Protein 2QLC (pdb70)

Sequence (995 aa):
MNLKVKGARDVFEYMKGRIPDETKEHLFVLFLSTKNQILRHETITIGTLTASLIHPREIFKAAIRESAHSIILVHNHPSGDVQPSNADKQVTSILKKAGDLLQIELLDHVIVGNNDWFSFRDHALLNLKVKGARDVFEYMKGRIPDETKEHLFVLFLSTKNQILRHETITIGTLTASLIHPREIFKAAIRESAHSIILVHNHPSGDVQPSNADKQVTSILKKAGDLLQIELLDHVIVGNNDWFSFRDHALNLKVKGARDVFEYMKGRIPDETKEHLFVLFLSTKNQILRHETITIGTLTASLIHPREIFKAAIRESAHSIILVHNHPSGDVQPSNADKQVTSILKKAGDLLQIELLDHVIVGNNDWFSFRDHALLKVKGARDVFEYMKGRIPDETKEHLFVLFLSTKNQILRHETITIGTLTASLIHPREIFKAAIRESAHSIILVHNHPSGDVQPSNADKQVTSILKKAGDLLQIELLDHVIVGNNDWFSFRDHALLKVKGARDVFEYMKGRIPDETKEHLFVLFLSTKNQILRHETITIGTLTASLIHPREIFKAAIRESAHSIILVHNHPSGDVQPSNADKQVTSILKKAGDLLQIELLDHVIVGNNDWFSFRDHALLMNLKVKGARDVFEYMKGRIPDETKEHLFVLFLSTKNQILRHETITIGTLTASLIHPREIFKAAIRESAHSIILVHNHPSGDVQPSNADKQVTSILKKAGDLLQIELLDHVIVGNNDWFSFRDHALLLKVKGARDVFEYMKGRIPDETKEHLFVLFLSTKNQILRHETITIGTLTASLIHPREIFKAAIRESAHSIILVHNHPSGDVQPSNADKQVTSILKKAGDLLQIELLDHVIVGNNDWFSFRDHALLLKVKGARDVFEYMKGRIPDETKEHLFVLFLSTKNQILRHETITIGTLTASLIHPREIFKAAIRESAHSIILVHNHPSGDVQPSNADKQVTSILKKAGDLLQIELLDHVIVGNNDWFSFRDHALL

Foldseek 3Di:
DLQADPDVVSVQVVCVVVDPDLLWKWKKKFFAAPRRGGPDMDTQDTHDQALVSDDLVVVVVVNVVSVGQAMEMEIEDSVADQDDDVSLLNNCVVNQVSCVVVNHHHPWYWYHGDPDIDICVVVVRD/DDADPDPVSVLVVCVPPDPDLLFKWKKKFAAAPSRDGPDIDIGGDDPPCVVCLQLVNSVVVNVVSNGLAIEMEMEDSQLDADDDVVLVVSVVNNQVSCVVVNHHHPWYWYHGPSDIDTCVVVVD/DQADPDVVVVQVVCVVPDPDLQKKWKKKFFAAPRRGGQDMDTQDIDDQALVSDDLVVVVVVNVVSVGQAMEMEIEDSVQDADDDVSNLSNCVVNQVVCVVVNHHHPWYWYGGDPDIDTCVVVVND/DDPDCVVVQVVCVVVDPDLQFKWKKKFFAAPVGDRPDMDIGGDDPPCCVCPPLVNSVVVNVVVVGQAIEMEMEDSVFDADDDVVRVVVVVVNQVVCVVVNHHHQWYWYHYDSDIDICVVVVD/DADPDLVVVQVVCVVPDPDLQWKWKKKFFAAPRRHGQDMDTQGIHPQALVSDDLVVNVVVNVVSVGQAMEMEIEDSVQDQDDDVSNLNNCVVNQVSCVVVNHHHPWYWYGGDSDIDICVVVVSD/DLQADPDQVSVQVVCVVVPPDLQFKWKKKFFADPRRGGQDMDIGGDDPPCCVCLQLVNSVVVNVVSVGQAIEMEMEDSVQDADDDVVNLVSVVNNQVSCVVVNHHHPWYWYYGDVDIDTCVVVVSD/DADPDVVVVQVVCPPPPPDLQFKKKKKFFAAPRRDGLDMDIDTDDPPCVVCLPLVNNVVVNVVSVGQEIEMEMEDSVLPQPDDPVRLVSCVNNQVSCVVVVHHHPWYKYGGVPDIDICVVVVSD/DADPDDVVVQVVCVVVDPDLQKKWKKKFFAAPRRHGLDMDTQDIHDQAPVSDDLVVVVVVNVVSVGQAMEMEIEDSVLDADDDPRNLNNCVVNQVSCVVVNHHHPWYWYGGVVDIDICVVVVND

Organism: Chlorobaculum tepidum (strain ATCC 49652 / DSM 12025 / NBRC 103806 / TLS) (NCBI:txid194439)

CATH classification: 3.40.140.10

InterPro domains:
  IPR001405 Uncharacterised protein family UPF0758 [PTHR30471] (2-221)
  IPR001405 Uncharacterised protein family UPF0758 [TIGR00608] (11-222)
  IPR010994 RuvA domain 2-like [SSF47781] (15-89)
  IPR020891 Uncharacterised protein family UPF0758, conserved site [PS01302] (171-176)
  IPR025657 RadC-like JAB domain [PF04002] (104-219)
  IPR025657 RadC-like JAB domain [cd08071] (105-217)
  IPR037518 MPN domain [PS50249] (100-222)
  IPR046778 UPF0758, N-terminal [PF20582] (3-79)

Secondary structure (DSSP, 8-state):
-TTB-SSHHHHHHHHTT--S-TTS-EEEEEEE-TT-BEEEEEEEEESS--GGG--HHHHHHHHHHTT-SEEEEEEE-SSS--SPPHHHHHHHHHHHHHHHHHT-EEEEEEEE-SS-EEETTTTT--/--B-SSHHHHHHHHTT--S-TTS-EEEEEEE-TTSBEEEEEEEE-STT-GGGSSHHHHHHHHHHTT-SEEEEEEE-TTS--SPPHHHHHHHHHHHHHHHHHT-EEEEEEEE-SS-EEESGGGT-/--B-SSHHHHHHHHTT--S-TTS-EEEEEEE-TT-BEEEEEEEEESS--GGG--HHHHHHHHHHTT-SEEEEEEE-TT---PPPHHHHHHHHHHHHHHHHHT-EEEEEEEE-SS-EEETTTTT--/--SSHHHHHHHHTT--S-TTS-EEEEEEE-TTS-EEEEEEEE-STT-HHHHSHHHHHHHHHHTT-SEEEEEEE-TTS-----HHHHHHHHHHHHHHHHHT-EEEEEEEE-SS-EEETGGGT-/-B-SSHHHHHHHHTT--S-TTS-EEEEEEE-TT-BEEEEEEEE-SS--GGG--HHHHHHHHHHTT-SEEEEEEE-TT------HHHHHHHHHHHHHHHHHT-EEEEEEEE-SS-EEETTTTT--/---B-SSHHHHHHHHTT--S-TTS-EEEEEEE-TTSBEEEEEEEE--TT-TTTSSHHHHHHHHHHTT-SEEEEEEE-TTS--PPPHHHHHHHHHHHHHHHHHT-EEEEEEEEETTEEEESGGGT--/-B-SSHHHHHHHHTT--S-TTS-EEEEEEE-TT-BEEEEEEEE--TT-HHHHSHHHHHHHHHHTT-SEEEEEEE-TTS--SPPHHHHHHHHHHHHHHHHTT-EEEEEEEEETTEEEETGGGT--/-B-SSHHHHHHHHTTTSS-TTS-EEEEEEE-TT-BEEEEEEEEESS--GGG--HHHHHHHHHHTT-SEEEEEEE-TTS--PPPHHHHHHHHHHHHHHHHHT-EEEEEEEE-SS-EEETGGGT--

Nearest PDB structures (foldseek):
  2qlc-assembly5_E  TM=9.997E-01  e=5.392E-25  Chlorobaculum tepidum TLS
  5b4n-assembly1_B  TM=5.275E-01  e=9.166E-01  Mus musculus
  1umi-assembly1_A  TM=5.356E-01  e=1.440E+00  Mus musculus
  6x91-assembly4_H  TM=4.106E-01  e=2.927E+00  Escherichia coli
  7ulh-assembly1_D  TM=2.510E-01  e=4.041E+00  Mycobacterium avium 104

Structure (mmCIF, N/CA/C/O backbone):
data_2QLC
#
_entry.id   2QLC
#
_cell.length_a   63.434
_cell.length_b   95.959
_cell.length_c   192.320
_cell.angle_alpha   90.00
_cell.angle_beta   90.00
_cell.angle_gamma   90.00
#
_symmetry.space_group_name_H-M   'P 21 21 21'
#
loop_
_entity.id
_entity.type
_entity.pdbx_description
1 polymer 'DNA repair protein radC homolog'
2 water water
#
loop_
_atom_site.group_PDB
_atom_site.id
_atom_site.type_symbol
_atom_site.label_atom_id
_atom_site.label_alt_id
_atom_site.label_comp_id
_atom_site.label_asym_id
_atom_site.label_entity_id
_atom_site.label_seq_id
_atom_site.pdbx_PDB_ins_code
_atom_site.Cartn_x
_atom_site.Cartn_y
_atom_site.Cartn_z
_atom_site.occupancy
_atom_site.B_iso_or_equiv
_atom_site.auth_seq_id
_atom_site.auth_comp_id
_atom_site.auth_asym_id
_atom_site.auth_atom_id
_atom_site.pdbx_PDB_model_num
ATOM 1 N N . MET A 1 1 ? 40.859 8.533 60.710 1.00 52.13 1 MET A N 1
ATOM 2 C CA . MET A 1 1 ? 39.901 8.391 59.584 1.00 51.96 1 MET A CA 1
ATOM 3 C C . MET A 1 1 ? 40.498 7.463 58.518 1.00 51.56 1 MET A C 1
ATOM 4 O O . MET A 1 1 ? 41.283 7.886 57.640 1.00 51.77 1 MET A O 1
ATOM 9 N N . ASN A 1 2 ? 40.132 6.182 58.635 1.00 50.17 2 ASN A N 1
ATOM 10 C CA . ASN A 1 2 ? 40.497 5.133 57.672 1.00 48.36 2 ASN A CA 1
ATOM 11 C C . ASN A 1 2 ? 39.666 5.174 56.383 1.00 46.94 2 ASN A C 1
ATOM 12 O O . ASN A 1 2 ? 39.439 4.138 55.761 1.00 47.66 2 ASN A O 1
ATOM 17 N N . LEU A 1 3 ? 39.222 6.355 55.962 1.00 44.55 3 LEU A N 1
ATOM 18 C CA . LEU A 1 3 ? 38.332 6.455 54.803 1.00 42.86 3 LEU A CA 1
ATOM 19 C C . LEU A 1 3 ? 39.102 6.623 53.487 1.00 41.04 3 LEU A C 1
ATOM 20 O O . LEU A 1 3 ? 38.498 6.702 52.437 1.00 38.98 3 LEU A O 1
ATOM 25 N N . LYS A 1 4 ? 40.433 6.672 53.559 1.00 39.99 4 LYS A N 1
ATOM 26 C CA . LYS A 1 4 ? 41.262 6.714 52.364 1.00 39.40 4 LYS A CA 1
ATOM 27 C C . LYS A 1 4 ? 41.664 5.297 51.965 1.00 38.02 4 LYS A C 1
ATOM 28 O O . LYS A 1 4 ? 42.299 4.585 52.722 1.00 36.76 4 LYS A O 1
ATOM 34 N N . VAL A 1 5 ? 41.299 4.919 50.752 1.00 37.57 5 VAL A N 1
ATOM 35 C CA . VAL A 1 5 ? 41.613 3.611 50.210 1.00 37.32 5 VAL A CA 1
ATOM 36 C C . VAL A 1 5 ? 42.971 3.606 49.536 1.00 36.78 5 VAL A C 1
ATOM 37 O O . VAL A 1 5 ? 43.148 4.204 48.469 1.00 36.85 5 VAL A O 1
ATOM 41 N N . LYS A 1 6 ? 43.926 2.934 50.176 1.00 36.38 6 LYS A N 1
ATOM 42 C CA . LYS A 1 6 ? 45.244 2.693 49.586 1.00 35.92 6 LYS A CA 1
ATOM 43 C C . LYS A 1 6 ? 45.282 1.310 48.923 1.00 35.27 6 LYS A C 1
ATOM 44 O O . LYS A 1 6 ? 45.908 1.146 47.893 1.00 35.21 6 LYS A O 1
ATOM 50 N N . GLY A 1 7 ? 44.612 0.326 49.515 1.00 34.65 7 GLY A N 1
ATOM 51 C CA . GLY A 1 7 ? 44.577 -1.034 48.969 1.00 34.76 7 GLY A CA 1
ATOM 52 C C . GLY A 1 7 ? 43.280 -1.723 49.299 1.00 34.72 7 GLY A C 1
ATOM 53 O O . GLY A 1 7 ? 42.406 -1.135 49.913 1.00 35.97 7 GLY A O 1
ATOM 54 N N . ALA A 1 8 ? 43.132 -2.972 48.883 1.00 35.01 8 ALA A N 1
ATOM 55 C CA . ALA A 1 8 ? 41.881 -3.738 49.112 1.00 34.54 8 ALA A CA 1
ATOM 56 C C . ALA A 1 8 ? 41.552 -3.926 50.585 1.00 34.45 8 ALA A C 1
ATOM 57 O O . ALA A 1 8 ? 40.400 -4.057 50.959 1.00 34.28 8 ALA A O 1
ATOM 59 N N . ARG A 1 9 ? 42.582 -3.959 51.420 1.00 35.01 9 ARG A N 1
ATOM 60 C CA . ARG A 1 9 ? 42.429 -4.180 52.840 1.00 34.55 9 ARG A CA 1
ATOM 61 C C . ARG A 1 9 ? 41.578 -3.089 53.484 1.00 33.95 9 ARG A C 1
ATOM 62 O O . ARG A 1 9 ? 40.846 -3.366 54.424 1.00 34.11 9 ARG A O 1
ATOM 70 N N . ASP A 1 10 ? 41.699 -1.852 52.988 1.00 33.21 10 ASP A N 1
ATOM 71 C CA . ASP A 1 10 ? 40.936 -0.705 53.486 1.00 31.75 10 ASP A CA 1
ATOM 72 C C . ASP A 1 10 ? 39.468 -0.875 53.152 1.00 30.34 10 ASP A C 1
ATOM 73 O O . ASP A 1 10 ? 38.604 -0.505 53.922 1.00 31.19 10 ASP A O 1
ATOM 78 N N . VAL A 1 11 ? 39.183 -1.449 52.010 1.00 29.53 11 VAL A N 1
ATOM 79 C CA . VAL A 1 11 ? 37.801 -1.763 51.617 1.00 29.65 11 VAL A CA 1
ATOM 80 C C . VAL A 1 11 ? 37.189 -2.783 52.600 1.00 29.79 11 VAL A C 1
ATOM 81 O O . VAL A 1 11 ? 36.084 -2.592 53.110 1.00 29.74 11 VAL A O 1
ATOM 85 N N . PHE A 1 12 ? 37.948 -3.840 52.887 1.00 30.08 12 PHE A N 1
ATOM 86 C CA . PHE A 1 12 ? 37.562 -4.913 53.807 1.00 29.80 12 PHE A CA 1
ATOM 87 C C . PHE A 1 12 ? 37.163 -4.334 55.187 1.00 29.59 12 PHE A C 1
ATOM 88 O O . PHE A 1 12 ? 36.139 -4.687 55.760 1.00 27.59 12 PHE A O 1
ATOM 96 N N . GLU A 1 13 ? 37.974 -3.407 55.677 1.00 29.96 13 GLU A N 1
ATOM 97 C CA . GLU A 1 13 ? 37.791 -2.827 57.003 1.00 29.99 13 GLU A CA 1
ATOM 98 C C . GLU A 1 13 ? 36.604 -1.863 57.022 1.00 28.72 13 GLU A C 1
ATOM 99 O O . GLU A 1 13 ? 35.834 -1.835 57.979 1.00 28.12 13 GLU A O 1
ATOM 105 N N . TYR A 1 14 ? 36.494 -1.054 55.981 1.00 27.87 14 TYR A N 1
ATOM 106 C CA . TYR A 1 14 ? 35.342 -0.175 55.809 1.00 28.22 14 TYR A CA 1
ATOM 107 C C . TYR A 1 14 ? 34.016 -0.959 55.817 1.00 27.76 14 TYR A C 1
ATOM 108 O O . TYR A 1 14 ? 33.056 -0.536 56.438 1.00 27.60 14 TYR A O 1
ATOM 117 N N . MET A 1 15 ? 33.965 -2.098 55.144 1.00 27.26 15 MET A N 1
ATOM 118 C CA . MET A 1 15 ? 32.724 -2.849 55.065 1.00 27.73 15 MET A CA 1
ATOM 119 C C . MET A 1 15 ? 32.346 -3.592 56.340 1.00 27.95 15 MET A C 1
ATOM 120 O O . MET A 1 15 ? 31.186 -4.023 56.504 1.00 28.64 15 MET A O 1
ATOM 125 N N . LYS A 1 16 ? 33.272 -3.690 57.284 1.00 27.73 16 LYS A N 1
ATOM 126 C CA . LYS A 1 16 ? 32.972 -4.338 58.538 1.00 27.93 16 LYS A CA 1
ATOM 127 C C . LYS A 1 16 ? 31.826 -3.655 59.302 1.00 27.65 16 LYS A C 1
ATOM 128 O O . LYS A 1 16 ? 31.850 -2.428 59.538 1.00 26.94 16 LYS A O 1
ATOM 134 N N . GLY A 1 17 ? 30.846 -4.473 59.704 1.00 27.42 17 GLY A N 1
ATOM 135 C CA . GLY A 1 17 ? 29.622 -4.014 60.348 1.00 27.17 17 GLY A CA 1
ATOM 136 C C . GLY A 1 17 ? 28.638 -3.375 59.384 1.00 26.97 17 GLY A C 1
ATOM 137 O O . GLY A 1 17 ? 27.589 -2.940 59.798 1.00 26.47 17 GLY A O 1
ATOM 138 N N . ARG A 1 18 ? 28.959 -3.315 58.093 1.00 27.95 18 ARG A N 1
ATOM 139 C CA . ARG A 1 18 ? 28.055 -2.709 57.102 1.00 28.73 18 ARG A CA 1
ATOM 140 C C . ARG A 1 18 ? 27.274 -3.716 56.258 1.00 28.74 18 ARG A C 1
ATOM 141 O O . ARG A 1 18 ? 26.478 -3.324 55.425 1.00 29.00 18 ARG A O 1
ATOM 149 N N . ILE A 1 19 ? 27.503 -5.007 56.446 1.00 29.76 19 ILE A N 1
ATOM 150 C CA . ILE A 1 19 ? 26.669 -6.000 55.768 1.00 30.82 19 ILE A CA 1
ATOM 151 C C . ILE A 1 19 ? 25.396 -6.165 56.604 1.00 31.53 19 ILE A C 1
ATOM 152 O O . ILE A 1 19 ? 25.465 -6.520 57.771 1.00 31.72 19 ILE A O 1
ATOM 157 N N . PRO A 1 20 ? 24.237 -5.832 56.020 1.00 33.17 20 PRO A N 1
ATOM 158 C CA . PRO A 1 20 ? 22.961 -5.935 56.725 1.00 34.33 20 PRO A CA 1
ATOM 159 C C . PRO A 1 20 ? 22.624 -7.334 57.269 1.00 35.61 20 PRO A C 1
ATOM 160 O O . PRO A 1 20 ? 22.143 -7.446 58.397 1.00 36.56 20 PRO A O 1
ATOM 164 N N . ASP A 1 21 ? 22.870 -8.372 56.471 1.00 36.64 21 ASP A N 1
ATOM 165 C CA . ASP A 1 21 ? 22.661 -9.778 56.870 1.00 37.10 21 ASP A CA 1
ATOM 166 C C . ASP A 1 21 ? 23.744 -10.594 56.208 1.00 37.42 21 ASP A C 1
ATOM 167 O O . ASP A 1 21 ? 23.747 -10.741 54.998 1.00 36.49 21 ASP A O 1
ATOM 172 N N . GLU A 1 22 ? 24.658 -11.133 57.002 1.00 38.40 22 GLU A N 1
ATOM 173 C CA . GLU A 1 22 ? 25.819 -11.819 56.450 1.00 39.89 22 GLU A CA 1
ATOM 174 C C . GLU A 1 22 ? 25.463 -13.193 55.864 1.00 39.83 22 GLU A C 1
ATOM 175 O O . GLU A 1 22 ? 26.253 -13.772 55.123 1.00 39.80 22 GLU A O 1
ATOM 181 N N . THR A 1 23 ? 24.260 -13.693 56.146 1.00 40.48 23 THR A N 1
ATOM 182 C CA . THR A 1 23 ? 23.787 -14.921 55.492 1.00 40.90 23 THR A CA 1
ATOM 183 C C . THR A 1 23 ? 23.310 -14.651 54.052 1.00 41.58 23 THR A C 1
ATOM 184 O O . THR A 1 23 ? 23.264 -15.569 53.232 1.00 41.61 23 THR A O 1
ATOM 188 N N . LYS A 1 24 ? 22.997 -13.386 53.740 1.00 41.93 24 LYS A N 1
ATOM 189 C CA . LYS A 1 24 ? 22.572 -12.983 52.400 1.00 41.55 24 LYS A CA 1
ATOM 190 C C . LYS A 1 24 ? 23.749 -12.462 51.583 1.00 41.65 24 LYS A C 1
ATOM 191 O O . LYS A 1 24 ? 24.690 -11.858 52.114 1.00 41.41 24 LYS A O 1
ATOM 197 N N . GLU A 1 25 ? 23.678 -12.717 50.278 1.00 41.66 25 GLU A N 1
ATOM 198 C CA . GLU A 1 25 ? 24.597 -12.143 49.297 1.00 41.39 25 GLU A CA 1
ATOM 199 C C . GLU A 1 25 ? 24.154 -10.713 48.982 1.00 40.25 25 GLU A C 1
ATOM 200 O O . GLU A 1 25 ? 22.952 -10.435 48.824 1.00 40.35 25 GLU A O 1
ATOM 206 N N . HIS A 1 26 ? 25.134 -9.814 48.922 1.00 39.04 26 HIS A N 1
ATOM 207 C CA . HIS A 1 26 ? 24.919 -8.386 48.745 1.00 38.25 26 HIS A CA 1
ATOM 208 C C . HIS A 1 26 ? 25.974 -7.873 47.798 1.00 37.34 26 HIS A C 1
ATOM 209 O O . HIS A 1 26 ? 27.122 -8.319 47.851 1.00 36.83 26 HIS A O 1
ATOM 216 N N . LEU A 1 27 ? 25.583 -6.928 46.944 1.00 36.54 27 LEU A N 1
ATOM 217 C CA . LEU A 1 27 ? 26.522 -6.164 46.136 1.00 35.60 27 LEU A CA 1
ATOM 218 C C . LEU A 1 27 ? 26.471 -4.703 46.572 1.00 34.41 27 LEU A C 1
ATOM 219 O O . LEU A 1 27 ? 25.397 -4.142 46.800 1.00 33.55 27 LEU A O 1
ATOM 224 N N . PHE A 1 28 ? 27.655 -4.116 46.730 1.00 33.46 28 PHE A N 1
ATOM 225 C CA . PHE A 1 28 ? 27.814 -2.736 47.155 1.00 32.48 28 PHE A CA 1
ATOM 226 C C . PHE A 1 28 ? 28.740 -1.985 46.227 1.00 31.38 28 PHE A C 1
ATOM 227 O O . PHE A 1 28 ? 29.651 -2.561 45.649 1.00 30.31 28 PHE A O 1
ATOM 235 N N . VAL A 1 29 ? 28.532 -0.683 46.116 1.00 30.87 29 VAL A N 1
ATOM 236 C CA . VAL A 1 29 ? 29.438 0.162 45.339 1.00 31.14 29 VAL A CA 1
ATOM 237 C C . VAL A 1 29 ? 29.868 1.290 46.247 1.00 30.92 29 VAL A C 1
ATOM 238 O O . VAL A 1 29 ? 29.045 1.964 46.868 1.00 30.43 29 VAL A O 1
ATOM 242 N N . LEU A 1 30 ? 31.180 1.423 46.405 1.00 31.27 30 LEU A N 1
ATOM 243 C CA . LEU A 1 30 ? 31.770 2.545 47.111 1.00 30.95 30 LEU A CA 1
ATOM 244 C C . LEU A 1 30 ? 32.128 3.629 46.092 1.00 31.10 30 LEU A C 1
ATOM 245 O O . LEU A 1 30 ? 32.611 3.349 44.993 1.00 29.73 30 LEU A O 1
ATOM 250 N N . PHE A 1 31 ? 31.894 4.875 46.467 1.00 31.40 31 PHE A N 1
ATOM 251 C CA . PHE A 1 31 ? 32.182 5.987 45.580 1.00 31.50 31 PHE A CA 1
ATOM 252 C C . PHE A 1 31 ? 33.419 6.718 46.085 1.00 31.00 31 PHE A C 1
ATOM 253 O O . PHE A 1 31 ? 33.463 7.134 47.239 1.00 30.61 31 PHE A O 1
ATOM 261 N N . LEU A 1 32 ? 34.442 6.823 45.241 1.00 30.49 32 LEU A N 1
ATOM 262 C CA . LEU A 1 32 ? 35.717 7.411 45.664 1.00 31.25 32 LEU A CA 1
ATOM 263 C C . LEU A 1 32 ? 35.996 8.776 45.053 1.00 31.00 32 LEU A C 1
ATOM 264 O O . LEU A 1 32 ? 35.683 9.024 43.888 1.00 30.77 32 LEU A O 1
ATOM 269 N N . SER A 1 33 ? 36.603 9.650 45.849 1.00 31.60 33 SER A N 1
ATOM 270 C CA . SER A 1 33 ? 37.039 10.944 45.357 1.00 33.28 33 SER A CA 1
ATOM 271 C C . SER A 1 33 ? 38.342 10.838 44.567 1.00 34.22 33 SER A C 1
ATOM 272 O O . SER A 1 33 ? 38.950 9.762 44.478 1.00 35.26 33 SER A O 1
ATOM 275 N N . THR A 1 34 ? 38.789 11.962 44.006 1.00 35.30 34 THR A N 1
ATOM 276 C CA . THR A 1 34 ? 40.066 12.004 43.263 1.00 35.04 34 THR A CA 1
ATOM 277 C C . THR A 1 34 ? 41.242 11.649 44.146 1.00 35.60 34 THR A C 1
ATOM 278 O O . THR A 1 34 ? 42.322 11.385 43.653 1.00 36.61 34 THR A O 1
ATOM 282 N N . LYS A 1 35 ? 41.046 11.648 45.456 1.00 35.79 35 LYS A N 1
ATOM 283 C CA . LYS A 1 35 ? 42.106 11.267 46.380 1.00 35.89 35 LYS A CA 1
ATOM 284 C C . LYS A 1 35 ? 41.872 9.908 47.059 1.00 34.73 35 LYS A C 1
ATOM 285 O O . LYS A 1 35 ? 42.570 9.591 48.021 1.00 33.67 35 LYS A O 1
ATOM 291 N N . ASN A 1 36 ? 40.946 9.107 46.523 1.00 33.57 36 ASN A N 1
ATOM 292 C CA . ASN A 1 36 ? 40.632 7.782 47.050 1.00 33.62 36 ASN A CA 1
ATOM 293 C C . ASN A 1 36 ? 39.928 7.812 48.408 1.00 33.51 36 ASN A C 1
ATOM 294 O O . ASN A 1 36 ? 40.001 6.849 49.174 1.00 33.35 36 ASN A O 1
ATOM 299 N N . GLN A 1 37 ? 39.256 8.919 48.716 1.00 33.57 37 GLN A N 1
ATOM 300 C CA . GLN A 1 37 ? 38.493 9.023 49.952 1.00 33.38 37 GLN A CA 1
ATOM 301 C C . GLN A 1 37 ? 37.126 8.406 49.689 1.00 32.90 37 GLN A C 1
ATOM 302 O O . GLN A 1 37 ? 36.534 8.695 48.663 1.00 32.65 37 GLN A O 1
ATOM 308 N N . ILE A 1 38 ? 36.651 7.530 50.566 1.00 32.42 38 ILE A N 1
ATOM 309 C CA . ILE A 1 38 ? 35.340 6.932 50.395 1.00 33.32 38 ILE A CA 1
ATOM 310 C C . ILE A 1 38 ? 34.258 7.972 50.758 1.00 34.13 38 ILE A C 1
ATOM 311 O O . ILE A 1 38 ? 34.069 8.323 51.930 1.00 33.79 38 ILE A O 1
ATOM 316 N N . LEU A 1 39 ? 33.584 8.468 49.722 1.00 35.28 39 LEU A N 1
ATOM 317 C CA . LEU A 1 39 ? 32.524 9.459 49.835 1.00 35.76 39 LEU A CA 1
ATOM 318 C C . LEU A 1 39 ? 31.305 8.807 50.478 1.00 36.46 39 LEU A C 1
ATOM 319 O O . LEU A 1 39 ? 30.811 9.254 51.505 1.00 36.14 39 LEU A O 1
ATOM 324 N N . ARG A 1 40 ? 30.849 7.723 49.869 1.00 37.73 40 ARG A N 1
ATOM 325 C CA . ARG A 1 40 ? 29.733 6.954 50.389 1.00 38.56 40 ARG A CA 1
ATOM 326 C C . ARG A 1 40 ? 29.661 5.625 49.670 1.00 38.34 40 ARG A C 1
ATOM 327 O O . ARG A 1 40 ? 30.449 5.362 48.768 1.00 37.38 40 ARG A O 1
ATOM 335 N N . HIS A 1 41 ? 28.712 4.798 50.076 1.00 38.35 41 HIS A N 1
ATOM 336 C CA . HIS A 1 41 ? 28.497 3.548 49.415 1.00 39.56 41 HIS A CA 1
ATOM 337 C C . HIS A 1 41 ? 27.004 3.266 49.284 1.00 40.24 41 HIS A C 1
ATOM 338 O O . HIS A 1 41 ? 26.195 3.823 50.002 1.00 39.89 41 HIS A O 1
ATOM 345 N N . GLU A 1 42 ? 26.648 2.420 48.336 1.00 42.12 42 GLU A N 1
ATOM 346 C CA . GLU A 1 42 ? 25.256 2.062 48.136 1.00 44.32 42 GLU A CA 1
ATOM 347 C C . GLU A 1 42 ? 25.097 0.574 48.020 1.00 45.51 42 GLU A C 1
ATOM 348 O O . GLU A 1 42 ? 25.971 -0.095 47.529 1.00 45.36 42 GLU A O 1
ATOM 354 N N . THR A 1 43 ? 23.961 0.061 48.482 1.00 48.13 43 THR A N 1
ATOM 355 C CA . THR A 1 43 ? 23.604 -1.335 48.259 1.00 50.59 43 THR A CA 1
ATOM 356 C C . THR A 1 43 ? 22.920 -1.520 46.909 1.00 51.95 43 THR A C 1
ATOM 357 O O . THR A 1 43 ? 21.827 -1.002 46.680 1.00 52.24 43 THR A O 1
ATOM 361 N N . ILE A 1 44 ? 23.570 -2.263 46.019 1.00 53.98 44 ILE A N 1
ATOM 362 C CA . ILE A 1 44 ? 23.036 -2.500 44.683 1.00 55.21 44 ILE A CA 1
ATOM 363 C C . ILE A 1 44 ? 22.010 -3.628 44.692 1.00 56.70 44 ILE A C 1
ATOM 364 O O . ILE A 1 44 ? 20.808 -3.385 44.807 1.00 56.95 44 ILE A O 1
ATOM 369 N N . THR A 1 45 ? 22.491 -4.861 44.571 1.00 58.98 45 THR A N 1
ATOM 370 C CA . THR A 1 45 ? 21.671 -6.034 44.850 1.00 59.86 45 THR A CA 1
ATOM 371 C C . THR A 1 45 ? 21.647 -6.348 46.342 1.00 61.93 45 THR A C 1
ATOM 372 O O . THR A 1 45 ? 22.675 -6.281 47.017 1.00 61.42 45 THR A O 1
ATOM 376 N N . ILE A 1 46 ? 20.468 -6.690 46.851 1.00 64.25 46 ILE A N 1
ATOM 377 C CA . ILE A 1 46 ? 20.346 -7.716 47.879 1.00 66.06 46 ILE A CA 1
ATOM 378 C C . ILE A 1 46 ? 19.608 -8.941 47.351 1.00 67.17 46 ILE A C 1
ATOM 379 O O . ILE A 1 46 ? 18.426 -8.868 47.013 1.00 67.95 46 ILE A O 1
ATOM 384 N N . GLY A 1 47 ? 20.312 -10.066 47.282 1.00 68.40 47 GLY A N 1
ATOM 385 C CA . GLY A 1 47 ? 19.764 -11.275 46.692 1.00 69.03 47 GLY A CA 1
ATOM 386 C C . GLY A 1 47 ? 20.924 -12.134 46.282 1.00 69.89 47 GLY A C 1
ATOM 387 O O . GLY A 1 47 ? 21.985 -12.047 46.887 1.00 70.07 47 GLY A O 1
ATOM 388 N N . THR A 1 48 ? 20.719 -12.959 45.259 1.00 70.83 48 THR A N 1
ATOM 389 C CA . THR A 1 48 ? 21.797 -13.749 44.657 1.00 71.23 48 THR A CA 1
ATOM 390 C C . THR A 1 48 ? 22.250 -13.048 43.382 1.00 71.73 48 THR A C 1
ATOM 391 O O . THR A 1 48 ? 21.421 -12.547 42.620 1.00 71.95 48 THR A O 1
ATOM 395 N N . LEU A 1 49 ? 23.559 -13.029 43.145 1.00 72.21 49 LEU A N 1
ATOM 396 C CA . LEU A 1 49 ? 24.137 -12.257 42.037 1.00 72.40 49 LEU A CA 1
ATOM 397 C C . LEU A 1 49 ? 23.928 -12.870 40.644 1.00 72.76 49 LEU A C 1
ATOM 398 O O . LEU A 1 49 ? 24.729 -13.709 40.189 1.00 73.14 49 LEU A O 1
ATOM 403 N N . THR A 1 50 ? 22.876 -12.431 39.958 1.00 72.80 50 THR A N 1
ATOM 404 C CA . THR A 1 50 ? 22.798 -12.599 38.494 1.00 72.72 50 THR A CA 1
ATOM 405 C C . THR A 1 50 ? 23.215 -11.283 37.812 1.00 72.70 50 THR A C 1
ATOM 406 O O . THR A 1 50 ? 22.912 -10.188 38.308 1.00 72.88 50 THR A O 1
ATOM 410 N N . ALA A 1 51 ? 23.922 -11.397 36.688 1.00 72.55 51 ALA A N 1
ATOM 411 C CA . ALA A 1 51 ? 24.321 -10.233 35.881 1.00 72.19 51 ALA A CA 1
ATOM 412 C C . ALA A 1 51 ? 23.144 -9.352 35.405 1.00 72.02 51 ALA A C 1
ATOM 413 O O . ALA A 1 51 ? 23.330 -8.152 35.193 1.00 72.20 51 ALA A O 1
ATOM 415 N N . SER A 1 52 ? 21.951 -9.936 35.252 1.00 71.56 52 SER A N 1
ATOM 416 C CA . SER A 1 52 ? 20.748 -9.180 34.844 1.00 71.14 52 SER A CA 1
ATOM 417 C C . SER A 1 52 ? 20.221 -8.221 35.919 1.00 70.67 52 SER A C 1
ATOM 418 O O . SER A 1 52 ? 19.508 -7.262 35.607 1.00 70.82 52 SER A O 1
ATOM 421 N N . LEU A 1 53 ? 20.536 -8.496 37.182 1.00 69.90 53 LEU A N 1
ATOM 422 C CA . LEU A 1 53 ? 20.121 -7.610 38.279 1.00 68.90 53 LEU A CA 1
ATOM 423 C C . LEU A 1 53 ? 20.990 -6.330 38.311 1.00 67.91 53 LEU A C 1
ATOM 424 O O . LEU A 1 53 ? 20.618 -5.322 38.928 1.00 67.90 53 LEU A O 1
ATOM 429 N N . ILE A 1 54 ? 22.134 -6.373 37.628 1.00 66.50 54 ILE A N 1
ATOM 430 C CA . ILE A 1 54 ? 22.996 -5.200 37.478 1.00 65.62 54 ILE A CA 1
ATOM 431 C C . ILE A 1 54 ? 22.493 -4.278 36.363 1.00 64.29 54 ILE A C 1
ATOM 432 O O . ILE A 1 54 ? 22.374 -4.674 35.221 1.00 64.08 54 ILE A O 1
ATOM 437 N N . HIS A 1 55 ? 22.193 -3.041 36.729 1.00 63.17 55 HIS A N 1
ATOM 438 C CA . HIS A 1 55 ? 21.786 -2.027 35.790 1.00 62.13 55 HIS A CA 1
ATOM 439 C C . HIS A 1 55 ? 22.779 -0.891 35.909 1.00 60.57 55 HIS A C 1
ATOM 440 O O . HIS A 1 55 ? 22.661 -0.047 36.805 1.00 60.27 55 HIS A O 1
ATOM 447 N N . PRO A 1 56 ? 23.776 -0.872 35.009 1.00 58.86 56 PRO A N 1
ATOM 448 C CA . PRO A 1 56 ? 24.806 0.156 34.992 1.00 58.07 56 PRO A CA 1
ATOM 449 C C . PRO A 1 56 ? 24.215 1.555 35.111 1.00 56.84 56 PRO A C 1
ATOM 450 O O . PRO A 1 56 ? 24.829 2.453 35.673 1.00 56.30 56 PRO A O 1
ATOM 454 N N . ARG A 1 57 ? 23.016 1.715 34.569 1.00 55.79 57 ARG A N 1
ATOM 455 C CA . ARG A 1 57 ? 22.334 2.989 34.553 1.00 55.27 57 ARG A CA 1
ATOM 456 C C . ARG A 1 57 ? 22.131 3.572 35.941 1.00 53.84 57 ARG A C 1
ATOM 457 O O . ARG A 1 57 ? 22.270 4.779 36.128 1.00 53.45 57 ARG A O 1
ATOM 465 N N . GLU A 1 58 ? 21.801 2.709 36.897 1.00 52.54 58 GLU A N 1
ATOM 466 C CA . GLU A 1 58 ? 21.450 3.139 38.247 1.00 51.54 58 GLU A CA 1
ATOM 467 C C . GLU A 1 58 ? 22.724 3.434 39.040 1.00 49.87 58 GLU A C 1
ATOM 468 O O . GLU A 1 58 ? 22.883 4.527 39.585 1.00 49.37 58 GLU A O 1
ATOM 474 N N . ILE A 1 59 ? 23.630 2.455 39.050 1.00 48.22 59 ILE A N 1
ATOM 475 C CA . ILE A 1 59 ? 24.948 2.547 39.708 1.00 46.61 59 ILE A CA 1
ATOM 476 C C . ILE A 1 59 ? 25.681 3.830 39.378 1.00 44.95 59 ILE A C 1
ATOM 477 O O . ILE A 1 59 ? 26.144 4.550 40.282 1.00 45.20 59 ILE A O 1
ATOM 482 N N . PHE A 1 60 ? 25.800 4.104 38.085 1.00 42.97 60 PHE A N 1
ATOM 483 C CA . PHE A 1 60 ? 26.511 5.268 37.626 1.00 42.09 60 PHE A CA 1
ATOM 484 C C . PHE A 1 60 ? 25.715 6.563 37.720 1.00 41.54 60 PHE A C 1
ATOM 485 O O . PHE A 1 60 ? 26.314 7.639 37.661 1.00 41.79 60 PHE A O 1
ATOM 493 N N . LYS A 1 61 ? 24.393 6.508 37.871 1.00 40.83 61 LYS A N 1
ATOM 494 C CA . LYS A 1 61 ? 23.666 7.752 38.074 1.00 40.65 61 LYS A CA 1
ATOM 495 C C . LYS A 1 61 ? 24.029 8.323 39.447 1.00 39.82 61 LYS A C 1
ATOM 496 O O . LYS A 1 61 ? 24.281 9.524 39.574 1.00 38.69 61 LYS A O 1
ATOM 502 N N . ALA A 1 62 ? 24.062 7.452 40.461 1.00 39.20 62 ALA A N 1
ATOM 503 C CA . ALA A 1 62 ? 24.542 7.829 41.792 1.00 39.28 62 ALA A CA 1
ATOM 504 C C . ALA A 1 62 ? 26.014 8.270 41.767 1.00 38.71 62 ALA A C 1
ATOM 505 O O . ALA A 1 62 ? 26.359 9.255 42.399 1.00 39.00 62 ALA A O 1
ATOM 507 N N . ALA A 1 63 ? 26.866 7.557 41.043 1.00 38.69 63 ALA A N 1
ATOM 508 C CA . ALA A 1 63 ? 28.274 7.961 40.862 1.00 39.98 63 ALA A CA 1
ATOM 509 C C . ALA A 1 63 ? 28.378 9.356 40.281 1.00 40.52 63 ALA A C 1
ATOM 510 O O . ALA A 1 63 ? 29.090 10.190 40.802 1.00 39.14 63 ALA A O 1
ATOM 512 N N . ILE A 1 64 ? 27.664 9.591 39.182 1.00 42.83 64 ILE A N 1
ATOM 513 C CA . ILE A 1 64 ? 27.655 10.891 38.515 1.00 44.16 64 ILE A CA 1
ATOM 514 C C . ILE A 1 64 ? 27.040 11.994 39.398 1.00 45.96 64 ILE A C 1
ATOM 515 O O . ILE A 1 64 ? 27.503 13.131 39.401 1.00 47.06 64 ILE A O 1
ATOM 520 N N . ARG A 1 65 ? 26.037 11.638 40.193 1.00 47.20 65 ARG A N 1
ATOM 521 C CA . ARG A 1 65 ? 25.397 12.585 41.091 1.00 47.34 65 ARG A CA 1
ATOM 522 C C . ARG A 1 65 ? 26.300 12.968 42.272 1.00 47.87 65 ARG A C 1
ATOM 523 O O . ARG A 1 65 ? 26.258 14.107 42.761 1.00 48.83 65 ARG A O 1
ATOM 531 N N . GLU A 1 66 ? 27.111 12.016 42.723 1.00 47.51 66 GLU A N 1
ATOM 532 C CA . GLU A 1 66 ? 28.068 12.269 43.793 1.00 47.53 66 GLU A CA 1
ATOM 533 C C . GLU A 1 66 ? 29.394 12.778 43.238 1.00 45.97 66 GLU A C 1
ATOM 534 O O . GLU A 1 66 ? 30.381 12.888 43.966 1.00 45.92 66 GLU A O 1
ATOM 540 N N . SER A 1 67 ? 29.410 13.086 41.946 1.00 44.69 67 SER A N 1
ATOM 541 C CA . SER A 1 67 ? 30.658 13.305 41.225 1.00 43.97 67 SER A CA 1
ATOM 542 C C . SER A 1 67 ? 31.783 12.450 41.798 1.00 42.16 67 SER A C 1
ATOM 543 O O . SER A 1 67 ? 32.857 12.957 42.122 1.00 41.41 67 SER A O 1
ATOM 546 N N . ALA A 1 68 ? 31.529 11.151 41.920 1.00 40.84 68 ALA A N 1
ATOM 547 C CA . ALA A 1 68 ? 32.586 10.187 42.203 1.00 39.36 68 ALA A CA 1
ATOM 548 C C . ALA A 1 68 ? 33.618 10.155 41.081 1.00 37.56 68 ALA A C 1
ATOM 549 O O . ALA A 1 68 ? 33.267 10.187 39.901 1.00 36.56 68 ALA A O 1
ATOM 551 N N . HIS A 1 69 ? 34.891 10.092 41.456 1.00 36.23 69 HIS A N 1
ATOM 552 C CA . HIS A 1 69 ? 35.978 9.951 40.478 1.00 35.21 69 HIS A CA 1
ATOM 553 C C . HIS A 1 69 ? 36.091 8.485 39.999 1.00 33.87 69 HIS A C 1
ATOM 554 O O . HIS A 1 69 ? 36.276 8.192 38.805 1.00 33.58 69 HIS A O 1
ATOM 561 N N . SER A 1 70 ? 36.020 7.577 40.956 1.00 32.21 70 SER A N 1
ATOM 562 C CA . SER A 1 70 ? 36.079 6.150 40.710 1.00 31.45 70 SER A CA 1
ATOM 563 C C . SER A 1 70 ? 35.105 5.406 41.650 1.00 30.37 70 SER A C 1
ATOM 564 O O . SER A 1 70 ? 34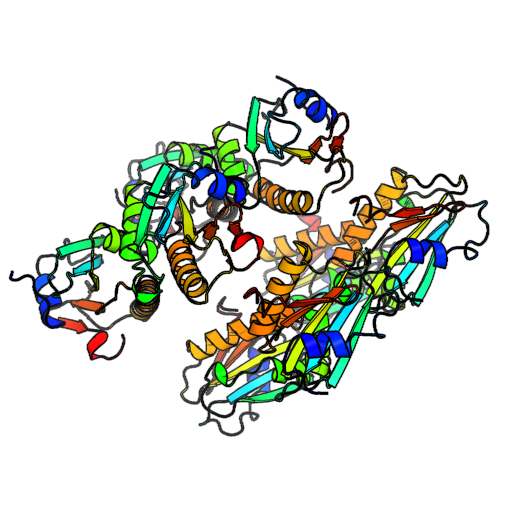.460 5.999 42.540 1.00 28.44 70 SER A O 1
ATOM 567 N N . ILE A 1 71 ? 34.957 4.116 41.383 1.00 29.79 71 ILE A N 1
ATOM 568 C CA . ILE A 1 71 ? 34.096 3.255 42.161 1.00 29.36 71 ILE A CA 1
ATOM 569 C C . ILE A 1 71 ? 34.836 1.959 42.476 1.00 29.50 71 ILE A C 1
ATOM 570 O O . ILE A 1 71 ? 35.768 1.543 41.778 1.00 28.32 71 ILE A O 1
ATOM 575 N N . ILE A 1 72 ? 34.441 1.364 43.595 1.00 29.94 72 ILE A N 1
ATOM 576 C CA . ILE A 1 72 ? 34.872 0.035 43.967 1.00 29.97 72 ILE A CA 1
ATOM 577 C C . ILE A 1 72 ? 33.630 -0.810 44.249 1.00 30.32 72 ILE A C 1
ATOM 578 O O . ILE A 1 72 ? 32.708 -0.367 44.898 1.00 28.88 72 ILE A O 1
ATOM 583 N N . LEU A 1 73 ? 33.631 -2.025 43.710 1.00 31.56 73 LEU A N 1
ATOM 584 C CA . LEU A 1 73 ? 32.569 -2.991 43.895 1.00 32.16 73 LEU A CA 1
ATOM 585 C C . LEU A 1 73 ? 32.951 -3.907 45.025 1.00 32.23 73 LEU A C 1
ATOM 586 O O . LEU A 1 73 ? 34.070 -4.362 45.062 1.00 31.45 73 LEU A O 1
ATOM 591 N N . VAL A 1 74 ? 32.013 -4.148 45.939 1.00 32.75 74 VAL A N 1
ATOM 592 C CA . VAL A 1 74 ? 32.168 -5.104 47.010 1.00 33.48 74 VAL A CA 1
ATOM 593 C C . VAL A 1 74 ? 31.025 -6.116 46.986 1.00 34.50 74 VAL A C 1
ATOM 594 O O . VAL A 1 74 ? 29.852 -5.744 46.951 1.00 35.05 74 VAL A O 1
ATOM 598 N N . HIS A 1 75 ? 31.400 -7.394 46.998 1.00 35.60 75 HIS A N 1
ATOM 599 C CA . HIS A 1 75 ? 30.488 -8.538 47.105 1.00 36.44 75 HIS A CA 1
ATOM 600 C C . HIS A 1 75 ? 30.738 -9.270 48.391 1.00 36.22 75 HIS A C 1
ATOM 601 O O . HIS A 1 75 ? 31.859 -9.626 48.641 1.00 36.52 75 HIS A O 1
ATOM 608 N N . ASN A 1 76 ? 29.729 -9.566 49.185 1.00 36.84 76 ASN A N 1
ATOM 609 C CA . ASN A 1 76 ? 29.955 -10.529 50.258 1.00 37.79 76 ASN A CA 1
ATOM 610 C C . ASN A 1 76 ? 29.487 -11.944 49.882 1.00 38.16 76 ASN A C 1
ATOM 611 O O . ASN A 1 76 ? 28.462 -12.121 49.206 1.00 36.91 76 ASN A O 1
ATOM 616 N N . HIS A 1 77 ? 30.276 -12.927 50.339 1.00 39.58 77 HIS A N 1
ATOM 617 C CA . HIS A 1 77 ? 29.939 -14.347 50.228 1.00 41.15 77 HIS A CA 1
ATOM 618 C C . HIS A 1 77 ? 29.593 -14.946 51.582 1.00 42.32 77 HIS A C 1
ATOM 619 O O . HIS A 1 77 ? 30.460 -15.062 52.438 1.00 42.89 77 HIS A O 1
ATOM 626 N N . PRO A 1 78 ? 28.331 -15.321 51.765 1.00 43.85 78 PRO A N 1
ATOM 627 C CA . PRO A 1 78 ? 27.861 -15.840 53.053 1.00 45.46 78 PRO A CA 1
ATOM 628 C C . PRO A 1 78 ? 28.588 -17.122 53.447 1.00 46.94 78 PRO A C 1
ATOM 629 O O . PRO A 1 78 ? 28.511 -17.544 54.601 1.00 47.11 78 PRO A O 1
ATOM 633 N N . SER A 1 79 ? 29.285 -17.729 52.492 1.00 48.60 79 SER A N 1
ATOM 634 C CA . SER A 1 79 ? 29.582 -19.155 52.550 1.00 49.50 79 SER A CA 1
ATOM 635 C C . SER A 1 79 ? 30.775 -19.434 53.459 1.00 50.80 79 SER A C 1
ATOM 636 O O . SER A 1 79 ? 30.609 -19.768 54.632 1.00 51.48 79 SER A O 1
ATOM 639 N N . GLY A 1 80 ? 31.977 -19.293 52.909 1.00 52.06 80 GLY A N 1
ATOM 640 C CA . GLY A 1 80 ? 32.908 -18.276 53.362 1.00 52.80 80 GLY A CA 1
ATOM 641 C C . GLY A 1 80 ? 34.065 -18.081 52.402 1.00 53.57 80 GLY A C 1
ATOM 642 O O . GLY A 1 80 ? 34.982 -17.304 52.670 1.00 54.07 80 GLY A O 1
ATOM 643 N N . ASP A 1 81 ? 34.022 -18.790 51.279 1.00 54.41 81 ASP A N 1
ATOM 644 C CA . ASP A 1 81 ? 35.104 -18.745 50.302 1.00 54.47 81 ASP A CA 1
ATOM 645 C C . ASP A 1 81 ? 35.027 -17.482 49.451 1.00 54.09 81 ASP A C 1
ATOM 646 O O . ASP A 1 81 ? 34.070 -17.285 48.702 1.00 53.69 81 ASP A O 1
ATOM 651 N N . VAL A 1 82 ? 36.040 -16.631 49.571 1.00 54.04 82 VAL A N 1
ATOM 652 C CA . VAL A 1 82 ? 36.023 -15.329 48.927 1.00 53.92 82 VAL A CA 1
ATOM 653 C C . VAL A 1 82 ? 36.544 -15.414 47.482 1.00 54.25 82 VAL A C 1
ATOM 654 O O . VAL A 1 82 ? 36.765 -14.394 46.827 1.00 54.30 82 VAL A O 1
ATOM 658 N N . GLN A 1 83 ? 36.736 -16.638 46.990 1.00 54.64 83 GLN A N 1
ATOM 659 C CA . GLN A 1 83 ? 37.087 -16.867 45.591 1.00 54.74 83 GLN A CA 1
ATOM 660 C C . GLN A 1 83 ? 35.892 -16.494 44.732 1.00 54.74 83 GLN A C 1
ATOM 661 O O . GLN A 1 83 ? 34.756 -16.776 45.116 1.00 54.47 83 GLN A O 1
ATOM 667 N N . PRO A 1 84 ? 36.143 -15.873 43.569 1.00 54.92 84 PRO A N 1
ATOM 668 C CA . PRO A 1 84 ? 35.062 -15.369 42.727 1.00 55.81 84 PRO A CA 1
ATOM 669 C C . PRO A 1 84 ? 34.389 -16.425 41.835 1.00 56.29 84 PRO A C 1
ATOM 670 O O . PRO A 1 84 ? 35.064 -17.298 41.261 1.00 56.13 84 PRO A O 1
ATOM 674 N N . SER A 1 85 ? 33.063 -16.322 41.744 1.00 57.05 85 SER A N 1
ATOM 675 C CA . SER A 1 85 ? 32.252 -17.105 40.816 1.00 57.47 85 SER A CA 1
ATOM 676 C C . SER A 1 85 ? 32.254 -16.432 39.464 1.00 57.95 85 SER A C 1
ATOM 677 O O . SER A 1 85 ? 32.720 -15.306 39.322 1.00 57.97 85 SER A O 1
ATOM 680 N N . ASN A 1 86 ? 31.717 -17.118 38.461 1.00 58.76 86 ASN A N 1
ATOM 681 C CA . ASN A 1 86 ? 31.690 -16.571 37.106 1.00 58.71 86 ASN A CA 1
ATOM 682 C C . ASN A 1 86 ? 30.595 -15.510 36.970 1.00 58.43 86 ASN A C 1
ATOM 683 O O . ASN A 1 86 ? 30.676 -14.649 36.104 1.00 58.16 86 ASN A O 1
ATOM 688 N N . ALA A 1 87 ? 29.592 -15.562 37.848 1.00 58.17 87 ALA A N 1
ATOM 689 C CA . ALA A 1 87 ? 28.637 -14.461 37.998 1.00 58.60 87 ALA A CA 1
ATOM 690 C C . ALA A 1 87 ? 29.360 -13.157 38.444 1.00 58.95 87 ALA A C 1
ATOM 691 O O . ALA A 1 87 ? 29.198 -12.088 37.829 1.00 59.20 87 ALA A O 1
ATOM 693 N N . ASP A 1 88 ? 30.165 -13.269 39.502 1.00 58.71 88 ASP A N 1
ATOM 694 C CA . ASP A 1 88 ? 31.045 -12.177 39.966 1.00 58.26 88 ASP A CA 1
ATOM 695 C C . ASP A 1 88 ? 31.919 -11.632 38.831 1.00 57.60 88 ASP A C 1
ATOM 696 O O . ASP A 1 88 ? 32.002 -10.419 38.642 1.00 57.23 88 ASP A O 1
ATOM 701 N N . LYS A 1 89 ? 32.554 -12.520 38.073 1.00 57.18 89 LYS A N 1
ATOM 702 C CA . LYS A 1 89 ? 33.461 -12.103 36.986 1.00 57.12 89 LYS A CA 1
ATOM 703 C C . LYS A 1 89 ? 32.759 -11.451 35.783 1.00 56.59 89 LYS A C 1
ATOM 704 O O . LYS A 1 89 ? 33.411 -10.768 34.995 1.00 56.53 89 LYS A O 1
ATOM 710 N N . GLN A 1 90 ? 31.454 -11.688 35.639 1.00 56.17 90 GLN A N 1
ATOM 711 C CA . GLN A 1 90 ? 30.643 -11.127 34.546 1.00 56.12 90 GLN A CA 1
ATOM 712 C C . GLN A 1 90 ? 30.193 -9.693 34.868 1.00 55.04 90 GLN A C 1
ATOM 713 O O . GLN A 1 90 ? 30.246 -8.790 34.031 1.00 54.95 90 GLN A O 1
ATOM 719 N N . VAL A 1 91 ? 29.730 -9.495 36.089 1.00 53.76 91 VAL A N 1
ATOM 720 C CA . VAL A 1 91 ? 29.386 -8.160 36.542 1.00 53.15 91 VAL A CA 1
ATOM 721 C C . VAL A 1 91 ? 30.638 -7.252 36.559 1.00 52.33 91 VAL A C 1
ATOM 722 O O . VAL A 1 91 ? 30.513 -6.047 36.388 1.00 52.76 91 VAL A O 1
ATOM 726 N N . THR A 1 92 ? 31.823 -7.834 36.758 1.00 51.23 92 THR A N 1
ATOM 727 C CA . THR A 1 92 ? 33.083 -7.094 36.782 1.00 50.85 92 THR A CA 1
ATOM 728 C C . THR A 1 92 ? 33.416 -6.597 35.383 1.00 50.54 92 THR A C 1
ATOM 729 O O . THR A 1 92 ? 33.946 -5.495 35.204 1.00 50.22 92 THR A O 1
ATOM 733 N N . SER A 1 93 ? 33.135 -7.441 34.396 1.00 50.28 93 SER A N 1
ATOM 734 C CA . SER A 1 93 ? 33.345 -7.104 32.999 1.00 50.10 93 SER A CA 1
ATOM 735 C C . SER A 1 93 ? 32.443 -5.971 32.579 1.00 49.24 93 SER A C 1
ATOM 736 O O . SER A 1 93 ? 32.917 -5.028 31.997 1.00 49.32 93 SER A O 1
ATOM 739 N N . ILE A 1 94 ? 31.151 -6.053 32.869 1.00 48.48 94 ILE A N 1
ATOM 740 C CA . ILE A 1 94 ? 30.246 -5.018 32.385 1.00 48.31 94 ILE A CA 1
ATOM 741 C C . ILE A 1 94 ? 30.427 -3.663 33.110 1.00 47.64 94 ILE A C 1
ATOM 742 O O . ILE A 1 94 ? 30.291 -2.608 32.475 1.00 48.00 94 ILE A O 1
ATOM 747 N N . LEU A 1 95 ? 30.757 -3.671 34.402 1.00 46.06 95 LEU A N 1
ATOM 748 C CA . LEU A 1 95 ? 31.009 -2.412 35.106 1.00 45.21 95 LEU A CA 1
ATOM 749 C C . LEU A 1 95 ? 32.414 -1.852 34.827 1.00 43.90 95 LEU A C 1
ATOM 750 O O . LEU A 1 95 ? 32.596 -0.642 34.773 1.00 41.90 95 LEU A O 1
ATOM 755 N N . LYS A 1 96 ? 33.390 -2.718 34.587 1.00 43.46 96 LYS A N 1
ATOM 756 C CA . LYS A 1 96 ? 34.693 -2.231 34.183 1.00 43.63 96 LYS A CA 1
ATOM 757 C C . LYS A 1 96 ? 34.585 -1.414 32.912 1.00 42.85 96 LYS A C 1
ATOM 758 O O . LYS A 1 96 ? 35.080 -0.295 32.848 1.00 44.34 96 LYS A O 1
ATOM 764 N N . LYS A 1 97 ? 33.911 -1.932 31.901 1.00 41.98 97 LYS A N 1
ATOM 765 C CA . LYS A 1 97 ? 33.871 -1.211 30.621 1.00 41.39 97 LYS A CA 1
ATOM 766 C C . LYS A 1 97 ? 32.782 -0.132 30.538 1.00 39.41 97 LYS A C 1
ATOM 767 O O . LYS A 1 97 ? 32.884 0.765 29.708 1.00 39.40 97 LYS A O 1
ATOM 773 N N . ALA A 1 98 ? 31.766 -0.205 31.391 1.00 38.12 98 ALA A N 1
ATOM 774 C CA . ALA A 1 98 ? 30.864 0.934 31.591 1.00 37.47 98 ALA A CA 1
ATOM 775 C C . ALA A 1 98 ? 31.573 2.106 32.312 1.00 36.51 98 ALA A C 1
ATOM 776 O O . ALA A 1 98 ? 31.379 3.264 31.961 1.00 36.41 98 ALA A O 1
ATOM 778 N N . GLY A 1 99 ? 32.437 1.806 33.270 1.00 36.12 99 GLY A N 1
ATOM 779 C CA . GLY A 1 99 ? 33.261 2.820 33.896 1.00 36.07 99 GLY A CA 1
ATOM 780 C C . GLY A 1 99 ? 34.312 3.424 32.997 1.00 36.22 99 GLY A C 1
ATOM 781 O O . GLY A 1 99 ? 34.582 4.621 33.051 1.00 35.35 99 GLY A O 1
ATOM 782 N N . ASP A 1 100 ? 34.927 2.598 32.165 1.00 36.89 100 ASP A N 1
ATOM 783 C CA . ASP A 1 100 ? 35.833 3.109 31.158 1.00 37.28 100 ASP A CA 1
ATOM 784 C C . ASP A 1 100 ? 35.088 4.016 30.188 1.00 37.06 100 ASP A C 1
ATOM 785 O O . ASP A 1 100 ? 35.553 5.115 29.883 1.00 37.05 100 ASP A O 1
ATOM 790 N N . LEU A 1 101 ? 33.921 3.575 29.728 1.00 35.78 101 LEU A N 1
ATOM 791 C CA . LEU A 1 101 ? 33.119 4.420 28.862 1.00 35.61 101 LEU A CA 1
ATOM 792 C C . LEU A 1 101 ? 32.941 5.775 29.514 1.00 35.51 101 LEU A C 1
ATOM 793 O O . LEU A 1 101 ? 33.325 6.791 28.945 1.00 35.78 101 LEU A O 1
ATOM 798 N N . LEU A 1 102 ? 32.401 5.771 30.729 1.00 35.12 102 LEU A N 1
ATOM 799 C CA . LEU A 1 102 ? 31.982 6.988 31.397 1.00 34.59 102 LEU A CA 1
ATOM 800 C C . LEU A 1 102 ? 33.106 7.715 32.159 1.00 34.59 102 LEU A C 1
ATOM 801 O O . LEU A 1 102 ? 32.844 8.728 32.781 1.00 32.79 102 LEU A O 1
ATOM 806 N N . GLN A 1 103 ? 34.327 7.169 32.120 1.00 34.82 103 GLN A N 1
ATOM 807 C CA . GLN A 1 103 ? 35.485 7.707 32.825 1.00 35.11 103 GLN A CA 1
ATOM 808 C C . GLN A 1 103 ? 35.250 7.838 34.318 1.00 34.77 103 GLN A C 1
ATOM 809 O O . GLN A 1 103 ? 35.621 8.820 34.909 1.00 34.04 103 GLN A O 1
ATOM 815 N N . ILE A 1 104 ? 34.581 6.840 34.882 1.00 35.02 104 ILE A N 1
ATOM 816 C CA . ILE A 1 104 ? 34.470 6.638 36.308 1.00 35.55 104 ILE A CA 1
ATOM 817 C C . ILE A 1 104 ? 34.972 5.205 36.529 1.00 35.65 104 ILE A C 1
ATOM 818 O O . ILE A 1 104 ? 34.194 4.261 36.558 1.00 34.65 104 ILE A O 1
ATOM 823 N N . GLU A 1 105 ? 36.294 5.094 36.685 1.00 36.75 105 GLU A N 1
ATOM 824 C CA . GLU A 1 105 ? 37.040 3.825 36.637 1.00 37.18 105 GLU A CA 1
ATOM 825 C C . GLU A 1 105 ? 36.613 2.851 37.726 1.00 35.91 105 GLU A C 1
ATOM 826 O O . GLU A 1 105 ? 36.438 3.262 38.854 1.00 35.32 105 GLU A O 1
ATOM 832 N N . LEU A 1 106 ? 36.424 1.578 37.372 1.00 35.10 106 LEU A N 1
ATOM 833 C CA . LEU A 1 106 ? 36.338 0.506 38.358 1.00 35.00 106 LEU A CA 1
ATOM 834 C C . LEU A 1 106 ? 37.747 0.189 38.859 1.00 34.55 106 LEU A C 1
ATOM 835 O O . LEU A 1 106 ? 38.532 -0.494 38.219 1.00 34.12 106 LEU A O 1
ATOM 840 N N . LEU A 1 107 ? 38.046 0.720 40.027 1.00 34.09 107 LEU A N 1
ATOM 841 C CA . LEU A 1 107 ? 39.352 0.591 40.627 1.00 34.46 107 LEU A CA 1
ATOM 842 C C . LEU A 1 107 ? 39.615 -0.853 41.077 1.00 33.87 107 LEU A C 1
ATOM 843 O O . LEU A 1 107 ? 40.692 -1.382 40.897 1.00 34.44 107 LEU A O 1
ATOM 848 N N . ASP A 1 108 ? 38.631 -1.479 41.697 1.00 33.51 108 ASP A N 1
ATOM 849 C CA . ASP A 1 108 ? 38.778 -2.851 42.143 1.00 33.52 108 ASP A CA 1
ATOM 850 C C . ASP A 1 108 ? 37.404 -3.447 42.385 1.00 32.88 108 ASP A C 1
ATOM 851 O O . ASP A 1 108 ? 36.419 -2.722 42.464 1.00 32.31 108 ASP A O 1
ATOM 856 N N . HIS A 1 109 ? 37.376 -4.774 42.452 1.00 32.95 109 HIS A N 1
ATOM 857 C CA . HIS A 1 109 ? 36.250 -5.567 42.929 1.00 33.40 109 HIS A CA 1
ATOM 858 C C . HIS A 1 109 ? 36.776 -6.422 44.063 1.00 32.91 109 HIS A C 1
ATOM 859 O O . HIS A 1 109 ? 37.759 -7.166 43.910 1.00 32.48 109 HIS A O 1
ATOM 866 N N . VAL A 1 110 ? 36.150 -6.294 45.221 1.00 33.18 110 VAL A N 1
ATOM 867 C CA . VAL A 1 110 ? 36.639 -6.989 46.407 1.00 33.90 110 VAL A CA 1
ATOM 868 C C . VAL A 1 110 ? 35.554 -7.899 46.939 1.00 34.56 110 VAL A C 1
ATOM 869 O O . VAL A 1 110 ? 34.470 -7.437 47.246 1.00 35.37 110 VAL A O 1
ATOM 873 N N . ILE A 1 111 ? 35.832 -9.193 47.032 1.00 35.32 111 ILE A N 1
ATOM 874 C CA . ILE A 1 111 ? 34.874 -10.111 47.638 1.00 36.39 111 ILE A CA 1
ATOM 875 C C . ILE A 1 111 ? 35.210 -10.284 49.117 1.00 36.46 111 ILE A C 1
ATOM 876 O O . ILE A 1 111 ? 36.354 -10.522 49.446 1.00 35.33 111 ILE A O 1
ATOM 881 N N . VAL A 1 112 ? 34.222 -10.110 49.986 1.00 37.66 112 VAL A N 1
ATOM 882 C CA . VAL A 1 112 ? 34.432 -10.225 51.425 1.00 39.65 112 VAL A CA 1
ATOM 883 C C . VAL A 1 112 ? 33.656 -11.398 52.021 1.00 41.39 112 VAL A C 1
ATOM 884 O O . VAL A 1 112 ? 32.635 -11.825 51.511 1.00 41.25 112 VAL A O 1
ATOM 888 N N . GLY A 1 113 ? 34.188 -11.918 53.116 1.00 44.63 113 GLY A N 1
ATOM 889 C CA . GLY A 1 113 ? 33.623 -13.069 53.794 1.00 46.54 113 GLY A CA 1
ATOM 890 C C . GLY A 1 113 ? 34.103 -12.982 55.219 1.00 49.11 113 GLY A C 1
ATOM 891 O O . GLY A 1 113 ? 34.567 -11.913 55.650 1.00 50.47 113 GLY A O 1
ATOM 892 N N . ASN A 1 114 ? 34.004 -14.096 55.943 1.00 50.87 114 ASN A N 1
ATOM 893 C CA . ASN A 1 114 ? 34.257 -14.119 57.383 1.00 51.67 114 ASN A CA 1
ATOM 894 C C . ASN A 1 114 ? 35.397 -13.187 57.810 1.00 52.31 114 ASN A C 1
ATOM 895 O O . ASN A 1 114 ? 35.186 -12.118 58.410 1.00 52.83 114 ASN A O 1
ATOM 900 N N . ASN A 1 115 ? 36.612 -13.597 57.493 1.00 52.29 115 ASN A N 1
ATOM 901 C CA . ASN A 1 115 ? 37.796 -12.990 58.087 1.00 52.26 115 ASN A CA 1
ATOM 902 C C . ASN A 1 115 ? 38.751 -12.608 56.971 1.00 51.22 115 ASN A C 1
ATOM 903 O O . ASN A 1 115 ? 39.959 -12.410 57.175 1.00 51.60 115 ASN A O 1
ATOM 908 N N . ASP A 1 116 ? 38.185 -12.510 55.778 1.00 49.54 116 ASP A N 1
ATOM 909 C CA . ASP A 1 116 ? 38.960 -12.711 54.590 1.00 48.00 116 ASP A CA 1
ATOM 910 C C . ASP A 1 116 ? 38.368 -11.964 53.405 1.00 46.84 116 ASP A C 1
ATOM 911 O O . ASP A 1 116 ? 37.160 -11.697 53.351 1.00 46.90 116 ASP A O 1
ATOM 916 N N . TRP A 1 117 ? 39.241 -11.645 52.459 1.00 45.12 117 TRP A N 1
ATOM 917 C CA . TRP A 1 117 ? 38.877 -10.891 51.290 1.00 44.11 117 TRP A CA 1
ATOM 918 C C . TRP A 1 117 ? 39.699 -11.299 50.097 1.00 43.45 117 TRP A C 1
ATOM 919 O O . TRP A 1 117 ? 40.818 -11.779 50.240 1.00 42.76 117 TRP A O 1
ATOM 930 N N . PHE A 1 118 ? 39.139 -11.039 48.913 1.00 43.11 118 PHE A N 1
ATOM 931 C CA . PHE A 1 118 ? 39.768 -11.344 47.650 1.00 42.52 118 PHE A CA 1
ATOM 932 C C . PHE A 1 118 ? 39.701 -10.104 46.795 1.00 42.12 118 PHE A C 1
ATOM 933 O O . PHE A 1 118 ? 38.625 -9.602 46.530 1.00 41.87 118 PHE A O 1
ATOM 941 N N . SER A 1 119 ? 40.849 -9.644 46.318 1.00 42.15 119 SER A N 1
ATOM 942 C CA . SER A 1 119 ? 40.919 -8.523 45.381 1.00 42.16 119 SER A CA 1
ATOM 943 C C . SER A 1 119 ? 41.062 -9.009 43.923 1.00 42.03 119 SER A C 1
ATOM 944 O O . SER A 1 119 ? 41.988 -9.725 43.613 1.00 40.76 119 SER A O 1
ATOM 947 N N . PHE A 1 120 ? 40.144 -8.613 43.041 1.00 42.91 120 PHE A N 1
ATOM 948 C CA . PHE A 1 120 ? 40.308 -8.856 41.589 1.00 44.25 120 PHE A CA 1
ATOM 949 C C . PHE A 1 120 ? 41.596 -8.208 41.041 1.00 45.33 120 PHE A C 1
ATOM 950 O O . PHE A 1 120 ? 42.328 -8.842 40.301 1.00 46.23 120 PHE A O 1
ATOM 958 N N . ARG A 1 121 ? 41.880 -6.960 41.394 1.00 46.91 121 ARG A N 1
ATOM 959 C CA . ARG A 1 121 ? 43.100 -6.323 40.914 1.00 48.10 121 ARG A CA 1
ATOM 960 C C . ARG A 1 121 ? 44.371 -7.060 41.367 1.00 48.62 121 ARG A C 1
ATOM 961 O O . ARG A 1 121 ? 45.329 -7.188 40.599 1.00 49.14 121 ARG A O 1
ATOM 969 N N . ASP A 1 122 ? 44.390 -7.511 42.615 1.00 49.42 122 ASP A N 1
ATOM 970 C CA . ASP A 1 122 ? 45.576 -8.147 43.181 1.00 49.99 122 ASP A CA 1
ATOM 971 C C . ASP A 1 122 ? 45.806 -9.520 42.573 1.00 51.02 122 ASP A C 1
ATOM 972 O O . ASP A 1 122 ? 46.937 -10.008 42.583 1.00 51.67 122 ASP A O 1
ATOM 977 N N . HIS A 1 123 ? 44.742 -10.140 42.058 1.00 51.94 123 HIS A N 1
ATOM 978 C CA . HIS A 1 123 ? 44.857 -11.399 41.320 1.00 52.55 123 HIS A CA 1
ATOM 979 C C . HIS A 1 123 ? 44.861 -11.199 39.809 1.00 53.51 123 HIS A C 1
ATOM 980 O O . HIS A 1 123 ? 44.425 -12.086 39.060 1.00 54.14 123 HIS A O 1
ATOM 987 N N . ALA A 1 124 ? 45.368 -10.045 39.362 1.00 54.23 124 ALA A N 1
ATOM 988 C CA . ALA A 1 124 ? 45.532 -9.750 37.934 1.00 54.63 124 ALA A CA 1
ATOM 989 C C . ALA A 1 124 ? 44.265 -10.048 37.115 1.00 55.10 124 ALA A C 1
ATOM 990 O O . ALA A 1 124 ? 44.323 -10.516 35.982 1.00 55.51 124 ALA A O 1
ATOM 992 N N . LEU A 1 125 ? 43.118 -9.717 37.692 1.00 55.81 125 LEU A N 1
ATOM 993 C CA . LEU A 1 125 ? 41.838 -10.216 37.229 1.00 55.80 125 LEU A CA 1
ATOM 994 C C . LEU A 1 125 ? 40.879 -9.083 36.874 1.00 56.22 125 LEU A C 1
ATOM 995 O O . LEU A 1 125 ? 39.712 -9.338 36.599 1.00 56.35 125 LEU A O 1
ATOM 1000 N N . LEU A 1 126 ? 41.351 -7.836 36.862 1.00 56.60 126 LEU A N 1
ATOM 1001 C CA . LEU A 1 126 ? 40.436 -6.693 36.703 1.00 56.67 126 LEU A CA 1
ATOM 1002 C C . LEU A 1 126 ? 40.419 -6.257 35.252 1.00 57.19 126 LEU A C 1
ATOM 1003 O O . LEU A 1 126 ? 39.843 -6.940 34.406 1.00 58.15 126 LEU A O 1
ATOM 1008 N N . ASN B 1 2 ? 71.035 2.085 -5.488 1.00 42.03 2 ASN B N 1
ATOM 1009 C CA . ASN B 1 2 ? 70.193 2.118 -4.231 1.00 41.57 2 ASN B CA 1
ATOM 1010 C C . ASN B 1 2 ? 70.254 3.477 -3.547 1.00 40.78 2 ASN B C 1
ATOM 1011 O O . ASN B 1 2 ? 71.309 3.900 -3.081 1.00 40.52 2 ASN B O 1
ATOM 1016 N N . LEU B 1 3 ? 69.106 4.135 -3.485 1.00 39.31 3 LEU B N 1
ATOM 1017 C CA . LEU B 1 3 ? 69.032 5.492 -3.007 1.00 38.73 3 LEU B CA 1
ATOM 1018 C C . LEU B 1 3 ? 69.239 5.509 -1.488 1.00 37.54 3 LEU B C 1
ATOM 1019 O O . LEU B 1 3 ? 68.577 4.756 -0.745 1.00 36.11 3 LEU B O 1
ATOM 1024 N N . LYS B 1 4 ? 70.155 6.374 -1.044 1.00 36.30 4 LYS B N 1
ATOM 1025 C CA . LYS B 1 4 ? 70.294 6.685 0.372 1.00 36.15 4 LYS B CA 1
ATOM 1026 C C . LYS B 1 4 ? 69.277 7.764 0.730 1.00 35.52 4 LYS B C 1
ATOM 1027 O O . LYS B 1 4 ? 69.274 8.822 0.139 1.00 34.26 4 LYS B O 1
ATOM 1033 N N . VAL B 1 5 ? 68.397 7.458 1.688 1.00 36.33 5 VAL B N 1
ATOM 1034 C CA . VAL B 1 5 ? 67.451 8.441 2.226 1.00 36.51 5 VAL B CA 1
ATOM 1035 C C . VAL B 1 5 ? 68.149 9.308 3.304 1.00 37.09 5 VAL B C 1
ATOM 1036 O O . VAL B 1 5 ? 68.582 8.820 4.359 1.00 37.43 5 VAL B O 1
ATOM 1040 N N . LYS B 1 6 ? 68.302 10.582 2.988 1.00 37.15 6 LYS B N 1
ATOM 1041 C CA . LYS B 1 6 ? 68.839 11.562 3.907 1.00 37.99 6 LYS B CA 1
ATOM 1042 C C . LYS B 1 6 ? 67.713 12.505 4.332 1.00 38.72 6 LYS B C 1
ATOM 1043 O O . LYS B 1 6 ? 67.862 13.269 5.282 1.00 40.10 6 LYS B O 1
ATOM 1049 N N . GLY B 1 7 ? 66.585 12.428 3.629 1.00 38.58 7 GLY B N 1
ATOM 1050 C CA . GLY B 1 7 ? 65.459 13.326 3.831 1.00 37.60 7 GLY B CA 1
ATOM 1051 C C . GLY B 1 7 ? 64.188 12.722 3.282 1.00 36.93 7 GLY B C 1
ATOM 1052 O O . GLY B 1 7 ? 64.233 11.743 2.517 1.00 36.47 7 GLY B O 1
ATOM 1053 N N . ALA B 1 8 ? 63.059 13.284 3.727 1.00 36.51 8 ALA B N 1
ATOM 1054 C CA . ALA B 1 8 ? 61.716 13.022 3.159 1.00 36.07 8 ALA B CA 1
ATOM 1055 C C . ALA B 1 8 ? 61.599 13.269 1.639 1.00 35.56 8 ALA B C 1
ATOM 1056 O O . ALA B 1 8 ? 60.753 12.695 0.966 1.00 35.59 8 ALA B O 1
ATOM 1058 N N . ARG B 1 9 ? 62.431 14.162 1.121 1.00 36.11 9 ARG B N 1
ATOM 1059 C CA . ARG B 1 9 ? 62.479 14.501 -0.300 1.00 36.08 9 ARG B CA 1
ATOM 1060 C C . ARG B 1 9 ? 63.024 13.338 -1.148 1.00 35.14 9 ARG B C 1
ATOM 1061 O O . ARG B 1 9 ? 62.565 13.122 -2.269 1.00 34.95 9 ARG B O 1
ATOM 1069 N N . ASP B 1 10 ? 64.017 12.616 -0.620 1.00 34.05 10 ASP B N 1
ATOM 1070 C CA . ASP B 1 10 ? 64.490 11.358 -1.218 1.00 33.69 10 ASP B CA 1
ATOM 1071 C C . ASP B 1 10 ? 63.363 10.290 -1.328 1.00 33.55 10 ASP B C 1
ATOM 1072 O O . ASP B 1 10 ? 63.319 9.497 -2.272 1.00 33.97 10 ASP B O 1
ATOM 1077 N N . VAL B 1 11 ? 62.443 10.284 -0.378 1.00 32.85 11 VAL B N 1
ATOM 1078 C CA . VAL B 1 11 ? 61.334 9.350 -0.433 1.00 33.00 11 VAL B CA 1
ATOM 1079 C C . VAL B 1 11 ? 60.401 9.757 -1.566 1.00 32.67 11 VAL B C 1
ATOM 1080 O O . VAL B 1 11 ? 59.913 8.929 -2.304 1.00 31.56 11 VAL B O 1
ATOM 1084 N N . PHE B 1 12 ? 60.182 11.052 -1.699 1.00 33.97 12 PHE B N 1
ATOM 1085 C CA . PHE B 1 12 ? 59.276 11.591 -2.698 1.00 34.46 12 PHE B CA 1
ATOM 1086 C C . PHE B 1 12 ? 59.853 11.311 -4.067 1.00 34.43 12 PHE B C 1
ATOM 1087 O O . PHE B 1 12 ? 59.157 10.844 -4.950 1.00 33.48 12 PHE B O 1
ATOM 1095 N N . GLU B 1 13 ? 61.148 11.569 -4.194 1.00 34.02 13 GLU B N 1
ATOM 1096 C CA . GLU B 1 13 ? 61.863 11.235 -5.389 1.00 34.29 13 GLU B CA 1
ATOM 1097 C C . GLU B 1 13 ? 61.848 9.751 -5.740 1.00 33.42 13 GLU B C 1
ATOM 1098 O O . GLU B 1 13 ? 61.609 9.390 -6.886 1.00 34.08 13 GLU B O 1
ATOM 1104 N N . TYR B 1 14 ? 62.184 8.906 -4.785 1.00 31.63 14 TYR B N 1
ATOM 1105 C CA . TYR B 1 14 ? 62.162 7.477 -5.013 1.00 31.50 14 TYR B CA 1
ATOM 1106 C C . TYR B 1 14 ? 60.771 7.051 -5.525 1.00 30.85 14 TYR B C 1
ATOM 1107 O O . TYR B 1 14 ? 60.654 6.312 -6.474 1.00 30.67 14 TYR B O 1
ATOM 1116 N N . MET B 1 15 ? 59.722 7.553 -4.892 1.00 30.89 15 MET B N 1
ATOM 1117 C CA . MET B 1 15 ? 58.354 7.139 -5.184 1.00 31.72 15 MET B CA 1
ATOM 1118 C C . MET B 1 15 ? 57.793 7.581 -6.537 1.00 32.64 15 MET B C 1
ATOM 1119 O O . MET B 1 15 ? 56.796 7.012 -7.002 1.00 31.66 15 MET B O 1
ATOM 1124 N N . LYS B 1 16 ? 58.440 8.569 -7.171 1.00 34.26 16 LYS B N 1
ATOM 1125 C CA . LYS B 1 16 ? 58.009 9.077 -8.470 1.00 35.84 16 LYS B CA 1
ATOM 1126 C C . LYS B 1 16 ? 58.038 7.969 -9.546 1.00 36.43 16 LYS B C 1
ATOM 1127 O O . LYS B 1 16 ? 59.023 7.256 -9.683 1.00 37.30 16 LYS B O 1
ATOM 1133 N N . GLY B 1 17 ? 56.937 7.806 -10.272 1.00 36.55 17 GLY B N 1
ATOM 1134 C CA . GLY B 1 17 ? 56.811 6.705 -11.233 1.00 36.58 17 GLY B CA 1
ATOM 1135 C C . GLY B 1 17 ? 56.550 5.312 -10.669 1.00 36.74 17 GLY B C 1
ATOM 1136 O O . GLY B 1 17 ? 56.486 4.349 -11.425 1.00 36.74 17 GLY B O 1
ATOM 1137 N N . ARG B 1 18 ? 56.374 5.189 -9.359 1.00 36.90 18 ARG B N 1
ATOM 1138 C CA . ARG B 1 18 ? 56.231 3.890 -8.733 1.00 37.76 18 ARG B CA 1
ATOM 1139 C C . ARG B 1 18 ? 54.828 3.560 -8.216 1.00 38.24 18 ARG B C 1
ATOM 1140 O O . ARG B 1 18 ? 54.645 2.510 -7.653 1.00 37.71 18 ARG B O 1
ATOM 1148 N N . ILE B 1 19 ? 53.858 4.447 -8.403 1.00 39.85 19 ILE B N 1
ATOM 1149 C CA . ILE B 1 19 ? 52.483 4.168 -7.999 1.00 40.85 19 ILE B CA 1
ATOM 1150 C C . ILE B 1 19 ? 51.780 3.418 -9.108 1.00 41.94 19 ILE B C 1
ATOM 1151 O O . ILE B 1 19 ? 51.618 3.966 -10.187 1.00 42.93 19 ILE B O 1
ATOM 1156 N N . PRO B 1 20 ? 51.373 2.158 -8.858 1.00 42.67 20 PRO B N 1
ATOM 1157 C CA . PRO B 1 20 ? 50.826 1.334 -9.964 1.00 43.36 20 PRO B CA 1
ATOM 1158 C C . PRO B 1 20 ? 49.642 1.993 -10.697 1.00 44.19 20 PRO B C 1
ATOM 1159 O O . PRO B 1 20 ? 49.577 1.964 -11.918 1.00 45.02 20 PRO B O 1
ATOM 1163 N N . ASP B 1 21 ? 48.731 2.588 -9.937 1.00 44.73 21 ASP B N 1
ATOM 1164 C CA . ASP B 1 21 ? 47.609 3.328 -10.485 1.00 44.81 21 ASP B CA 1
ATOM 1165 C C . ASP B 1 21 ? 47.318 4.471 -9.522 1.00 44.96 21 ASP B C 1
ATOM 1166 O O . ASP B 1 21 ? 46.839 4.239 -8.407 1.00 45.48 21 ASP B O 1
ATOM 1171 N N . GLU B 1 22 ? 47.594 5.696 -9.955 1.00 44.86 22 GLU B N 1
ATOM 1172 C CA . GLU B 1 22 ? 47.534 6.870 -9.080 1.00 45.11 22 GLU B CA 1
ATOM 1173 C C . GLU B 1 22 ? 46.116 7.302 -8.721 1.00 44.46 22 GLU B C 1
ATOM 1174 O O . GLU B 1 22 ? 45.950 8.154 -7.836 1.00 43.92 22 GLU B O 1
ATOM 1180 N N . THR B 1 23 ? 45.110 6.734 -9.398 1.00 43.60 23 THR B N 1
ATOM 1181 C CA . THR B 1 23 ? 43.709 6.877 -8.983 1.00 43.36 23 THR B CA 1
ATOM 1182 C C . THR B 1 23 ? 43.330 6.004 -7.758 1.00 43.04 23 THR B C 1
ATOM 1183 O O . THR B 1 23 ? 42.318 6.246 -7.115 1.00 42.68 23 THR B O 1
ATOM 1187 N N . LYS B 1 24 ? 44.146 4.996 -7.456 1.00 43.13 24 LYS B N 1
ATOM 1188 C CA . LYS B 1 24 ? 43.906 4.034 -6.358 1.00 42.55 24 LYS B CA 1
ATOM 1189 C C . LYS B 1 24 ? 44.837 4.227 -5.141 1.00 41.75 24 LYS B C 1
ATOM 1190 O O . LYS B 1 24 ? 45.964 4.729 -5.274 1.00 41.56 24 LYS B O 1
ATOM 1196 N N . GLU B 1 25 ? 44.373 3.794 -3.968 1.00 40.32 25 GLU B N 1
ATOM 1197 C CA . GLU B 1 25 ? 45.115 3.942 -2.712 1.00 40.30 25 GLU B CA 1
ATOM 1198 C C . GLU B 1 25 ? 46.071 2.810 -2.471 1.00 36.85 25 GLU B C 1
ATOM 1199 O O . GLU B 1 25 ? 45.736 1.646 -2.641 1.00 36.02 25 GLU B O 1
ATOM 1205 N N . HIS B 1 26 ? 47.283 3.143 -2.076 1.00 34.15 26 HIS B N 1
ATOM 1206 C CA . HIS B 1 26 ? 48.212 2.099 -1.669 1.00 32.05 26 HIS B CA 1
ATOM 1207 C C . HIS B 1 26 ? 48.925 2.474 -0.409 1.00 30.42 26 HIS B C 1
ATOM 1208 O O . HIS B 1 26 ? 49.013 3.644 -0.031 1.00 27.37 26 HIS B O 1
ATOM 1215 N N . LEU B 1 27 ? 49.385 1.427 0.257 1.00 29.88 27 LEU B N 1
ATOM 1216 C CA . LEU B 1 27 ? 50.356 1.520 1.298 1.00 29.09 27 LEU B CA 1
ATOM 1217 C C . LEU B 1 27 ? 51.649 0.948 0.699 1.00 29.02 27 LEU B C 1
ATOM 1218 O O . LEU B 1 27 ? 51.623 -0.150 0.093 1.00 28.61 27 LEU B O 1
ATOM 1223 N N . PHE B 1 28 ? 52.751 1.713 0.821 1.00 27.40 28 PHE B N 1
ATOM 1224 C CA . PHE B 1 28 ? 54.083 1.239 0.441 1.00 26.97 28 PHE B CA 1
ATOM 1225 C C . PHE B 1 28 ? 54.939 1.183 1.701 1.00 26.42 28 PHE B C 1
ATOM 1226 O O . PHE B 1 28 ? 54.817 2.014 2.576 1.00 27.23 28 PHE B O 1
ATOM 1234 N N . VAL B 1 29 ? 55.764 0.159 1.803 1.00 26.13 29 VAL B N 1
ATOM 1235 C CA . VAL B 1 29 ? 56.700 -0.009 2.886 1.00 25.86 29 VAL B CA 1
ATOM 1236 C C . VAL B 1 29 ? 58.073 -0.077 2.260 1.00 25.79 29 VAL B C 1
ATOM 1237 O O . VAL B 1 29 ? 58.347 -0.974 1.510 1.00 24.36 29 VAL B O 1
ATOM 1241 N N . LEU B 1 30 ? 58.914 0.914 2.555 1.00 26.27 30 LEU B N 1
ATOM 1242 C CA . LEU B 1 30 ? 60.269 0.967 2.016 1.00 26.68 30 LEU B CA 1
ATOM 1243 C C . LEU B 1 30 ? 61.141 0.265 3.041 1.00 26.44 30 LEU B C 1
ATOM 1244 O O . LEU B 1 30 ? 61.037 0.534 4.228 1.00 26.54 30 LEU B O 1
ATOM 1249 N N . PHE B 1 31 ? 61.955 -0.668 2.572 1.00 26.24 31 PHE B N 1
ATOM 1250 C CA . PHE B 1 31 ? 62.888 -1.419 3.399 1.00 26.00 31 PHE B CA 1
ATOM 1251 C C . PHE B 1 31 ? 64.248 -0.802 3.270 1.00 26.23 31 PHE B C 1
ATOM 1252 O O . PHE B 1 31 ? 64.771 -0.705 2.167 1.00 25.11 31 PHE B O 1
ATOM 1260 N N . LEU B 1 32 ? 64.796 -0.336 4.395 1.00 26.95 32 LEU B N 1
ATOM 1261 C CA . LEU B 1 32 ? 66.093 0.351 4.408 1.00 27.63 32 LEU B CA 1
ATOM 1262 C C . LEU B 1 32 ? 67.176 -0.475 5.079 1.00 27.29 32 LEU B C 1
ATOM 1263 O O . LEU B 1 32 ? 66.946 -1.143 6.062 1.00 26.31 32 LEU B O 1
ATOM 1268 N N . SER B 1 33 ? 68.364 -0.450 4.500 1.00 28.45 33 SER B N 1
ATOM 1269 C CA . SER B 1 33 ? 69.531 -1.137 5.087 1.00 29.08 33 SER B CA 1
ATOM 1270 C C . SER B 1 33 ? 70.054 -0.287 6.228 1.00 29.01 33 SER B C 1
ATOM 1271 O O . SER B 1 33 ? 69.611 0.834 6.415 1.00 28.22 33 SER B O 1
ATOM 1274 N N . THR B 1 34 ? 71.033 -0.810 6.956 1.00 30.59 34 THR B N 1
ATOM 1275 C CA . THR B 1 34 ? 71.684 -0.035 8.011 1.00 31.31 34 THR B CA 1
ATOM 1276 C C . THR B 1 34 ? 72.362 1.258 7.536 1.00 31.88 34 THR B C 1
ATOM 1277 O O . THR B 1 34 ? 72.401 2.242 8.284 1.00 32.73 34 THR B O 1
ATOM 1281 N N . LYS B 1 35 ? 72.822 1.289 6.283 1.00 32.25 35 LYS B N 1
ATOM 1282 C CA . LYS B 1 35 ? 73.318 2.530 5.643 1.00 32.35 35 LYS B CA 1
ATOM 1283 C C . LYS B 1 35 ? 72.224 3.513 5.192 1.00 32.35 35 LYS B C 1
ATOM 1284 O O . LYS B 1 35 ? 72.539 4.530 4.578 1.00 31.50 35 LYS B O 1
ATOM 1290 N N . ASN B 1 36 ? 70.947 3.198 5.461 1.00 32.50 36 ASN B N 1
ATOM 1291 C CA . ASN B 1 36 ? 69.804 4.022 5.035 1.00 32.88 36 ASN B CA 1
ATOM 1292 C C . ASN B 1 36 ? 69.564 4.029 3.529 1.00 32.13 36 ASN B C 1
ATOM 1293 O O . ASN B 1 36 ? 69.018 4.973 2.978 1.00 30.70 36 ASN B O 1
ATOM 1298 N N . GLN B 1 37 ? 69.962 2.940 2.891 1.00 32.56 37 GLN B N 1
ATOM 1299 C CA . GLN B 1 37 ? 69.705 2.723 1.485 1.00 33.44 37 GLN B CA 1
ATOM 1300 C C . GLN B 1 37 ? 68.396 1.943 1.306 1.00 32.92 37 GLN B C 1
ATOM 1301 O O . GLN B 1 37 ? 68.109 1.017 2.041 1.00 31.79 37 GLN B O 1
ATOM 1307 N N . ILE B 1 38 ? 67.573 2.376 0.357 1.00 33.60 38 ILE B N 1
ATOM 1308 C CA . ILE B 1 38 ? 66.347 1.654 0.013 1.00 33.90 38 ILE B CA 1
ATOM 1309 C C . ILE B 1 38 ? 66.723 0.348 -0.710 1.00 34.10 38 ILE B C 1
ATOM 1310 O O . ILE B 1 38 ? 67.291 0.387 -1.778 1.00 34.70 38 ILE B O 1
ATOM 1315 N N . LEU B 1 39 ? 66.445 -0.787 -0.073 1.00 34.58 39 LEU B N 1
ATOM 1316 C CA . LEU B 1 39 ? 66.667 -2.114 -0.634 1.00 35.37 39 LEU B CA 1
ATOM 1317 C C . LEU B 1 39 ? 65.586 -2.500 -1.653 1.00 35.96 39 LEU B C 1
ATOM 1318 O O . LEU B 1 39 ? 65.885 -3.005 -2.716 1.00 35.95 39 LEU B O 1
ATOM 1323 N N . ARG B 1 40 ? 64.337 -2.224 -1.297 1.00 36.76 40 ARG B N 1
ATOM 1324 C CA . ARG B 1 40 ? 63.142 -2.688 -1.991 1.00 37.70 40 ARG B CA 1
ATOM 1325 C C . ARG B 1 40 ? 61.988 -1.985 -1.323 1.00 36.27 40 ARG B C 1
ATOM 1326 O O . ARG B 1 40 ? 62.125 -1.457 -0.232 1.00 34.18 40 ARG B O 1
ATOM 1334 N N . HIS B 1 41 ? 60.835 -2.060 -1.956 1.00 35.87 41 HIS B N 1
ATOM 1335 C CA . HIS B 1 41 ? 59.588 -1.762 -1.291 1.00 35.83 41 HIS B CA 1
ATOM 1336 C C . HIS B 1 41 ? 58.525 -2.836 -1.596 1.00 35.87 41 HIS B C 1
ATOM 1337 O O . HIS B 1 41 ? 58.557 -3.496 -2.609 1.00 33.63 41 HIS B O 1
ATOM 1344 N N . GLU B 1 42 ? 57.616 -3.012 -0.651 1.00 37.45 42 GLU B N 1
ATOM 1345 C CA . GLU B 1 42 ? 56.431 -3.828 -0.810 1.00 38.21 42 GLU B CA 1
ATOM 1346 C C . GLU B 1 42 ? 55.273 -2.870 -1.057 1.00 37.61 42 GLU B C 1
ATOM 1347 O O . GLU B 1 42 ? 55.195 -1.827 -0.431 1.00 36.95 42 GLU B O 1
ATOM 1353 N N . THR B 1 43 ? 54.395 -3.221 -1.991 1.00 37.43 43 THR B N 1
ATOM 1354 C CA . THR B 1 43 ? 53.214 -2.426 -2.309 1.00 37.30 43 THR B CA 1
ATOM 1355 C C . THR B 1 43 ? 51.963 -3.176 -1.913 1.00 37.06 43 THR B C 1
ATOM 1356 O O . THR B 1 43 ? 51.796 -4.339 -2.267 1.00 36.89 43 THR B O 1
ATOM 1360 N N . ILE B 1 44 ? 51.077 -2.497 -1.207 1.00 36.75 44 ILE B N 1
ATOM 1361 C CA . ILE B 1 44 ? 49.844 -3.105 -0.754 1.00 36.45 44 ILE B CA 1
ATOM 1362 C C . ILE B 1 44 ? 48.709 -2.203 -1.167 1.00 35.40 44 ILE B C 1
ATOM 1363 O O . ILE B 1 44 ? 48.591 -1.090 -0.694 1.00 35.54 44 ILE B O 1
ATOM 1368 N N . THR B 1 45 ? 47.887 -2.683 -2.080 1.00 35.72 45 THR B N 1
ATOM 1369 C CA . THR B 1 45 ? 46.666 -1.975 -2.517 1.00 35.34 45 THR B CA 1
ATOM 1370 C C . THR B 1 45 ? 45.595 -2.049 -1.419 1.00 34.74 45 THR B C 1
ATOM 1371 O O . THR B 1 45 ? 45.288 -3.119 -0.924 1.00 35.33 45 THR B O 1
ATOM 1375 N N . ILE B 1 46 ? 45.054 -0.927 -0.979 1.00 34.32 46 ILE B N 1
ATOM 1376 C CA . ILE B 1 46 ? 44.187 -0.989 0.207 1.00 33.83 46 ILE B CA 1
ATOM 1377 C C . ILE B 1 46 ? 42.689 -0.599 0.055 1.00 33.67 46 ILE B C 1
ATOM 1378 O O . ILE B 1 46 ? 42.263 -0.034 -0.938 1.00 33.59 46 ILE B O 1
ATOM 1383 N N . GLY B 1 47 ? 41.904 -0.960 1.068 1.00 33.07 47 GLY B N 1
ATOM 1384 C CA . GLY B 1 47 ? 40.473 -0.701 1.079 1.00 32.32 47 GLY B CA 1
ATOM 1385 C C . GLY B 1 47 ? 39.932 -1.144 2.413 1.00 31.96 47 GLY B C 1
ATOM 1386 O O . GLY B 1 47 ? 40.701 -1.429 3.322 1.00 31.49 47 GLY B O 1
ATOM 1387 N N . THR B 1 48 ? 38.611 -1.266 2.492 1.00 31.46 48 THR B N 1
ATOM 1388 C CA . THR B 1 48 ? 37.904 -1.567 3.720 1.00 30.87 48 THR B CA 1
ATOM 1389 C C . THR B 1 48 ? 38.168 -2.975 4.191 1.00 30.58 48 THR B C 1
ATOM 1390 O O . THR B 1 48 ? 37.967 -3.253 5.353 1.00 29.25 48 THR B O 1
ATOM 1394 N N . LEU B 1 49 ? 38.620 -3.863 3.294 1.00 31.17 49 LEU B N 1
ATOM 1395 C CA . LEU B 1 49 ? 38.881 -5.298 3.651 1.00 31.43 49 LEU B CA 1
ATOM 1396 C C . LEU B 1 49 ? 40.364 -5.692 3.777 1.00 32.01 49 LEU B C 1
ATOM 1397 O O . LEU B 1 49 ? 40.682 -6.889 3.888 1.00 31.70 49 LEU B O 1
ATOM 1402 N N . THR B 1 50 ? 41.264 -4.701 3.799 1.00 32.92 50 THR B N 1
ATOM 1403 C CA . THR B 1 50 ? 42.713 -4.975 3.889 1.00 33.14 50 THR B CA 1
ATOM 1404 C C . THR B 1 50 ? 43.353 -4.744 5.267 1.00 33.46 50 THR B C 1
ATOM 1405 O O . THR B 1 50 ? 44.578 -4.898 5.407 1.00 33.66 50 THR B O 1
ATOM 1409 N N . ALA B 1 51 ? 42.558 -4.423 6.293 1.00 34.06 51 ALA B N 1
ATOM 1410 C CA . ALA B 1 51 ? 43.106 -4.211 7.650 1.00 34.52 51 ALA B CA 1
ATOM 1411 C C . ALA B 1 51 ? 44.144 -5.219 8.082 1.00 35.24 51 ALA B C 1
ATOM 1412 O O . ALA B 1 51 ? 45.179 -4.840 8.668 1.00 35.49 51 ALA B O 1
ATOM 1414 N N . SER B 1 52 ? 43.917 -6.498 7.803 1.00 35.54 52 SER B N 1
ATOM 1415 C CA . SER B 1 52 ? 44.889 -7.507 8.252 1.00 36.13 52 SER B CA 1
ATOM 1416 C C . SER B 1 52 ? 46.194 -7.455 7.489 1.00 35.57 52 SER B C 1
ATOM 1417 O O . SER B 1 52 ? 47.201 -7.954 7.966 1.00 36.39 52 SER B O 1
ATOM 1420 N N . LEU B 1 53 ? 46.180 -6.903 6.286 1.00 35.81 53 LEU B N 1
ATOM 1421 C CA . LEU B 1 53 ? 47.374 -6.906 5.431 1.00 35.37 53 LEU B CA 1
ATOM 1422 C C . LEU B 1 53 ? 48.386 -5.871 5.908 1.00 34.80 53 LEU B C 1
ATOM 1423 O O . LEU B 1 53 ? 49.577 -5.994 5.611 1.00 34.43 53 LEU B O 1
ATOM 1428 N N . ILE B 1 54 ? 47.872 -4.874 6.640 1.00 33.86 54 ILE B N 1
ATOM 1429 C CA . ILE B 1 54 ? 48.612 -3.716 7.064 1.00 34.20 54 ILE B CA 1
ATOM 1430 C C . ILE B 1 54 ? 48.832 -3.681 8.564 1.00 34.42 54 ILE B C 1
ATOM 1431 O O . ILE B 1 54 ? 49.371 -2.710 9.086 1.00 35.33 54 ILE B O 1
ATOM 1436 N N . HIS B 1 55 ? 48.428 -4.747 9.255 1.00 34.39 55 HIS B N 1
ATOM 1437 C CA . HIS B 1 55 ? 48.764 -4.901 10.652 1.00 33.84 55 HIS B CA 1
ATOM 1438 C C . HIS B 1 55 ? 50.286 -4.869 10.761 1.00 33.24 55 HIS B C 1
ATOM 1439 O O . HIS B 1 55 ? 50.982 -5.508 9.935 1.00 32.28 55 HIS B O 1
ATOM 1446 N N . PRO B 1 56 ? 50.801 -4.145 11.789 1.00 32.83 56 PRO B N 1
ATOM 1447 C CA . PRO B 1 56 ? 52.216 -4.037 12.119 1.00 32.39 56 PRO B CA 1
ATOM 1448 C C . PRO B 1 56 ? 53.013 -5.323 11.992 1.00 32.04 56 PRO B C 1
ATOM 1449 O O . PRO B 1 56 ? 54.136 -5.304 11.516 1.00 32.31 56 PRO B O 1
ATOM 1453 N N . ARG B 1 57 ? 52.450 -6.424 12.465 1.00 32.35 57 ARG B N 1
ATOM 1454 C CA . ARG B 1 57 ? 53.112 -7.716 12.443 1.00 32.96 57 ARG B CA 1
ATOM 1455 C C . ARG B 1 57 ? 53.314 -8.247 11.026 1.00 32.45 57 ARG B C 1
ATOM 1456 O O . ARG B 1 57 ? 54.320 -8.863 10.761 1.00 32.49 57 ARG B O 1
ATOM 1464 N N . GLU B 1 58 ? 52.361 -7.996 10.119 1.00 32.05 58 GLU B N 1
ATOM 1465 C CA . GLU B 1 58 ? 52.542 -8.327 8.717 1.00 32.04 58 GLU B CA 1
ATOM 1466 C C . GLU B 1 58 ? 53.589 -7.418 8.078 1.00 31.18 58 GLU B C 1
ATOM 1467 O O . GLU B 1 58 ? 54.396 -7.878 7.286 1.00 30.67 58 GLU B O 1
ATOM 1473 N N . ILE B 1 59 ? 53.548 -6.128 8.398 1.00 31.01 59 ILE B N 1
ATOM 1474 C CA . ILE B 1 59 ? 54.494 -5.167 7.817 1.00 31.37 59 ILE B CA 1
ATOM 1475 C C . ILE B 1 59 ? 55.903 -5.452 8.270 1.00 30.56 59 ILE B C 1
ATOM 1476 O O . ILE B 1 59 ? 56.818 -5.468 7.466 1.00 30.60 59 ILE B O 1
ATOM 1481 N N . PHE B 1 60 ? 56.057 -5.754 9.549 1.00 30.59 60 PHE B N 1
ATOM 1482 C CA . PHE B 1 60 ? 57.365 -6.098 10.105 1.00 31.13 60 PHE B CA 1
ATOM 1483 C C . PHE B 1 60 ? 57.861 -7.533 9.851 1.00 31.43 60 PHE B C 1
ATOM 1484 O O . PHE B 1 60 ? 59.047 -7.762 9.886 1.00 31.04 60 PHE B O 1
ATOM 1492 N N . LYS B 1 61 ? 56.981 -8.501 9.612 1.00 32.52 61 LYS B N 1
ATOM 1493 C CA . LYS B 1 61 ? 57.436 -9.813 9.159 1.00 33.61 61 LYS B CA 1
ATOM 1494 C C . LYS B 1 61 ? 58.062 -9.684 7.764 1.00 33.01 61 LYS B C 1
ATOM 1495 O O . LYS B 1 61 ? 59.121 -10.246 7.499 1.00 32.97 61 LYS B O 1
ATOM 1501 N N . ALA B 1 62 ? 57.392 -8.927 6.897 1.00 32.91 62 ALA B N 1
ATOM 1502 C CA . ALA B 1 62 ? 57.888 -8.527 5.572 1.00 32.79 62 ALA B CA 1
ATOM 1503 C C . ALA B 1 62 ? 59.254 -7.847 5.642 1.00 32.91 62 ALA B C 1
ATOM 1504 O O . ALA B 1 62 ? 60.192 -8.271 4.976 1.00 32.70 62 ALA B O 1
ATOM 1506 N N . ALA B 1 63 ? 59.379 -6.833 6.495 1.00 33.42 63 ALA B N 1
ATOM 1507 C CA . ALA B 1 63 ? 60.653 -6.140 6.721 1.00 33.89 63 ALA B CA 1
ATOM 1508 C C . ALA B 1 63 ? 61.746 -7.059 7.261 1.00 35.00 63 ALA B C 1
ATOM 1509 O O . ALA B 1 63 ? 62.892 -7.033 6.781 1.00 35.65 63 ALA B O 1
ATOM 1511 N N . ILE B 1 64 ? 61.421 -7.853 8.280 1.00 35.46 64 ILE B N 1
ATOM 1512 C CA . ILE B 1 64 ? 62.390 -8.787 8.826 1.00 35.84 64 ILE B CA 1
ATOM 1513 C C . ILE B 1 64 ? 62.826 -9.773 7.749 1.00 36.49 64 ILE B C 1
ATOM 1514 O O . ILE B 1 64 ? 63.992 -10.118 7.682 1.00 36.77 64 ILE B O 1
ATOM 1519 N N . ARG B 1 65 ? 61.888 -10.207 6.904 1.00 37.43 65 ARG B N 1
ATOM 1520 C CA . ARG B 1 65 ? 62.188 -11.149 5.819 1.00 38.15 65 ARG B CA 1
ATOM 1521 C C . ARG B 1 65 ? 63.151 -10.543 4.815 1.00 38.71 65 ARG B C 1
ATOM 1522 O O . ARG B 1 65 ? 64.029 -11.217 4.293 1.00 38.63 65 ARG B O 1
ATOM 1530 N N . GLU B 1 66 ? 62.953 -9.259 4.549 1.00 39.70 66 GLU B N 1
ATOM 1531 C CA . GLU B 1 66 ? 63.705 -8.526 3.553 1.00 40.03 66 GLU B CA 1
ATOM 1532 C C . GLU B 1 66 ? 65.007 -7.960 4.104 1.00 40.01 66 GLU B C 1
ATOM 1533 O O . GLU B 1 66 ? 65.641 -7.195 3.425 1.00 41.20 66 GLU B O 1
ATOM 1539 N N . SER B 1 67 ? 65.402 -8.322 5.319 1.00 39.33 67 SER B N 1
ATOM 1540 C CA . SER B 1 67 ? 66.664 -7.843 5.914 1.00 39.33 67 SER B CA 1
ATOM 1541 C C . SER B 1 67 ? 66.711 -6.346 6.286 1.00 38.87 67 SER B C 1
ATOM 1542 O O . SER B 1 67 ? 67.790 -5.811 6.546 1.00 40.26 67 SER B O 1
ATOM 1545 N N . ALA B 1 68 ? 65.554 -5.687 6.353 1.00 37.76 68 ALA B N 1
ATOM 1546 C CA . ALA B 1 68 ? 65.470 -4.271 6.687 1.00 36.18 68 ALA B CA 1
ATOM 1547 C C . ALA B 1 68 ? 65.939 -4.052 8.119 1.00 35.11 68 ALA B C 1
ATOM 1548 O O . ALA B 1 68 ? 65.638 -4.847 9.012 1.00 35.17 68 ALA B O 1
ATOM 1550 N N . HIS B 1 69 ? 66.701 -2.982 8.318 1.00 34.25 69 HIS B N 1
ATOM 1551 C CA . HIS B 1 69 ? 67.085 -2.522 9.625 1.00 33.19 69 HIS B CA 1
ATOM 1552 C C . HIS B 1 69 ? 66.176 -1.395 10.081 1.00 32.32 69 HIS B C 1
ATOM 1553 O O . HIS B 1 69 ? 66.029 -1.141 11.274 1.00 32.47 69 HIS B O 1
ATOM 1560 N N . SER B 1 70 ? 65.564 -0.724 9.121 1.00 31.21 70 SER B N 1
ATOM 1561 C CA . SER B 1 70 ? 64.558 0.288 9.365 1.00 30.12 70 SER B CA 1
ATOM 1562 C C . SER B 1 70 ? 63.534 0.317 8.231 1.00 28.59 70 SER B C 1
ATOM 1563 O O . SER B 1 70 ? 63.659 -0.379 7.239 1.00 27.05 70 SER B O 1
ATOM 1566 N N . ILE B 1 71 ? 62.494 1.123 8.385 1.00 28.72 71 ILE B N 1
ATOM 1567 C CA . ILE B 1 71 ? 61.432 1.202 7.375 1.00 27.96 71 ILE B CA 1
ATOM 1568 C C . ILE B 1 71 ? 60.914 2.622 7.265 1.00 27.56 71 ILE B C 1
ATOM 1569 O O . ILE B 1 71 ? 61.000 3.400 8.202 1.00 28.45 71 ILE B O 1
ATOM 1574 N N . ILE B 1 72 ? 60.392 2.942 6.096 1.00 26.81 72 ILE B N 1
ATOM 1575 C CA . ILE B 1 72 ? 59.667 4.162 5.854 1.00 27.13 72 ILE B CA 1
ATOM 1576 C C . ILE B 1 72 ? 58.308 3.715 5.267 1.00 26.79 72 ILE B C 1
ATOM 1577 O O . ILE B 1 72 ? 58.233 2.778 4.479 1.00 26.55 72 ILE B O 1
ATOM 1582 N N . LEU B 1 73 ? 57.258 4.378 5.711 1.00 27.36 73 LEU B N 1
ATOM 1583 C CA . LEU B 1 73 ? 55.895 4.147 5.271 1.00 27.87 73 LEU B CA 1
ATOM 1584 C C . LEU B 1 73 ? 55.461 5.271 4.295 1.00 27.44 73 LEU B C 1
ATOM 1585 O O . LEU B 1 73 ? 55.731 6.438 4.519 1.00 26.89 73 LEU B O 1
ATOM 1590 N N . VAL B 1 74 ? 54.817 4.901 3.196 1.00 27.80 74 VAL B N 1
ATOM 1591 C CA . VAL B 1 74 ? 54.244 5.840 2.256 1.00 27.31 74 VAL B CA 1
ATOM 1592 C C . VAL B 1 74 ? 52.803 5.474 1.941 1.00 26.96 74 VAL B C 1
ATOM 1593 O O . VAL B 1 74 ? 52.472 4.314 1.785 1.00 25.57 74 VAL B O 1
ATOM 1597 N N . HIS B 1 75 ? 51.944 6.489 1.855 1.00 27.92 75 HIS B N 1
ATOM 1598 C CA . HIS B 1 75 ? 50.604 6.342 1.303 1.00 28.17 75 HIS B CA 1
ATOM 1599 C C . HIS B 1 75 ? 50.517 7.330 0.189 1.00 28.91 75 HIS B C 1
ATOM 1600 O O . HIS B 1 75 ? 50.969 8.463 0.345 1.00 28.28 75 HIS B O 1
ATOM 1607 N N . ASN B 1 76 ? 49.889 6.937 -0.905 1.00 30.27 76 ASN B N 1
ATOM 1608 C CA . ASN B 1 76 ? 49.458 7.906 -1.914 1.00 32.39 76 ASN B CA 1
ATOM 1609 C C . ASN B 1 76 ? 47.985 8.332 -1.711 1.00 33.11 76 ASN B C 1
ATOM 1610 O O . ASN B 1 76 ? 47.139 7.539 -1.265 1.00 32.91 76 ASN B O 1
ATOM 1615 N N . HIS B 1 77 ? 47.716 9.594 -2.014 1.00 34.42 77 HIS B N 1
ATOM 1616 C CA . HIS B 1 77 ? 46.358 10.164 -1.979 1.00 36.14 77 HIS B CA 1
ATOM 1617 C C . HIS B 1 77 ? 45.939 10.458 -3.428 1.00 37.20 77 HIS B C 1
ATOM 1618 O O . HIS B 1 77 ? 46.485 11.373 -4.060 1.00 37.54 77 HIS B O 1
ATOM 1625 N N . PRO B 1 78 ? 45.033 9.637 -3.987 1.00 39.67 78 PRO B N 1
ATOM 1626 C CA . PRO B 1 78 ? 44.410 9.898 -5.304 1.00 41.30 78 PRO B CA 1
ATOM 1627 C C . PRO B 1 78 ? 43.798 11.298 -5.403 1.00 42.87 78 PRO B C 1
ATOM 1628 O O . PRO B 1 78 ? 43.917 11.942 -6.446 1.00 43.98 78 PRO B O 1
ATOM 1632 N N . SER B 1 79 ? 43.162 11.749 -4.314 1.00 44.52 79 SER B N 1
ATOM 1633 C CA . SER B 1 79 ? 42.654 13.131 -4.183 1.00 45.76 79 SER B CA 1
ATOM 1634 C C . SER B 1 79 ? 43.643 14.193 -4.609 1.00 47.00 79 SER B C 1
ATOM 1635 O O . SER B 1 79 ? 43.246 15.310 -4.938 1.00 48.22 79 SER B O 1
ATOM 1638 N N . GLY B 1 80 ? 44.933 13.872 -4.528 1.00 47.41 80 GLY B N 1
ATOM 1639 C CA . GLY B 1 80 ? 45.963 14.842 -4.793 1.00 47.95 80 GLY B CA 1
ATOM 1640 C C . GLY B 1 80 ? 46.215 15.809 -3.643 1.00 48.61 80 GLY B C 1
ATOM 1641 O O . GLY B 1 80 ? 47.011 16.744 -3.798 1.00 49.37 80 GLY B O 1
ATOM 1642 N N . ASP B 1 81 ? 45.539 15.616 -2.503 1.00 49.18 81 ASP B N 1
ATOM 1643 C CA . ASP B 1 81 ? 45.801 16.432 -1.310 1.00 48.65 81 ASP B CA 1
ATOM 1644 C C . ASP B 1 81 ? 46.539 15.584 -0.304 1.00 48.49 81 ASP B C 1
ATOM 1645 O O . ASP B 1 81 ? 46.135 14.465 -0.029 1.00 48.46 81 ASP B O 1
ATOM 1650 N N . VAL B 1 82 ? 47.579 16.165 0.275 1.00 47.56 82 VAL B N 1
ATOM 1651 C CA . VAL B 1 82 ? 48.658 15.416 0.880 1.00 47.35 82 VAL B CA 1
ATOM 1652 C C . VAL B 1 82 ? 48.614 15.457 2.446 1.00 47.24 82 VAL B C 1
ATOM 1653 O O . VAL B 1 82 ? 49.390 14.775 3.116 1.00 47.49 82 VAL B O 1
ATOM 1657 N N . GLN B 1 83 ? 47.691 16.235 3.014 1.00 47.26 83 GLN B N 1
ATOM 1658 C CA . GLN B 1 83 ? 47.372 16.180 4.453 1.00 47.33 83 GLN B CA 1
ATOM 1659 C C . GLN B 1 83 ? 47.001 14.778 4.846 1.00 47.43 83 GLN B C 1
ATOM 1660 O O . GLN B 1 83 ? 46.214 14.150 4.132 1.00 47.63 83 GLN B O 1
ATOM 1666 N N . PRO B 1 84 ? 47.518 14.300 5.994 1.00 47.42 84 PRO B N 1
ATOM 1667 C CA . PRO B 1 84 ? 47.145 12.996 6.486 1.00 48.41 84 PRO B CA 1
ATOM 1668 C C . PRO B 1 84 ? 45.714 12.919 6.946 1.00 48.96 84 PRO B C 1
ATOM 1669 O O . PRO B 1 84 ? 45.303 13.701 7.793 1.00 49.29 84 PRO B O 1
ATOM 1673 N N . SER B 1 85 ? 44.965 11.967 6.392 1.00 50.05 85 SER B N 1
ATOM 1674 C CA . SER B 1 85 ? 43.718 11.504 7.008 1.00 49.92 85 SER B CA 1
ATOM 1675 C C . SER B 1 85 ? 44.048 11.077 8.422 1.00 49.97 85 SER B C 1
ATOM 1676 O O . SER B 1 85 ? 45.217 10.985 8.771 1.00 50.36 85 SER B O 1
ATOM 1679 N N . ASN B 1 86 ? 43.042 10.800 9.241 1.00 50.45 86 ASN B N 1
ATOM 1680 C CA . ASN B 1 86 ? 43.313 10.262 10.588 1.00 50.77 86 ASN B CA 1
ATOM 1681 C C . ASN B 1 86 ? 43.544 8.751 10.569 1.00 50.06 86 ASN B C 1
ATOM 1682 O O . ASN B 1 86 ? 44.150 8.214 11.476 1.00 49.92 86 ASN B O 1
ATOM 1687 N N . ALA B 1 87 ? 43.075 8.072 9.527 1.00 50.08 87 ALA B N 1
ATOM 1688 C CA . ALA B 1 87 ? 43.461 6.670 9.296 1.00 50.07 87 ALA B CA 1
ATOM 1689 C C . ALA B 1 87 ? 44.987 6.575 9.064 1.00 49.82 87 ALA B C 1
ATOM 1690 O O . ALA B 1 87 ? 45.642 5.645 9.554 1.00 49.53 87 ALA B O 1
ATOM 1692 N N . ASP B 1 88 ? 45.543 7.553 8.340 1.00 49.81 88 ASP B N 1
ATOM 1693 C CA . ASP B 1 88 ? 46.992 7.646 8.158 1.00 49.77 88 ASP B CA 1
ATOM 1694 C C . ASP B 1 88 ? 47.676 7.900 9.493 1.00 49.38 88 ASP B C 1
ATOM 1695 O O . ASP B 1 88 ? 48.773 7.398 9.730 1.00 49.47 88 ASP B O 1
ATOM 1700 N N . LYS B 1 89 ? 47.052 8.692 10.360 1.00 49.17 89 LYS B N 1
ATOM 1701 C CA . LYS B 1 89 ? 47.660 9.013 11.652 1.00 48.94 89 LYS B CA 1
ATOM 1702 C C . LYS B 1 89 ? 47.689 7.849 12.611 1.00 48.83 89 LYS B C 1
ATOM 1703 O O . LYS B 1 89 ? 48.631 7.716 13.405 1.00 49.08 89 LYS B O 1
ATOM 1709 N N . GLN B 1 90 ? 46.650 7.019 12.558 1.00 48.79 90 GLN B N 1
ATOM 1710 C CA . GLN B 1 90 ? 46.485 5.945 13.536 1.00 48.24 90 GLN B CA 1
ATOM 1711 C C . GLN B 1 90 ? 47.420 4.782 13.243 1.00 46.86 90 GLN B C 1
ATOM 1712 O O . GLN B 1 90 ? 47.934 4.170 14.170 1.00 47.37 90 GLN B O 1
ATOM 1718 N N . VAL B 1 91 ? 47.654 4.496 11.968 1.00 45.41 91 VAL B N 1
ATOM 1719 C CA . VAL B 1 91 ? 48.635 3.490 11.577 1.00 44.37 91 VAL B CA 1
ATOM 1720 C C . VAL B 1 91 ? 50.032 3.891 12.002 1.00 42.39 91 VAL B C 1
ATOM 1721 O O . VAL B 1 91 ? 50.793 3.038 12.434 1.00 41.93 91 VAL B O 1
ATOM 1725 N N . THR B 1 92 ? 50.354 5.179 11.888 1.00 40.24 92 THR B N 1
ATOM 1726 C CA . THR B 1 92 ? 51.683 5.670 12.208 1.00 39.49 92 THR B CA 1
ATOM 1727 C C . THR B 1 92 ? 52.060 5.382 13.642 1.00 38.51 92 THR B C 1
ATOM 1728 O O . THR B 1 92 ? 53.147 4.869 13.888 1.00 37.72 92 THR B O 1
ATOM 1732 N N . SER B 1 93 ? 51.175 5.697 14.585 1.00 37.94 93 SER B N 1
ATOM 1733 C CA . SER B 1 93 ? 51.488 5.485 16.004 1.00 38.84 93 SER B CA 1
ATOM 1734 C C . SER B 1 93 ? 51.635 4.007 16.347 1.00 37.42 93 SER B C 1
ATOM 1735 O O . SER B 1 93 ? 52.533 3.631 17.072 1.00 36.33 93 SER B O 1
ATOM 1738 N N . ILE B 1 94 ? 50.739 3.183 15.831 1.00 37.89 94 ILE B N 1
ATOM 1739 C CA . ILE B 1 94 ? 50.780 1.736 16.093 1.00 37.77 94 ILE B CA 1
ATOM 1740 C C . ILE B 1 94 ? 52.075 1.169 15.495 1.00 36.75 94 ILE B C 1
ATOM 1741 O O . ILE B 1 94 ? 52.807 0.405 16.131 1.00 36.84 94 ILE B O 1
ATOM 1746 N N . LEU B 1 95 ? 52.363 1.574 14.273 1.00 35.41 95 LEU B N 1
ATOM 1747 C CA . LEU B 1 95 ? 53.510 1.057 13.573 1.00 35.98 95 LEU B CA 1
ATOM 1748 C C . LEU B 1 95 ? 54.835 1.487 14.219 1.00 35.42 95 LEU B C 1
ATOM 1749 O O . LEU B 1 95 ? 55.759 0.691 14.343 1.00 35.30 95 LEU B O 1
ATOM 1754 N N . LYS B 1 96 ? 54.909 2.745 14.631 1.00 35.94 96 LYS B N 1
ATOM 1755 C CA . LYS B 1 96 ? 56.042 3.274 15.361 1.00 36.50 96 LYS B CA 1
ATOM 1756 C C . LYS B 1 96 ? 56.351 2.456 16.622 1.00 35.68 96 LYS B C 1
ATOM 1757 O O . LYS B 1 96 ? 57.490 2.029 16.854 1.00 34.77 96 LYS B O 1
ATOM 1763 N N . LYS B 1 97 ? 55.328 2.222 17.432 1.00 35.62 97 LYS B N 1
ATOM 1764 C CA . LYS B 1 97 ? 55.497 1.407 18.667 1.00 36.24 97 LYS B CA 1
ATOM 1765 C C . LYS B 1 97 ? 55.988 -0.035 18.393 1.00 35.32 97 LYS B C 1
ATOM 1766 O O . LYS B 1 97 ? 56.837 -0.549 19.091 1.00 35.91 97 LYS B O 1
ATOM 1772 N N . ALA B 1 98 ? 55.448 -0.674 17.377 1.00 34.37 98 ALA B N 1
ATOM 1773 C CA . ALA B 1 98 ? 55.833 -2.030 17.051 1.00 34.14 98 ALA B CA 1
ATOM 1774 C C . ALA B 1 98 ? 57.286 -2.064 16.604 1.00 33.78 98 ALA B C 1
ATOM 1775 O O . ALA B 1 98 ? 58.005 -3.007 16.911 1.00 33.33 98 ALA B O 1
ATOM 1777 N N . GLY B 1 99 ? 57.707 -1.036 15.856 1.00 33.06 99 GLY B N 1
ATOM 1778 C CA . GLY B 1 99 ? 59.105 -0.884 15.454 1.00 33.26 99 GLY B CA 1
ATOM 1779 C C . GLY B 1 99 ? 60.043 -0.748 16.613 1.00 33.03 99 GLY B C 1
ATOM 1780 O O . GLY B 1 99 ? 61.139 -1.319 16.600 1.00 33.80 99 GLY B O 1
ATOM 1781 N N . ASP B 1 100 ? 59.623 -0.014 17.638 1.00 33.36 100 ASP B N 1
ATOM 1782 C CA . ASP B 1 100 ? 60.450 0.137 18.825 1.00 33.68 100 ASP B CA 1
ATOM 1783 C C . ASP B 1 100 ? 60.600 -1.183 19.536 1.00 33.63 100 ASP B C 1
ATOM 1784 O O . ASP B 1 100 ? 61.694 -1.506 19.963 1.00 33.66 100 ASP B O 1
ATOM 1789 N N . LEU B 1 101 ? 59.513 -1.967 19.626 1.00 33.47 101 LEU B N 1
ATOM 1790 C CA . LEU B 1 101 ? 59.579 -3.295 20.205 1.00 32.98 101 LEU B CA 1
ATOM 1791 C C . LEU B 1 101 ? 60.579 -4.160 19.475 1.00 32.39 101 LEU B C 1
ATOM 1792 O O . LEU B 1 101 ? 61.357 -4.891 20.093 1.00 33.73 101 LEU B O 1
ATOM 1797 N N . LEU B 1 102 ? 60.554 -4.083 18.157 1.00 31.43 102 LEU B N 1
ATOM 1798 C CA . LEU B 1 102 ? 61.416 -4.894 17.321 1.00 31.11 102 LEU B CA 1
ATOM 1799 C C . LEU B 1 102 ? 62.758 -4.303 17.084 1.00 30.82 102 LEU B C 1
ATOM 1800 O O . LEU B 1 102 ? 63.630 -4.982 16.562 1.00 29.83 102 LEU B O 1
ATOM 1805 N N . GLN B 1 103 ? 62.923 -3.031 17.448 1.00 31.44 103 GLN B N 1
ATOM 1806 C CA . GLN B 1 103 ? 64.156 -2.284 17.191 1.00 31.39 103 GLN B CA 1
ATOM 1807 C C . GLN B 1 103 ? 64.422 -2.240 15.684 1.00 31.04 103 GLN B C 1
ATOM 1808 O O . GLN B 1 103 ? 65.547 -2.370 15.195 1.00 30.57 103 GLN B O 1
ATOM 1814 N N . ILE B 1 104 ? 63.331 -2.059 14.957 1.00 30.86 104 ILE B N 1
ATOM 1815 C CA . ILE B 1 104 ? 63.356 -1.772 13.534 1.00 30.93 104 ILE B CA 1
ATOM 1816 C C . ILE B 1 104 ? 62.600 -0.458 13.396 1.00 31.57 104 ILE B C 1
ATOM 1817 O O . ILE B 1 104 ? 61.365 -0.414 13.279 1.00 30.78 104 ILE B O 1
ATOM 1822 N N . GLU B 1 105 ? 63.370 0.624 13.406 1.00 32.63 105 GLU B N 1
ATOM 1823 C CA . GLU B 1 105 ? 62.800 1.952 13.486 1.00 33.02 105 GLU B CA 1
ATOM 1824 C C . GLU B 1 105 ? 61.943 2.338 12.259 1.00 31.83 105 GLU B C 1
ATOM 1825 O O . GLU B 1 105 ? 62.320 2.077 11.114 1.00 30.12 105 GLU B O 1
ATOM 1831 N N . LEU B 1 106 ? 60.806 2.978 12.537 1.00 31.32 106 LEU B N 1
ATOM 1832 C CA . LEU B 1 106 ? 60.004 3.662 11.506 1.00 31.69 106 LEU B CA 1
ATOM 1833 C C . LEU B 1 106 ? 60.572 5.069 11.334 1.00 31.76 106 LEU B C 1
ATOM 1834 O O . LEU B 1 106 ? 60.327 5.926 12.171 1.00 32.07 106 LEU B O 1
ATOM 1839 N N . LEU B 1 107 ? 61.340 5.298 10.256 1.00 32.01 107 LEU B N 1
ATOM 1840 C CA . LEU B 1 107 ? 62.071 6.551 10.097 1.00 31.95 107 LEU B CA 1
ATOM 1841 C C . LEU B 1 107 ? 61.201 7.731 9.695 1.00 32.32 107 LEU B C 1
ATOM 1842 O O . LEU B 1 107 ? 61.476 8.871 10.059 1.00 32.76 107 LEU B O 1
ATOM 1847 N N . ASP B 1 108 ? 60.138 7.457 8.968 1.00 32.25 108 ASP B N 1
ATOM 1848 C CA . ASP B 1 108 ? 59.212 8.496 8.565 1.00 32.27 108 ASP B CA 1
ATOM 1849 C C . ASP B 1 108 ? 57.989 7.850 7.969 1.00 31.24 108 ASP B C 1
ATOM 1850 O O . ASP B 1 108 ? 57.997 6.667 7.641 1.00 30.66 108 ASP B O 1
ATOM 1855 N N . HIS B 1 109 ? 56.931 8.637 7.911 1.00 30.76 109 HIS B N 1
ATOM 1856 C CA . HIS B 1 109 ? 55.745 8.306 7.176 1.00 31.28 109 HIS B CA 1
ATOM 1857 C C . HIS B 1 109 ? 55.547 9.478 6.200 1.00 31.26 109 HIS B C 1
ATOM 1858 O O . HIS B 1 109 ? 55.424 10.595 6.604 1.00 31.09 109 HIS B O 1
ATOM 1865 N N . VAL B 1 110 ? 55.584 9.211 4.904 1.00 32.51 110 VAL B N 1
ATOM 1866 C CA . VAL B 1 110 ? 55.429 10.250 3.896 1.00 32.81 110 VAL B CA 1
ATOM 1867 C C . VAL B 1 110 ? 54.156 9.988 3.103 1.00 33.36 110 VAL B C 1
ATOM 1868 O O . VAL B 1 110 ? 53.905 8.870 2.693 1.00 33.42 110 VAL B O 1
ATOM 1872 N N . ILE B 1 111 ? 53.323 11.020 2.950 1.00 34.58 111 ILE B N 1
ATOM 1873 C CA . ILE B 1 111 ? 52.160 10.980 2.060 1.00 34.93 111 ILE B CA 1
ATOM 1874 C C . ILE B 1 111 ? 52.586 11.597 0.742 1.00 35.28 111 ILE B C 1
ATOM 1875 O O . ILE B 1 111 ? 53.058 12.723 0.733 1.00 35.16 111 ILE B O 1
ATOM 1880 N N . VAL B 1 112 ? 52.404 10.876 -0.364 1.00 36.10 112 VAL B N 1
ATOM 1881 C CA . VAL B 1 112 ? 52.725 11.411 -1.680 1.00 37.62 112 VAL B CA 1
ATOM 1882 C C . VAL B 1 112 ? 51.443 11.636 -2.460 1.00 39.28 112 VAL B C 1
ATOM 1883 O O . VAL B 1 112 ? 50.548 10.814 -2.440 1.00 39.46 112 VAL B O 1
ATOM 1887 N N . GLY B 1 113 ? 51.390 12.761 -3.163 1.00 41.88 113 GLY B N 1
ATOM 1888 C CA . GLY B 1 113 ? 50.128 13.369 -3.591 1.00 42.98 113 GLY B CA 1
ATOM 1889 C C . GLY B 1 113 ? 49.979 13.277 -5.059 1.00 45.67 113 GLY B C 1
ATOM 1890 O O . GLY B 1 113 ? 49.563 12.224 -5.572 1.00 47.94 113 GLY B O 1
ATOM 1891 N N . ASN B 1 114 ? 50.278 14.371 -5.748 1.00 47.47 114 ASN B N 1
ATOM 1892 C CA . ASN B 1 114 ? 50.577 14.309 -7.185 1.00 48.67 114 ASN B CA 1
ATOM 1893 C C . ASN B 1 114 ? 52.063 14.571 -7.308 1.00 48.85 114 ASN B C 1
ATOM 1894 O O . ASN B 1 114 ? 52.857 13.658 -7.564 1.00 49.16 114 ASN B O 1
ATOM 1899 N N . ASN B 1 115 ? 52.407 15.839 -7.085 1.00 48.29 115 ASN B N 1
ATOM 1900 C CA . ASN B 1 115 ? 53.763 16.322 -7.124 1.00 47.67 115 ASN B CA 1
ATOM 1901 C C . ASN B 1 115 ? 54.074 16.968 -5.783 1.00 46.49 115 ASN B C 1
ATOM 1902 O O . ASN B 1 115 ? 54.979 17.797 -5.664 1.00 45.53 115 ASN B O 1
ATOM 1907 N N . ASP B 1 116 ? 53.300 16.574 -4.776 1.00 45.41 116 ASP B N 1
ATOM 1908 C CA . ASP B 1 116 ? 53.519 17.046 -3.423 1.00 44.87 116 ASP B CA 1
ATOM 1909 C C . ASP B 1 116 ? 53.777 15.905 -2.425 1.00 43.85 116 ASP B C 1
ATOM 1910 O O . ASP B 1 116 ? 53.534 14.719 -2.709 1.00 43.27 116 ASP B O 1
ATOM 1915 N N . TRP B 1 117 ? 54.313 16.281 -1.265 1.00 42.73 117 TRP B N 1
ATOM 1916 C CA . TRP B 1 117 ? 54.556 15.337 -0.199 1.00 41.76 117 TRP B CA 1
ATOM 1917 C C . TRP B 1 117 ? 54.386 15.957 1.174 1.00 41.14 117 TRP B C 1
ATOM 1918 O O . TRP B 1 117 ? 54.650 17.137 1.366 1.00 40.41 117 TRP B O 1
ATOM 1929 N N . PHE B 1 118 ? 53.947 15.125 2.116 1.00 40.79 118 PHE B N 1
ATOM 1930 C CA . PHE B 1 118 ? 53.811 15.477 3.526 1.00 40.51 118 PHE B CA 1
ATOM 1931 C C . PHE B 1 118 ? 54.681 14.497 4.325 1.00 39.94 118 PHE B C 1
ATOM 1932 O O . PHE B 1 118 ? 54.500 13.293 4.228 1.00 39.47 118 PHE B O 1
ATOM 1940 N N . SER B 1 119 ? 55.623 15.021 5.096 1.00 39.49 119 SER B N 1
ATOM 1941 C CA . SER B 1 119 ? 56.458 14.202 5.969 1.00 39.54 119 SER B CA 1
ATOM 1942 C C . SER B 1 119 ? 55.952 14.301 7.393 1.00 39.69 119 SER B C 1
ATOM 1943 O O . SER B 1 119 ? 55.833 15.395 7.921 1.00 38.46 119 SER B O 1
ATOM 1946 N N . PHE B 1 120 ? 55.686 13.158 8.022 1.00 40.19 120 PHE B N 1
ATOM 1947 C CA . PHE B 1 120 ? 55.288 13.151 9.422 1.00 41.10 120 PHE B CA 1
ATOM 1948 C C . PHE B 1 120 ? 56.414 13.669 10.297 1.00 41.99 120 PHE B C 1
ATOM 1949 O O . PHE B 1 120 ? 56.236 14.600 11.050 1.00 41.69 120 PHE B O 1
ATOM 1957 N N . ARG B 1 121 ? 57.559 13.013 10.198 1.00 43.89 121 ARG B N 1
ATOM 1958 C CA . ARG B 1 121 ? 58.741 13.329 10.967 1.00 45.19 121 ARG B CA 1
ATOM 1959 C C . ARG B 1 121 ? 59.008 14.826 11.027 1.00 46.36 121 ARG B C 1
ATOM 1960 O O . ARG B 1 121 ? 59.141 15.419 12.103 1.00 47.16 121 ARG B O 1
ATOM 1968 N N . ASP B 1 122 ? 59.111 15.457 9.879 1.00 47.20 122 ASP B N 1
ATOM 1969 C CA . ASP B 1 122 ? 59.528 16.835 9.925 1.00 48.03 122 ASP B CA 1
ATOM 1970 C C . ASP B 1 122 ? 58.361 17.834 10.167 1.00 48.04 122 ASP B C 1
ATOM 1971 O O . ASP B 1 122 ? 58.583 19.040 10.194 1.00 48.27 122 ASP B O 1
ATOM 1976 N N . HIS B 1 123 ? 57.148 17.329 10.412 1.00 47.45 123 HIS B N 1
ATOM 1977 C CA . HIS B 1 123 ? 56.046 18.162 10.915 1.00 47.11 123 HIS B CA 1
ATOM 1978 C C . HIS B 1 123 ? 55.772 17.861 12.360 1.00 46.67 123 HIS B C 1
ATOM 1979 O O . HIS B 1 123 ? 54.742 18.254 12.855 1.00 47.28 123 HIS B O 1
ATOM 1986 N N . ALA B 1 124 ? 56.639 17.117 13.037 1.00 46.59 124 ALA B N 1
ATOM 1987 C CA . ALA B 1 124 ? 56.430 16.841 14.458 1.00 46.20 124 ALA B CA 1
ATOM 1988 C C . ALA B 1 124 ? 55.370 15.768 14.816 1.00 45.75 124 ALA B C 1
ATOM 1989 O O . ALA B 1 124 ? 55.027 15.622 15.993 1.00 46.08 124 ALA B O 1
ATOM 1991 N N . LEU B 1 125 ? 54.889 14.992 13.844 1.00 44.93 125 LEU B N 1
ATOM 1992 C CA . LEU B 1 125 ? 53.731 14.095 14.057 1.00 44.47 125 LEU B CA 1
ATOM 1993 C C . LEU B 1 125 ? 54.046 12.609 14.294 1.00 44.02 125 LEU B C 1
ATOM 1994 O O . LEU B 1 125 ? 55.217 12.217 14.367 1.00 44.87 125 LEU B O 1
ATOM 1999 N N . ASN C 1 2 ? 41.302 -8.388 -9.830 1.00 53.40 2 ASN C N 1
ATOM 2000 C CA . ASN C 1 2 ? 39.964 -9.067 -9.843 1.00 52.44 2 ASN C CA 1
ATOM 2001 C C . ASN C 1 2 ? 39.904 -10.233 -8.837 1.00 51.89 2 ASN C C 1
ATOM 2002 O O . ASN C 1 2 ? 38.880 -10.410 -8.149 1.00 52.42 2 ASN C O 1
ATOM 2007 N N . LEU C 1 3 ? 40.978 -11.029 -8.761 1.00 50.06 3 LEU C N 1
ATOM 2008 C CA . LEU C 1 3 ? 41.068 -12.095 -7.738 1.00 48.95 3 LEU C CA 1
ATOM 2009 C C . LEU C 1 3 ? 41.437 -11.549 -6.334 1.00 47.21 3 LEU C C 1
ATOM 2010 O O . LEU C 1 3 ? 41.151 -12.199 -5.326 1.00 46.91 3 LEU C O 1
ATOM 2015 N N . LYS C 1 4 ? 42.011 -10.341 -6.302 1.00 44.65 4 LYS C N 1
ATOM 2016 C CA . LYS C 1 4 ? 42.390 -9.641 -5.093 1.00 43.74 4 LYS C CA 1
ATOM 2017 C C . LYS C 1 4 ? 41.293 -8.684 -4.537 1.00 41.48 4 LYS C C 1
ATOM 2018 O O . LYS C 1 4 ? 40.942 -7.687 -5.157 1.00 39.71 4 LYS C O 1
ATOM 2024 N N . VAL C 1 5 ? 40.801 -8.991 -3.342 1.00 39.11 5 VAL C N 1
ATOM 2025 C CA . VAL C 1 5 ? 39.774 -8.200 -2.677 1.00 38.45 5 VAL C CA 1
ATOM 2026 C C . VAL C 1 5 ? 40.350 -7.061 -1.849 1.00 37.03 5 VAL C C 1
ATOM 2027 O O . VAL C 1 5 ? 41.079 -7.296 -0.911 1.00 37.53 5 VAL C O 1
ATOM 2031 N N . LYS C 1 6 ? 39.999 -5.832 -2.192 1.00 36.22 6 LYS C N 1
ATOM 2032 C CA . LYS C 1 6 ? 40.316 -4.657 -1.383 1.00 35.65 6 LYS C CA 1
ATOM 2033 C C . LYS C 1 6 ? 39.110 -4.187 -0.594 1.00 34.20 6 LYS C C 1
ATOM 2034 O O . LYS C 1 6 ? 39.246 -3.759 0.540 1.00 33.76 6 LYS C O 1
ATOM 2040 N N . GLY C 1 7 ? 37.930 -4.273 -1.201 1.00 33.16 7 GLY C N 1
ATOM 2041 C CA . GLY C 1 7 ? 36.682 -3.963 -0.533 1.00 32.28 7 GLY C CA 1
ATOM 2042 C C . GLY C 1 7 ? 35.533 -4.755 -1.100 1.00 30.98 7 GLY C C 1
ATOM 2043 O O . GLY C 1 7 ? 35.737 -5.647 -1.884 1.00 30.70 7 GLY C O 1
ATOM 2044 N N . ALA C 1 8 ? 34.312 -4.422 -0.697 1.00 30.85 8 ALA C N 1
ATOM 2045 C CA . ALA C 1 8 ? 33.103 -5.199 -1.093 1.00 30.39 8 ALA C CA 1
ATOM 2046 C C . ALA C 1 8 ? 32.737 -5.060 -2.549 1.00 29.49 8 ALA C C 1
ATOM 2047 O O . ALA C 1 8 ? 32.093 -5.937 -3.080 1.00 28.27 8 ALA C O 1
ATOM 2049 N N . ARG C 1 9 ? 33.114 -3.953 -3.187 1.00 29.79 9 ARG C N 1
ATOM 2050 C CA . ARG C 1 9 ? 32.863 -3.808 -4.606 1.00 30.58 9 ARG C CA 1
ATOM 2051 C C . ARG C 1 9 ? 33.580 -4.924 -5.382 1.00 29.47 9 ARG C C 1
ATOM 2052 O O . ARG C 1 9 ? 33.021 -5.459 -6.317 1.00 29.49 9 ARG C O 1
ATOM 2060 N N . ASP C 1 10 ? 34.794 -5.285 -4.974 1.00 28.70 10 ASP C N 1
ATOM 2061 C CA . ASP C 1 10 ? 35.512 -6.420 -5.596 1.00 28.21 10 ASP C CA 1
ATOM 2062 C C . ASP C 1 10 ? 34.818 -7.758 -5.407 1.00 26.70 10 ASP C C 1
ATOM 2063 O O . ASP C 1 10 ? 34.944 -8.622 -6.242 1.00 26.52 10 ASP C O 1
ATOM 2068 N N . VAL C 1 11 ? 34.131 -7.933 -4.289 1.00 26.05 11 VAL C N 1
ATOM 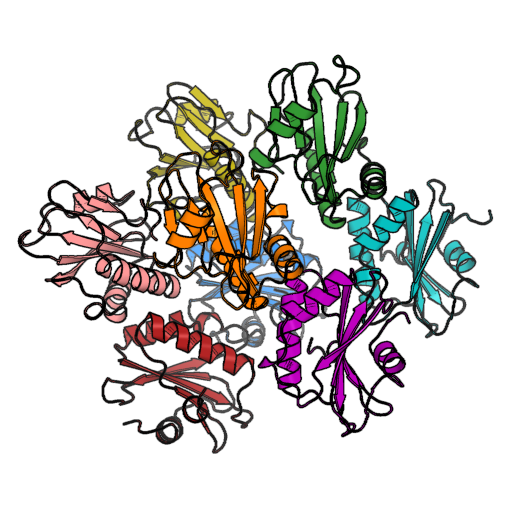2069 C CA . VAL C 1 11 ? 33.367 -9.144 -4.027 1.00 26.27 11 VAL C CA 1
ATOM 2070 C C . VAL C 1 11 ? 32.159 -9.188 -4.958 1.00 26.22 11 VAL C C 1
ATOM 2071 O O . VAL C 1 11 ? 31.887 -10.209 -5.589 1.00 26.05 11 VAL C O 1
ATOM 2075 N N . PHE C 1 12 ? 31.471 -8.053 -5.078 1.00 27.06 12 PHE C N 1
ATOM 2076 C CA . PHE C 1 12 ? 30.385 -7.868 -6.049 1.00 27.21 12 PHE C CA 1
ATOM 2077 C C . PHE C 1 12 ? 30.846 -8.114 -7.471 1.00 27.74 12 PHE C C 1
ATOM 2078 O O . PHE C 1 12 ? 30.222 -8.889 -8.198 1.00 27.36 12 PHE C O 1
ATOM 2086 N N . GLU C 1 13 ? 31.923 -7.452 -7.886 1.00 27.92 13 GLU C N 1
ATOM 2087 C CA . GLU C 1 13 ? 32.416 -7.696 -9.242 1.00 28.78 13 GLU C CA 1
ATOM 2088 C C . GLU C 1 13 ? 32.797 -9.178 -9.420 1.00 28.00 13 GLU C C 1
ATOM 2089 O O . GLU C 1 13 ? 32.510 -9.737 -10.432 1.00 26.55 13 GLU C O 1
ATOM 2095 N N . TYR C 1 14 ? 33.406 -9.815 -8.421 1.00 27.86 14 TYR C N 1
ATOM 2096 C CA . TYR C 1 14 ? 33.796 -11.216 -8.571 1.00 28.16 14 TYR C CA 1
ATOM 2097 C C . TYR C 1 14 ? 32.591 -12.149 -8.767 1.00 28.11 14 TYR C C 1
ATOM 2098 O O . TYR C 1 14 ? 32.634 -13.069 -9.559 1.00 27.50 14 TYR C O 1
ATOM 2107 N N . MET C 1 15 ? 31.524 -11.913 -8.022 1.00 28.87 15 MET C N 1
ATOM 2108 C CA . MET C 1 15 ? 30.429 -12.842 -7.980 1.00 29.36 15 MET C CA 1
ATOM 2109 C C . MET C 1 15 ? 29.495 -12.707 -9.151 1.00 30.27 15 MET C C 1
ATOM 2110 O O . MET C 1 15 ? 28.659 -13.590 -9.378 1.00 28.89 15 MET C O 1
ATOM 2115 N N . LYS C 1 16 ? 29.637 -11.619 -9.915 1.00 31.85 16 LYS C N 1
ATOM 2116 C CA . LYS C 1 16 ? 28.742 -11.409 -11.024 1.00 33.40 16 LYS C CA 1
ATOM 2117 C C . LYS C 1 16 ? 29.244 -12.232 -12.223 1.00 32.89 16 LYS C C 1
ATOM 2118 O O . LYS C 1 16 ? 30.434 -12.250 -12.568 1.00 33.16 16 LYS C O 1
ATOM 2124 N N . GLY C 1 17 ? 28.318 -13.000 -12.766 1.00 31.81 17 GLY C N 1
ATOM 2125 C CA . GLY C 1 17 ? 28.673 -14.047 -13.698 1.00 31.20 17 GLY C CA 1
ATOM 2126 C C . GLY C 1 17 ? 28.974 -15.389 -13.067 1.00 30.49 17 GLY C C 1
ATOM 2127 O O . GLY C 1 17 ? 29.139 -16.358 -13.784 1.00 31.36 17 GLY C O 1
ATOM 2128 N N . ARG C 1 18 ? 29.009 -15.467 -11.736 1.00 30.02 18 ARG C N 1
ATOM 2129 C CA . ARG C 1 18 ? 29.337 -16.709 -11.045 1.00 29.21 18 ARG C CA 1
ATOM 2130 C C . ARG C 1 18 ? 28.196 -17.334 -10.241 1.00 28.05 18 ARG C C 1
ATOM 2131 O O . ARG C 1 18 ? 28.408 -18.323 -9.574 1.00 27.52 18 ARG C O 1
ATOM 2139 N N . ILE C 1 19 ? 26.988 -16.784 -10.297 1.00 27.26 19 ILE C N 1
ATOM 2140 C CA . ILE C 1 19 ? 25.851 -17.482 -9.683 1.00 27.25 19 ILE C CA 1
ATOM 2141 C C . ILE C 1 19 ? 25.424 -18.649 -10.579 1.00 26.63 19 ILE C C 1
ATOM 2142 O O . ILE C 1 19 ? 25.141 -18.476 -11.755 1.00 25.51 19 ILE C O 1
ATOM 2147 N N . PRO C 1 20 ? 25.455 -19.875 -10.041 1.00 26.57 20 PRO C N 1
ATOM 2148 C CA . PRO C 1 20 ? 25.084 -21.013 -10.922 1.00 26.40 20 PRO C CA 1
ATOM 2149 C C . PRO C 1 20 ? 23.647 -20.981 -11.462 1.00 26.08 20 PRO C C 1
ATOM 2150 O O . PRO C 1 20 ? 23.397 -21.464 -12.574 1.00 25.22 20 PRO C O 1
ATOM 2154 N N . ASP C 1 21 ? 22.727 -20.457 -10.648 1.00 26.23 21 ASP C N 1
ATOM 2155 C CA . ASP C 1 21 ? 21.344 -20.331 -11.019 1.00 26.85 21 ASP C CA 1
ATOM 2156 C C . ASP C 1 21 ? 20.771 -19.034 -10.474 1.00 27.67 21 ASP C C 1
ATOM 2157 O O . ASP C 1 21 ? 20.426 -18.899 -9.286 1.00 27.57 21 ASP C O 1
ATOM 2162 N N . GLU C 1 22 ? 20.620 -18.111 -11.406 1.00 28.94 22 GLU C N 1
ATOM 2163 C CA . GLU C 1 22 ? 20.303 -16.733 -11.153 1.00 30.80 22 GLU C CA 1
ATOM 2164 C C . GLU C 1 22 ? 18.878 -16.532 -10.647 1.00 31.02 22 GLU C C 1
ATOM 2165 O O . GLU C 1 22 ? 18.582 -15.501 -10.073 1.00 31.77 22 GLU C O 1
ATOM 2171 N N . THR C 1 23 ? 17.997 -17.520 -10.861 1.00 31.92 23 THR C N 1
ATOM 2172 C CA . THR C 1 23 ? 16.610 -17.478 -10.341 1.00 31.83 23 THR C CA 1
ATOM 2173 C C . THR C 1 23 ? 16.530 -17.977 -8.910 1.00 32.28 23 THR C C 1
ATOM 2174 O O . THR C 1 23 ? 15.463 -17.935 -8.311 1.00 32.77 23 THR C O 1
ATOM 2178 N N . LYS C 1 24 ? 17.669 -18.428 -8.366 1.00 32.24 24 LYS C N 1
ATOM 2179 C CA . LYS C 1 24 ? 17.759 -18.939 -7.002 1.00 31.44 24 LYS C CA 1
ATOM 2180 C C . LYS C 1 24 ? 18.708 -18.168 -6.102 1.00 31.08 24 LYS C C 1
ATOM 2181 O O . LYS C 1 24 ? 19.768 -17.654 -6.514 1.00 32.03 24 LYS C O 1
ATOM 2187 N N . GLU C 1 25 ? 18.290 -18.151 -4.853 1.00 30.28 25 GLU C N 1
ATOM 2188 C CA . GLU C 1 25 ? 18.975 -17.592 -3.720 1.00 29.99 25 GLU C CA 1
ATOM 2189 C C . GLU C 1 25 ? 20.002 -18.619 -3.294 1.00 28.86 25 GLU C C 1
ATOM 2190 O O . GLU C 1 25 ? 19.703 -19.790 -3.219 1.00 28.16 25 GLU C O 1
ATOM 2196 N N . HIS C 1 26 ? 21.235 -18.155 -3.097 1.00 28.42 26 HIS C N 1
ATOM 2197 C CA . HIS C 1 26 ? 22.371 -18.969 -2.674 1.00 28.14 26 HIS C CA 1
ATOM 2198 C C . HIS C 1 26 ? 23.051 -18.170 -1.566 1.00 27.71 26 HIS C C 1
ATOM 2199 O O . HIS C 1 26 ? 22.882 -16.961 -1.440 1.00 27.09 26 HIS C O 1
ATOM 2206 N N . LEU C 1 27 ? 23.848 -18.872 -0.797 1.00 27.43 27 LEU C N 1
ATOM 2207 C CA . LEU C 1 27 ? 24.694 -18.297 0.193 1.00 27.64 27 LEU C CA 1
ATOM 2208 C C . LEU C 1 27 ? 25.972 -18.997 -0.139 1.00 27.81 27 LEU C C 1
ATOM 2209 O O . LEU C 1 27 ? 25.987 -20.190 -0.099 1.00 26.58 27 LEU C O 1
ATOM 2214 N N . PHE C 1 28 ? 27.005 -18.227 -0.519 1.00 28.95 28 PHE C N 1
ATOM 2215 C CA . PHE C 1 28 ? 28.324 -18.716 -0.932 1.00 28.47 28 PHE C CA 1
ATOM 2216 C C . PHE C 1 28 ? 29.381 -18.342 0.140 1.00 29.30 28 PHE C C 1
ATOM 2217 O O . PHE C 1 28 ? 29.203 -17.355 0.867 1.00 29.45 28 PHE C O 1
ATOM 2225 N N . VAL C 1 29 ? 30.484 -19.101 0.175 1.00 29.38 29 VAL C N 1
ATOM 2226 C CA . VAL C 1 29 ? 31.689 -18.785 0.959 1.00 28.95 29 VAL C CA 1
ATOM 2227 C C . VAL C 1 29 ? 32.843 -18.660 0.009 1.00 28.30 29 VAL C C 1
ATOM 2228 O O . VAL C 1 29 ? 33.029 -19.552 -0.810 1.00 26.53 29 VAL C O 1
ATOM 2232 N N . LEU C 1 30 ? 33.613 -17.573 0.153 1.00 27.90 30 LEU C N 1
ATOM 2233 C CA . LEU C 1 30 ? 34.837 -17.324 -0.589 1.00 27.78 30 LEU C CA 1
ATOM 2234 C C . LEU C 1 30 ? 36.002 -17.543 0.339 1.00 28.10 30 LEU C C 1
ATOM 2235 O O . LEU C 1 30 ? 36.037 -17.030 1.461 1.00 27.12 30 LEU C O 1
ATOM 2240 N N . PHE C 1 31 ? 36.982 -18.280 -0.141 1.00 29.23 31 PHE C N 1
ATOM 2241 C CA . PHE C 1 31 ? 38.145 -18.633 0.671 1.00 30.11 31 PHE C CA 1
ATOM 2242 C C . PHE C 1 31 ? 39.250 -17.688 0.216 1.00 30.47 31 PHE C C 1
ATOM 2243 O O . PHE C 1 31 ? 39.442 -17.504 -0.961 1.00 29.07 31 PHE C O 1
ATOM 2251 N N . LEU C 1 32 ? 39.916 -17.043 1.165 1.00 30.88 32 LEU C N 1
ATOM 2252 C CA . LEU C 1 32 ? 40.884 -16.001 0.841 1.00 31.36 32 LEU C CA 1
ATOM 2253 C C . LEU C 1 32 ? 42.248 -16.354 1.417 1.00 31.45 32 LEU C C 1
ATOM 2254 O O . LEU C 1 32 ? 42.347 -16.913 2.478 1.00 31.07 32 LEU C O 1
ATOM 2259 N N . SER C 1 33 ? 43.290 -15.978 0.705 1.00 32.47 33 SER C N 1
ATOM 2260 C CA . SER C 1 33 ? 44.650 -16.124 1.158 1.00 33.47 33 SER C CA 1
ATOM 2261 C C . SER C 1 33 ? 45.053 -14.978 2.073 1.00 34.49 33 SER C C 1
ATOM 2262 O O . SER C 1 33 ? 44.298 -14.008 2.280 1.00 34.81 33 SER C O 1
ATOM 2265 N N . THR C 1 34 ? 46.254 -15.105 2.638 1.00 35.55 34 THR C N 1
ATOM 2266 C CA . THR C 1 34 ? 46.848 -14.064 3.468 1.00 36.10 34 THR C CA 1
ATOM 2267 C C . THR C 1 34 ? 46.981 -12.721 2.749 1.00 36.08 34 THR C C 1
ATOM 2268 O O . THR C 1 34 ? 47.041 -11.700 3.414 1.00 37.10 34 THR C O 1
ATOM 2272 N N . LYS C 1 35 ? 47.004 -12.708 1.418 1.00 36.73 35 LYS C N 1
ATOM 2273 C CA . LYS C 1 35 ? 47.014 -11.439 0.650 1.00 37.03 35 LYS C CA 1
ATOM 2274 C C . LYS C 1 35 ? 45.649 -11.028 0.055 1.00 36.54 35 LYS C C 1
ATOM 2275 O O . LYS C 1 35 ? 45.580 -10.149 -0.818 1.00 36.05 35 LYS C O 1
ATOM 2281 N N . ASN C 1 36 ? 44.561 -11.645 0.535 1.00 35.77 36 ASN C N 1
ATOM 2282 C CA . ASN C 1 36 ? 43.202 -11.317 0.081 1.00 35.99 36 ASN C CA 1
ATOM 2283 C C . ASN C 1 36 ? 42.930 -11.699 -1.372 1.00 35.64 36 ASN C C 1
ATOM 2284 O O . ASN C 1 36 ? 42.083 -11.108 -2.034 1.00 34.52 36 ASN C O 1
ATOM 2289 N N . GLN C 1 37 ? 43.630 -12.719 -1.846 1.00 36.27 37 GLN C N 1
ATOM 2290 C CA . GLN C 1 37 ? 43.328 -13.332 -3.130 1.00 36.57 37 GLN C CA 1
ATOM 2291 C C . GLN C 1 37 ? 42.245 -14.383 -2.935 1.00 36.17 37 GLN C C 1
ATOM 2292 O O . GLN C 1 37 ? 42.335 -15.222 -2.057 1.00 35.89 37 GLN C O 1
ATOM 2298 N N . ILE C 1 38 ? 41.213 -14.351 -3.755 1.00 36.78 38 ILE C N 1
ATOM 2299 C CA . ILE C 1 38 ? 40.184 -15.370 -3.671 1.00 37.29 38 ILE C CA 1
ATOM 2300 C C . ILE C 1 38 ? 40.774 -16.663 -4.206 1.00 37.89 38 ILE C C 1
ATOM 2301 O O . ILE C 1 38 ? 41.212 -16.712 -5.344 1.00 38.19 38 ILE C O 1
ATOM 2306 N N . LEU C 1 39 ? 40.823 -17.687 -3.365 1.00 38.50 39 LEU C N 1
ATOM 2307 C CA . LEU C 1 39 ? 41.427 -18.977 -3.739 1.00 38.90 39 LEU C CA 1
ATOM 2308 C C . LEU C 1 39 ? 40.395 -19.795 -4.464 1.00 39.94 39 LEU C C 1
ATOM 2309 O O . LEU C 1 39 ? 40.697 -20.517 -5.402 1.00 39.85 39 LEU C O 1
ATOM 2314 N N . ARG C 1 40 ? 39.153 -19.688 -3.989 1.00 41.51 40 ARG C N 1
ATOM 2315 C CA . ARG C 1 40 ? 38.064 -20.558 -4.429 1.00 40.87 40 ARG C CA 1
ATOM 2316 C C . ARG C 1 40 ? 36.791 -20.060 -3.755 1.00 39.87 40 ARG C C 1
ATOM 2317 O O . ARG C 1 40 ? 36.871 -19.262 -2.825 1.00 38.86 40 ARG C O 1
ATOM 2325 N N . HIS C 1 41 ? 35.629 -20.510 -4.223 1.00 38.48 41 HIS C N 1
ATOM 2326 C CA . HIS C 1 41 ? 34.392 -20.313 -3.484 1.00 38.60 41 HIS C CA 1
ATOM 2327 C C . HIS C 1 41 ? 33.498 -21.574 -3.555 1.00 38.58 41 HIS C C 1
ATOM 2328 O O . HIS C 1 41 ? 33.830 -22.512 -4.228 1.00 38.01 41 HIS C O 1
ATOM 2335 N N . GLU C 1 42 ? 32.351 -21.570 -2.878 1.00 39.62 42 GLU C N 1
ATOM 2336 C CA . GLU C 1 42 ? 31.575 -22.792 -2.636 1.00 39.77 42 GLU C CA 1
ATOM 2337 C C . GLU C 1 42 ? 30.164 -22.401 -2.210 1.00 39.51 42 GLU C C 1
ATOM 2338 O O . GLU C 1 42 ? 30.036 -21.483 -1.404 1.00 39.03 42 GLU C O 1
ATOM 2344 N N . THR C 1 43 ? 29.112 -23.060 -2.734 1.00 39.21 43 THR C N 1
ATOM 2345 C CA . THR C 1 43 ? 27.723 -22.783 -2.284 1.00 39.14 43 THR C CA 1
ATOM 2346 C C . THR C 1 43 ? 27.421 -23.433 -0.956 1.00 39.11 43 THR C C 1
ATOM 2347 O O . THR C 1 43 ? 27.678 -24.622 -0.813 1.00 39.82 43 THR C O 1
ATOM 2351 N N . ILE C 1 44 ? 26.842 -22.686 -0.006 1.00 39.08 44 ILE C N 1
ATOM 2352 C CA . ILE C 1 44 ? 26.475 -23.228 1.313 1.00 39.60 44 ILE C CA 1
ATOM 2353 C C . ILE C 1 44 ? 25.031 -23.752 1.323 1.00 40.21 44 ILE C C 1
ATOM 2354 O O . ILE C 1 44 ? 24.792 -24.925 1.643 1.00 40.69 44 ILE C O 1
ATOM 2359 N N . THR C 1 45 ? 24.083 -22.868 0.999 1.00 40.06 45 THR C N 1
ATOM 2360 C CA . THR C 1 45 ? 22.656 -23.200 0.876 1.00 40.18 45 THR C CA 1
ATOM 2361 C C . THR C 1 45 ? 22.016 -22.562 -0.375 1.00 40.27 45 THR C C 1
ATOM 2362 O O . THR C 1 45 ? 22.426 -21.499 -0.815 1.00 39.68 45 THR C O 1
ATOM 2366 N N . ILE C 1 46 ? 21.002 -23.239 -0.916 1.00 40.49 46 ILE C N 1
ATOM 2367 C CA . ILE C 1 46 ? 20.080 -22.678 -1.891 1.00 40.36 46 ILE C CA 1
ATOM 2368 C C . ILE C 1 46 ? 18.701 -22.505 -1.227 1.00 40.21 46 ILE C C 1
ATOM 2369 O O . ILE C 1 46 ? 18.327 -23.284 -0.374 1.00 40.93 46 ILE C O 1
ATOM 2374 N N . GLY C 1 47 ? 17.950 -21.480 -1.617 1.00 39.88 47 GLY C N 1
ATOM 2375 C CA . GLY C 1 47 ? 16.651 -21.206 -1.018 1.00 39.37 47 GLY C CA 1
ATOM 2376 C C . GLY C 1 47 ? 16.690 -20.178 0.092 1.00 39.14 47 GLY C C 1
ATOM 2377 O O . GLY C 1 47 ? 17.747 -19.569 0.390 1.00 39.39 47 GLY C O 1
ATOM 2378 N N . THR C 1 48 ? 15.526 -19.958 0.698 1.00 38.55 48 THR C N 1
ATOM 2379 C CA . THR C 1 48 ? 15.409 -19.021 1.810 1.00 38.47 48 THR C CA 1
ATOM 2380 C C . THR C 1 48 ? 16.494 -19.355 2.860 1.00 38.07 48 THR C C 1
ATOM 2381 O O . THR C 1 48 ? 16.605 -20.482 3.342 1.00 37.22 48 THR C O 1
ATOM 2385 N N . LEU C 1 49 ? 17.330 -18.367 3.139 1.00 37.83 49 LEU C N 1
ATOM 2386 C CA . LEU C 1 49 ? 18.394 -18.513 4.111 1.00 38.15 49 LEU C CA 1
ATOM 2387 C C . LEU C 1 49 ? 17.755 -18.721 5.483 1.00 38.57 49 LEU C C 1
ATOM 2388 O O . LEU C 1 49 ? 16.822 -17.994 5.865 1.00 39.11 49 LEU C O 1
ATOM 2393 N N . THR C 1 50 ? 18.256 -19.732 6.187 1.00 38.40 50 THR C N 1
ATOM 2394 C CA . THR C 1 50 ? 17.872 -20.055 7.540 1.00 38.52 50 THR C CA 1
ATOM 2395 C C . THR C 1 50 ? 19.132 -20.266 8.357 1.00 38.61 50 THR C C 1
ATOM 2396 O O . THR C 1 50 ? 20.016 -21.032 7.965 1.00 38.55 50 THR C O 1
ATOM 2400 N N . ALA C 1 51 ? 19.222 -19.572 9.487 1.00 38.91 51 ALA C N 1
ATOM 2401 C CA . ALA C 1 51 ? 20.303 -19.775 10.448 1.00 38.94 51 ALA C CA 1
ATOM 2402 C C . ALA C 1 51 ? 20.495 -21.266 10.798 1.00 39.14 51 ALA C C 1
ATOM 2403 O O . ALA C 1 51 ? 21.612 -21.756 10.888 1.00 38.94 51 ALA C O 1
ATOM 2405 N N . SER C 1 52 ? 19.401 -21.994 10.980 1.00 39.27 52 SER C N 1
ATOM 2406 C CA . SER C 1 52 ? 19.495 -23.385 11.432 1.00 39.48 52 SER C CA 1
ATOM 2407 C C . SER C 1 52 ? 20.174 -24.354 10.408 1.00 39.50 52 SER C C 1
ATOM 2408 O O . SER C 1 52 ? 20.501 -25.501 10.738 1.00 38.94 52 SER C O 1
ATOM 2411 N N . LEU C 1 53 ? 20.364 -23.900 9.168 1.00 39.49 53 LEU C N 1
ATOM 2412 C CA . LEU C 1 53 ? 20.976 -24.734 8.138 1.00 39.58 53 LEU C CA 1
ATOM 2413 C C . LEU C 1 53 ? 22.465 -24.389 7.900 1.00 39.10 53 LEU C C 1
ATOM 2414 O O . LEU C 1 53 ? 23.128 -25.005 7.064 1.00 38.94 53 LEU C O 1
ATOM 2419 N N . ILE C 1 54 ? 22.986 -23.420 8.634 1.00 38.26 54 ILE C N 1
ATOM 2420 C CA . ILE C 1 54 ? 24.408 -23.149 8.598 1.00 39.11 54 ILE C CA 1
ATOM 2421 C C . ILE C 1 54 ? 25.154 -23.984 9.642 1.00 39.21 54 ILE C C 1
ATOM 2422 O O . ILE C 1 54 ? 24.943 -23.831 10.836 1.00 39.35 54 ILE C O 1
ATOM 2427 N N . HIS C 1 55 ? 26.012 -24.889 9.184 1.00 38.89 55 HIS C N 1
ATOM 2428 C CA . HIS C 1 55 ? 26.792 -25.715 10.097 1.00 38.52 55 HIS C CA 1
ATOM 2429 C C . HIS C 1 55 ? 28.254 -25.268 9.990 1.00 37.72 55 HIS C C 1
ATOM 2430 O O . HIS C 1 55 ? 28.915 -25.531 8.993 1.00 36.54 55 HIS C O 1
ATOM 2437 N N . PRO C 1 56 ? 28.760 -24.554 11.013 1.00 37.62 56 PRO C N 1
ATOM 2438 C CA . PRO C 1 56 ? 30.152 -24.070 10.986 1.00 37.74 56 PRO C CA 1
ATOM 2439 C C . PRO C 1 56 ? 31.158 -25.192 10.761 1.00 37.64 56 PRO C C 1
ATOM 2440 O O . PRO C 1 56 ? 32.226 -24.999 10.162 1.00 36.02 56 PRO C O 1
ATOM 2444 N N . ARG C 1 57 ? 30.800 -26.364 11.260 1.00 38.96 57 ARG C N 1
ATOM 2445 C CA . ARG C 1 57 ? 31.654 -27.525 11.137 1.00 39.68 57 ARG C CA 1
ATOM 2446 C C . ARG C 1 57 ? 31.914 -27.852 9.677 1.00 38.77 57 ARG C C 1
ATOM 2447 O O . ARG C 1 57 ? 33.008 -28.336 9.338 1.00 39.46 57 ARG C O 1
ATOM 2455 N N . GLU C 1 58 ? 30.924 -27.603 8.827 1.00 37.49 58 GLU C N 1
ATOM 2456 C CA . GLU C 1 58 ? 31.083 -27.854 7.396 1.00 37.65 58 GLU C CA 1
ATOM 2457 C C . GLU C 1 58 ? 31.795 -26.718 6.683 1.00 36.09 58 GLU C C 1
ATOM 2458 O O . GLU C 1 58 ? 32.650 -26.954 5.849 1.00 35.91 58 GLU C O 1
ATOM 2464 N N . ILE C 1 59 ? 31.442 -25.487 7.023 1.00 34.71 59 ILE C N 1
ATOM 2465 C CA . ILE C 1 59 ? 32.026 -24.302 6.398 1.00 34.54 59 ILE C CA 1
ATOM 2466 C C . ILE C 1 59 ? 33.548 -24.178 6.664 1.00 33.45 59 ILE C C 1
ATOM 2467 O O . ILE C 1 59 ? 34.334 -23.851 5.788 1.00 32.89 59 ILE C O 1
ATOM 2472 N N . PHE C 1 60 ? 33.945 -24.446 7.888 1.00 32.69 60 PHE C N 1
ATOM 2473 C CA . PHE C 1 60 ? 35.323 -24.303 8.265 1.00 32.64 60 PHE C CA 1
ATOM 2474 C C . PHE C 1 60 ? 36.210 -25.496 7.900 1.00 32.34 60 PHE C C 1
ATOM 2475 O O . PHE C 1 60 ? 37.404 -25.322 7.687 1.00 31.55 60 PHE C O 1
ATOM 2483 N N . LYS C 1 61 ? 35.620 -26.675 7.764 1.00 32.77 61 LYS C N 1
ATOM 2484 C CA . LYS C 1 61 ? 36.323 -27.834 7.204 1.00 33.16 61 LYS C CA 1
ATOM 2485 C C . LYS C 1 61 ? 36.788 -27.554 5.785 1.00 32.75 61 LYS C C 1
ATOM 2486 O O . LYS C 1 61 ? 37.866 -27.961 5.370 1.00 32.01 61 LYS C O 1
ATOM 2492 N N . ALA C 1 62 ? 35.927 -26.907 5.024 1.00 32.58 62 ALA C N 1
ATOM 2493 C CA . ALA C 1 62 ? 36.249 -26.571 3.655 1.00 32.44 62 ALA C CA 1
ATOM 2494 C C . ALA C 1 62 ? 37.320 -25.484 3.639 1.00 32.18 62 ALA C C 1
ATOM 2495 O O . ALA C 1 62 ? 38.264 -25.574 2.875 1.00 33.67 62 ALA C O 1
ATOM 2497 N N . ALA C 1 63 ? 37.230 -24.495 4.522 1.00 31.97 63 ALA C N 1
ATOM 2498 C CA . ALA C 1 63 ? 38.251 -23.454 4.620 1.00 32.02 63 ALA C CA 1
ATOM 2499 C C . ALA C 1 63 ? 39.603 -24.004 4.990 1.00 31.85 63 ALA C C 1
ATOM 2500 O O . ALA C 1 63 ? 40.586 -23.574 4.451 1.00 31.07 63 ALA C O 1
ATOM 2502 N N . ILE C 1 64 ? 39.649 -24.903 5.963 1.00 32.42 64 ILE C N 1
ATOM 2503 C CA . ILE C 1 64 ? 40.886 -25.535 6.370 1.00 34.05 64 ILE C CA 1
ATOM 2504 C C . ILE C 1 64 ? 41.487 -26.368 5.205 1.00 35.57 64 ILE C C 1
ATOM 2505 O O . ILE C 1 64 ? 42.667 -26.238 4.894 1.00 34.30 64 ILE C O 1
ATOM 2510 N N . ARG C 1 65 ? 40.644 -27.137 4.518 1.00 37.56 65 ARG C N 1
ATOM 2511 C CA . ARG C 1 65 ? 41.056 -27.903 3.330 1.00 38.42 65 ARG C CA 1
ATOM 2512 C C . ARG C 1 65 ? 41.602 -27.037 2.175 1.00 38.54 65 ARG C C 1
ATOM 2513 O O . ARG C 1 65 ? 42.473 -27.446 1.404 1.00 38.56 65 ARG C O 1
ATOM 2521 N N . GLU C 1 66 ? 41.063 -25.839 2.049 1.00 38.80 66 GLU C N 1
ATOM 2522 C CA . GLU C 1 66 ? 41.509 -24.894 1.038 1.00 37.87 66 GLU C CA 1
ATOM 2523 C C . GLU C 1 66 ? 42.684 -24.010 1.516 1.00 36.86 66 GLU C C 1
ATOM 2524 O O . GLU C 1 66 ? 43.067 -23.055 0.838 1.00 37.10 66 GLU C O 1
ATOM 2530 N N . SER C 1 67 ? 43.258 -24.326 2.673 1.00 36.34 67 SER C N 1
ATOM 2531 C CA . SER C 1 67 ? 44.278 -23.493 3.310 1.00 35.76 67 SER C CA 1
ATOM 2532 C C . SER C 1 67 ? 43.855 -22.012 3.356 1.00 35.27 67 SER C C 1
ATOM 2533 O O . SER C 1 67 ? 44.672 -21.128 3.118 1.00 35.95 67 SER C O 1
ATOM 2536 N N . ALA C 1 68 ? 42.583 -21.726 3.623 1.00 34.58 68 ALA C N 1
ATOM 2537 C CA . ALA C 1 68 ? 42.109 -20.320 3.683 1.00 33.97 68 ALA C CA 1
ATOM 2538 C C . ALA C 1 68 ? 42.666 -19.591 4.910 1.00 32.94 68 ALA C C 1
ATOM 2539 O O . ALA C 1 68 ? 42.691 -20.124 5.997 1.00 32.58 68 ALA C O 1
ATOM 2541 N N . HIS C 1 69 ? 43.096 -18.363 4.718 1.00 32.04 69 HIS C N 1
ATOM 2542 C CA . HIS C 1 69 ? 43.434 -17.503 5.817 1.00 32.29 69 HIS C CA 1
ATOM 2543 C C . HIS C 1 69 ? 42.187 -16.817 6.396 1.00 32.06 69 HIS C C 1
ATOM 2544 O O . HIS C 1 69 ? 42.049 -16.628 7.626 1.00 31.88 69 HIS C O 1
ATOM 2551 N N . SER C 1 70 ? 41.288 -16.406 5.510 1.00 31.54 70 SER C N 1
ATOM 2552 C CA . SER C 1 70 ? 40.013 -15.813 5.910 1.00 30.98 70 SER C CA 1
ATOM 2553 C C . SER C 1 70 ? 38.884 -16.180 4.942 1.00 30.53 70 SER C C 1
ATOM 2554 O O . SER C 1 70 ? 39.125 -16.750 3.867 1.00 29.86 70 SER C O 1
ATOM 2557 N N . ILE C 1 71 ? 37.649 -15.890 5.349 1.00 30.16 71 ILE C N 1
ATOM 2558 C CA . ILE C 1 71 ? 36.468 -16.118 4.492 1.00 29.21 71 ILE C CA 1
ATOM 2559 C C . ILE C 1 71 ? 35.600 -14.835 4.307 1.00 28.44 71 ILE C C 1
ATOM 2560 O O . ILE C 1 71 ? 35.593 -13.961 5.139 1.00 28.25 71 ILE C O 1
ATOM 2565 N N . ILE C 1 72 ? 34.918 -14.735 3.173 1.00 27.93 72 ILE C N 1
ATOM 2566 C CA . ILE C 1 72 ? 33.875 -13.755 2.921 1.00 27.93 72 ILE C CA 1
ATOM 2567 C C . ILE C 1 72 ? 32.605 -14.571 2.543 1.00 28.86 72 ILE C C 1
ATOM 2568 O O . ILE C 1 72 ? 32.662 -15.571 1.875 1.00 29.62 72 ILE C O 1
ATOM 2573 N N . LEU C 1 73 ? 31.475 -14.115 3.034 1.00 28.98 73 LEU C N 1
ATOM 2574 C CA . LEU C 1 73 ? 30.204 -14.725 2.838 1.00 29.04 73 LEU C CA 1
ATOM 2575 C C . LEU C 1 73 ? 29.476 -13.879 1.805 1.00 28.31 73 LEU C C 1
ATOM 2576 O O . LEU C 1 73 ? 29.532 -12.654 1.874 1.00 28.02 73 LEU C O 1
ATOM 2581 N N . VAL C 1 74 ? 28.830 -14.538 0.837 1.00 27.89 74 VAL C N 1
ATOM 2582 C CA . VAL C 1 74 ? 28.041 -13.859 -0.173 1.00 27.56 74 VAL C CA 1
ATOM 2583 C C . VAL C 1 74 ? 26.674 -14.540 -0.243 1.00 27.40 74 VAL C C 1
ATOM 2584 O O . VAL C 1 74 ? 26.575 -15.760 -0.275 1.00 25.04 74 VAL C O 1
ATOM 2588 N N . HIS C 1 75 ? 25.636 -13.710 -0.273 1.00 27.95 75 HIS C N 1
ATOM 2589 C CA . HIS C 1 75 ? 24.264 -14.144 -0.298 1.00 29.13 75 HIS C CA 1
ATOM 2590 C C . HIS C 1 75 ? 23.640 -13.379 -1.464 1.00 29.10 75 HIS C C 1
ATOM 2591 O O . HIS C 1 75 ? 23.717 -12.164 -1.500 1.00 29.00 75 HIS C O 1
ATOM 2598 N N . ASN C 1 76 ? 23.054 -14.075 -2.424 1.00 29.43 76 ASN C N 1
ATOM 2599 C CA . ASN C 1 76 ? 22.322 -13.397 -3.516 1.00 30.15 76 ASN C CA 1
ATOM 2600 C C . ASN C 1 76 ? 20.799 -13.482 -3.429 1.00 31.13 76 ASN C C 1
ATOM 2601 O O . ASN C 1 76 ? 20.227 -14.501 -3.001 1.00 31.05 76 ASN C O 1
ATOM 2606 N N . HIS C 1 77 ? 20.163 -12.404 -3.866 1.00 33.01 77 HIS C N 1
ATOM 2607 C CA . HIS C 1 77 ? 18.721 -12.383 -4.094 1.00 35.33 77 HIS C CA 1
ATOM 2608 C C . HIS C 1 77 ? 18.378 -12.144 -5.546 1.00 36.56 77 HIS C C 1
ATOM 2609 O O . HIS C 1 77 ? 18.689 -11.063 -6.077 1.00 37.05 77 HIS C O 1
ATOM 2616 N N . PRO C 1 78 ? 17.708 -13.129 -6.181 1.00 37.59 78 PRO C N 1
ATOM 2617 C CA . PRO C 1 78 ? 17.103 -12.901 -7.492 1.00 38.68 78 PRO C CA 1
ATOM 2618 C C . PRO C 1 78 ? 16.238 -11.608 -7.561 1.00 39.66 78 PRO C C 1
ATOM 2619 O O . PRO C 1 78 ? 16.226 -10.936 -8.599 1.00 40.00 78 PRO C O 1
ATOM 2623 N N . SER C 1 79 ? 15.566 -11.251 -6.461 1.00 40.67 79 SER C N 1
ATOM 2624 C CA . SER C 1 79 ? 14.773 -10.004 -6.398 1.00 41.56 79 SER C CA 1
ATOM 2625 C C . SER C 1 79 ? 15.603 -8.762 -6.618 1.00 42.72 79 SER C C 1
ATOM 2626 O O . SER C 1 79 ? 15.075 -7.734 -7.032 1.00 43.39 79 SER C O 1
ATOM 2629 N N . GLY C 1 80 ? 16.895 -8.850 -6.290 1.00 43.77 80 GLY C N 1
ATOM 2630 C CA . GLY C 1 80 ? 17.825 -7.735 -6.439 1.00 43.77 80 GLY C CA 1
ATOM 2631 C C . GLY C 1 80 ? 17.850 -6.804 -5.245 1.00 44.40 80 GLY C C 1
ATOM 2632 O O . GLY C 1 80 ? 18.662 -5.863 -5.221 1.00 45.26 80 GLY C O 1
ATOM 2633 N N . ASP C 1 81 ? 16.977 -7.053 -4.266 1.00 44.79 81 ASP C N 1
ATOM 2634 C CA . ASP C 1 81 ? 16.927 -6.260 -3.038 1.00 44.08 81 ASP C CA 1
ATOM 2635 C C . ASP C 1 81 ? 18.015 -6.780 -2.111 1.00 43.77 81 ASP C C 1
ATOM 2636 O O . ASP C 1 81 ? 18.174 -7.996 -1.954 1.00 45.28 81 ASP C O 1
ATOM 2641 N N . VAL C 1 82 ? 18.774 -5.865 -1.518 1.00 41.76 82 VAL C N 1
ATOM 2642 C CA . VAL C 1 82 ? 19.987 -6.233 -0.788 1.00 39.93 82 VAL C CA 1
ATOM 2643 C C . VAL C 1 82 ? 19.939 -5.800 0.683 1.00 38.77 82 VAL C C 1
ATOM 2644 O O . VAL C 1 82 ? 20.980 -5.680 1.341 1.00 40.30 82 VAL C O 1
ATOM 2648 N N . GLN C 1 83 ? 18.747 -5.588 1.218 1.00 37.23 83 GLN C N 1
ATOM 2649 C CA . GLN C 1 83 ? 18.594 -5.291 2.630 1.00 36.50 83 GLN C CA 1
ATOM 2650 C C . GLN C 1 83 ? 18.905 -6.551 3.411 1.00 35.32 83 GLN C C 1
ATOM 2651 O O . GLN C 1 83 ? 18.484 -7.642 3.012 1.00 35.33 83 GLN C O 1
ATOM 2657 N N . PRO C 1 84 ? 19.650 -6.425 4.526 1.00 34.06 84 PRO C N 1
ATOM 2658 C CA . PRO C 1 84 ? 19.901 -7.627 5.319 1.00 33.96 84 PRO C CA 1
ATOM 2659 C C . PRO C 1 84 ? 18.647 -8.058 6.106 1.00 33.61 84 PRO C C 1
ATOM 2660 O O . PRO C 1 84 ? 17.923 -7.220 6.606 1.00 33.89 84 PRO C O 1
ATOM 2664 N N . SER C 1 85 ? 18.424 -9.359 6.218 1.00 33.46 85 SER C N 1
ATOM 2665 C CA . SER C 1 85 ? 17.326 -9.926 6.998 1.00 33.04 85 SER C CA 1
ATOM 2666 C C . SER C 1 85 ? 17.886 -10.292 8.363 1.00 32.42 85 SER C C 1
ATOM 2667 O O . SER C 1 85 ? 19.118 -10.324 8.559 1.00 31.30 85 SER C O 1
ATOM 2670 N N . ASN C 1 86 ? 16.991 -10.605 9.291 1.00 31.76 86 ASN C N 1
ATOM 2671 C CA . ASN C 1 86 ? 17.407 -11.111 10.592 1.00 32.10 86 ASN C CA 1
ATOM 2672 C C . ASN C 1 86 ? 18.242 -12.398 10.454 1.00 31.00 86 ASN C C 1
ATOM 2673 O O . ASN C 1 86 ? 19.159 -12.633 11.205 1.00 30.58 86 ASN C O 1
ATOM 2678 N N . ALA C 1 87 ? 17.903 -13.227 9.491 1.00 30.77 87 ALA C N 1
ATOM 2679 C CA . ALA C 1 87 ? 18.655 -14.446 9.209 1.00 31.21 87 ALA C CA 1
ATOM 2680 C C . ALA C 1 87 ? 20.069 -14.140 8.701 1.00 30.68 87 ALA C C 1
ATOM 2681 O O . ALA C 1 87 ? 21.000 -14.801 9.097 1.00 30.84 87 ALA C O 1
ATOM 2683 N N . ASP C 1 88 ? 20.227 -13.127 7.851 1.00 31.16 88 ASP C N 1
ATOM 2684 C CA . ASP C 1 88 ? 21.549 -12.686 7.445 1.00 31.17 88 ASP C CA 1
ATOM 2685 C C . ASP C 1 88 ? 22.389 -12.362 8.658 1.00 31.37 88 ASP C C 1
ATOM 2686 O O . ASP C 1 88 ? 23.572 -12.731 8.724 1.00 30.63 88 ASP C O 1
ATOM 2691 N N . LYS C 1 89 ? 21.771 -11.647 9.600 1.00 31.48 89 LYS C N 1
ATOM 2692 C CA . LYS C 1 89 ? 22.407 -11.225 10.824 1.00 31.86 89 LYS C CA 1
ATOM 2693 C C . LYS C 1 89 ? 22.810 -12.339 11.759 1.00 32.05 89 LYS C C 1
ATOM 2694 O O . LYS C 1 89 ? 23.930 -12.296 12.286 1.00 31.38 89 LYS C O 1
ATOM 2700 N N . GLN C 1 90 ? 21.902 -13.298 11.996 1.00 32.37 90 GLN C N 1
ATOM 2701 C CA . GLN C 1 90 ? 22.175 -14.448 12.865 1.00 33.16 90 GLN C CA 1
ATOM 2702 C C . GLN C 1 90 ? 23.330 -15.295 12.313 1.00 32.98 90 GLN C C 1
ATOM 2703 O O . GLN C 1 90 ? 24.279 -15.612 13.039 1.00 33.97 90 GLN C O 1
ATOM 2709 N N . VAL C 1 91 ? 23.249 -15.642 11.028 1.00 32.29 91 VAL C N 1
ATOM 2710 C CA . VAL C 1 91 ? 24.327 -16.352 10.324 1.00 31.97 91 VAL C CA 1
ATOM 2711 C C . VAL C 1 91 ? 25.677 -15.590 10.370 1.00 31.25 91 VAL C C 1
ATOM 2712 O O . VAL C 1 91 ? 26.741 -16.186 10.539 1.00 30.69 91 VAL C O 1
ATOM 2716 N N . THR C 1 92 ? 25.627 -14.274 10.219 1.00 30.22 92 THR C N 1
ATOM 2717 C CA . THR C 1 92 ? 26.823 -13.463 10.263 1.00 30.65 92 THR C CA 1
ATOM 2718 C C . THR C 1 92 ? 27.493 -13.560 11.648 1.00 31.20 92 THR C C 1
ATOM 2719 O O . THR C 1 92 ? 28.699 -13.799 11.738 1.00 30.51 92 THR C O 1
ATOM 2723 N N . SER C 1 93 ? 26.696 -13.370 12.693 1.00 31.39 93 SER C N 1
ATOM 2724 C CA . SER C 1 93 ? 27.143 -13.430 14.079 1.00 31.72 93 SER C CA 1
ATOM 2725 C C . SER C 1 93 ? 27.775 -14.780 14.445 1.00 31.71 93 SER C C 1
ATOM 2726 O O . SER C 1 93 ? 28.820 -14.827 15.102 1.00 32.96 93 SER C O 1
ATOM 2729 N N . ILE C 1 94 ? 27.121 -15.859 14.039 1.00 30.85 94 ILE C N 1
ATOM 2730 C CA . ILE C 1 94 ? 27.609 -17.207 14.247 1.00 31.21 94 ILE C CA 1
ATOM 2731 C C . ILE C 1 94 ? 28.970 -17.435 13.581 1.00 31.17 94 ILE C C 1
ATOM 2732 O O . ILE C 1 94 ? 29.930 -17.871 14.205 1.00 31.37 94 ILE C O 1
ATOM 2737 N N . LEU C 1 95 ? 29.061 -17.131 12.299 1.00 31.53 95 LEU C N 1
ATOM 2738 C CA . LEU C 1 95 ? 30.281 -17.397 11.570 1.00 31.06 95 LEU C CA 1
ATOM 2739 C C . LEU C 1 95 ? 31.415 -16.441 11.959 1.00 31.01 95 LEU C C 1
ATOM 2740 O O . LEU C 1 95 ? 32.592 -16.830 11.970 1.00 29.75 95 LEU C O 1
ATOM 2745 N N . LYS C 1 96 ? 31.063 -15.209 12.312 1.00 31.40 96 LYS C N 1
ATOM 2746 C CA . LYS C 1 96 ? 32.030 -14.254 12.815 1.00 31.80 96 LYS C CA 1
ATOM 2747 C C . LYS C 1 96 ? 32.707 -14.774 14.118 1.00 31.45 96 LYS C C 1
ATOM 2748 O O . LYS C 1 96 ? 33.903 -14.677 14.283 1.00 31.58 96 LYS C O 1
ATOM 2754 N N . LYS C 1 97 ? 31.922 -15.298 15.030 1.00 31.77 97 LYS C N 1
ATOM 2755 C CA . LYS C 1 97 ? 32.446 -15.769 16.293 1.00 33.04 97 LYS C CA 1
ATOM 2756 C C . LYS C 1 97 ? 33.213 -17.062 16.114 1.00 32.62 97 LYS C C 1
ATOM 2757 O O . LYS C 1 97 ? 34.255 -17.235 16.723 1.00 33.00 97 LYS C O 1
ATOM 2763 N N . ALA C 1 98 ? 32.670 -17.965 15.299 1.00 32.22 98 ALA C N 1
ATOM 2764 C CA . ALA C 1 98 ? 33.363 -19.192 14.946 1.00 32.36 98 ALA C CA 1
ATOM 2765 C C . ALA C 1 98 ? 34.708 -18.888 14.279 1.00 31.89 98 ALA C C 1
ATOM 2766 O O . ALA C 1 98 ? 35.704 -19.490 14.617 1.00 32.62 98 ALA C O 1
ATOM 2768 N N . GLY C 1 99 ? 34.741 -17.913 13.383 1.00 32.05 99 GLY C N 1
ATOM 2769 C CA . GLY C 1 99 ? 35.960 -17.515 12.690 1.00 32.40 99 GLY C CA 1
ATOM 2770 C C . GLY C 1 99 ? 37.016 -16.892 13.589 1.00 32.77 99 GLY C C 1
ATOM 2771 O O . GLY C 1 99 ? 38.215 -17.009 13.330 1.00 32.43 99 GLY C O 1
ATOM 2772 N N . ASP C 1 100 ? 36.571 -16.218 14.644 1.00 33.71 100 ASP C N 1
ATOM 2773 C CA . ASP C 1 100 ? 37.470 -15.581 15.570 1.00 34.24 100 ASP C CA 1
ATOM 2774 C C . ASP C 1 100 ? 38.122 -16.652 16.470 1.00 34.36 100 ASP C C 1
ATOM 2775 O O . ASP C 1 100 ? 39.319 -16.626 16.642 1.00 34.10 100 ASP C O 1
ATOM 2780 N N . LEU C 1 101 ? 37.323 -17.571 17.038 1.00 34.03 101 LEU C N 1
ATOM 2781 C CA . LEU C 1 101 ? 37.837 -18.761 17.748 1.00 33.81 101 LEU C CA 1
ATOM 2782 C C . LEU C 1 101 ? 38.884 -19.531 16.921 1.00 33.09 101 LEU C C 1
ATOM 2783 O O . LEU C 1 101 ? 39.950 -19.847 17.422 1.00 31.65 101 LEU C O 1
ATOM 2788 N N . LEU C 1 102 ? 38.570 -19.788 15.651 1.00 32.67 102 LEU C N 1
ATOM 2789 C CA . LEU C 1 102 ? 39.412 -20.598 14.781 1.00 32.67 102 LEU C CA 1
ATOM 2790 C C . LEU C 1 102 ? 40.478 -19.829 14.075 1.00 32.75 102 LEU C C 1
ATOM 2791 O O . LEU C 1 102 ? 41.304 -20.438 13.386 1.00 32.85 102 LEU C O 1
ATOM 2796 N N . GLN C 1 103 ? 40.478 -18.507 14.222 1.00 33.37 103 GLN C N 1
ATOM 2797 C CA . GLN C 1 103 ? 41.429 -17.651 13.525 1.00 33.98 103 GLN C CA 1
ATOM 2798 C C . GLN C 1 103 ? 41.397 -17.789 12.006 1.00 33.43 103 GLN C C 1
ATOM 2799 O O . GLN C 1 103 ? 42.436 -17.756 11.354 1.00 33.27 103 GLN C O 1
ATOM 2805 N N . ILE C 1 104 ? 40.195 -18.032 11.464 1.00 33.31 104 ILE C N 1
ATOM 2806 C CA . ILE C 1 104 ? 39.921 -17.931 10.033 1.00 33.34 104 ILE C CA 1
ATOM 2807 C C . ILE C 1 104 ? 38.828 -16.884 10.020 1.00 32.73 104 ILE C C 1
ATOM 2808 O O . ILE C 1 104 ? 37.663 -17.174 10.254 1.00 32.78 104 ILE C O 1
ATOM 2813 N N . GLU C 1 105 ? 39.252 -15.647 9.831 1.00 32.34 105 GLU C N 1
ATOM 2814 C CA . GLU C 1 105 ? 38.404 -14.492 10.045 1.00 31.69 105 GLU C CA 1
ATOM 2815 C C . GLU C 1 105 ? 37.325 -14.331 8.967 1.00 29.31 105 GLU C C 1
ATOM 2816 O O . GLU C 1 105 ? 37.578 -14.496 7.806 1.00 26.74 105 GLU C O 1
ATOM 2822 N N . LEU C 1 106 ? 36.112 -14.014 9.412 1.00 29.24 106 LEU C N 1
ATOM 2823 C CA . LEU C 1 106 ? 35.025 -13.532 8.531 1.00 28.75 106 LEU C CA 1
ATOM 2824 C C . LEU C 1 106 ? 35.283 -12.070 8.229 1.00 27.97 106 LEU C C 1
ATOM 2825 O O . LEU C 1 106 ? 35.002 -11.216 9.045 1.00 28.24 106 LEU C O 1
ATOM 2830 N N . LEU C 1 107 ? 35.813 -11.784 7.057 1.00 27.51 107 LEU C N 1
ATOM 2831 C CA . LEU C 1 107 ? 36.153 -10.421 6.713 1.00 28.18 107 LEU C CA 1
ATOM 2832 C C . LEU C 1 107 ? 34.934 -9.553 6.364 1.00 27.45 107 LEU C C 1
ATOM 2833 O O . LEU C 1 107 ? 34.958 -8.353 6.595 1.00 26.94 107 LEU C O 1
ATOM 2838 N N . ASP C 1 108 ? 33.919 -10.156 5.753 1.00 27.07 108 ASP C N 1
ATOM 2839 C CA . ASP C 1 108 ? 32.707 -9.456 5.427 1.00 26.85 108 ASP C CA 1
ATOM 2840 C C . ASP C 1 108 ? 31.625 -10.457 5.029 1.00 27.10 108 ASP C C 1
ATOM 2841 O O . ASP C 1 108 ? 31.859 -11.657 4.826 1.00 27.23 108 ASP C O 1
ATOM 2846 N N . HIS C 1 109 ? 30.426 -9.924 4.950 1.00 27.21 109 HIS C N 1
ATOM 2847 C CA . HIS C 1 109 ? 29.278 -10.586 4.424 1.00 27.40 109 HIS C CA 1
ATOM 2848 C C . HIS C 1 109 ? 28.637 -9.606 3.472 1.00 26.93 109 HIS C C 1
ATOM 2849 O O . HIS C 1 109 ? 28.262 -8.496 3.846 1.00 26.05 109 HIS C O 1
ATOM 2856 N N . VAL C 1 110 ? 28.568 -10.005 2.206 1.00 27.17 110 VAL C N 1
ATOM 2857 C CA . VAL C 1 110 ? 28.099 -9.123 1.165 1.00 26.27 110 VAL C CA 1
ATOM 2858 C C . VAL C 1 110 ? 26.868 -9.773 0.563 1.00 26.31 110 VAL C C 1
ATOM 2859 O O . VAL C 1 110 ? 26.913 -10.893 0.167 1.00 26.09 110 VAL C O 1
ATOM 2863 N N . ILE C 1 111 ? 25.775 -9.030 0.551 1.00 26.81 111 ILE C N 1
ATOM 2864 C CA . ILE C 1 111 ? 24.554 -9.397 -0.140 1.00 26.80 111 ILE C CA 1
ATOM 2865 C C . ILE C 1 111 ? 24.629 -8.718 -1.502 1.00 27.18 111 ILE C C 1
ATOM 2866 O O . ILE C 1 111 ? 24.791 -7.498 -1.596 1.00 26.96 111 ILE C O 1
ATOM 2871 N N . VAL C 1 112 ? 24.544 -9.517 -2.557 1.00 27.70 112 VAL C N 1
ATOM 2872 C CA . VAL C 1 112 ? 24.584 -9.001 -3.919 1.00 29.39 112 VAL C CA 1
ATOM 2873 C C . VAL C 1 112 ? 23.200 -9.161 -4.591 1.00 31.00 112 VAL C C 1
ATOM 2874 O O . VAL C 1 112 ? 22.523 -10.188 -4.460 1.00 30.32 112 VAL C O 1
ATOM 2878 N N . GLY C 1 113 ? 22.766 -8.098 -5.245 1.00 33.79 113 GLY C N 1
ATOM 2879 C CA . GLY C 1 113 ? 21.582 -8.120 -6.050 1.00 36.03 113 GLY C CA 1
ATOM 2880 C C . GLY C 1 113 ? 21.989 -7.874 -7.480 1.00 38.61 113 GLY C C 1
ATOM 2881 O O . GLY C 1 113 ? 23.096 -8.257 -7.920 1.00 40.00 113 GLY C O 1
ATOM 2882 N N . ASN C 1 114 ? 21.104 -7.177 -8.190 1.00 41.36 114 ASN C N 1
ATOM 2883 C CA . ASN C 1 114 ? 21.233 -6.939 -9.621 1.00 42.05 114 ASN C CA 1
ATOM 2884 C C . ASN C 1 114 ? 22.397 -6.038 -9.915 1.00 43.08 114 ASN C C 1
ATOM 2885 O O . ASN C 1 114 ? 23.398 -6.490 -10.471 1.00 44.31 114 ASN C O 1
ATOM 2890 N N . ASN C 1 115 ? 22.300 -4.768 -9.564 1.00 43.39 115 ASN C N 1
ATOM 2891 C CA . ASN C 1 115 ? 23.484 -3.932 -9.715 1.00 43.68 115 ASN C CA 1
ATOM 2892 C C . ASN C 1 115 ? 23.768 -3.219 -8.421 1.00 42.00 115 ASN C C 1
ATOM 2893 O O . ASN C 1 115 ? 24.291 -2.119 -8.387 1.00 42.27 115 ASN C O 1
ATOM 2898 N N . ASP C 1 116 ? 23.468 -3.923 -7.344 1.00 40.26 116 ASP C N 1
ATOM 2899 C CA . ASP C 1 116 ? 23.518 -3.384 -6.011 1.00 38.31 116 ASP C CA 1
ATOM 2900 C C . ASP C 1 116 ? 24.163 -4.429 -5.100 1.00 36.09 116 ASP C C 1
ATOM 2901 O O . ASP C 1 116 ? 24.138 -5.626 -5.380 1.00 34.37 116 ASP C O 1
ATOM 2906 N N . TRP C 1 117 ? 24.734 -3.955 -4.012 1.00 33.67 117 TRP C N 1
ATOM 2907 C CA . TRP C 1 117 ? 25.310 -4.824 -3.016 1.00 33.08 117 TRP C CA 1
ATOM 2908 C C . TRP C 1 117 ? 25.227 -4.116 -1.671 1.00 31.24 117 TRP C C 1
ATOM 2909 O O . TRP C 1 117 ? 25.042 -2.921 -1.629 1.00 30.61 117 TRP C O 1
ATOM 2920 N N . PHE C 1 118 ? 25.316 -4.893 -0.603 1.00 28.69 118 PHE C N 1
ATOM 2921 C CA . PHE C 1 118 ? 25.306 -4.422 0.753 1.00 28.06 118 PHE C CA 1
ATOM 2922 C C . PHE C 1 118 ? 26.397 -5.111 1.523 1.00 26.45 118 PHE C C 1
ATOM 2923 O O . PHE C 1 118 ? 26.357 -6.312 1.676 1.00 26.73 118 PHE C O 1
ATOM 2931 N N . SER C 1 119 ? 27.348 -4.334 2.020 1.00 25.88 119 SER C N 1
ATOM 2932 C CA . SER C 1 119 ? 28.430 -4.816 2.858 1.00 25.84 119 SER C CA 1
ATOM 2933 C C . SER C 1 119 ? 28.094 -4.636 4.344 1.00 25.56 119 SER C C 1
ATOM 2934 O O . SER C 1 119 ? 27.815 -3.519 4.771 1.00 24.68 119 SER C O 1
ATOM 2937 N N . PHE C 1 120 ? 28.149 -5.726 5.112 1.00 26.43 120 PHE C N 1
ATOM 2938 C CA . PHE C 1 120 ? 27.981 -5.702 6.561 1.00 27.19 120 PHE C CA 1
ATOM 2939 C C . PHE C 1 120 ? 29.100 -4.924 7.236 1.00 27.81 120 PHE C C 1
ATOM 2940 O O . PHE C 1 120 ? 28.843 -4.131 8.137 1.00 26.57 120 PHE C O 1
ATOM 2948 N N . ARG C 1 121 ? 30.336 -5.148 6.808 1.00 29.25 121 ARG C N 1
ATOM 2949 C CA . ARG C 1 121 ? 31.440 -4.384 7.344 1.00 30.51 121 ARG C CA 1
ATOM 2950 C C . ARG C 1 121 ? 31.303 -2.880 7.139 1.00 30.53 121 ARG C C 1
ATOM 2951 O O . ARG C 1 121 ? 31.515 -2.150 8.067 1.00 30.78 121 ARG C O 1
ATOM 2959 N N . ASP C 1 122 ? 30.999 -2.438 5.920 1.00 31.02 122 ASP C N 1
ATOM 2960 C CA . ASP C 1 122 ? 30.826 -1.005 5.622 1.00 31.93 122 ASP C CA 1
ATOM 2961 C C . ASP C 1 122 ? 29.629 -0.348 6.366 1.00 32.02 122 ASP C C 1
ATOM 2962 O O . ASP C 1 122 ? 29.540 0.864 6.491 1.00 32.72 122 ASP C O 1
ATOM 2967 N N . HIS C 1 123 ? 28.729 -1.161 6.873 1.00 31.86 123 HIS C N 1
ATOM 2968 C CA . HIS C 1 123 ? 27.664 -0.643 7.686 1.00 31.86 123 HIS C CA 1
ATOM 2969 C C . HIS C 1 123 ? 27.938 -0.805 9.113 1.00 32.17 123 HIS C C 1
ATOM 2970 O O . HIS C 1 123 ? 27.080 -0.525 9.881 1.00 32.34 123 HIS C O 1
ATOM 2977 N N . ALA C 1 124 ? 29.146 -1.270 9.450 1.00 33.35 124 ALA C N 1
ATOM 2978 C CA . ALA C 1 124 ? 29.616 -1.366 10.808 1.00 34.06 124 ALA C CA 1
ATOM 2979 C C . ALA C 1 124 ? 28.743 -2.320 11.633 1.00 34.47 124 ALA C C 1
ATOM 2980 O O . ALA C 1 124 ? 28.527 -2.111 12.825 1.00 35.37 124 ALA C O 1
ATOM 2982 N N . LEU C 1 125 ? 28.312 -3.393 10.975 1.00 35.06 125 LEU C N 1
ATOM 2983 C CA . LEU C 1 125 ? 27.384 -4.394 11.487 1.00 35.47 125 LEU C CA 1
ATOM 2984 C C . LEU C 1 125 ? 28.038 -5.765 11.625 1.00 36.88 125 LEU C C 1
ATOM 2985 O O . LEU C 1 125 ? 27.370 -6.755 11.932 1.00 37.31 125 LEU C O 1
ATOM 2990 N N . LEU C 1 126 ? 29.328 -5.842 11.377 1.00 38.32 126 LEU C N 1
ATOM 2991 C CA . LEU C 1 126 ? 29.964 -7.122 11.309 1.00 39.72 126 LEU C CA 1
ATOM 2992 C C . LEU C 1 126 ? 30.541 -7.403 12.678 1.00 40.85 126 LEU C C 1
ATOM 2993 O O . LEU C 1 126 ? 30.875 -6.462 13.408 1.00 43.38 126 LEU C O 1
ATOM 2998 N N . LYS D 1 4 ? 69.582 24.173 50.875 1.00 59.40 4 LYS D N 1
ATOM 2999 C CA . LYS D 1 4 ? 70.024 24.174 49.447 1.00 59.28 4 LYS D CA 1
ATOM 3000 C C . LYS D 1 4 ? 70.594 22.810 49.074 1.00 58.95 4 LYS D C 1
ATOM 3001 O O . LYS D 1 4 ? 71.632 22.394 49.601 1.00 59.71 4 LYS D O 1
ATOM 3007 N N . VAL D 1 5 ? 69.928 22.115 48.161 1.00 57.91 5 VAL D N 1
ATOM 3008 C CA . VAL D 1 5 ? 70.301 20.738 47.828 1.00 56.95 5 VAL D CA 1
ATOM 3009 C C . VAL D 1 5 ? 71.541 20.744 46.929 1.00 56.33 5 VAL D C 1
ATOM 3010 O O . VAL D 1 5 ? 71.482 21.199 45.784 1.00 56.46 5 VAL D O 1
ATOM 3014 N N . LYS D 1 6 ? 72.667 20.284 47.477 1.00 55.37 6 LYS D N 1
ATOM 3015 C CA . LYS D 1 6 ? 73.896 20.062 46.701 1.00 54.32 6 LYS D CA 1
ATOM 3016 C C . LYS D 1 6 ? 73.932 18.634 46.143 1.00 53.10 6 LYS D C 1
ATOM 3017 O O . LYS D 1 6 ? 74.587 18.369 45.130 1.00 52.79 6 LYS D O 1
ATOM 3023 N N . GLY D 1 7 ? 73.241 17.718 46.815 1.00 51.41 7 GLY D N 1
ATOM 3024 C CA . GLY D 1 7 ? 73.272 16.316 46.437 1.00 50.04 7 GLY D CA 1
ATOM 3025 C C . GLY D 1 7 ? 72.217 15.517 47.168 1.00 48.75 7 GLY D C 1
ATOM 3026 O O . GLY D 1 7 ? 71.437 16.072 47.949 1.00 48.61 7 GLY D O 1
ATOM 3027 N N . ALA D 1 8 ? 72.199 14.210 46.914 1.00 47.00 8 ALA D N 1
ATOM 3028 C CA . ALA D 1 8 ? 71.174 13.334 47.465 1.00 46.23 8 ALA D CA 1
ATOM 3029 C C . ALA D 1 8 ? 71.314 13.180 48.988 1.00 45.24 8 ALA D C 1
ATOM 3030 O O . ALA D 1 8 ? 70.366 12.804 49.667 1.00 44.76 8 ALA D O 1
ATOM 3032 N N . ARG D 1 9 ? 72.506 13.466 49.506 1.00 44.57 9 ARG D N 1
ATOM 3033 C CA . ARG D 1 9 ? 72.764 13.480 50.950 1.00 43.94 9 ARG D CA 1
ATOM 3034 C C . ARG D 1 9 ? 71.905 14.527 51.675 1.00 42.20 9 ARG D C 1
ATOM 3035 O O . ARG D 1 9 ? 71.401 14.249 52.749 1.00 41.90 9 ARG D O 1
ATOM 3043 N N . ASP D 1 10 ? 71.740 15.710 51.082 1.00 40.28 10 ASP D N 1
ATOM 3044 C CA . ASP D 1 10 ? 70.772 16.700 51.576 1.00 39.55 10 ASP D CA 1
ATOM 3045 C C . ASP D 1 10 ? 69.307 16.244 51.530 1.00 37.64 10 ASP D C 1
ATOM 3046 O O . ASP D 1 10 ? 68.537 16.602 52.403 1.00 36.60 10 ASP D O 1
ATOM 3051 N N . VAL D 1 11 ? 68.928 15.461 50.520 1.00 36.42 11 VAL D N 1
ATOM 3052 C CA . VAL D 1 11 ? 67.567 14.887 50.450 1.00 35.48 11 VAL D CA 1
ATOM 3053 C C . VAL D 1 11 ? 67.374 13.809 51.520 1.00 34.58 11 VAL D C 1
ATOM 3054 O O . VAL D 1 11 ? 66.358 13.805 52.217 1.00 34.32 11 VAL D O 1
ATOM 3058 N N . PHE D 1 12 ? 68.355 12.920 51.659 1.00 33.86 12 PHE D N 1
ATOM 3059 C CA . PHE D 1 12 ? 68.387 11.927 52.753 1.00 33.90 12 PHE D CA 1
ATOM 3060 C C . PHE D 1 12 ? 68.239 12.584 54.130 1.00 33.58 12 PHE D C 1
ATOM 3061 O O . PHE D 1 12 ? 67.513 12.099 54.983 1.00 34.09 12 PHE D O 1
ATOM 3069 N N . GLU D 1 13 ? 68.938 13.686 54.332 1.00 33.21 13 GLU D N 1
ATOM 3070 C CA . GLU D 1 13 ? 68.889 14.415 55.577 1.00 32.87 13 GLU D CA 1
ATOM 3071 C C . GLU D 1 13 ? 67.546 15.156 55.806 1.00 32.24 13 GLU D C 1
ATOM 3072 O O . GLU D 1 13 ? 67.102 15.312 56.945 1.00 31.91 13 GLU D O 1
ATOM 3078 N N . TYR D 1 14 ? 66.921 15.628 54.729 1.00 31.09 14 TYR D N 1
ATOM 3079 C CA . TYR D 1 14 ? 65.687 16.377 54.822 1.00 30.48 14 TYR D CA 1
ATOM 3080 C C . TYR D 1 14 ? 64.596 15.415 55.203 1.00 29.61 14 TYR D C 1
ATOM 3081 O O . TYR D 1 14 ? 63.701 15.728 55.962 1.00 28.47 14 TYR D O 1
ATOM 3090 N N . MET D 1 15 ? 64.687 14.207 54.694 1.00 30.23 15 MET D N 1
ATOM 3091 C CA . MET D 1 15 ? 63.613 13.242 54.891 1.00 30.19 15 MET D CA 1
ATOM 3092 C C . MET D 1 15 ? 63.554 12.663 56.290 1.00 30.43 15 MET D C 1
ATOM 3093 O O . MET D 1 15 ? 62.528 12.066 56.662 1.00 30.20 15 MET D O 1
ATOM 3098 N N . LYS D 1 16 ? 64.634 12.848 57.056 1.00 30.75 16 LYS D N 1
ATOM 3099 C CA . LYS D 1 16 ? 64.697 12.409 58.472 1.00 31.60 16 LYS D CA 1
ATOM 3100 C C . LYS D 1 16 ? 63.630 13.106 59.312 1.00 31.81 16 LYS D C 1
ATOM 3101 O O . LYS D 1 16 ? 63.652 14.336 59.466 1.00 31.99 16 LYS D O 1
ATOM 3107 N N . GLY D 1 17 ? 62.712 12.309 59.856 1.00 32.13 17 GLY D N 1
ATOM 3108 C CA . GLY D 1 17 ? 61.586 12.815 60.640 1.00 32.51 17 GLY D CA 1
ATOM 3109 C C . GLY D 1 17 ? 60.343 13.174 59.846 1.00 32.69 17 GLY D C 1
ATOM 3110 O O . GLY D 1 17 ? 59.301 13.453 60.426 1.00 32.84 17 GLY D O 1
ATOM 3111 N N . ARG D 1 18 ? 60.437 13.156 58.520 1.00 33.46 18 ARG D N 1
ATOM 3112 C CA . ARG D 1 18 ? 59.365 13.663 57.669 1.00 33.78 18 ARG D CA 1
ATOM 3113 C C . ARG D 1 18 ? 58.518 12.551 57.053 1.00 34.99 18 ARG D C 1
ATOM 3114 O O . ARG D 1 18 ? 57.621 12.832 56.257 1.00 34.36 18 ARG D O 1
ATOM 3122 N N . ILE D 1 19 ? 58.794 11.302 57.449 1.00 36.66 19 ILE D N 1
ATOM 3123 C CA . ILE D 1 19 ? 58.013 10.153 57.038 1.00 38.41 19 ILE D CA 1
ATOM 3124 C C . ILE D 1 19 ? 56.908 9.931 58.067 1.00 39.80 19 ILE D C 1
ATOM 3125 O O . ILE D 1 19 ? 57.202 9.540 59.170 1.00 39.59 19 ILE D O 1
ATOM 3130 N N . PRO D 1 20 ? 55.622 10.168 57.700 1.00 41.66 20 PRO D N 1
ATOM 3131 C CA . PRO D 1 20 ? 54.554 10.118 58.722 1.00 42.54 20 PRO D CA 1
ATOM 3132 C C . PRO D 1 20 ? 54.541 8.819 59.540 1.00 43.95 20 PRO D C 1
ATOM 3133 O O . PRO D 1 20 ? 54.254 8.856 60.736 1.00 44.06 20 PRO D O 1
ATOM 3137 N N . ASP D 1 21 ? 54.848 7.696 58.885 1.00 45.28 21 ASP D N 1
ATOM 3138 C CA . ASP D 1 21 ? 54.804 6.373 59.500 1.00 45.68 21 ASP D CA 1
ATOM 3139 C C . ASP D 1 21 ? 55.799 5.508 58.766 1.00 46.22 21 ASP D C 1
ATOM 3140 O O . ASP D 1 21 ? 55.490 5.035 57.689 1.00 46.32 21 ASP D O 1
ATOM 3145 N N . GLU D 1 22 ? 56.973 5.281 59.352 1.00 46.90 22 GLU D N 1
ATOM 3146 C CA . GLU D 1 22 ? 58.084 4.604 58.638 1.00 47.71 22 GLU D CA 1
ATOM 3147 C C . GLU D 1 22 ? 57.789 3.178 58.137 1.00 47.44 22 GLU D C 1
ATOM 3148 O O . GLU D 1 22 ? 58.417 2.711 57.183 1.00 47.44 22 GLU D O 1
ATOM 3154 N N . THR D 1 23 ? 56.835 2.506 58.774 1.00 47.17 23 THR D N 1
ATOM 3155 C CA . THR D 1 23 ? 56.446 1.146 58.399 1.00 46.90 23 THR D CA 1
ATOM 3156 C C . THR D 1 23 ? 55.525 1.107 57.151 1.00 46.98 23 THR D C 1
ATOM 3157 O O . THR D 1 23 ? 55.303 0.034 56.562 1.00 46.55 23 THR D O 1
ATOM 3161 N N . LYS D 1 24 ? 54.972 2.271 56.786 1.00 46.33 24 LYS D N 1
ATOM 3162 C CA . LYS D 1 24 ? 54.135 2.421 55.592 1.00 45.92 24 LYS D CA 1
ATOM 3163 C C . LYS D 1 24 ? 54.910 3.021 54.393 1.00 45.40 24 LYS D C 1
ATOM 3164 O O . LYS D 1 24 ? 55.879 3.769 54.561 1.00 44.95 24 LYS D O 1
ATOM 3170 N N . GLU D 1 25 ? 54.464 2.696 53.182 1.00 44.87 25 GLU D N 1
ATOM 3171 C CA . GLU D 1 25 ? 55.078 3.231 51.965 1.00 44.58 25 GLU D CA 1
ATOM 3172 C C . GLU D 1 25 ? 54.450 4.560 51.568 1.00 43.35 25 GLU D C 1
ATOM 3173 O O . GLU D 1 25 ? 53.235 4.739 51.657 1.00 43.31 25 GLU D O 1
ATOM 3179 N N . HIS D 1 26 ? 55.292 5.510 51.165 1.00 42.21 26 HIS D N 1
ATOM 3180 C CA . HIS D 1 26 ? 54.816 6.806 50.687 1.00 40.73 26 HIS D CA 1
ATOM 3181 C C . HIS D 1 26 ? 55.623 7.227 49.483 1.00 39.69 26 HIS D C 1
ATOM 3182 O O . HIS D 1 26 ? 56.762 6.780 49.290 1.00 38.62 26 HIS D O 1
ATOM 3189 N N . LEU D 1 27 ? 55.020 8.115 48.690 1.00 38.17 27 LEU D N 1
ATOM 3190 C CA . LEU D 1 27 ? 55.736 8.811 47.640 1.00 37.54 27 LEU D CA 1
ATOM 3191 C C . LEU D 1 27 ? 55.808 10.262 48.090 1.00 36.30 27 LEU D C 1
ATOM 3192 O O . LEU D 1 27 ? 54.835 10.790 48.594 1.00 35.42 27 LEU D O 1
ATOM 3197 N N . PHE D 1 28 ? 56.971 10.886 47.929 1.00 35.51 28 PHE D N 1
ATOM 3198 C CA . PHE D 1 28 ? 57.164 12.277 48.317 1.00 35.20 28 PHE D CA 1
ATOM 3199 C C . PHE D 1 28 ? 57.581 13.038 47.094 1.00 34.35 28 PHE D C 1
ATOM 3200 O O . PHE D 1 28 ? 58.376 12.554 46.319 1.00 33.88 28 PHE D O 1
ATOM 3208 N N . VAL D 1 29 ? 57.062 14.248 46.944 1.00 34.56 29 VAL D N 1
ATOM 3209 C CA . VAL D 1 29 ? 57.494 15.136 45.882 1.00 34.92 29 VAL D CA 1
ATOM 3210 C C . VAL D 1 29 ? 58.056 16.368 46.555 1.00 35.28 29 VAL D C 1
ATOM 3211 O O . VAL D 1 29 ? 57.327 17.089 47.231 1.00 34.81 29 VAL D O 1
ATOM 3215 N N . LEU D 1 30 ? 59.362 16.588 46.398 1.00 35.72 30 LEU D N 1
ATOM 3216 C CA . LEU D 1 30 ? 59.976 17.784 46.901 1.00 36.46 30 LEU D CA 1
ATOM 3217 C C . LEU D 1 30 ? 60.003 18.819 45.796 1.00 37.43 30 LEU D C 1
ATOM 3218 O O . LEU D 1 30 ? 60.521 18.564 44.711 1.00 37.26 30 LEU D O 1
ATOM 3223 N N . PHE D 1 31 ? 59.457 19.996 46.084 1.00 38.91 31 PHE D N 1
ATOM 3224 C CA . PHE D 1 31 ? 59.368 21.091 45.115 1.00 39.77 31 PHE D CA 1
ATOM 3225 C C . PHE D 1 31 ? 60.547 22.004 45.352 1.00 41.04 31 PHE D C 1
ATOM 3226 O O . PHE D 1 31 ? 60.733 22.477 46.472 1.00 40.35 31 PHE D O 1
ATOM 3234 N N . LEU D 1 32 ? 61.363 22.226 44.312 1.00 42.68 32 LEU D N 1
ATOM 3235 C CA . LEU D 1 32 ? 62.579 23.040 44.464 1.00 43.50 32 LEU D CA 1
ATOM 3236 C C . LEU D 1 32 ? 62.475 24.356 43.705 1.00 44.40 32 LEU D C 1
ATOM 3237 O O . LEU D 1 32 ? 61.983 24.423 42.587 1.00 43.68 32 LEU D O 1
ATOM 3242 N N . SER D 1 33 ? 62.967 25.404 44.350 1.00 46.38 33 SER D N 1
ATOM 3243 C CA . SER D 1 33 ? 63.105 26.714 43.724 1.00 47.55 33 SER D CA 1
ATOM 3244 C C . SER D 1 33 ? 64.223 26.701 42.680 1.00 48.75 33 SER D C 1
ATOM 3245 O O . SER D 1 33 ? 64.921 25.694 42.482 1.00 48.72 33 SER D O 1
ATOM 3248 N N . THR D 1 34 ? 64.360 27.836 42.005 1.00 50.05 34 THR D N 1
ATOM 3249 C CA . THR D 1 34 ? 65.385 28.038 40.976 1.00 50.51 34 THR D CA 1
ATOM 3250 C C . THR D 1 34 ? 66.812 28.017 41.546 1.00 51.15 34 THR D C 1
ATOM 3251 O O . THR D 1 34 ? 67.768 27.730 40.821 1.00 51.33 34 THR D O 1
ATOM 3255 N N . LYS D 1 35 ? 66.933 28.300 42.848 1.00 51.90 35 LYS D N 1
ATOM 3256 C CA . LYS D 1 35 ? 68.190 28.171 43.598 1.00 52.25 35 LYS D CA 1
ATOM 3257 C C . LYS D 1 35 ? 68.350 26.837 44.380 1.00 52.58 35 LYS D C 1
ATOM 3258 O O . LYS D 1 35 ? 69.220 26.722 45.272 1.00 52.96 35 LYS D O 1
ATOM 3264 N N . ASN D 1 36 ? 67.535 25.838 44.024 1.00 52.48 36 ASN D N 1
ATOM 3265 C CA . ASN D 1 36 ? 67.587 24.474 44.601 1.00 52.28 36 ASN D CA 1
ATOM 3266 C C . ASN D 1 36 ? 67.265 24.353 46.100 1.00 52.03 36 ASN D C 1
ATOM 3267 O O . ASN D 1 36 ? 67.734 23.442 46.781 1.00 51.81 36 ASN D O 1
ATOM 3272 N N . GLN D 1 37 ? 66.442 25.271 46.595 1.00 51.73 37 GLN D N 1
ATOM 3273 C CA . GLN D 1 37 ? 65.845 25.133 47.920 1.00 51.85 37 GLN D CA 1
ATOM 3274 C C . GLN D 1 37 ? 64.531 24.338 47.850 1.00 51.08 37 GLN D C 1
ATOM 3275 O O . GLN D 1 37 ? 63.684 24.585 46.994 1.00 50.78 37 GLN D O 1
ATOM 3281 N N . ILE D 1 38 ? 64.361 23.415 48.788 1.00 50.34 38 ILE D N 1
ATOM 3282 C CA . ILE D 1 38 ? 63.109 22.678 48.930 1.00 49.92 38 ILE D CA 1
ATOM 3283 C C . ILE D 1 38 ? 62.043 23.634 49.470 1.00 49.75 38 ILE D C 1
ATOM 3284 O O . ILE D 1 38 ? 61.958 23.867 50.676 1.00 50.06 38 ILE D O 1
ATOM 3289 N N . LEU D 1 39 ? 61.242 24.195 48.571 1.00 49.06 39 LEU D N 1
ATOM 3290 C CA . LEU D 1 39 ? 60.127 25.050 48.966 1.00 48.50 39 LEU D CA 1
ATOM 3291 C C . LEU D 1 39 ? 59.281 24.309 49.986 1.00 48.21 39 LEU D C 1
ATOM 3292 O O . LEU D 1 39 ? 59.099 24.767 51.113 1.00 48.81 39 LEU D O 1
ATOM 3297 N N . ARG D 1 40 ? 58.798 23.140 49.590 1.00 47.46 40 ARG D N 1
ATOM 3298 C CA . ARG D 1 40 ? 58.076 22.252 50.486 1.00 46.59 40 ARG D CA 1
ATOM 3299 C C . ARG D 1 40 ? 57.983 20.884 49.809 1.00 44.47 40 ARG D C 1
ATOM 3300 O O . ARG D 1 40 ? 58.590 20.667 48.777 1.00 42.61 40 ARG D O 1
ATOM 3308 N N . HIS D 1 41 ? 57.232 19.971 50.401 1.00 43.19 41 HIS D N 1
ATOM 3309 C CA . HIS D 1 41 ? 57.034 18.675 49.807 1.00 43.05 41 HIS D CA 1
ATOM 3310 C C . HIS D 1 41 ? 55.590 18.226 49.937 1.00 42.37 41 HIS D C 1
ATOM 3311 O O . HIS D 1 41 ? 54.866 18.692 50.800 1.00 42.69 41 HIS D O 1
ATOM 3318 N N . GLU D 1 42 ? 55.197 17.328 49.049 1.00 41.84 42 GLU D N 1
ATOM 3319 C CA . GLU D 1 42 ? 53.905 16.694 49.083 1.00 41.82 42 GLU D CA 1
ATOM 3320 C C . GLU D 1 42 ? 54.145 15.248 49.462 1.00 40.88 42 GLU D C 1
ATOM 3321 O O . GLU D 1 42 ? 55.106 14.659 49.024 1.00 41.20 42 GLU D O 1
ATOM 3327 N N . THR D 1 43 ? 53.272 14.684 50.284 1.00 40.27 43 THR D N 1
ATOM 3328 C CA . THR D 1 43 ? 53.376 13.301 50.727 1.00 40.08 43 THR D CA 1
ATOM 3329 C C . THR D 1 43 ? 52.156 12.552 50.224 1.00 39.90 43 THR D C 1
ATOM 3330 O O . THR D 1 43 ? 51.038 12.976 50.481 1.00 40.68 43 THR D O 1
ATOM 3334 N N . ILE D 1 44 ? 52.359 11.447 49.521 1.00 39.52 44 ILE D N 1
ATOM 3335 C CA . ILE D 1 44 ? 51.257 10.590 49.094 1.00 39.48 44 ILE D CA 1
ATOM 3336 C C . ILE D 1 44 ? 51.415 9.171 49.650 1.00 38.90 44 ILE D C 1
ATOM 3337 O O . ILE D 1 44 ? 52.407 8.466 49.362 1.00 37.90 44 ILE D O 1
ATOM 3342 N N . THR D 1 45 ? 50.408 8.756 50.414 1.00 38.70 45 THR D N 1
ATOM 3343 C CA . THR D 1 45 ? 50.325 7.396 50.946 1.00 39.34 45 THR D CA 1
ATOM 3344 C C . THR D 1 45 ? 49.830 6.410 49.863 1.00 39.28 45 THR D C 1
ATOM 3345 O O . THR D 1 45 ? 48.838 6.665 49.173 1.00 39.50 45 THR D O 1
ATOM 3349 N N . ILE D 1 46 ? 50.523 5.285 49.715 1.00 39.08 46 ILE D N 1
ATOM 3350 C CA . ILE D 1 46 ? 50.338 4.445 48.543 1.00 38.97 46 ILE D CA 1
ATOM 3351 C C . ILE D 1 46 ? 50.114 2.941 48.780 1.00 38.44 46 ILE D C 1
ATOM 3352 O O . ILE D 1 46 ? 50.495 2.375 49.808 1.00 38.50 46 ILE D O 1
ATOM 3357 N N . GLY D 1 47 ? 49.504 2.315 47.781 1.00 37.26 47 GLY D N 1
ATOM 3358 C CA . GLY D 1 47 ? 49.283 0.885 47.763 1.00 37.27 47 GLY D CA 1
ATOM 3359 C C . GLY D 1 47 ? 48.779 0.454 46.399 1.00 36.97 47 GLY D C 1
ATOM 3360 O O . GLY D 1 47 ? 48.897 1.195 45.412 1.00 36.64 47 GLY D O 1
ATOM 3361 N N . THR D 1 48 ? 48.157 -0.713 46.357 1.00 36.58 48 THR D N 1
ATOM 3362 C CA . THR D 1 48 ? 47.702 -1.301 45.088 1.00 36.58 48 THR D CA 1
ATOM 3363 C C . THR D 1 48 ? 46.677 -0.453 44.324 1.00 36.41 48 THR D C 1
ATOM 3364 O O . THR D 1 48 ? 46.555 -0.587 43.119 1.00 36.05 48 THR D O 1
ATOM 3368 N N . LEU D 1 49 ? 45.987 0.456 45.017 1.00 36.38 49 LEU D N 1
ATOM 3369 C CA . LEU D 1 49 ? 44.853 1.164 44.447 1.00 36.19 49 LEU D CA 1
ATOM 3370 C C . LEU D 1 49 ? 45.092 2.655 44.220 1.00 36.41 49 LEU D C 1
ATOM 3371 O O . LEU D 1 49 ? 44.156 3.378 43.836 1.00 36.37 49 LEU D O 1
ATOM 3376 N N . THR D 1 50 ? 46.333 3.113 44.401 1.00 36.30 50 THR D N 1
ATOM 3377 C CA . THR D 1 50 ? 46.653 4.536 44.283 1.00 36.50 50 THR D CA 1
ATOM 3378 C C . THR D 1 50 ? 47.367 4.974 42.978 1.00 37.12 50 THR D C 1
ATOM 3379 O O . THR D 1 50 ? 47.972 6.040 42.943 1.00 36.97 50 THR D O 1
ATOM 3383 N N . ALA D 1 51 ? 47.270 4.184 41.900 1.00 37.58 51 ALA D N 1
ATOM 3384 C CA . ALA D 1 51 ? 47.937 4.516 40.640 1.00 37.68 51 ALA D CA 1
ATOM 3385 C C . ALA D 1 51 ? 47.623 5.928 40.145 1.00 38.29 51 ALA D C 1
ATOM 3386 O O . ALA D 1 51 ? 48.530 6.648 39.687 1.00 38.79 51 ALA D O 1
ATOM 3388 N N . SER D 1 52 ? 46.348 6.319 40.208 1.00 37.63 52 SER D N 1
ATOM 3389 C CA . SER D 1 52 ? 45.945 7.626 39.693 1.00 37.88 52 SER D CA 1
ATOM 3390 C C . SER D 1 52 ? 46.453 8.756 40.561 1.00 37.09 52 SER D C 1
ATOM 3391 O O . SER D 1 52 ? 46.628 9.868 40.096 1.00 36.35 52 SER D O 1
ATOM 3394 N N . LEU D 1 53 ? 46.687 8.484 41.833 1.00 37.52 53 LEU D N 1
ATOM 3395 C CA . LEU D 1 53 ? 47.176 9.532 42.720 1.00 37.21 53 LEU D CA 1
ATOM 3396 C C . LEU D 1 53 ? 48.633 9.889 42.399 1.00 37.12 53 LEU D C 1
ATOM 3397 O O . LEU D 1 53 ? 49.048 11.039 42.553 1.00 37.48 53 LEU D O 1
ATOM 3402 N N . ILE D 1 54 ? 49.404 8.910 41.935 1.00 37.00 54 ILE D N 1
ATOM 3403 C CA . ILE D 1 54 ? 50.828 9.123 41.624 1.00 36.45 54 ILE D CA 1
ATOM 3404 C C . ILE D 1 54 ? 51.171 9.215 40.121 1.00 35.12 54 ILE D C 1
ATOM 3405 O O . ILE D 1 54 ? 52.310 9.364 39.776 1.00 34.51 54 ILE D O 1
ATOM 3410 N N . HIS D 1 55 ? 50.182 9.132 39.246 1.00 34.95 55 HIS D N 1
ATOM 3411 C CA . HIS D 1 55 ? 50.361 9.449 37.813 1.00 34.09 55 HIS D CA 1
ATOM 3412 C C . HIS D 1 55 ? 51.218 10.706 37.611 1.00 32.87 55 HIS D C 1
ATOM 3413 O O . HIS D 1 55 ? 51.088 11.667 38.361 1.00 32.61 55 HIS D O 1
ATOM 3420 N N . PRO D 1 56 ? 52.141 10.676 36.638 1.00 32.30 56 PRO D N 1
ATOM 3421 C CA . PRO D 1 56 ? 52.970 11.844 36.303 1.00 32.19 56 PRO D CA 1
ATOM 3422 C C . PRO D 1 56 ? 52.245 13.185 36.227 1.00 31.98 56 PRO D C 1
ATOM 3423 O O . PRO D 1 56 ? 52.821 14.185 36.604 1.00 31.85 56 PRO D O 1
ATOM 3427 N N . ARG D 1 57 ? 51.001 13.194 35.746 1.00 31.86 57 ARG D N 1
ATOM 3428 C CA . ARG D 1 57 ? 50.220 14.408 35.610 1.00 32.65 57 ARG D CA 1
ATOM 3429 C C . ARG D 1 57 ? 49.786 14.996 36.948 1.00 32.10 57 ARG D C 1
ATOM 3430 O O . ARG D 1 57 ? 49.686 16.211 37.097 1.00 31.71 57 ARG D O 1
ATOM 3438 N N . GLU D 1 58 ? 49.496 14.130 37.914 1.00 32.43 58 GLU D N 1
ATOM 3439 C CA . GLU D 1 58 ? 49.143 14.593 39.246 1.00 32.29 58 GLU D CA 1
ATOM 3440 C C . GLU D 1 58 ? 50.360 15.185 39.910 1.00 32.00 58 GLU D C 1
ATOM 3441 O O . GLU D 1 58 ? 50.259 16.236 40.552 1.00 32.08 58 GLU D O 1
ATOM 3447 N N . ILE D 1 59 ? 51.503 14.517 39.768 1.00 31.57 59 ILE D N 1
ATOM 3448 C CA . ILE D 1 59 ? 52.756 15.019 40.331 1.00 31.95 59 ILE D CA 1
ATOM 3449 C C . ILE D 1 59 ? 53.085 16.383 39.743 1.00 31.78 59 ILE D C 1
ATOM 3450 O O . ILE D 1 59 ? 53.437 17.290 40.477 1.00 32.41 59 ILE D O 1
ATOM 3455 N N . PHE D 1 60 ? 52.939 16.536 38.433 1.00 31.73 60 PHE D N 1
ATOM 3456 C CA . PHE D 1 60 ? 53.327 17.773 37.794 1.00 32.89 60 PHE D CA 1
ATOM 3457 C C . PHE D 1 60 ? 52.315 18.912 37.931 1.00 33.52 60 PHE D C 1
ATOM 3458 O O . PHE D 1 60 ? 52.704 20.074 37.920 1.00 33.72 60 PHE D O 1
ATOM 3466 N N . LYS D 1 61 ? 51.040 18.587 38.097 1.00 34.51 61 LYS D N 1
ATOM 3467 C CA . LYS D 1 61 ? 50.070 19.590 38.518 1.00 35.25 61 LYS D CA 1
ATOM 3468 C C . LYS D 1 61 ? 50.383 20.116 39.876 1.00 35.59 61 LYS D C 1
ATOM 3469 O O . LYS D 1 61 ? 50.248 21.305 40.098 1.00 36.42 61 LYS D O 1
ATOM 3475 N N . ALA D 1 62 ? 50.806 19.245 40.796 1.00 35.82 62 ALA D N 1
ATOM 3476 C CA . ALA D 1 62 ? 51.258 19.697 42.102 1.00 35.77 62 ALA D CA 1
ATOM 3477 C C . ALA D 1 62 ? 52.464 20.611 41.929 1.00 35.83 62 ALA D C 1
ATOM 3478 O O . ALA D 1 62 ? 52.501 21.710 42.486 1.00 36.02 62 ALA D O 1
ATOM 3480 N N . ALA D 1 63 ? 53.420 20.183 41.106 1.00 36.61 63 ALA D N 1
ATOM 3481 C CA . ALA D 1 63 ? 54.616 21.004 40.770 1.00 36.94 63 ALA D CA 1
ATOM 3482 C C . ALA D 1 63 ? 54.228 22.333 40.124 1.00 37.13 63 ALA D C 1
ATOM 3483 O O . ALA D 1 63 ? 54.767 23.376 40.487 1.00 35.56 63 ALA D O 1
ATOM 3485 N N . ILE D 1 64 ? 53.262 22.299 39.194 1.00 38.59 64 ILE D N 1
ATOM 3486 C CA . ILE D 1 64 ? 52.760 23.543 38.553 1.00 39.42 64 ILE D CA 1
ATOM 3487 C C . ILE D 1 64 ? 52.058 24.431 39.581 1.00 40.60 64 ILE D C 1
ATOM 3488 O O . ILE D 1 64 ? 52.284 25.629 39.627 1.00 40.64 64 ILE D O 1
ATOM 3493 N N . ARG D 1 65 ? 51.226 23.830 40.420 1.00 42.42 65 ARG D N 1
ATOM 3494 C CA . ARG D 1 65 ? 50.493 24.563 41.457 1.00 43.09 65 ARG D CA 1
ATOM 3495 C C . ARG D 1 65 ? 51.431 25.274 42.443 1.00 43.06 65 ARG D C 1
ATOM 3496 O O . ARG D 1 65 ? 51.125 26.354 42.926 1.00 42.41 65 ARG D O 1
ATOM 3504 N N . GLU D 1 66 ? 52.566 24.645 42.740 1.00 43.34 66 GLU D N 1
ATOM 3505 C CA . GLU D 1 66 ? 53.546 25.181 43.683 1.00 43.29 66 GLU D CA 1
ATOM 3506 C C . GLU D 1 66 ? 54.562 26.114 43.023 1.00 42.52 66 GLU D C 1
ATOM 3507 O O . GLU D 1 66 ? 55.501 26.568 43.665 1.00 42.54 66 GLU D O 1
ATOM 3513 N N . SER D 1 67 ? 54.399 26.392 41.742 1.00 42.06 67 SER D N 1
ATOM 3514 C CA . SER D 1 67 ? 55.379 27.213 41.027 1.00 42.08 67 SER D CA 1
ATOM 3515 C C . SER D 1 67 ? 56.831 26.679 41.165 1.00 41.55 67 SER D C 1
ATOM 3516 O O . SER D 1 67 ? 57.793 27.445 41.128 1.00 41.44 67 SER D O 1
ATOM 3519 N N . ALA D 1 68 ? 56.961 25.350 41.280 1.00 40.88 68 ALA D N 1
ATOM 3520 C CA . ALA D 1 68 ? 58.250 24.692 41.466 1.00 40.03 68 ALA D CA 1
ATOM 3521 C C . ALA D 1 68 ? 59.057 24.788 40.172 1.00 39.71 68 ALA D C 1
ATOM 3522 O O . ALA D 1 68 ? 58.524 24.555 39.093 1.00 38.65 68 ALA D O 1
ATOM 3524 N N . HIS D 1 69 ? 60.349 25.106 40.284 1.00 39.18 69 HIS D N 1
ATOM 3525 C CA . HIS D 1 69 ? 61.208 25.142 39.094 1.00 38.52 69 HIS D CA 1
ATOM 3526 C C . HIS D 1 69 ? 61.600 23.716 38.688 1.00 37.87 69 HIS D C 1
ATOM 3527 O O . HIS D 1 69 ? 61.594 23.379 37.515 1.00 38.23 69 HIS D O 1
ATOM 3534 N N . SER D 1 70 ? 61.956 22.881 39.659 1.00 36.85 70 SER D N 1
ATOM 3535 C CA . SER D 1 70 ? 62.174 21.472 39.403 1.00 36.32 70 SER D CA 1
ATOM 3536 C C . SER D 1 70 ? 61.600 20.662 40.565 1.00 35.46 70 SER D C 1
ATOM 3537 O O . SER D 1 70 ? 60.987 21.219 41.454 1.00 35.24 70 SER D O 1
ATOM 3540 N N . ILE D 1 71 ? 61.774 19.344 40.529 1.00 34.99 71 ILE D N 1
ATOM 3541 C CA . ILE D 1 71 ? 61.288 18.457 41.579 1.00 33.93 71 ILE D CA 1
ATOM 3542 C C . ILE D 1 71 ? 62.308 17.338 41.865 1.00 33.11 71 ILE D C 1
ATOM 3543 O O . ILE D 1 71 ? 63.199 17.065 41.070 1.00 32.60 71 ILE D O 1
ATOM 3548 N N . ILE D 1 72 ? 62.159 16.704 43.020 1.00 32.51 72 ILE D N 1
ATOM 3549 C CA . ILE D 1 72 ? 62.881 15.496 43.368 1.00 32.32 72 ILE D CA 1
ATOM 3550 C C . ILE D 1 72 ? 61.837 14.529 43.917 1.00 32.19 72 ILE D C 1
ATOM 3551 O O . ILE D 1 72 ? 60.993 14.906 44.746 1.00 31.53 72 ILE D O 1
ATOM 3556 N N . LEU D 1 73 ? 61.879 13.299 43.409 1.00 32.23 73 LEU D N 1
ATOM 3557 C CA . LEU D 1 73 ? 61.017 12.216 43.841 1.00 32.55 73 LEU D CA 1
ATOM 3558 C C . LEU D 1 73 ? 61.678 11.362 44.929 1.00 32.76 73 LEU D C 1
ATOM 3559 O O . LEU D 1 73 ? 62.856 11.010 44.821 1.00 32.74 73 LEU D O 1
ATOM 3564 N N . VAL D 1 74 ? 60.908 10.996 45.954 1.00 33.14 74 VAL D N 1
ATOM 3565 C CA . VAL D 1 74 ? 61.410 10.130 47.024 1.00 33.72 74 VAL D CA 1
ATOM 3566 C C . VAL D 1 74 ? 60.374 9.077 47.356 1.00 34.42 74 VAL D C 1
ATOM 3567 O O . VAL D 1 74 ? 59.185 9.378 47.469 1.00 33.79 74 VAL D O 1
ATOM 3571 N N . HIS D 1 75 ? 60.835 7.842 47.506 1.00 35.70 75 HIS D N 1
ATOM 3572 C CA . HIS D 1 75 ? 60.044 6.786 48.114 1.00 37.37 75 HIS D CA 1
ATOM 3573 C C . HIS D 1 75 ? 60.778 6.433 49.372 1.00 38.62 75 HIS D C 1
ATOM 3574 O O . HIS D 1 75 ? 62.016 6.481 49.375 1.00 38.69 75 HIS D O 1
ATOM 3581 N N . ASN D 1 76 ? 60.044 6.088 50.431 1.00 40.16 76 ASN D N 1
ATOM 3582 C CA . ASN D 1 76 ? 60.644 5.392 51.564 1.00 41.68 76 ASN D CA 1
ATOM 3583 C C . ASN D 1 76 ? 60.404 3.899 51.398 1.00 43.24 76 ASN D C 1
ATOM 3584 O O . ASN D 1 76 ? 59.341 3.497 50.922 1.00 43.10 76 ASN D O 1
ATOM 3589 N N . HIS D 1 77 ? 61.411 3.096 51.755 1.00 44.73 77 HIS D N 1
ATOM 3590 C CA . HIS D 1 77 ? 61.300 1.639 51.776 1.00 46.23 77 HIS D CA 1
ATOM 3591 C C . HIS D 1 77 ? 61.315 1.157 53.219 1.00 47.58 77 HIS D C 1
ATOM 3592 O O . HIS D 1 77 ? 62.393 1.113 53.829 1.00 47.34 77 HIS D O 1
ATOM 3599 N N . PRO D 1 78 ? 60.122 0.815 53.775 1.00 49.41 78 PRO D N 1
ATOM 3600 C CA . PRO D 1 78 ? 59.965 0.306 55.154 1.00 50.41 78 PRO D CA 1
ATOM 3601 C C . PRO D 1 78 ? 60.834 -0.894 55.504 1.00 51.75 78 PRO D C 1
ATOM 3602 O O . PRO D 1 78 ? 61.476 -0.890 56.557 1.00 52.81 78 PRO D O 1
ATOM 3606 N N . SER D 1 79 ? 60.850 -1.908 54.644 1.00 53.29 79 SER D N 1
ATOM 3607 C CA . SER D 1 79 ? 61.705 -3.090 54.847 1.00 54.24 79 SER D CA 1
ATOM 3608 C C . SER D 1 79 ? 63.185 -2.754 55.047 1.00 55.29 79 SER D C 1
ATOM 3609 O O . SER D 1 79 ? 63.891 -3.481 55.760 1.00 55.70 79 SER D O 1
ATOM 3612 N N . GLY D 1 80 ? 63.652 -1.668 54.424 1.00 55.98 80 GLY D N 1
ATOM 3613 C CA . GLY D 1 80 ? 64.970 -1.119 54.726 1.00 56.14 80 GLY D CA 1
ATOM 3614 C C . GLY D 1 80 ? 66.067 -1.307 53.692 1.00 56.80 80 GLY D C 1
ATOM 3615 O O . GLY D 1 80 ? 67.182 -0.837 53.900 1.00 57.05 80 GLY D O 1
ATOM 3616 N N . ASP D 1 81 ? 65.799 -1.986 52.578 1.00 57.74 81 ASP D N 1
ATOM 3617 C CA . ASP D 1 81 ? 66.780 -1.958 51.484 1.00 57.52 81 ASP D CA 1
ATOM 3618 C C . ASP D 1 81 ? 66.392 -0.906 50.450 1.00 57.27 81 ASP D C 1
ATOM 3619 O O . ASP D 1 81 ? 65.253 -0.866 50.026 1.00 56.98 81 ASP D O 1
ATOM 3624 N N . VAL D 1 82 ? 67.358 -0.080 50.045 1.00 57.25 82 VAL D N 1
ATOM 3625 C CA . VAL D 1 82 ? 67.103 1.081 49.180 1.00 57.39 82 VAL D CA 1
ATOM 3626 C C . VAL D 1 82 ? 67.429 0.860 47.686 1.00 57.71 82 VAL D C 1
ATOM 3627 O O . VAL D 1 82 ? 67.577 1.820 46.924 1.00 57.61 82 VAL D O 1
ATOM 3631 N N . GLN D 1 83 ? 67.514 -0.401 47.265 1.00 57.85 83 GLN D N 1
ATOM 3632 C CA . GLN D 1 83 ? 67.883 -0.733 45.892 1.00 57.59 83 GLN D CA 1
ATOM 3633 C C . GLN D 1 83 ? 66.605 -0.846 45.030 1.00 57.09 83 GLN D C 1
ATOM 3634 O O . GLN D 1 83 ? 65.700 -1.604 45.377 1.00 57.34 83 GLN D O 1
ATOM 3640 N N . PRO D 1 84 ? 66.526 -0.091 43.914 1.00 56.61 84 PRO D N 1
ATOM 3641 C CA . PRO D 1 84 ? 65.263 0.002 43.137 1.00 56.86 84 PRO D CA 1
ATOM 3642 C C . PRO D 1 84 ? 64.858 -1.261 42.376 1.00 56.45 84 PRO D C 1
ATOM 3643 O O . PRO D 1 84 ? 65.706 -1.926 41.787 1.00 56.34 84 PRO D O 1
ATOM 3647 N N . SER D 1 85 ? 63.565 -1.562 42.352 1.00 56.50 85 SER D N 1
ATOM 3648 C CA . SER D 1 85 ? 63.062 -2.625 41.472 1.00 56.71 85 SER D CA 1
ATOM 3649 C C . SER D 1 85 ? 63.122 -2.201 39.989 1.00 56.36 85 SER D C 1
ATOM 3650 O O . SER D 1 85 ? 63.620 -1.125 39.658 1.00 55.76 85 SER D O 1
ATOM 3653 N N . ASN D 1 86 ? 62.655 -3.062 39.091 1.00 56.68 86 ASN D N 1
ATOM 3654 C CA . ASN D 1 86 ? 62.651 -2.716 37.669 1.00 57.00 86 ASN D CA 1
ATOM 3655 C C . ASN D 1 86 ? 61.459 -1.791 37.372 1.00 56.58 86 ASN D C 1
ATOM 3656 O O . ASN D 1 86 ? 61.574 -0.845 36.592 1.00 56.26 86 ASN D O 1
ATOM 3661 N N . ALA D 1 87 ? 60.340 -2.067 38.039 1.00 56.38 87 ALA D N 1
ATOM 3662 C CA . ALA D 1 87 ? 59.193 -1.155 38.126 1.00 56.26 87 ALA D CA 1
ATOM 3663 C C . ALA D 1 87 ? 59.582 0.238 38.645 1.00 55.92 87 ALA D C 1
ATOM 3664 O O . ALA D 1 87 ? 59.130 1.238 38.108 1.00 56.59 87 ALA D O 1
ATOM 3666 N N . ASP D 1 88 ? 60.409 0.313 39.681 1.00 55.49 88 ASP D N 1
ATOM 3667 C CA . ASP D 1 88 ? 60.910 1.617 40.143 1.00 55.06 88 ASP D CA 1
ATOM 3668 C C . ASP D 1 88 ? 61.619 2.352 39.002 1.00 54.31 88 ASP D C 1
ATOM 3669 O O . ASP D 1 88 ? 61.353 3.528 38.767 1.00 54.00 88 ASP D O 1
ATOM 3674 N N . LYS D 1 89 ? 62.486 1.645 38.280 1.00 53.61 89 LYS D N 1
ATOM 3675 C CA . LYS D 1 89 ? 63.206 2.225 37.133 1.00 53.24 89 LYS D CA 1
ATOM 3676 C C . LYS D 1 89 ? 62.253 2.718 36.048 1.00 52.15 89 LYS D C 1
ATOM 3677 O O . LYS D 1 89 ? 62.487 3.756 35.454 1.00 51.42 89 LYS D O 1
ATOM 3683 N N . GLN D 1 90 ? 61.197 1.950 35.781 1.00 51.75 90 GLN D N 1
ATOM 3684 C CA . GLN D 1 90 ? 60.219 2.305 34.749 1.00 51.72 90 GLN D CA 1
ATOM 3685 C C . GLN D 1 90 ? 59.459 3.598 35.077 1.00 50.79 90 GLN D C 1
ATOM 3686 O O . GLN D 1 90 ? 59.342 4.475 34.226 1.00 50.71 90 GLN D O 1
ATOM 3692 N N . VAL D 1 91 ? 58.970 3.696 36.314 1.00 49.68 91 VAL D N 1
ATOM 3693 C CA . VAL D 1 91 ? 58.321 4.906 36.843 1.00 48.40 91 VAL D CA 1
ATOM 3694 C C . VAL D 1 91 ? 59.185 6.146 36.678 1.00 47.25 91 VAL D C 1
ATOM 3695 O O . VAL D 1 91 ? 58.744 7.154 36.131 1.00 47.29 91 VAL D O 1
ATOM 3699 N N . THR D 1 92 ? 60.415 6.082 37.163 1.00 45.65 92 THR D N 1
ATOM 3700 C CA . THR D 1 92 ? 61.265 7.267 37.159 1.00 45.03 92 THR D CA 1
ATOM 3701 C C . THR D 1 92 ? 61.549 7.757 35.728 1.00 43.83 92 THR D C 1
ATOM 3702 O O . THR D 1 92 ? 61.541 8.956 35.488 1.00 43.75 92 THR D O 1
ATOM 3706 N N . SER D 1 93 ? 61.740 6.849 34.774 1.00 42.85 93 SER D N 1
ATOM 3707 C CA . SER D 1 93 ? 62.022 7.262 33.401 1.00 42.57 93 SER D CA 1
ATOM 3708 C C . SER D 1 93 ? 60.758 7.868 32.731 1.00 41.08 93 SER D C 1
ATOM 3709 O O . SER D 1 93 ? 60.840 8.873 32.050 1.00 40.22 93 SER D O 1
ATOM 3712 N N . ILE D 1 94 ? 59.593 7.293 32.990 1.00 40.28 94 ILE D N 1
ATOM 3713 C CA . ILE D 1 94 ? 58.310 7.872 32.529 1.00 40.37 94 ILE D CA 1
ATOM 3714 C C . ILE D 1 94 ? 58.087 9.268 33.105 1.00 40.18 94 ILE D C 1
ATOM 3715 O O . ILE D 1 94 ? 57.682 10.162 32.390 1.00 40.03 94 ILE D O 1
ATOM 3720 N N . LEU D 1 95 ? 58.443 9.463 34.377 1.00 40.42 95 LEU D N 1
ATOM 3721 C CA . LEU D 1 95 ? 58.318 10.756 35.049 1.00 40.04 95 LEU D CA 1
ATOM 3722 C C . LEU D 1 95 ? 59.306 11.760 34.515 1.00 39.66 95 LEU D C 1
ATOM 3723 O O . LEU D 1 95 ? 58.983 12.931 34.326 1.00 39.01 95 LEU D O 1
ATOM 3728 N N . LYS D 1 96 ? 60.531 11.312 34.292 1.00 40.33 96 LYS D N 1
ATOM 3729 C CA . LYS D 1 96 ? 61.562 12.198 33.766 1.00 40.56 96 LYS D CA 1
ATOM 3730 C C . LYS D 1 96 ? 61.119 12.715 32.384 1.00 40.50 96 LYS D C 1
ATOM 3731 O O . LYS D 1 96 ? 61.201 13.911 32.075 1.00 39.11 96 LYS D O 1
ATOM 3737 N N . LYS D 1 97 ? 60.621 11.777 31.583 1.00 41.52 97 LYS D N 1
ATOM 3738 C CA . LYS D 1 97 ? 60.092 12.058 30.264 1.00 41.56 97 LYS D CA 1
ATOM 3739 C C . LYS D 1 97 ? 58.968 13.114 30.316 1.00 41.22 97 LYS D C 1
ATOM 3740 O O . LYS D 1 97 ? 58.956 14.034 29.496 1.00 41.92 97 LYS D O 1
ATOM 3746 N N . ALA D 1 98 ? 58.070 13.021 31.298 1.00 40.41 98 ALA D N 1
ATOM 3747 C CA . ALA D 1 98 ? 57.013 14.029 31.477 1.00 40.15 98 ALA D CA 1
ATOM 3748 C C . ALA D 1 98 ? 57.536 15.397 31.957 1.00 39.76 98 ALA D C 1
ATOM 3749 O O . ALA D 1 98 ? 57.030 16.444 31.551 1.00 39.60 98 ALA D O 1
ATOM 3751 N N . GLY D 1 99 ? 58.562 15.400 32.796 1.00 39.76 99 GLY D N 1
ATOM 3752 C CA . GLY D 1 99 ? 59.153 16.646 33.257 1.00 40.23 99 GLY D CA 1
ATOM 3753 C C . GLY D 1 99 ? 59.821 17.430 32.154 1.00 40.49 99 GLY D C 1
ATOM 3754 O O . GLY D 1 99 ? 59.763 18.668 32.119 1.00 39.89 99 GLY D O 1
ATOM 3755 N N . ASP D 1 100 ? 60.462 16.698 31.244 1.00 41.75 100 ASP D N 1
ATOM 3756 C CA . ASP D 1 100 ? 60.983 17.284 30.005 1.00 42.44 100 ASP D CA 1
ATOM 3757 C C . ASP D 1 100 ? 59.904 17.985 29.160 1.00 42.55 100 ASP D C 1
ATOM 3758 O O . ASP D 1 100 ? 60.108 19.120 28.752 1.00 43.08 100 ASP D O 1
ATOM 3763 N N . LEU D 1 101 ? 58.768 17.329 28.912 1.00 42.63 101 LEU D N 1
ATOM 3764 C CA . LEU D 1 101 ? 57.647 17.972 28.214 1.00 42.31 101 LEU D CA 1
ATOM 3765 C C . LEU D 1 101 ? 57.272 19.326 28.835 1.00 42.50 101 LEU D C 1
ATOM 3766 O O . LEU D 1 101 ? 57.141 20.340 28.144 1.00 42.41 101 LEU D O 1
ATOM 3771 N N . LEU D 1 102 ? 57.115 19.325 30.158 1.00 41.92 102 LEU D N 1
ATOM 3772 C CA . LEU D 1 102 ? 56.613 20.479 30.888 1.00 41.36 102 LEU D CA 1
ATOM 3773 C C . LEU D 1 102 ? 57.690 21.501 31.213 1.00 40.88 102 LEU D C 1
ATOM 3774 O O . LEU D 1 102 ? 57.387 22.610 31.699 1.00 39.67 102 LEU D O 1
ATOM 3779 N N . GLN D 1 103 ? 58.935 21.128 30.911 1.00 41.08 103 GLN D N 1
ATOM 3780 C CA . GLN D 1 103 ? 60.132 21.907 31.261 1.00 41.34 103 GLN D CA 1
ATOM 3781 C C . GLN D 1 103 ? 60.215 22.165 32.766 1.00 40.57 103 GLN D C 1
ATOM 3782 O O . GLN D 1 103 ? 60.584 23.251 33.218 1.00 40.20 103 GLN D O 1
ATOM 3788 N N . ILE D 1 104 ? 59.839 21.130 33.522 1.00 40.27 104 ILE D N 1
ATOM 3789 C CA . ILE D 1 104 ? 60.035 21.054 34.964 1.00 39.89 104 ILE D CA 1
ATOM 3790 C C . ILE D 1 104 ? 60.872 19.788 35.224 1.00 39.62 104 ILE D C 1
ATOM 3791 O O . ILE D 1 104 ? 60.406 18.664 35.096 1.00 39.53 104 ILE D O 1
ATOM 3796 N N . GLU D 1 105 ? 62.130 19.980 35.563 1.00 40.04 105 GLU D N 1
ATOM 3797 C CA . GLU D 1 105 ? 63.090 18.879 35.535 1.00 39.67 105 GLU D CA 1
ATOM 3798 C C . GLU D 1 105 ? 62.927 17.970 36.752 1.00 37.90 105 GLU D C 1
ATO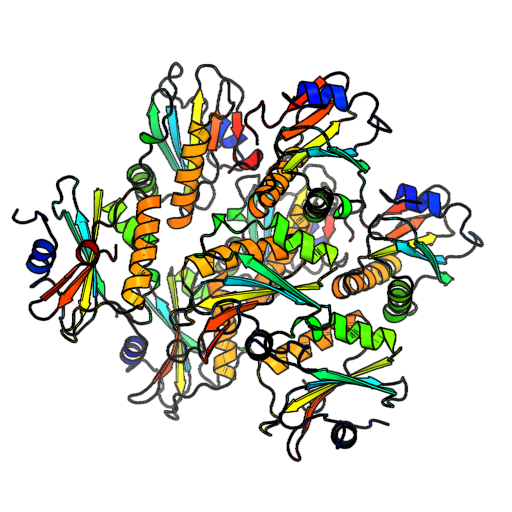M 3799 O O . GLU D 1 105 ? 62.746 18.440 37.857 1.00 36.45 105 GLU D O 1
ATOM 3805 N N . LEU D 1 106 ? 62.931 16.670 36.508 1.00 37.29 106 LEU D N 1
ATOM 3806 C CA . LEU D 1 106 ? 63.066 15.687 37.561 1.00 37.85 106 LEU D CA 1
ATOM 3807 C C . LEU D 1 106 ? 64.548 15.656 37.860 1.00 37.94 106 LEU D C 1
ATOM 3808 O O . LEU D 1 106 ? 65.327 15.142 37.071 1.00 38.75 106 LEU D O 1
ATOM 3813 N N . LEU D 1 107 ? 64.942 16.262 38.968 1.00 37.45 107 LEU D N 1
ATOM 3814 C CA . LEU D 1 107 ? 66.344 16.480 39.232 1.00 37.69 107 LEU D CA 1
ATOM 3815 C C . LEU D 1 107 ? 66.976 15.193 39.781 1.00 37.04 107 LEU D C 1
ATOM 3816 O O . LEU D 1 107 ? 68.145 14.905 39.524 1.00 37.78 107 LEU D O 1
ATOM 3821 N N . ASP D 1 108 ? 66.194 14.420 40.529 1.00 36.01 108 ASP D N 1
ATOM 3822 C CA . ASP D 1 108 ? 66.649 13.148 41.032 1.00 35.84 108 ASP D CA 1
ATOM 3823 C C . ASP D 1 108 ? 65.468 12.331 41.522 1.00 35.32 108 ASP D C 1
ATOM 3824 O O . ASP D 1 108 ? 64.385 12.844 41.717 1.00 34.82 108 ASP D O 1
ATOM 3829 N N . HIS D 1 109 ? 65.700 11.040 41.675 1.00 35.27 109 HIS D N 1
ATOM 3830 C CA . HIS D 1 109 ? 64.824 10.134 42.385 1.00 35.42 109 HIS D CA 1
ATOM 3831 C C . HIS D 1 109 ? 65.741 9.539 43.476 1.00 36.05 109 HIS D C 1
ATOM 3832 O O . HIS D 1 109 ? 66.821 9.009 43.184 1.00 35.51 109 HIS D O 1
ATOM 3839 N N . VAL D 1 110 ? 65.344 9.724 44.738 1.00 36.57 110 VAL D N 1
ATOM 3840 C CA . VAL D 1 110 ? 66.033 9.132 45.884 1.00 36.63 110 VAL D CA 1
ATOM 3841 C C . VAL D 1 110 ? 65.111 8.117 46.592 1.00 37.24 110 VAL D C 1
ATOM 3842 O O . VAL D 1 110 ? 63.975 8.421 46.932 1.00 36.82 110 VAL D O 1
ATOM 3846 N N . ILE D 1 111 ? 65.593 6.895 46.786 1.00 38.35 111 ILE D N 1
ATOM 3847 C CA . ILE D 1 111 ? 64.911 5.951 47.653 1.00 39.04 111 ILE D CA 1
ATOM 3848 C C . ILE D 1 111 ? 65.591 6.042 49.033 1.00 39.75 111 ILE D C 1
ATOM 3849 O O . ILE D 1 111 ? 66.815 6.095 49.099 1.00 38.68 111 ILE D O 1
ATOM 3854 N N . VAL D 1 112 ? 64.790 6.084 50.107 1.00 40.78 112 VAL D N 1
ATOM 3855 C CA . VAL D 1 112 ? 65.311 6.115 51.479 1.00 42.19 112 VAL D CA 1
ATOM 3856 C C . VAL D 1 112 ? 64.729 4.987 52.344 1.00 43.13 112 VAL D C 1
ATOM 3857 O O . VAL D 1 112 ? 63.628 4.550 52.130 1.00 43.33 112 VAL D O 1
ATOM 3861 N N . GLY D 1 113 ? 65.519 4.509 53.299 1.00 45.60 113 GLY D N 1
ATOM 3862 C CA . GLY D 1 113 ? 65.077 3.527 54.305 1.00 46.95 113 GLY D CA 1
ATOM 3863 C C . GLY D 1 113 ? 65.871 3.603 55.612 1.00 48.46 113 GLY D C 1
ATOM 3864 O O . GLY D 1 113 ? 65.824 4.614 56.336 1.00 49.91 113 GLY D O 1
ATOM 3865 N N . ASN D 1 114 ? 66.633 2.556 55.912 1.00 49.75 114 ASN D N 1
ATOM 3866 C CA . ASN D 1 114 ? 67.325 2.421 57.224 1.00 49.97 114 ASN D CA 1
ATOM 3867 C C . ASN D 1 114 ? 68.288 3.579 57.601 1.00 50.47 114 ASN D C 1
ATOM 3868 O O . ASN D 1 114 ? 67.959 4.430 58.431 1.00 50.88 114 ASN D O 1
ATOM 3873 N N . ASN D 1 115 ? 69.493 3.554 57.031 1.00 50.46 115 ASN D N 1
ATOM 3874 C CA . ASN D 1 115 ? 70.502 4.618 57.179 1.00 50.19 115 ASN D CA 1
ATOM 3875 C C . ASN D 1 115 ? 71.117 4.649 55.799 1.00 49.69 115 ASN D C 1
ATOM 3876 O O . ASN D 1 115 ? 72.337 4.616 55.605 1.00 49.62 115 ASN D O 1
ATOM 3881 N N . ASP D 1 116 ? 70.223 4.668 54.826 1.00 49.53 116 ASP D N 1
ATOM 3882 C CA . ASP D 1 116 ? 70.585 4.322 53.474 1.00 49.52 116 ASP D CA 1
ATOM 3883 C C . ASP D 1 116 ? 69.710 5.057 52.471 1.00 49.27 116 ASP D C 1
ATOM 3884 O O . ASP D 1 116 ? 68.497 5.166 52.629 1.00 48.93 116 ASP D O 1
ATOM 3889 N N . TRP D 1 117 ? 70.367 5.578 51.448 1.00 49.37 117 TRP D N 1
ATOM 3890 C CA . TRP D 1 117 ? 69.703 6.163 50.314 1.00 49.17 117 TRP D CA 1
ATOM 3891 C C . TRP D 1 117 ? 70.278 5.546 49.062 1.00 49.31 117 TRP D C 1
ATOM 3892 O O . TRP D 1 117 ? 71.423 5.054 49.077 1.00 49.08 117 TRP D O 1
ATOM 3903 N N . PHE D 1 118 ? 69.468 5.549 47.999 1.00 48.68 118 PHE D N 1
ATOM 3904 C CA . PHE D 1 118 ? 69.952 5.316 46.639 1.00 48.01 118 PHE D CA 1
ATOM 3905 C C . PHE D 1 118 ? 69.518 6.476 45.749 1.00 47.21 118 PHE D C 1
ATOM 3906 O O . PHE D 1 118 ? 68.356 6.847 45.765 1.00 47.06 118 PHE D O 1
ATOM 3914 N N . SER D 1 119 ? 70.452 7.029 44.979 1.00 46.54 119 SER D N 1
ATOM 3915 C CA . SER D 1 119 ? 70.216 8.203 44.128 1.00 46.39 119 SER D CA 1
ATOM 3916 C C . SER D 1 119 ? 70.326 7.876 42.625 1.00 46.39 119 SER D C 1
ATOM 3917 O O . SER D 1 119 ? 71.417 7.625 42.111 1.00 46.17 119 SER D O 1
ATOM 3920 N N . PHE D 1 120 ? 69.204 7.909 41.915 1.00 46.33 120 PHE D N 1
ATOM 3921 C CA . PHE D 1 120 ? 69.208 7.641 40.475 1.00 46.78 120 PHE D CA 1
ATOM 3922 C C . PHE D 1 120 ? 70.220 8.539 39.780 1.00 47.58 120 PHE D C 1
ATOM 3923 O O . PHE D 1 120 ? 71.029 8.060 38.992 1.00 47.90 120 PHE D O 1
ATOM 3931 N N . ARG D 1 121 ? 70.176 9.834 40.074 1.00 49.04 121 ARG D N 1
ATOM 3932 C CA . ARG D 1 121 ? 71.093 10.788 39.464 1.00 50.10 121 ARG D CA 1
ATOM 3933 C C . ARG D 1 121 ? 72.564 10.415 39.711 1.00 50.74 121 ARG D C 1
ATOM 3934 O O . ARG D 1 121 ? 73.398 10.563 38.819 1.00 50.68 121 ARG D O 1
ATOM 3942 N N . ASP D 1 122 ? 72.883 9.936 40.910 1.00 51.28 122 ASP D N 1
ATOM 3943 C CA . ASP D 1 122 ? 74.260 9.529 41.204 1.00 52.09 122 ASP D CA 1
ATOM 3944 C C . ASP D 1 122 ? 74.668 8.176 40.568 1.00 52.57 122 ASP D C 1
ATOM 3945 O O . ASP D 1 122 ? 75.844 7.920 40.371 1.00 52.35 122 ASP D O 1
ATOM 3950 N N . HIS D 1 123 ? 73.694 7.347 40.203 1.00 53.39 123 HIS D N 1
ATOM 3951 C CA . HIS D 1 123 ? 73.963 6.122 39.458 1.00 54.19 123 HIS D CA 1
ATOM 3952 C C . HIS D 1 123 ? 73.747 6.313 37.948 1.00 54.66 123 HIS D C 1
ATOM 3953 O O . HIS D 1 123 ? 73.395 5.362 37.232 1.00 54.51 123 HIS D O 1
ATOM 3960 N N . ALA D 1 124 ? 73.947 7.556 37.492 1.00 54.91 124 ALA D N 1
ATOM 3961 C CA . ALA D 1 124 ? 73.780 7.967 36.107 1.00 55.16 124 ALA D CA 1
ATOM 3962 C C . ALA D 1 124 ? 72.515 7.439 35.412 1.00 55.69 124 ALA D C 1
ATOM 3963 O O . ALA D 1 124 ? 72.516 7.272 34.185 1.00 56.17 124 ALA D O 1
ATOM 3965 N N . LEU D 1 125 ? 71.444 7.189 36.178 1.00 55.63 125 LEU D N 1
ATOM 3966 C CA . LEU D 1 125 ? 70.175 6.725 35.616 1.00 55.36 125 LEU D CA 1
ATOM 3967 C C . LEU D 1 125 ? 69.300 7.932 35.299 1.00 55.41 125 LEU D C 1
ATOM 3968 O O . LEU D 1 125 ? 68.080 7.845 35.308 1.00 54.95 125 LEU D O 1
ATOM 3973 N N . LEU E 1 3 ? 63.168 -33.779 19.513 1.00 36.44 3 LEU E N 1
ATOM 3974 C CA . LEU E 1 3 ? 62.415 -34.052 20.795 1.00 35.66 3 LEU E CA 1
ATOM 3975 C C . LEU E 1 3 ? 61.176 -33.146 20.844 1.00 34.39 3 LEU E C 1
ATOM 3976 O O . LEU E 1 3 ? 61.228 -31.997 20.364 1.00 33.21 3 LEU E O 1
ATOM 3981 N N . LYS E 1 4 ? 60.086 -33.657 21.425 1.00 33.24 4 LYS E N 1
ATOM 3982 C CA . LYS E 1 4 ? 58.924 -32.810 21.754 1.00 32.68 4 LYS E CA 1
ATOM 3983 C C . LYS E 1 4 ? 59.074 -32.264 23.169 1.00 31.68 4 LYS E C 1
ATOM 3984 O O . LYS E 1 4 ? 59.246 -33.026 24.122 1.00 31.70 4 LYS E O 1
ATOM 3990 N N . VAL E 1 5 ? 58.995 -30.941 23.276 1.00 30.32 5 VAL E N 1
ATOM 3991 C CA . VAL E 1 5 ? 59.087 -30.247 24.516 1.00 29.47 5 VAL E CA 1
ATOM 3992 C C . VAL E 1 5 ? 57.702 -30.149 25.142 1.00 28.62 5 VAL E C 1
ATOM 3993 O O . VAL E 1 5 ? 56.810 -29.557 24.576 1.00 28.51 5 VAL E O 1
ATOM 3997 N N . LYS E 1 6 ? 57.563 -30.740 26.327 1.00 28.66 6 LYS E N 1
ATOM 3998 C CA . LYS E 1 6 ? 56.355 -30.662 27.166 1.00 28.56 6 LYS E CA 1
ATOM 3999 C C . LYS E 1 6 ? 56.576 -29.699 28.323 1.00 27.47 6 LYS E C 1
ATOM 4000 O O . LYS E 1 6 ? 55.677 -28.938 28.670 1.00 27.54 6 LYS E O 1
ATOM 4006 N N . GLY E 1 7 ? 57.790 -29.696 28.865 1.00 26.24 7 GLY E N 1
ATOM 4007 C CA . GLY E 1 7 ? 58.185 -28.800 29.947 1.00 26.79 7 GLY E CA 1
ATOM 4008 C C . GLY E 1 7 ? 59.663 -28.420 29.929 1.00 26.23 7 GLY E C 1
ATOM 4009 O O . GLY E 1 7 ? 60.413 -28.862 29.082 1.00 25.26 7 GLY E O 1
ATOM 4010 N N . ALA E 1 8 ? 60.070 -27.612 30.902 1.00 26.98 8 ALA E N 1
ATOM 4011 C CA . ALA E 1 8 ? 61.452 -27.100 31.000 1.00 27.44 8 ALA E CA 1
ATOM 4012 C C . ALA E 1 8 ? 62.475 -28.231 31.116 1.00 28.21 8 ALA E C 1
ATOM 4013 O O . ALA E 1 8 ? 63.641 -28.067 30.753 1.00 29.02 8 ALA E O 1
ATOM 4015 N N . ARG E 1 9 ? 62.039 -29.371 31.661 1.00 27.82 9 ARG E N 1
ATOM 4016 C CA . ARG E 1 9 ? 62.889 -30.520 31.807 1.00 27.84 9 ARG E CA 1
ATOM 4017 C C . ARG E 1 9 ? 63.360 -31.107 30.466 1.00 27.39 9 ARG E C 1
ATOM 4018 O O . ARG E 1 9 ? 64.496 -31.579 30.341 1.00 26.67 9 ARG E O 1
ATOM 4026 N N . ASP E 1 10 ? 62.457 -31.114 29.497 1.00 26.81 10 ASP E N 1
ATOM 4027 C CA . ASP E 1 10 ? 62.766 -31.508 28.127 1.00 27.29 10 ASP E CA 1
ATOM 4028 C C . ASP E 1 10 ? 63.810 -30.584 27.473 1.00 26.48 10 ASP E C 1
ATOM 4029 O O . ASP E 1 10 ? 64.652 -31.043 26.716 1.00 25.75 10 ASP E O 1
ATOM 4034 N N . VAL E 1 11 ? 63.739 -29.292 27.781 1.00 26.72 11 VAL E N 1
ATOM 4035 C CA . VAL E 1 11 ? 64.700 -28.298 27.290 1.00 27.15 11 VAL E CA 1
ATOM 4036 C C . VAL E 1 11 ? 66.078 -28.610 27.827 1.00 28.12 11 VAL E C 1
ATOM 4037 O O . VAL E 1 11 ? 67.051 -28.632 27.090 1.00 28.29 11 VAL E O 1
ATOM 4041 N N . PHE E 1 12 ? 66.144 -28.879 29.123 1.00 29.06 12 PHE E N 1
ATOM 4042 C CA . PHE E 1 12 ? 67.353 -29.377 29.754 1.00 29.45 12 PHE E CA 1
ATOM 4043 C C . PHE E 1 12 ? 67.879 -30.688 29.126 1.00 29.91 12 PHE E C 1
ATOM 4044 O O . PHE E 1 12 ? 69.043 -30.762 28.751 1.00 30.01 12 PHE E O 1
ATOM 4052 N N . GLU E 1 13 ? 67.043 -31.716 28.997 1.00 30.70 13 GLU E N 1
ATOM 4053 C CA . GLU E 1 13 ? 67.494 -32.950 28.357 1.00 31.07 13 GLU E CA 1
ATOM 4054 C C . GLU E 1 13 ? 68.068 -32.706 26.949 1.00 31.29 13 GLU E C 1
ATOM 4055 O O . GLU E 1 13 ? 69.077 -33.319 26.534 1.00 31.49 13 GLU E O 1
ATOM 4061 N N . TYR E 1 14 ? 67.413 -31.832 26.204 1.00 30.63 14 TYR E N 1
ATOM 4062 C CA . TYR E 1 14 ? 67.804 -31.584 24.830 1.00 30.89 14 TYR E CA 1
ATOM 4063 C C . TYR E 1 14 ? 69.158 -30.869 24.775 1.00 31.18 14 TYR E C 1
ATOM 4064 O O . TYR E 1 14 ? 70.009 -31.232 24.010 1.00 30.77 14 TYR E O 1
ATOM 4073 N N . MET E 1 15 ? 69.352 -29.859 25.607 1.00 32.81 15 MET E N 1
ATOM 4074 C CA . MET E 1 15 ? 70.583 -29.090 25.606 1.00 34.21 15 MET E CA 1
ATOM 4075 C C . MET E 1 15 ? 71.810 -29.847 26.111 1.00 35.54 15 MET E C 1
ATOM 4076 O O . MET E 1 15 ? 72.930 -29.399 25.893 1.00 34.90 15 MET E O 1
ATOM 4081 N N . LYS E 1 16 ? 71.606 -31.000 26.747 1.00 38.20 16 LYS E N 1
ATOM 4082 C CA . LYS E 1 16 ? 72.721 -31.747 27.334 1.00 40.61 16 LYS E CA 1
ATOM 4083 C C . LYS E 1 16 ? 73.421 -32.506 26.228 1.00 42.13 16 LYS E C 1
ATOM 4084 O O . LYS E 1 16 ? 72.814 -33.314 25.521 1.00 43.18 16 LYS E O 1
ATOM 4090 N N . GLY E 1 17 ? 74.700 -32.187 26.055 1.00 44.14 17 GLY E N 1
ATOM 4091 C CA . GLY E 1 17 ? 75.491 -32.691 24.925 1.00 44.98 17 GLY E CA 1
ATOM 4092 C C . GLY E 1 17 ? 75.577 -31.697 23.781 1.00 46.18 17 GLY E C 1
ATOM 4093 O O . GLY E 1 17 ? 76.296 -31.945 22.801 1.00 46.96 17 GLY E O 1
ATOM 4094 N N . ARG E 1 18 ? 74.858 -30.577 23.901 1.00 46.61 18 ARG E N 1
ATOM 4095 C CA . ARG E 1 18 ? 74.740 -29.626 22.808 1.00 47.27 18 ARG E CA 1
ATOM 4096 C C . ARG E 1 18 ? 75.323 -28.257 23.098 1.00 48.33 18 ARG E C 1
ATOM 4097 O O . ARG E 1 18 ? 75.204 -27.357 22.267 1.00 48.87 18 ARG E O 1
ATOM 4105 N N . ILE E 1 19 ? 75.928 -28.085 24.270 1.00 49.58 19 ILE E N 1
ATOM 4106 C CA . ILE E 1 19 ? 76.684 -26.883 24.569 1.00 50.55 19 ILE E CA 1
ATOM 4107 C C . ILE E 1 19 ? 78.059 -27.053 23.922 1.00 51.86 19 ILE E C 1
ATOM 4108 O O . ILE E 1 19 ? 78.770 -28.017 24.240 1.00 52.24 19 ILE E O 1
ATOM 4113 N N . PRO E 1 20 ? 78.417 -26.164 22.965 1.00 53.02 20 PRO E N 1
ATOM 4114 C CA . PRO E 1 20 ? 79.690 -26.336 22.240 1.00 53.51 20 PRO E CA 1
ATOM 4115 C C . PRO E 1 20 ? 80.935 -26.282 23.129 1.00 54.18 20 PRO E C 1
ATOM 4116 O O . PRO E 1 20 ? 81.827 -27.129 22.991 1.00 54.41 20 PRO E O 1
ATOM 4120 N N . ASP E 1 21 ? 80.994 -25.293 24.020 1.00 54.80 21 ASP E N 1
ATOM 4121 C CA . ASP E 1 21 ? 82.082 -25.206 24.997 1.00 54.90 21 ASP E CA 1
ATOM 4122 C C . ASP E 1 21 ? 81.503 -24.978 26.385 1.00 55.04 21 ASP E C 1
ATOM 4123 O O . ASP E 1 21 ? 81.065 -23.867 26.706 1.00 55.20 21 ASP E O 1
ATOM 4128 N N . GLU E 1 22 ? 81.513 -26.017 27.218 1.00 54.99 22 GLU E N 1
ATOM 4129 C CA . GLU E 1 22 ? 80.972 -25.886 28.585 1.00 54.94 22 GLU E CA 1
ATOM 4130 C C . GLU E 1 22 ? 81.690 -24.832 29.430 1.00 54.66 22 GLU E C 1
ATOM 4131 O O . GLU E 1 22 ? 81.095 -24.273 30.361 1.00 55.10 22 GLU E O 1
ATOM 4137 N N . THR E 1 23 ? 82.949 -24.548 29.102 1.00 54.02 23 THR E N 1
ATOM 4138 C CA . THR E 1 23 ? 83.723 -23.558 29.853 1.00 53.63 23 THR E CA 1
ATOM 4139 C C . THR E 1 23 ? 83.234 -22.144 29.555 1.00 53.00 23 THR E C 1
ATOM 4140 O O . THR E 1 23 ? 83.521 -21.216 30.320 1.00 53.09 23 THR E O 1
ATOM 4144 N N . LYS E 1 24 ? 82.485 -21.992 28.458 1.00 52.22 24 LYS E N 1
ATOM 4145 C CA . LYS E 1 24 ? 81.906 -20.704 28.065 1.00 51.39 24 LYS E CA 1
ATOM 4146 C C . LYS E 1 24 ? 80.384 -20.597 28.258 1.00 50.31 24 LYS E C 1
ATOM 4147 O O . LYS E 1 24 ? 79.643 -21.597 28.257 1.00 49.97 24 LYS E O 1
ATOM 4153 N N . GLU E 1 25 ? 79.956 -19.354 28.440 1.00 48.69 25 GLU E N 1
ATOM 4154 C CA . GLU E 1 25 ? 78.563 -18.969 28.555 1.00 47.93 25 GLU E CA 1
ATOM 4155 C C . GLU E 1 25 ? 78.022 -18.782 27.141 1.00 46.71 25 GLU E C 1
ATOM 4156 O O . GLU E 1 25 ? 78.761 -18.356 26.271 1.00 47.05 25 GLU E O 1
ATOM 4162 N N . HIS E 1 26 ? 76.759 -19.132 26.898 1.00 45.07 26 HIS E N 1
ATOM 4163 C CA . HIS E 1 26 ? 76.105 -18.925 25.587 1.00 43.67 26 HIS E CA 1
ATOM 4164 C C . HIS E 1 26 ? 74.619 -18.615 25.783 1.00 42.33 26 HIS E C 1
ATOM 4165 O O . HIS E 1 26 ? 74.020 -18.996 26.789 1.00 42.28 26 HIS E O 1
ATOM 4172 N N . LEU E 1 27 ? 74.034 -17.927 24.805 1.00 40.46 27 LEU E N 1
ATOM 4173 C CA . LEU E 1 27 ? 72.597 -17.862 24.636 1.00 39.07 27 LEU E CA 1
ATOM 4174 C C . LEU E 1 27 ? 72.228 -18.690 23.401 1.00 37.51 27 LEU E C 1
ATOM 4175 O O . LEU E 1 27 ? 72.886 -18.566 22.380 1.00 37.99 27 LEU E O 1
ATOM 4180 N N . PHE E 1 28 ? 71.200 -19.539 23.523 1.00 35.90 28 PHE E N 1
ATOM 4181 C CA . PHE E 1 28 ? 70.611 -20.340 22.427 1.00 34.07 28 PHE E CA 1
ATOM 4182 C C . PHE E 1 28 ? 69.137 -20.025 22.239 1.00 32.87 28 PHE E C 1
ATOM 4183 O O . PHE E 1 28 ? 68.453 -19.666 23.197 1.00 31.84 28 PHE E O 1
ATOM 4191 N N . VAL E 1 29 ? 68.647 -20.174 21.002 1.00 32.15 29 VAL E N 1
ATOM 4192 C CA . VAL E 1 29 ? 67.215 -20.135 20.690 1.00 30.90 29 VAL E CA 1
ATOM 4193 C C . VAL E 1 29 ? 66.875 -21.497 20.148 1.00 30.37 29 VAL E C 1
ATOM 4194 O O . VAL E 1 29 ? 67.655 -22.071 19.382 1.00 31.46 29 VAL E O 1
ATOM 4198 N N . LEU E 1 30 ? 65.742 -22.031 20.583 1.00 29.12 30 LEU E N 1
ATOM 4199 C CA . LEU E 1 30 ? 65.158 -23.274 20.044 1.00 27.61 30 LEU E CA 1
ATOM 4200 C C . LEU E 1 30 ? 63.939 -22.873 19.236 1.00 26.16 30 LEU E C 1
ATOM 4201 O O . LEU E 1 30 ? 63.187 -22.027 19.655 1.00 25.74 30 LEU E O 1
ATOM 4206 N N . PHE E 1 31 ? 63.770 -23.424 18.050 1.00 25.45 31 PHE E N 1
ATOM 4207 C CA . PHE E 1 31 ? 62.655 -23.048 17.171 1.00 25.64 31 PHE E CA 1
ATOM 4208 C C . PHE E 1 31 ? 61.686 -24.214 17.172 1.00 24.56 31 PHE E C 1
ATOM 4209 O O . PHE E 1 31 ? 62.094 -25.336 16.972 1.00 23.67 31 PHE E O 1
ATOM 4217 N N . LEU E 1 32 ? 60.424 -23.975 17.508 1.00 24.50 32 LEU E N 1
ATOM 4218 C CA . LEU E 1 32 ? 59.510 -25.104 17.784 1.00 25.03 32 LEU E CA 1
ATOM 4219 C C . LEU E 1 32 ? 58.397 -25.181 16.738 1.00 24.16 32 LEU E C 1
ATOM 4220 O O . LEU E 1 32 ? 57.976 -24.190 16.198 1.00 23.60 32 LEU E O 1
ATOM 4225 N N . SER E 1 33 ? 57.924 -26.380 16.460 1.00 23.72 33 SER E N 1
ATOM 4226 C CA . SER E 1 33 ? 56.737 -26.545 15.655 1.00 23.98 33 SER E CA 1
ATOM 4227 C C . SER E 1 33 ? 55.452 -26.203 16.434 1.00 23.98 33 SER E C 1
ATOM 4228 O O . SER E 1 33 ? 55.479 -25.887 17.620 1.00 23.48 33 SER E O 1
ATOM 4231 N N . THR E 1 34 ? 54.320 -26.319 15.736 1.00 25.38 34 THR E N 1
ATOM 4232 C CA . THR E 1 34 ? 53.020 -26.092 16.327 1.00 25.87 34 THR E CA 1
ATOM 4233 C C . THR E 1 34 ? 52.742 -27.183 17.346 1.00 26.40 34 THR E C 1
ATOM 4234 O O . THR E 1 34 ? 51.811 -27.066 18.088 1.00 27.95 34 THR E O 1
ATOM 4238 N N . LYS E 1 35 ? 53.530 -28.243 17.371 1.00 26.18 35 LYS E N 1
ATOM 4239 C CA . LYS E 1 35 ? 53.329 -29.303 18.331 1.00 26.78 35 LYS E CA 1
ATOM 4240 C C . LYS E 1 35 ? 54.553 -29.500 19.229 1.00 25.93 35 LYS E C 1
ATOM 4241 O O . LYS E 1 35 ? 54.747 -30.570 19.768 1.00 25.97 35 LYS E O 1
ATOM 4247 N N . ASN E 1 36 ? 55.343 -28.438 19.375 1.00 25.69 36 ASN E N 1
ATOM 4248 C CA . ASN E 1 36 ? 56.455 -28.338 20.303 1.00 25.28 36 ASN E CA 1
ATOM 4249 C C . ASN E 1 36 ? 57.637 -29.244 19.977 1.00 25.60 36 ASN E C 1
ATOM 4250 O O . ASN E 1 36 ? 58.416 -29.560 20.842 1.00 25.93 36 ASN E O 1
ATOM 4255 N N . GLN E 1 37 ? 57.762 -29.681 18.722 1.00 26.59 37 GLN E N 1
ATOM 4256 C CA . GLN E 1 37 ? 58.973 -30.351 18.256 1.00 26.64 37 GLN E CA 1
ATOM 4257 C C . GLN E 1 37 ? 60.038 -29.283 18.064 1.00 25.43 37 GLN E C 1
ATOM 4258 O O . GLN E 1 37 ? 59.772 -28.238 17.497 1.00 24.00 37 GLN E O 1
ATOM 4264 N N . ILE E 1 38 ? 61.247 -29.548 18.513 1.00 25.94 38 ILE E N 1
ATOM 4265 C CA . ILE E 1 38 ? 62.348 -28.631 18.257 1.00 27.10 38 ILE E CA 1
ATOM 4266 C C . ILE E 1 38 ? 62.765 -28.889 16.825 1.00 27.86 38 ILE E C 1
ATOM 4267 O O . ILE E 1 38 ? 63.183 -29.989 16.510 1.00 27.99 38 ILE E O 1
ATOM 4272 N N . LEU E 1 39 ? 62.612 -27.886 15.968 1.00 28.61 39 LEU E N 1
ATOM 4273 C CA . LEU E 1 39 ? 62.962 -27.986 14.560 1.00 29.92 39 LEU E CA 1
ATOM 4274 C C . LEU E 1 39 ? 64.443 -27.728 14.361 1.00 31.03 39 LEU E C 1
ATOM 4275 O O . LEU E 1 39 ? 65.052 -28.206 13.412 1.00 31.24 39 LEU E O 1
ATOM 4280 N N . ARG E 1 40 ? 65.014 -26.940 15.250 1.00 33.11 40 ARG E N 1
ATOM 4281 C CA . ARG E 1 40 ? 66.360 -26.437 15.084 1.00 33.99 40 ARG E CA 1
ATOM 4282 C C . ARG E 1 40 ? 66.677 -25.654 16.341 1.00 33.89 40 ARG E C 1
ATOM 4283 O O . ARG E 1 40 ? 65.780 -25.252 17.042 1.00 33.37 40 ARG E O 1
ATOM 4291 N N . HIS E 1 41 ? 67.951 -25.465 16.628 1.00 34.74 41 HIS E N 1
ATOM 4292 C CA . HIS E 1 41 ? 68.395 -24.477 17.590 1.00 35.88 41 HIS E CA 1
ATOM 4293 C C . HIS E 1 41 ? 69.640 -23.803 17.041 1.00 36.66 41 HIS E C 1
ATOM 4294 O O . HIS E 1 41 ? 70.269 -24.308 16.134 1.00 36.37 41 HIS E O 1
ATOM 4301 N N . GLU E 1 42 ? 69.993 -22.657 17.584 1.00 38.55 42 GLU E N 1
ATOM 4302 C CA . GLU E 1 42 ? 71.238 -22.039 17.210 1.00 40.77 42 GLU E CA 1
ATOM 4303 C C . GLU E 1 42 ? 71.748 -21.120 18.302 1.00 41.28 42 GLU E C 1
ATOM 4304 O O . GLU E 1 42 ? 70.990 -20.704 19.148 1.00 40.43 42 GLU E O 1
ATOM 4310 N N . THR E 1 43 ? 73.042 -20.826 18.281 1.00 43.42 43 THR E N 1
ATOM 4311 C CA . THR E 1 43 ? 73.625 -19.911 19.249 1.00 45.21 43 THR E CA 1
ATOM 4312 C C . THR E 1 43 ? 73.361 -18.476 18.825 1.00 46.81 43 THR E C 1
ATOM 4313 O O . THR E 1 43 ? 73.576 -18.146 17.682 1.00 47.40 43 THR E O 1
ATOM 4317 N N . ILE E 1 44 ? 72.884 -17.637 19.742 1.00 48.78 44 ILE E N 1
ATOM 4318 C CA . ILE E 1 44 ? 72.777 -16.188 19.501 1.00 49.85 44 ILE E CA 1
ATOM 4319 C C . ILE E 1 44 ? 74.077 -15.531 19.928 1.00 51.16 44 ILE E C 1
ATOM 4320 O O . ILE E 1 44 ? 74.779 -14.994 19.101 1.00 51.74 44 ILE E O 1
ATOM 4325 N N . THR E 1 45 ? 74.374 -15.597 21.228 1.00 52.61 45 THR E N 1
ATOM 4326 C CA . THR E 1 45 ? 75.528 -14.945 21.850 1.00 53.58 45 THR E CA 1
ATOM 4327 C C . THR E 1 45 ? 76.439 -16.025 22.416 1.00 54.19 45 THR E C 1
ATOM 4328 O O . THR E 1 45 ? 75.997 -17.163 22.642 1.00 54.22 45 THR E O 1
ATOM 4332 N N . ILE E 1 46 ? 77.701 -15.668 22.648 1.00 54.57 46 ILE E N 1
ATOM 4333 C CA . ILE E 1 46 ? 78.634 -16.558 23.343 1.00 55.00 46 ILE E CA 1
ATOM 4334 C C . ILE E 1 46 ? 79.135 -15.957 24.663 1.00 55.86 46 ILE E C 1
ATOM 4335 O O . ILE E 1 46 ? 79.118 -16.638 25.688 1.00 56.09 46 ILE E O 1
ATOM 4340 N N . GLY E 1 47 ? 79.567 -14.696 24.662 1.00 56.55 47 GLY E N 1
ATOM 4341 C CA . GLY E 1 47 ? 80.256 -14.141 25.841 1.00 56.99 47 GLY E CA 1
ATOM 4342 C C . GLY E 1 47 ? 79.348 -13.802 27.012 1.00 57.63 47 GLY E C 1
ATOM 4343 O O . GLY E 1 47 ? 78.498 -14.600 27.419 1.00 57.81 47 GLY E O 1
ATOM 4344 N N . THR E 1 48 ? 79.529 -12.607 27.565 1.00 58.14 48 THR E N 1
ATOM 4345 C CA . THR E 1 48 ? 78.685 -12.153 28.661 1.00 58.04 48 THR E CA 1
ATOM 4346 C C . THR E 1 48 ? 77.366 -11.639 28.078 1.00 58.47 48 THR E C 1
ATOM 4347 O O . THR E 1 48 ? 77.328 -10.616 27.372 1.00 58.74 48 THR E O 1
ATOM 4351 N N . LEU E 1 49 ? 76.292 -12.380 28.364 1.00 58.31 49 LEU E N 1
ATOM 4352 C CA . LEU E 1 49 ? 74.936 -11.944 28.060 1.00 57.92 49 LEU E CA 1
ATOM 4353 C C . LEU E 1 49 ? 74.761 -10.447 28.320 1.00 57.74 49 LEU E C 1
ATOM 4354 O O . LEU E 1 49 ? 74.882 -9.994 29.459 1.00 57.63 49 LEU E O 1
ATOM 4359 N N . THR E 1 50 ? 74.490 -9.690 27.253 1.00 57.62 50 THR E N 1
ATOM 4360 C CA . THR E 1 50 ? 74.143 -8.261 27.354 1.00 57.40 50 THR E CA 1
ATOM 4361 C C . THR E 1 50 ? 72.889 -7.955 26.545 1.00 57.17 50 THR E C 1
ATOM 4362 O O . THR E 1 50 ? 72.811 -8.313 25.375 1.00 57.33 50 THR E O 1
ATOM 4366 N N . ALA E 1 51 ? 71.932 -7.253 27.146 1.00 56.83 51 ALA E N 1
ATOM 4367 C CA . ALA E 1 51 ? 70.708 -6.843 26.435 1.00 56.51 51 ALA E CA 1
ATOM 4368 C C . ALA E 1 51 ? 70.974 -6.182 25.042 1.00 56.32 51 ALA E C 1
ATOM 4369 O O . ALA E 1 51 ? 70.228 -6.416 24.073 1.00 56.57 51 ALA E O 1
ATOM 4371 N N . SER E 1 52 ? 72.035 -5.380 24.947 1.00 55.27 52 SER E N 1
ATOM 4372 C CA . SER E 1 52 ? 72.334 -4.617 23.730 1.00 54.69 52 SER E CA 1
ATOM 4373 C C . SER E 1 52 ? 72.846 -5.462 22.536 1.00 54.11 52 SER E C 1
ATOM 4374 O O . SER E 1 52 ? 72.849 -4.976 21.404 1.00 54.40 52 SER E O 1
ATOM 4377 N N . LEU E 1 53 ? 73.284 -6.697 22.770 1.00 53.04 53 LEU E N 1
ATOM 4378 C CA . LEU E 1 53 ? 73.697 -7.564 21.659 1.00 52.30 53 LEU E CA 1
ATOM 4379 C C . LEU E 1 53 ? 72.582 -8.533 21.208 1.00 51.22 53 LEU E C 1
ATOM 4380 O O . LEU E 1 53 ? 72.798 -9.372 20.327 1.00 51.45 53 LEU E O 1
ATOM 4385 N N . ILE E 1 54 ? 71.394 -8.402 21.803 1.00 49.54 54 ILE E N 1
ATOM 4386 C CA . ILE E 1 54 ? 70.190 -9.116 21.340 1.00 48.32 54 ILE E CA 1
ATOM 4387 C C . ILE E 1 54 ? 69.434 -8.252 20.335 1.00 46.99 54 ILE E C 1
ATOM 4388 O O . ILE E 1 54 ? 68.994 -7.135 20.657 1.00 46.31 54 ILE E O 1
ATOM 4393 N N . HIS E 1 55 ? 69.276 -8.772 19.123 1.00 45.54 55 HIS E N 1
ATOM 4394 C CA . HIS E 1 55 ? 68.532 -8.090 18.099 1.00 44.66 55 HIS E CA 1
ATOM 4395 C C . HIS E 1 55 ? 67.334 -8.966 17.704 1.00 43.10 55 HIS E C 1
ATOM 4396 O O . HIS E 1 55 ? 67.514 -10.010 17.082 1.00 42.45 55 HIS E O 1
ATOM 4403 N N . PRO E 1 56 ? 66.112 -8.549 18.092 1.00 41.81 56 PRO E N 1
ATOM 4404 C CA . PRO E 1 56 ? 64.872 -9.219 17.659 1.00 41.92 56 PRO E CA 1
ATOM 4405 C C . PRO E 1 56 ? 64.806 -9.478 16.151 1.00 41.10 56 PRO E C 1
ATOM 4406 O O . PRO E 1 56 ? 64.368 -10.540 15.742 1.00 40.76 56 PRO E O 1
ATOM 4410 N N . ARG E 1 57 ? 65.257 -8.512 15.351 1.00 40.87 57 ARG E N 1
ATOM 4411 C CA . ARG E 1 57 ? 65.387 -8.655 13.893 1.00 41.40 57 ARG E CA 1
ATOM 4412 C C . ARG E 1 57 ? 66.067 -9.966 13.433 1.00 40.75 57 ARG E C 1
ATOM 4413 O O . ARG E 1 57 ? 65.679 -10.550 12.432 1.00 39.87 57 ARG E O 1
ATOM 4421 N N . GLU E 1 58 ? 67.092 -10.399 14.162 1.00 40.19 58 GLU E N 1
ATOM 4422 C CA . GLU E 1 58 ? 67.899 -11.548 13.759 1.00 40.22 58 GLU E CA 1
ATOM 4423 C C . GLU E 1 58 ? 67.286 -12.841 14.264 1.00 38.57 58 GLU E C 1
ATOM 4424 O O . GLU E 1 58 ? 67.241 -13.844 13.555 1.00 38.25 58 GLU E O 1
ATOM 4430 N N . ILE E 1 59 ? 66.798 -12.790 15.492 1.00 36.91 59 ILE E N 1
ATOM 4431 C CA . ILE E 1 59 ? 66.215 -13.963 16.149 1.00 36.58 59 ILE E CA 1
ATOM 4432 C C . ILE E 1 59 ? 64.953 -14.368 15.418 1.00 34.11 59 ILE E C 1
ATOM 4433 O O . ILE E 1 59 ? 64.749 -15.523 15.060 1.00 34.78 59 ILE E O 1
ATOM 4438 N N . PHE E 1 60 ? 64.124 -13.385 15.166 1.00 32.40 60 PHE E N 1
ATOM 4439 C CA . PHE E 1 60 ? 62.893 -13.601 14.460 1.00 31.22 60 PHE E CA 1
ATOM 4440 C C . PHE E 1 60 ? 63.034 -13.779 12.962 1.00 30.77 60 PHE E C 1
ATOM 4441 O O . PHE E 1 60 ? 62.198 -14.449 12.356 1.00 30.27 60 PHE E O 1
ATOM 4449 N N . LYS E 1 61 ? 64.089 -13.259 12.347 1.00 30.68 61 LYS E N 1
ATOM 4450 C CA . LYS E 1 61 ? 64.368 -13.673 10.955 1.00 31.01 61 LYS E CA 1
ATOM 4451 C C . LYS E 1 61 ? 64.643 -15.175 10.849 1.00 30.19 61 LYS E C 1
ATOM 4452 O O . LYS E 1 61 ? 64.119 -15.837 9.961 1.00 30.56 61 LYS E O 1
ATOM 4458 N N . ALA E 1 62 ? 65.465 -15.716 11.748 1.00 30.38 62 ALA E N 1
ATOM 4459 C CA . ALA E 1 62 ? 65.745 -17.163 11.782 1.00 30.18 62 ALA E CA 1
ATOM 4460 C C . ALA E 1 62 ? 64.500 -17.992 12.135 1.00 30.32 62 ALA E C 1
ATOM 4461 O O . ALA E 1 62 ? 64.280 -19.046 11.556 1.00 30.81 62 ALA E O 1
ATOM 4463 N N . ALA E 1 63 ? 63.675 -17.510 13.063 1.00 30.56 63 ALA E N 1
ATOM 4464 C CA . ALA E 1 63 ? 62.397 -18.190 13.406 1.00 30.84 63 ALA E CA 1
ATOM 4465 C C . ALA E 1 63 ? 61.419 -18.223 12.241 1.00 30.76 63 ALA E C 1
ATOM 4466 O O . ALA E 1 63 ? 60.774 -19.239 11.951 1.00 29.92 63 ALA E O 1
ATOM 4468 N N . ILE E 1 64 ? 61.309 -17.095 11.562 1.00 32.22 64 ILE E N 1
ATOM 4469 C CA . ILE E 1 64 ? 60.461 -16.999 10.367 1.00 32.68 64 ILE E CA 1
ATOM 4470 C C . ILE E 1 64 ? 60.971 -17.865 9.203 1.00 33.22 64 ILE E C 1
ATOM 4471 O O . ILE E 1 64 ? 60.195 -18.533 8.513 1.00 32.88 64 ILE E O 1
ATOM 4476 N N . ARG E 1 65 ? 62.272 -17.858 9.005 1.00 34.13 65 ARG E N 1
ATOM 4477 C CA . ARG E 1 65 ? 62.898 -18.747 8.046 1.00 34.77 65 ARG E CA 1
ATOM 4478 C C . ARG E 1 65 ? 62.662 -20.259 8.368 1.00 34.86 65 ARG E C 1
ATOM 4479 O O . ARG E 1 65 ? 62.530 -21.097 7.446 1.00 35.14 65 ARG E O 1
ATOM 4487 N N . GLU E 1 66 ? 62.609 -20.608 9.659 1.00 34.04 66 GLU E N 1
ATOM 4488 C CA . GLU E 1 66 ? 62.274 -21.982 10.094 1.00 33.20 66 GLU E CA 1
ATOM 4489 C C . GLU E 1 66 ? 60.765 -22.285 10.150 1.00 32.41 66 GLU E C 1
ATOM 4490 O O . GLU E 1 66 ? 60.365 -23.408 10.419 1.00 31.48 66 GLU E O 1
ATOM 4496 N N . SER E 1 67 ? 59.932 -21.294 9.853 1.00 31.88 67 SER E N 1
ATOM 4497 C CA . SER E 1 67 ? 58.488 -21.403 10.026 1.00 31.53 67 SER E CA 1
ATOM 4498 C C . SER E 1 67 ? 58.127 -21.830 11.457 1.00 30.67 67 SER E C 1
ATOM 4499 O O . SER E 1 67 ? 57.174 -22.597 11.674 1.00 30.87 67 SER E O 1
ATOM 4502 N N . ALA E 1 68 ? 58.863 -21.278 12.419 1.00 28.90 68 ALA E N 1
ATOM 4503 C CA . ALA E 1 68 ? 58.717 -21.613 13.837 1.00 28.70 68 ALA E CA 1
ATOM 4504 C C . ALA E 1 68 ? 57.379 -21.091 14.373 1.00 27.95 68 ALA E C 1
ATOM 4505 O O . ALA E 1 68 ? 57.011 -19.971 14.091 1.00 28.12 68 ALA E O 1
ATOM 4507 N N . HIS E 1 69 ? 56.660 -21.904 15.141 1.00 26.82 69 HIS E N 1
ATOM 4508 C CA . HIS E 1 69 ? 55.448 -21.442 15.808 1.00 26.86 69 HIS E CA 1
ATOM 4509 C C . HIS E 1 69 ? 55.782 -20.650 17.095 1.00 26.89 69 HIS E C 1
ATOM 4510 O O . HIS E 1 69 ? 55.087 -19.694 17.458 1.00 26.23 69 HIS E O 1
ATOM 4517 N N . SER E 1 70 ? 56.843 -21.097 17.771 1.00 26.31 70 SER E N 1
ATOM 4518 C CA . SER E 1 70 ? 57.351 -20.474 18.967 1.00 26.24 70 SER E CA 1
ATOM 4519 C C . SER E 1 70 ? 58.862 -20.669 19.168 1.00 25.53 70 SER E C 1
ATOM 4520 O O . SER E 1 70 ? 59.522 -21.381 18.448 1.00 24.01 70 SER E O 1
ATOM 4523 N N . ILE E 1 71 ? 59.399 -19.943 20.135 1.00 26.33 71 ILE E N 1
ATOM 4524 C CA . ILE E 1 71 ? 60.820 -20.054 20.481 1.00 26.83 71 ILE E CA 1
ATOM 4525 C C . ILE E 1 71 ? 60.975 -20.340 21.967 1.00 26.06 71 ILE E C 1
ATOM 4526 O O . ILE E 1 71 ? 60.120 -20.006 22.760 1.00 25.72 71 ILE E O 1
ATOM 4531 N N . ILE E 1 72 ? 62.066 -20.995 22.313 1.00 26.69 72 ILE E N 1
ATOM 4532 C CA . ILE E 1 72 ? 62.523 -21.106 23.698 1.00 27.37 72 ILE E CA 1
ATOM 4533 C C . ILE E 1 72 ? 63.962 -20.576 23.741 1.00 27.82 72 ILE E C 1
ATOM 4534 O O . ILE E 1 72 ? 64.771 -20.909 22.885 1.00 26.15 72 ILE E O 1
ATOM 4539 N N . LEU E 1 73 ? 64.245 -19.734 24.734 1.00 29.37 73 LEU E N 1
ATOM 4540 C CA . LEU E 1 73 ? 65.599 -19.293 25.039 1.00 31.21 73 LEU E CA 1
ATOM 4541 C C . LEU E 1 73 ? 66.278 -20.191 26.056 1.00 31.79 73 LEU E C 1
ATOM 4542 O O . LEU E 1 73 ? 65.641 -20.656 26.988 1.00 31.24 73 LEU E O 1
ATOM 4547 N N . VAL E 1 74 ? 67.580 -20.379 25.872 1.00 32.96 74 VAL E N 1
ATOM 4548 C CA . VAL E 1 74 ? 68.409 -21.136 26.756 1.00 34.46 74 VAL E CA 1
ATOM 4549 C C . VAL E 1 74 ? 69.742 -20.400 26.998 1.00 36.47 74 VAL E C 1
ATOM 4550 O O . VAL E 1 74 ? 70.403 -19.961 26.064 1.00 37.23 74 VAL E O 1
ATOM 4554 N N . HIS E 1 75 ? 70.089 -20.250 28.273 1.00 38.68 75 HIS E N 1
ATOM 4555 C CA . HIS E 1 75 ? 71.298 -19.576 28.747 1.00 39.72 75 HIS E CA 1
ATOM 4556 C C . HIS E 1 75 ? 72.021 -20.599 29.624 1.00 40.44 75 HIS E C 1
ATOM 4557 O O . HIS E 1 75 ? 71.412 -21.182 30.517 1.00 39.39 75 HIS E O 1
ATOM 4564 N N . ASN E 1 76 ? 73.274 -20.901 29.309 1.00 41.99 76 ASN E N 1
ATOM 4565 C CA . ASN E 1 76 ? 74.100 -21.717 30.198 1.00 43.75 76 ASN E CA 1
ATOM 4566 C C . ASN E 1 76 ? 75.203 -20.866 30.847 1.00 45.25 76 ASN E C 1
ATOM 4567 O O . ASN E 1 76 ? 75.737 -19.956 30.212 1.00 45.35 76 ASN E O 1
ATOM 4572 N N . HIS E 1 77 ? 75.508 -21.159 32.114 1.00 47.07 77 HIS E N 1
ATOM 4573 C CA . HIS E 1 77 ? 76.731 -20.653 32.775 1.00 48.55 77 HIS E CA 1
ATOM 4574 C C . HIS E 1 77 ? 77.707 -21.796 33.049 1.00 49.51 77 HIS E C 1
ATOM 4575 O O . HIS E 1 77 ? 77.308 -22.859 33.533 1.00 50.32 77 HIS E O 1
ATOM 4582 N N . PRO E 1 78 ? 78.988 -21.588 32.727 1.00 50.53 78 PRO E N 1
ATOM 4583 C CA . PRO E 1 78 ? 80.025 -22.546 33.175 1.00 51.54 78 PRO E CA 1
ATOM 4584 C C . PRO E 1 78 ? 80.039 -22.719 34.709 1.00 52.27 78 PRO E C 1
ATOM 4585 O O . PRO E 1 78 ? 80.334 -23.814 35.206 1.00 52.62 78 PRO E O 1
ATOM 4589 N N . SER E 1 79 ? 79.684 -21.652 35.434 1.00 53.10 79 SER E N 1
ATOM 4590 C CA . SER E 1 79 ? 79.630 -21.661 36.903 1.00 53.86 79 SER E CA 1
ATOM 4591 C C . SER E 1 79 ? 78.610 -22.620 37.518 1.00 54.45 79 SER E C 1
ATOM 4592 O O . SER E 1 79 ? 78.591 -22.804 38.740 1.00 54.64 79 SER E O 1
ATOM 4595 N N . GLY E 1 80 ? 77.732 -23.182 36.686 1.00 55.10 80 GLY E N 1
ATOM 4596 C CA . GLY E 1 80 ? 76.720 -24.136 37.139 1.00 55.08 80 GLY E CA 1
ATOM 4597 C C . GLY E 1 80 ? 75.475 -23.468 37.704 1.00 55.49 80 GLY E C 1
ATOM 4598 O O . GLY E 1 80 ? 74.410 -24.108 37.785 1.00 55.91 80 GLY E O 1
ATOM 4599 N N . ASP E 1 81 ? 75.585 -22.191 38.092 1.00 55.32 81 ASP E N 1
ATOM 4600 C CA . ASP E 1 81 ? 74.466 -21.517 38.737 1.00 54.72 81 ASP E CA 1
ATOM 4601 C C . ASP E 1 81 ? 73.336 -21.210 37.725 1.00 54.24 81 ASP E C 1
ATOM 4602 O O . ASP E 1 81 ? 73.557 -20.680 36.608 1.00 54.34 81 ASP E O 1
ATOM 4607 N N . VAL E 1 82 ? 72.127 -21.571 38.145 1.00 52.96 82 VAL E N 1
ATOM 4608 C CA . VAL E 1 82 ? 70.961 -21.509 37.309 1.00 51.80 82 VAL E CA 1
ATOM 4609 C C . VAL E 1 82 ? 70.100 -20.315 37.678 1.00 51.28 82 VAL E C 1
ATOM 4610 O O . VAL E 1 82 ? 69.004 -20.159 37.147 1.00 51.58 82 VAL E O 1
ATOM 4614 N N . GLN E 1 83 ? 70.616 -19.427 38.524 1.00 50.63 83 GLN E N 1
ATOM 4615 C CA . GLN E 1 83 ? 69.851 -18.254 38.945 1.00 50.40 83 GLN E CA 1
ATOM 4616 C C . GLN E 1 83 ? 69.865 -17.159 37.871 1.00 49.92 83 GLN E C 1
ATOM 4617 O O . GLN E 1 83 ? 70.911 -16.890 37.267 1.00 49.61 83 GLN E O 1
ATOM 4623 N N . PRO E 1 84 ? 68.698 -16.523 37.632 1.00 49.27 84 PRO E N 1
ATOM 4624 C CA . PRO E 1 84 ? 68.620 -15.449 36.644 1.00 49.46 84 PRO E CA 1
ATOM 4625 C C . PRO E 1 84 ? 69.251 -14.121 37.081 1.00 49.33 84 PRO E C 1
ATOM 4626 O O . PRO E 1 84 ? 68.879 -13.566 38.111 1.00 49.30 84 PRO E O 1
ATOM 4630 N N . SER E 1 85 ? 70.156 -13.601 36.254 1.00 49.37 85 SER E N 1
ATOM 4631 C CA . SER E 1 85 ? 70.664 -12.234 36.399 1.00 48.96 85 SER E CA 1
ATOM 4632 C C . SER E 1 85 ? 69.621 -11.230 35.926 1.00 48.88 85 SER E C 1
ATOM 4633 O O . SER E 1 85 ? 68.546 -11.618 35.452 1.00 49.36 85 SER E O 1
ATOM 4636 N N . ASN E 1 86 ? 69.929 -9.938 36.031 1.00 48.64 86 ASN E N 1
ATOM 4637 C CA . ASN E 1 86 ? 68.998 -8.904 35.545 1.00 48.57 86 ASN E CA 1
ATOM 4638 C C . ASN E 1 86 ? 69.106 -8.712 34.026 1.00 47.54 86 ASN E C 1
ATOM 4639 O O . ASN E 1 86 ? 68.195 -8.186 33.395 1.00 47.09 86 ASN E O 1
ATOM 4644 N N . ALA E 1 87 ? 70.238 -9.144 33.480 1.00 47.02 87 ALA E N 1
ATOM 4645 C CA . ALA E 1 87 ? 70.496 -9.212 32.050 1.00 47.03 87 ALA E CA 1
ATOM 4646 C C . ALA E 1 87 ? 69.554 -10.254 31.409 1.00 46.73 87 ALA E C 1
ATOM 4647 O O . ALA E 1 87 ? 68.961 -9.996 30.365 1.00 46.08 87 ALA E O 1
ATOM 4649 N N . ASP E 1 88 ? 69.451 -11.418 32.054 1.00 46.34 88 ASP E N 1
ATOM 4650 C CA . ASP E 1 88 ? 68.456 -12.437 31.721 1.00 46.06 88 ASP E CA 1
ATOM 4651 C C . ASP E 1 88 ? 67.027 -11.911 31.630 1.00 45.38 88 ASP E C 1
ATOM 4652 O O . ASP E 1 88 ? 66.292 -12.280 30.717 1.00 45.26 88 ASP E O 1
ATOM 4657 N N . LYS E 1 89 ? 66.634 -11.090 32.595 1.00 44.59 89 LYS E N 1
ATOM 4658 C CA . LYS E 1 89 ? 65.275 -10.614 32.691 1.00 44.84 89 LYS E CA 1
ATOM 4659 C C . LYS E 1 89 ? 64.949 -9.623 31.596 1.00 44.75 89 LYS E C 1
ATOM 4660 O O . LYS E 1 89 ? 63.801 -9.567 31.128 1.00 43.96 89 LYS E O 1
ATOM 4666 N N . GLN E 1 90 ? 65.938 -8.826 31.187 1.00 44.70 90 GLN E N 1
ATOM 4667 C CA . GLN E 1 90 ? 65.654 -7.816 30.160 1.00 44.34 90 GLN E CA 1
ATOM 4668 C C . GLN E 1 90 ? 65.693 -8.418 28.779 1.00 42.75 90 GLN E C 1
ATOM 4669 O O . GLN E 1 90 ? 64.857 -8.068 27.968 1.00 42.17 90 GLN E O 1
ATOM 4675 N N . VAL E 1 91 ? 66.599 -9.357 28.511 1.00 42.07 91 VAL E N 1
ATOM 4676 C CA . VAL E 1 91 ? 66.496 -10.086 27.232 1.00 41.62 91 VAL E CA 1
ATOM 4677 C C . VAL E 1 91 ? 65.151 -10.842 27.167 1.00 40.52 91 VAL E C 1
ATOM 4678 O O . VAL E 1 91 ? 64.467 -10.794 26.166 1.00 39.98 91 VAL E O 1
ATOM 4682 N N . THR E 1 92 ? 64.758 -11.504 28.247 1.00 39.48 92 THR E N 1
ATOM 4683 C CA . THR E 1 92 ? 63.472 -12.185 28.263 1.00 39.16 92 THR E CA 1
ATOM 4684 C C . THR E 1 92 ? 62.338 -11.207 27.974 1.00 38.28 92 THR E C 1
ATOM 4685 O O . THR E 1 92 ? 61.373 -11.545 27.325 1.00 38.37 92 THR E O 1
ATOM 4689 N N . SER E 1 93 ? 62.449 -9.983 28.450 1.00 38.03 93 SER E N 1
ATOM 4690 C CA . SER E 1 93 ? 61.366 -9.021 28.265 1.00 38.03 93 SER E CA 1
ATOM 4691 C C . SER E 1 93 ? 61.279 -8.522 26.823 1.00 37.58 93 SER E C 1
ATOM 4692 O O . SER E 1 93 ? 60.180 -8.270 26.313 1.00 36.96 93 SER E O 1
ATOM 4695 N N . ILE E 1 94 ? 62.442 -8.396 26.176 1.00 36.92 94 ILE E N 1
ATOM 4696 C CA . ILE E 1 94 ? 62.510 -7.895 24.811 1.00 36.52 94 ILE E CA 1
ATOM 4697 C C . ILE E 1 94 ? 61.933 -8.940 23.862 1.00 35.79 94 ILE E C 1
ATOM 4698 O O . ILE E 1 94 ? 61.096 -8.636 22.996 1.00 34.78 94 ILE E O 1
ATOM 4703 N N . LEU E 1 95 ? 62.394 -10.170 24.025 1.00 34.75 95 LEU E N 1
ATOM 4704 C CA . LEU E 1 95 ? 61.945 -11.239 23.161 1.00 34.84 95 LEU E CA 1
ATOM 4705 C C . LEU E 1 95 ? 60.490 -11.623 23.415 1.00 34.50 95 LEU E C 1
ATOM 4706 O O . LEU E 1 95 ? 59.808 -12.045 22.481 1.00 34.16 95 LEU E O 1
ATOM 4711 N N . LYS E 1 96 ? 59.999 -11.447 24.645 1.00 34.36 96 LYS E N 1
ATOM 4712 C CA . LYS E 1 96 ? 58.641 -11.867 24.958 1.00 34.25 96 LYS E CA 1
ATOM 4713 C C . LYS E 1 96 ? 57.632 -10.972 24.278 1.00 33.30 96 LYS E C 1
ATOM 4714 O O . LYS E 1 96 ? 56.653 -11.467 23.684 1.00 32.06 96 LYS E O 1
ATOM 4720 N N . LYS E 1 97 ? 57.861 -9.668 24.365 1.00 33.08 97 LYS E N 1
ATOM 4721 C CA . LYS E 1 97 ? 56.942 -8.692 23.759 1.00 34.73 97 LYS E CA 1
ATOM 4722 C C . LYS E 1 97 ? 57.084 -8.653 22.242 1.00 33.35 97 LYS E C 1
ATOM 4723 O O . LYS E 1 97 ? 56.099 -8.582 21.554 1.00 33.19 97 LYS E O 1
ATOM 4729 N N . ALA E 1 98 ? 58.315 -8.726 21.739 1.00 32.91 98 ALA E N 1
ATOM 4730 C CA . ALA E 1 98 ? 58.583 -8.953 20.319 1.00 32.70 98 ALA E CA 1
ATOM 4731 C C . ALA E 1 98 ? 57.839 -10.205 19.805 1.00 32.38 98 ALA E C 1
ATOM 4732 O O . ALA E 1 98 ? 57.204 -10.170 18.766 1.00 32.31 98 ALA E O 1
ATOM 4734 N N . GLY E 1 99 ? 57.892 -11.294 20.544 1.00 32.09 99 GLY E N 1
ATOM 4735 C CA . GLY E 1 99 ? 57.190 -12.523 20.122 1.00 32.87 99 GLY E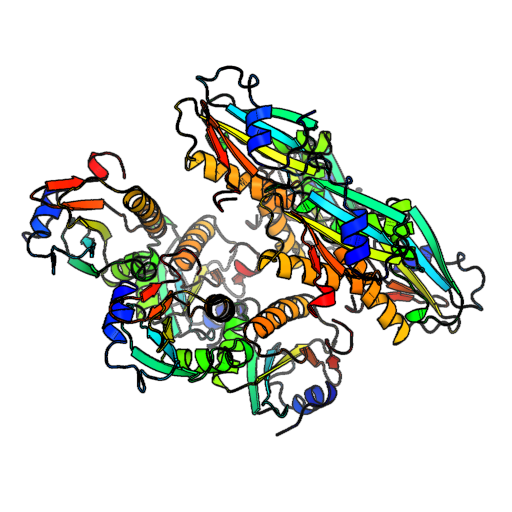 CA 1
ATOM 4736 C C . GLY E 1 99 ? 55.676 -12.474 20.113 1.00 32.43 99 GLY E C 1
ATOM 4737 O O . GLY E 1 99 ? 55.040 -13.013 19.208 1.00 32.92 99 GLY E O 1
ATOM 4738 N N . ASP E 1 100 ? 55.088 -11.829 21.113 1.00 33.32 100 ASP E N 1
ATOM 4739 C CA . ASP E 1 100 ? 53.650 -11.616 21.141 1.00 33.43 100 ASP E CA 1
ATOM 4740 C C . ASP E 1 100 ? 53.234 -10.784 19.935 1.00 33.19 100 ASP E C 1
ATOM 4741 O O . ASP E 1 100 ? 52.245 -11.117 19.233 1.00 33.87 100 ASP E O 1
ATOM 4746 N N . LEU E 1 101 ? 53.977 -9.712 19.660 1.00 32.50 101 LEU E N 1
ATOM 4747 C CA . LEU E 1 101 ? 53.657 -8.852 18.495 1.00 31.93 101 LEU E CA 1
ATOM 4748 C C . LEU E 1 101 ? 53.617 -9.719 17.218 1.00 31.57 101 LEU E C 1
ATOM 4749 O O . LEU E 1 101 ? 52.676 -9.671 16.430 1.00 30.88 101 LEU E O 1
ATOM 4754 N N . LEU E 1 102 ? 54.655 -10.530 17.055 1.00 30.91 102 LEU E N 1
ATOM 4755 C CA . LEU E 1 102 ? 54.833 -11.310 15.841 1.00 30.85 102 LEU E CA 1
ATOM 4756 C C . LEU E 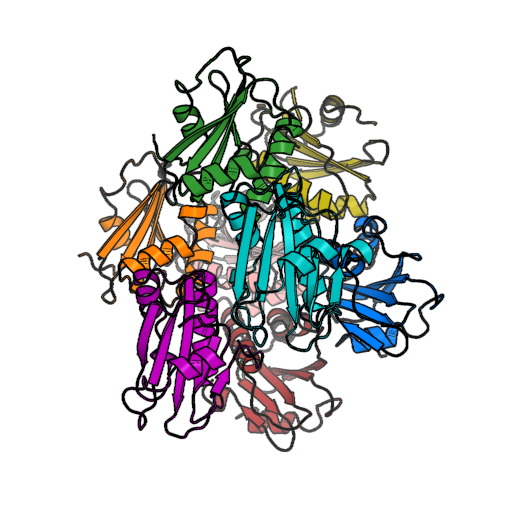1 102 ? 54.077 -12.607 15.822 1.00 30.24 102 LEU E C 1
ATOM 4757 O O . LEU E 1 102 ? 54.083 -13.267 14.812 1.00 29.89 102 LEU E O 1
ATOM 4762 N N . GLN E 1 103 ? 53.491 -12.992 16.958 1.00 30.33 103 GLN E N 1
ATOM 4763 C CA . GLN E 1 103 ? 52.839 -14.305 17.140 1.00 30.47 103 GLN E CA 1
ATOM 4764 C C . GLN E 1 103 ? 53.811 -15.468 16.985 1.00 29.57 103 GLN E C 1
ATOM 4765 O O . GLN E 1 103 ? 53.449 -16.494 16.468 1.00 28.85 103 GLN E O 1
ATOM 4771 N N . ILE E 1 104 ? 55.056 -15.258 17.414 1.00 28.82 104 ILE E N 1
ATOM 4772 C CA . ILE E 1 104 ? 56.030 -16.322 17.549 1.00 29.42 104 ILE E CA 1
ATOM 4773 C C . ILE E 1 104 ? 56.452 -16.205 19.005 1.00 29.61 104 ILE E C 1
ATOM 4774 O O . ILE E 1 104 ? 57.451 -15.533 19.309 1.00 29.42 104 ILE E O 1
ATOM 4779 N N . GLU E 1 105 ? 55.643 -16.832 19.870 1.00 29.74 105 GLU E N 1
ATOM 4780 C CA . GLU E 1 105 ? 55.664 -16.636 21.311 1.00 30.17 105 GLU E CA 1
ATOM 4781 C C . GLU E 1 105 ? 56.922 -17.216 21.920 1.00 29.56 105 GLU E C 1
ATOM 4782 O O . GLU E 1 105 ? 57.340 -18.326 21.546 1.00 28.54 105 GLU E O 1
ATOM 4788 N N . LEU E 1 106 ? 57.514 -16.458 22.857 1.00 29.26 106 LEU E N 1
ATOM 4789 C CA . LEU E 1 106 ? 58.585 -16.997 23.707 1.00 29.88 106 LEU E CA 1
ATOM 4790 C C . LEU E 1 106 ? 57.978 -17.954 24.730 1.00 29.89 106 LEU E C 1
ATOM 4791 O O . LEU E 1 106 ? 57.376 -17.533 25.706 1.00 30.92 106 LEU E O 1
ATOM 4796 N N . LEU E 1 107 ? 58.094 -19.248 24.498 1.00 30.05 107 LEU E N 1
ATOM 4797 C CA . LEU E 1 107 ? 57.429 -20.190 25.396 1.00 29.87 107 LEU E CA 1
ATOM 4798 C C . LEU E 1 107 ? 58.033 -20.173 26.785 1.00 28.97 107 LEU E C 1
ATOM 4799 O O . LEU E 1 107 ? 57.325 -20.205 27.779 1.00 27.47 107 LEU E O 1
ATOM 4804 N N . ASP E 1 108 ? 59.356 -20.148 26.833 1.00 29.02 108 ASP E N 1
ATOM 4805 C CA . ASP E 1 108 ? 60.074 -20.158 28.093 1.00 29.15 108 ASP E CA 1
ATOM 4806 C C . ASP E 1 108 ? 61.500 -19.652 27.895 1.00 29.06 108 ASP E C 1
ATOM 4807 O O . ASP E 1 108 ? 62.012 -19.604 26.771 1.00 27.86 108 ASP E O 1
ATOM 4812 N N . HIS E 1 109 ? 62.101 -19.203 28.997 1.00 29.87 109 HIS E N 1
ATOM 4813 C CA . HIS E 1 109 ? 63.537 -18.985 29.074 1.00 29.78 109 HIS E CA 1
ATOM 4814 C C . HIS E 1 109 ? 64.025 -19.922 30.132 1.00 29.80 109 HIS E C 1
ATOM 4815 O O . HIS E 1 109 ? 63.567 -19.858 31.277 1.00 30.44 109 HIS E O 1
ATOM 4822 N N . VAL E 1 110 ? 64.935 -20.819 29.746 1.00 29.95 110 VAL E N 1
ATOM 4823 C CA . VAL E 1 110 ? 65.479 -21.815 30.645 1.00 29.33 110 VAL E CA 1
ATOM 4824 C C . VAL E 1 110 ? 66.983 -21.597 30.834 1.00 30.38 110 VAL E C 1
ATOM 4825 O O . VAL E 1 110 ? 67.728 -21.586 29.873 1.00 30.27 110 VAL E O 1
ATOM 4829 N N . ILE E 1 111 ? 67.414 -21.444 32.090 1.00 31.28 111 ILE E N 1
ATOM 4830 C CA . ILE E 1 111 ? 68.832 -21.407 32.441 1.00 31.96 111 ILE E CA 1
ATOM 4831 C C . ILE E 1 111 ? 69.282 -22.799 32.838 1.00 31.95 111 ILE E C 1
ATOM 4832 O O . ILE E 1 111 ? 68.767 -23.364 33.797 1.00 32.38 111 ILE E O 1
ATOM 4837 N N . VAL E 1 112 ? 70.223 -23.358 32.094 1.00 32.78 112 VAL E N 1
ATOM 4838 C CA . VAL E 1 112 ? 70.664 -24.719 32.344 1.00 34.28 112 VAL E CA 1
ATOM 4839 C C . VAL E 1 112 ? 72.006 -24.726 33.069 1.00 35.74 112 VAL E C 1
ATOM 4840 O O . VAL E 1 112 ? 72.885 -23.864 32.836 1.00 34.97 112 VAL E O 1
ATOM 4844 N N . GLY E 1 113 ? 72.095 -25.669 34.014 1.00 37.71 113 GLY E N 1
ATOM 4845 C CA . GLY E 1 113 ? 73.311 -25.941 34.784 1.00 39.22 113 GLY E CA 1
ATOM 4846 C C . GLY E 1 113 ? 73.567 -27.440 34.733 1.00 40.87 113 GLY E C 1
ATOM 4847 O O . GLY E 1 113 ? 73.328 -28.073 33.696 1.00 41.70 113 GLY E O 1
ATOM 4848 N N . ASN E 1 114 ? 73.983 -28.014 35.858 1.00 42.18 114 ASN E N 1
ATOM 4849 C CA . ASN E 1 114 ? 74.592 -29.346 35.861 1.00 42.79 114 ASN E CA 1
ATOM 4850 C C . ASN E 1 114 ? 73.594 -30.515 35.744 1.00 43.61 114 ASN E C 1
ATOM 4851 O O . ASN E 1 114 ? 73.506 -31.178 34.691 1.00 44.99 114 ASN E O 1
ATOM 4856 N N . ASN E 1 115 ? 72.883 -30.817 36.817 1.00 43.48 115 ASN E N 1
ATOM 4857 C CA . ASN E 1 115 ? 71.764 -31.761 36.721 1.00 43.04 115 ASN E CA 1
ATOM 4858 C C . ASN E 1 115 ? 70.625 -30.917 37.183 1.00 41.17 115 ASN E C 1
ATOM 4859 O O . ASN E 1 115 ? 69.844 -31.311 38.047 1.00 41.40 115 ASN E O 1
ATOM 4864 N N . ASP E 1 116 ? 70.589 -29.706 36.639 1.00 38.97 116 ASP E N 1
ATOM 4865 C CA . ASP E 1 116 ? 69.715 -28.659 37.157 1.00 36.62 116 ASP E CA 1
ATOM 4866 C C . ASP E 1 116 ? 69.385 -27.588 36.108 1.00 34.80 116 ASP E C 1
ATOM 4867 O O . ASP E 1 116 ? 70.063 -27.435 35.102 1.00 34.85 116 ASP E O 1
ATOM 4872 N N . TRP E 1 117 ? 68.328 -26.855 36.352 1.00 32.75 117 TRP E N 1
ATOM 4873 C CA . TRP E 1 117 ? 67.923 -25.818 35.441 1.00 32.23 117 TRP E CA 1
ATOM 4874 C C . TRP E 1 117 ? 66.984 -24.930 36.187 1.00 31.21 117 TRP E C 1
ATOM 4875 O O . TRP E 1 117 ? 66.566 -25.244 37.285 1.00 31.01 117 TRP E O 1
ATOM 4886 N N . PHE E 1 118 ? 66.686 -23.800 35.581 1.00 31.21 118 PHE E N 1
ATOM 4887 C CA . PHE E 1 118 ? 65.743 -22.843 36.110 1.00 30.63 118 PHE E CA 1
ATOM 4888 C C . PHE E 1 118 ? 64.888 -22.407 34.933 1.00 30.10 118 PHE E C 1
ATOM 4889 O O . PHE E 1 118 ? 65.415 -22.032 33.905 1.00 30.00 118 PHE E O 1
ATOM 4897 N N . SER E 1 119 ? 63.576 -22.456 35.101 1.00 29.76 119 SER E N 1
ATOM 4898 C CA . SER E 1 119 ? 62.609 -22.060 34.083 1.00 29.79 119 SER E CA 1
ATOM 4899 C C . SER E 1 119 ? 61.918 -20.783 34.493 1.00 29.83 119 SER E C 1
ATOM 4900 O O . SER E 1 119 ? 61.406 -20.694 35.594 1.00 30.68 119 SER E O 1
ATOM 4903 N N . PHE E 1 120 ? 61.867 -19.811 33.595 1.00 30.21 120 PHE E N 1
ATOM 4904 C CA . PHE E 1 120 ? 61.279 -18.514 33.884 1.00 31.13 120 PHE E CA 1
ATOM 4905 C C . PHE E 1 120 ? 59.795 -18.646 34.038 1.00 32.51 120 PHE E C 1
ATOM 4906 O O . PHE E 1 120 ? 59.181 -17.941 34.837 1.00 32.96 120 PHE E O 1
ATOM 4914 N N . ARG E 1 121 ? 59.209 -19.542 33.252 1.00 34.32 121 ARG E N 1
ATOM 4915 C CA . ARG E 1 121 ? 57.782 -19.708 33.278 1.00 35.25 121 ARG E CA 1
ATOM 4916 C C . ARG E 1 121 ? 57.383 -20.383 34.571 1.00 35.72 121 ARG E C 1
ATOM 4917 O O . ARG E 1 121 ? 56.440 -19.945 35.176 1.00 36.80 121 ARG E O 1
ATOM 4925 N N . ASP E 1 122 ? 58.114 -21.404 35.017 1.00 36.63 122 ASP E N 1
ATOM 4926 C CA . ASP E 1 122 ? 57.743 -22.120 36.238 1.00 37.35 122 ASP E CA 1
ATOM 4927 C C . ASP E 1 122 ? 57.967 -21.274 37.503 1.00 38.30 122 ASP E C 1
ATOM 4928 O O . ASP E 1 122 ? 57.369 -21.553 38.541 1.00 38.37 122 ASP E O 1
ATOM 4933 N N . HIS E 1 123 ? 58.820 -20.250 37.419 1.00 38.67 123 HIS E N 1
ATOM 4934 C CA . HIS E 1 123 ? 58.977 -19.291 38.503 1.00 39.29 123 HIS E CA 1
ATOM 4935 C C . HIS E 1 123 ? 58.147 -18.038 38.298 1.00 39.95 123 HIS E C 1
ATOM 4936 O O . HIS E 1 123 ? 58.298 -17.084 39.051 1.00 40.15 123 HIS E O 1
ATOM 4943 N N . ALA E 1 124 ? 57.268 -18.038 37.301 1.00 40.68 124 ALA E N 1
ATOM 4944 C CA . ALA E 1 124 ? 56.377 -16.907 37.065 1.00 41.93 124 ALA E CA 1
ATOM 4945 C C . ALA E 1 124 ? 57.130 -15.591 36.794 1.00 43.04 124 ALA E C 1
ATOM 4946 O O . ALA E 1 124 ? 56.681 -14.520 37.204 1.00 43.97 124 ALA E O 1
ATOM 4948 N N . LEU E 1 125 ? 58.264 -15.681 36.103 1.00 43.82 125 LEU E N 1
ATOM 4949 C CA . LEU E 1 125 ? 59.088 -14.518 35.736 1.00 44.27 125 LEU E CA 1
ATOM 4950 C C . LEU E 1 125 ? 58.963 -14.228 34.250 1.00 44.83 125 LEU E C 1
ATOM 4951 O O . LEU E 1 125 ? 59.623 -13.332 33.752 1.00 44.95 125 LEU E O 1
ATOM 4956 N N . LEU E 1 126 ? 58.146 -14.995 33.527 1.00 45.87 126 LEU E N 1
ATOM 4957 C CA . LEU E 1 126 ? 58.121 -14.894 32.077 1.00 45.99 126 LEU E CA 1
ATOM 4958 C C . LEU E 1 126 ? 57.330 -13.660 31.653 1.00 47.29 126 LEU E C 1
ATOM 4959 O O . LEU E 1 126 ? 56.249 -13.392 32.193 1.00 49.04 126 LEU E O 1
ATOM 4964 N N . MET F 1 1 ? 33.153 -53.138 16.433 1.00 53.28 1 MET F N 1
ATOM 4965 C CA . MET F 1 1 ? 32.388 -51.989 16.902 1.00 53.68 1 MET F CA 1
ATOM 4966 C C . MET F 1 1 ? 31.243 -52.423 17.812 1.00 52.46 1 MET F C 1
ATOM 4967 O O . MET F 1 1 ? 30.176 -52.815 17.340 1.00 52.11 1 MET F O 1
ATOM 4972 N N . ASN F 1 2 ? 31.473 -52.351 19.119 1.00 51.11 2 ASN F N 1
ATOM 4973 C CA . ASN F 1 2 ? 32.822 -52.432 19.665 1.00 49.77 2 ASN F CA 1
ATOM 4974 C C . ASN F 1 2 ? 33.437 -51.055 19.892 1.00 49.81 2 ASN F C 1
ATOM 4975 O O . ASN F 1 2 ? 34.392 -50.909 20.655 1.00 49.50 2 ASN F O 1
ATOM 4980 N N . LEU F 1 3 ? 32.883 -50.048 19.223 1.00 49.16 3 LEU F N 1
ATOM 4981 C CA . LEU F 1 3 ? 33.440 -48.702 19.267 1.00 48.56 3 LEU F CA 1
ATOM 4982 C C . LEU F 1 3 ? 32.393 -47.686 19.713 1.00 48.19 3 LEU F C 1
ATOM 4983 O O . LEU F 1 3 ? 32.621 -46.478 19.654 1.00 47.82 3 LEU F O 1
ATOM 4988 N N . LYS F 1 4 ? 31.245 -48.185 20.160 1.00 48.30 4 LYS F N 1
ATOM 4989 C CA . LYS F 1 4 ? 30.114 -47.312 20.539 1.00 47.97 4 LYS F CA 1
ATOM 4990 C C . LYS F 1 4 ? 30.223 -46.826 22.004 1.00 47.60 4 LYS F C 1
ATOM 4991 O O . LYS F 1 4 ? 30.789 -47.528 22.844 1.00 47.53 4 LYS F O 1
ATOM 4997 N N . VAL F 1 5 ? 29.683 -45.628 22.285 1.00 46.74 5 VAL F N 1
ATOM 4998 C CA . VAL F 1 5 ? 29.749 -44.997 23.613 1.00 45.74 5 VAL F CA 1
ATOM 4999 C C . VAL F 1 5 ? 28.349 -44.662 24.155 1.00 44.87 5 VAL F C 1
ATOM 5000 O O . VAL F 1 5 ? 27.705 -43.714 23.724 1.00 44.74 5 VAL F O 1
ATOM 5004 N N . LYS F 1 6 ? 27.904 -45.441 25.131 1.00 44.27 6 LYS F N 1
ATOM 5005 C CA . LYS F 1 6 ? 26.570 -45.311 25.733 1.00 43.53 6 LYS F CA 1
ATOM 5006 C C . LYS F 1 6 ? 26.668 -44.717 27.163 1.00 42.52 6 LYS F C 1
ATOM 5007 O O . LYS F 1 6 ? 25.656 -44.603 27.867 1.00 42.13 6 LYS F O 1
ATOM 5013 N N . GLY F 1 7 ? 27.882 -44.333 27.577 1.00 40.81 7 GLY F N 1
ATOM 5014 C CA . GLY F 1 7 ? 28.126 -43.833 28.946 1.00 38.96 7 GLY F CA 1
ATOM 5015 C C . GLY F 1 7 ? 29.594 -43.705 29.264 1.00 36.96 7 GLY F C 1
ATOM 5016 O O . GLY F 1 7 ? 30.447 -44.040 28.456 1.00 37.40 7 GLY F O 1
ATOM 5017 N N . ALA F 1 8 ? 29.893 -43.243 30.462 1.00 35.29 8 ALA F N 1
ATOM 5018 C CA . ALA F 1 8 ? 31.265 -42.946 30.848 1.00 34.02 8 ALA F CA 1
ATOM 5019 C C . ALA F 1 8 ? 32.136 -44.184 31.043 1.00 32.82 8 ALA F C 1
ATOM 5020 O O . ALA F 1 8 ? 33.354 -44.140 30.855 1.00 32.46 8 ALA F O 1
ATOM 5022 N N . ARG F 1 9 ? 31.523 -45.292 31.448 1.00 31.89 9 ARG F N 1
ATOM 5023 C CA . ARG F 1 9 ? 32.234 -46.568 31.547 1.00 31.01 9 ARG F CA 1
ATOM 5024 C C . ARG F 1 9 ? 32.773 -47.028 30.197 1.00 30.16 9 ARG F C 1
ATOM 5025 O O . ARG F 1 9 ? 33.872 -47.567 30.142 1.00 30.15 9 ARG F O 1
ATOM 5033 N N . ASP F 1 10 ? 32.003 -46.830 29.121 1.00 29.26 10 ASP F N 1
ATOM 5034 C CA . ASP F 1 10 ? 32.498 -47.106 27.751 1.00 29.43 10 ASP F CA 1
ATOM 5035 C C . ASP F 1 10 ? 33.780 -46.337 27.365 1.00 28.09 10 ASP F C 1
ATOM 5036 O O . ASP F 1 10 ? 34.639 -46.879 26.691 1.00 27.75 10 ASP F O 1
ATOM 5041 N N . VAL F 1 11 ? 33.895 -45.086 27.795 1.00 27.63 11 VAL F N 1
ATOM 5042 C CA . VAL F 1 11 ? 35.098 -44.277 27.549 1.00 27.56 11 VAL F CA 1
ATOM 5043 C C . VAL F 1 11 ? 36.285 -44.853 28.299 1.00 27.49 11 VAL F C 1
ATOM 5044 O O . VAL F 1 11 ? 37.366 -45.029 27.739 1.00 27.15 11 VAL F O 1
ATOM 5048 N N . PHE F 1 12 ? 36.068 -45.154 29.573 1.00 27.95 12 PHE F N 1
ATOM 5049 C CA . PHE F 1 12 ? 37.087 -45.803 30.404 1.00 28.36 12 PHE F CA 1
ATOM 5050 C C . PHE F 1 12 ? 37.586 -47.119 29.802 1.00 28.50 12 PHE F C 1
ATOM 5051 O O . PHE F 1 12 ? 38.772 -47.357 29.819 1.00 27.85 12 PHE F O 1
ATOM 5059 N N . GLU F 1 13 ? 36.677 -47.968 29.308 1.00 29.31 13 GLU F N 1
ATOM 5060 C CA . GLU F 1 13 ? 37.033 -49.287 28.713 1.00 30.11 13 GLU F CA 1
ATOM 5061 C C . GLU F 1 13 ? 37.826 -49.166 27.401 1.00 30.23 13 GLU F C 1
ATOM 5062 O O . GLU F 1 13 ? 38.778 -49.923 27.161 1.00 30.55 13 GLU F O 1
ATOM 5068 N N . TYR F 1 14 ? 37.416 -48.236 26.550 1.00 29.88 14 TYR F N 1
ATOM 5069 C CA . TYR F 1 14 ? 38.182 -47.893 25.370 1.00 30.18 14 TYR F CA 1
ATOM 5070 C C . TYR F 1 14 ? 39.585 -47.315 25.685 1.00 30.49 14 TYR F C 1
ATOM 5071 O O . TYR F 1 14 ? 40.543 -47.596 24.981 1.00 30.32 14 TYR F O 1
ATOM 5080 N N . MET F 1 15 ? 39.717 -46.532 26.742 1.00 30.89 15 MET F N 1
ATOM 5081 C CA . MET F 1 15 ? 41.007 -45.914 27.051 1.00 31.91 15 MET F CA 1
ATOM 5082 C C . MET F 1 15 ? 42.072 -46.865 27.597 1.00 32.75 15 MET F C 1
ATOM 5083 O O . MET F 1 15 ? 43.255 -46.631 27.389 1.00 32.56 15 MET F O 1
ATOM 5088 N N . LYS F 1 16 ? 41.678 -47.947 28.262 1.00 34.31 16 LYS F N 1
ATOM 5089 C CA . LYS F 1 16 ? 42.687 -48.854 28.844 1.00 35.49 16 LYS F CA 1
ATOM 5090 C C . LYS F 1 16 ? 43.471 -49.576 27.735 1.00 36.32 16 LYS F C 1
ATOM 5091 O O . LYS F 1 16 ? 42.890 -50.106 26.786 1.00 37.14 16 LYS F O 1
ATOM 5097 N N . GLY F 1 17 ? 44.800 -49.512 27.845 1.00 36.74 17 GLY F N 1
ATOM 5098 C CA . GLY F 1 17 ? 45.708 -49.988 26.828 1.00 36.61 17 GLY F CA 1
ATOM 5099 C C . GLY F 1 17 ? 46.148 -48.881 25.900 1.00 37.18 17 GLY F C 1
ATOM 5100 O O . GLY F 1 17 ? 47.184 -49.018 25.225 1.00 37.09 17 GLY F O 1
ATOM 5101 N N . ARG F 1 18 ? 45.373 -47.787 25.868 1.00 37.25 18 ARG F N 1
ATOM 5102 C CA . ARG F 1 18 ? 45.582 -46.713 24.899 1.00 37.55 18 ARG F CA 1
ATOM 5103 C C . ARG F 1 18 ? 46.326 -45.525 25.494 1.00 37.68 18 ARG F C 1
ATOM 5104 O O . ARG F 1 18 ? 46.572 -44.565 24.804 1.00 37.23 18 ARG F O 1
ATOM 5112 N N . ILE F 1 19 ? 46.652 -45.585 26.777 1.00 38.64 19 ILE F N 1
ATOM 5113 C CA . ILE F 1 19 ? 47.550 -44.604 27.385 1.00 39.58 19 ILE F CA 1
ATOM 5114 C C . ILE F 1 19 ? 49.003 -45.004 27.046 1.00 40.59 19 ILE F C 1
ATOM 5115 O O . ILE F 1 19 ? 49.475 -46.029 27.506 1.00 40.76 19 ILE F O 1
ATOM 5120 N N . PRO F 1 20 ? 49.703 -44.201 26.217 1.00 41.71 20 PRO F N 1
ATOM 5121 C CA . PRO F 1 20 ? 51.021 -44.618 25.684 1.00 42.23 20 PRO F CA 1
ATOM 5122 C C . PRO F 1 20 ? 52.106 -44.828 26.750 1.00 43.07 20 PRO F C 1
ATOM 5123 O O . PRO F 1 20 ? 52.988 -45.675 26.565 1.00 43.16 20 PRO F O 1
ATOM 5127 N N . ASP F 1 21 ? 52.045 -44.039 27.828 1.00 43.71 21 ASP F N 1
ATOM 5128 C CA . ASP F 1 21 ? 52.878 -44.243 29.023 1.00 43.97 21 ASP F CA 1
ATOM 5129 C C . ASP F 1 21 ? 52.090 -43.754 30.219 1.00 43.95 21 ASP F C 1
ATOM 5130 O O . ASP F 1 21 ? 51.923 -42.560 30.402 1.00 44.43 21 ASP F O 1
ATOM 5135 N N . GLU F 1 22 ? 51.616 -44.673 31.046 1.00 44.17 22 GLU F N 1
ATOM 5136 C CA . GLU F 1 22 ? 50.733 -44.309 32.159 1.00 44.56 22 GLU F CA 1
ATOM 5137 C C . GLU F 1 22 ? 51.408 -43.548 33.289 1.00 43.82 22 GLU F C 1
ATOM 5138 O O . GLU F 1 22 ? 50.749 -43.213 34.277 1.00 43.61 22 GLU F O 1
ATOM 5144 N N . THR F 1 23 ? 52.706 -43.265 33.150 1.00 43.50 23 THR F N 1
ATOM 5145 C CA . THR F 1 23 ? 53.400 -42.366 34.077 1.00 43.35 23 THR F CA 1
ATOM 5146 C C . THR F 1 23 ? 53.368 -40.891 33.604 1.00 43.19 23 THR F C 1
ATOM 5147 O O . THR F 1 23 ? 53.593 -39.969 34.390 1.00 43.64 23 THR F O 1
ATOM 5151 N N . LYS F 1 24 ? 53.075 -40.662 32.332 1.00 42.70 24 LYS F N 1
ATOM 5152 C CA . LYS F 1 24 ? 53.027 -39.298 31.793 1.00 42.27 24 LYS F CA 1
ATOM 5153 C C . LYS F 1 24 ? 51.590 -38.871 31.632 1.00 40.93 24 LYS F C 1
ATOM 5154 O O . LYS F 1 24 ? 50.703 -39.707 31.474 1.00 40.91 24 LYS F O 1
ATOM 5160 N N . GLU F 1 25 ? 51.369 -37.565 31.643 1.00 40.12 25 GLU F N 1
ATOM 5161 C CA . GLU F 1 25 ? 50.015 -36.998 31.470 1.00 39.74 25 GLU F CA 1
ATOM 5162 C C . GLU F 1 25 ? 49.678 -36.749 30.011 1.00 36.62 25 GLU F C 1
ATOM 5163 O O . GLU F 1 25 ? 50.486 -36.265 29.223 1.00 36.14 25 GLU F O 1
ATOM 5169 N N . HIS F 1 26 ? 48.460 -37.111 29.654 1.00 34.35 26 HIS F N 1
ATOM 5170 C CA . HIS F 1 26 ? 47.945 -36.776 28.353 1.00 31.82 26 HIS F CA 1
ATOM 5171 C C . HIS F 1 26 ? 46.552 -36.196 28.409 1.00 30.27 26 HIS F C 1
ATOM 5172 O O . HIS F 1 26 ? 45.807 -36.321 29.394 1.00 28.55 26 HIS F O 1
ATOM 5179 N N . LEU F 1 27 ? 46.235 -35.525 27.310 1.00 29.70 27 LEU F N 1
ATOM 5180 C CA . LEU F 1 27 ? 44.880 -35.178 26.984 1.00 28.68 27 LEU F CA 1
ATOM 5181 C C . LEU F 1 27 ? 44.527 -36.036 25.763 1.00 28.09 27 LEU F C 1
ATOM 5182 O O . LEU F 1 27 ? 45.357 -36.246 24.866 1.00 27.66 27 LEU F O 1
ATOM 5187 N N . PHE F 1 28 ? 43.314 -36.578 25.786 1.00 27.04 28 PHE F N 1
ATOM 5188 C CA . PHE F 1 28 ? 42.760 -37.322 24.681 1.00 26.89 28 PHE F CA 1
ATOM 5189 C C . PHE F 1 28 ? 41.474 -36.677 24.228 1.00 25.92 28 PHE F C 1
ATOM 5190 O O . PHE F 1 28 ? 40.678 -36.228 25.043 1.00 25.10 28 PHE F O 1
ATOM 5198 N N . VAL F 1 29 ? 41.290 -36.654 22.919 1.00 25.62 29 VAL F N 1
ATOM 5199 C CA . VAL F 1 29 ? 40.040 -36.213 22.303 1.00 26.05 29 VAL F CA 1
ATOM 5200 C C . VAL F 1 29 ? 39.448 -37.395 21.549 1.00 24.98 29 VAL F C 1
ATOM 5201 O O . VAL F 1 29 ? 40.074 -37.903 20.649 1.00 25.65 29 VAL F O 1
ATOM 5205 N N . LEU F 1 30 ? 38.260 -37.811 21.937 1.00 24.82 30 LEU F N 1
ATOM 5206 C CA . LEU F 1 30 ? 37.487 -38.840 21.248 1.00 25.02 30 LEU F CA 1
ATOM 5207 C C . LEU F 1 30 ? 36.515 -38.182 20.285 1.00 24.84 30 LEU F C 1
ATOM 5208 O O . LEU F 1 30 ? 35.651 -37.416 20.706 1.00 24.71 30 LEU F O 1
ATOM 5213 N N . PHE F 1 31 ? 36.683 -38.474 19.005 1.00 25.22 31 PHE F N 1
ATOM 5214 C CA . PHE F 1 31 ? 35.864 -37.919 17.932 1.00 25.93 31 PHE F CA 1
ATOM 5215 C C . PHE F 1 31 ? 34.722 -38.860 17.689 1.00 26.20 31 PHE F C 1
ATOM 5216 O O . PHE F 1 31 ? 34.943 -40.016 17.399 1.00 25.72 31 PHE F O 1
ATOM 5224 N N . LEU F 1 32 ? 33.500 -38.378 17.872 1.00 26.87 32 LEU F N 1
ATOM 5225 C CA . LEU F 1 32 ? 32.324 -39.254 17.843 1.00 28.33 32 LEU F CA 1
ATOM 5226 C C . LEU F 1 32 ? 31.474 -38.956 16.635 1.00 29.12 32 LEU F C 1
ATOM 5227 O O . LEU F 1 32 ? 31.321 -37.794 16.209 1.00 29.50 32 LEU F O 1
ATOM 5232 N N . SER F 1 33 ? 30.956 -40.028 16.055 1.00 30.32 33 SER F N 1
ATOM 5233 C CA . SER F 1 33 ? 29.953 -39.944 14.987 1.00 31.15 33 SER F CA 1
ATOM 5234 C C . SER F 1 33 ? 28.628 -39.527 15.590 1.00 31.58 33 SER F C 1
ATOM 5235 O O . SER F 1 33 ? 28.514 -39.349 16.781 1.00 31.60 33 SER F O 1
ATOM 5238 N N . THR F 1 34 ? 27.628 -39.349 14.750 1.00 33.18 34 THR F N 1
ATOM 5239 C CA . THR F 1 34 ? 26.323 -38.926 15.210 1.00 34.59 34 THR F CA 1
ATOM 5240 C C . THR F 1 34 ? 25.623 -40.078 15.946 1.00 35.31 34 THR F C 1
ATOM 5241 O O . THR F 1 34 ? 24.733 -39.857 16.741 1.00 35.09 34 THR F O 1
ATOM 5245 N N . LYS F 1 35 ? 26.066 -41.306 15.714 1.00 36.55 35 LYS F N 1
ATOM 5246 C CA . LYS F 1 35 ? 25.563 -42.447 16.465 1.00 37.77 35 LYS F CA 1
ATOM 5247 C C . LYS F 1 35 ? 26.490 -42.844 17.619 1.00 38.03 35 LYS F C 1
ATOM 5248 O O . LYS F 1 35 ? 26.482 -43.993 18.040 1.00 38.11 35 LYS F O 1
ATOM 5254 N N . ASN F 1 36 ? 27.268 -41.870 18.120 1.00 38.66 36 ASN F N 1
ATOM 5255 C CA . ASN F 1 36 ? 28.181 -42.012 19.281 1.00 38.79 36 ASN F CA 1
ATOM 5256 C C . ASN F 1 36 ? 29.209 -43.123 19.086 1.00 38.55 36 ASN F C 1
ATOM 5257 O O . ASN F 1 36 ? 29.573 -43.821 20.008 1.00 38.43 36 ASN F O 1
ATOM 5262 N N . GLN F 1 37 ? 29.665 -43.255 17.855 1.00 38.40 37 GLN F N 1
ATOM 5263 C CA . GLN F 1 37 ? 30.696 -44.195 17.489 1.00 38.73 37 GLN F CA 1
ATOM 5264 C C . GLN F 1 37 ? 32.068 -43.461 17.477 1.00 38.24 37 GLN F C 1
ATOM 5265 O O . GLN F 1 37 ? 32.182 -42.389 16.907 1.00 36.88 37 GLN F O 1
ATOM 5271 N N . ILE F 1 38 ? 33.095 -44.046 18.103 1.00 37.77 38 ILE F N 1
ATOM 5272 C CA . ILE F 1 38 ? 34.422 -43.431 18.143 1.00 37.61 38 ILE F CA 1
ATOM 5273 C C . ILE F 1 38 ? 35.057 -43.536 16.765 1.00 36.86 38 ILE F C 1
ATOM 5274 O O . ILE F 1 38 ? 35.358 -44.612 16.296 1.00 37.26 38 ILE F O 1
ATOM 5279 N N . LEU F 1 39 ? 35.226 -42.405 16.107 1.00 36.73 39 LEU F N 1
ATOM 5280 C CA . LEU F 1 39 ? 35.841 -42.370 14.790 1.00 37.01 39 LEU F CA 1
ATOM 5281 C C . LEU F 1 39 ? 37.331 -42.614 14.925 1.00 37.30 39 LEU F C 1
ATOM 5282 O O . LEU F 1 39 ? 37.931 -43.347 14.148 1.00 37.72 39 LEU F O 1
ATOM 5287 N N . ARG F 1 40 ? 37.909 -42.014 15.954 1.00 38.04 40 ARG F N 1
ATOM 5288 C CA . ARG F 1 40 ? 39.346 -41.939 16.121 1.00 37.90 40 ARG F CA 1
ATOM 5289 C C . ARG F 1 40 ? 39.558 -41.190 17.440 1.00 36.93 40 ARG F C 1
ATOM 5290 O O . ARG F 1 40 ? 38.624 -40.606 17.990 1.00 36.03 40 ARG F O 1
ATOM 5298 N N . HIS F 1 41 ? 40.773 -41.225 17.966 1.00 36.15 41 HIS F N 1
ATOM 5299 C CA . HIS F 1 41 ? 41.139 -40.290 19.012 1.00 35.65 41 HIS F CA 1
ATOM 5300 C C . HIS F 1 41 ? 42.502 -39.698 18.756 1.00 35.08 41 HIS F C 1
ATOM 5301 O O . HIS F 1 41 ? 43.380 -40.344 18.195 1.00 32.97 41 HIS F O 1
ATOM 5308 N N . GLU F 1 42 ? 42.620 -38.436 19.181 1.00 35.93 42 GLU F N 1
ATOM 5309 C CA . GLU F 1 42 ? 43.872 -37.706 19.286 1.00 35.97 42 GLU F CA 1
ATOM 5310 C C . GLU F 1 42 ? 44.502 -37.829 20.687 1.00 34.76 42 GLU F C 1
ATOM 5311 O O . GLU F 1 42 ? 43.809 -37.765 21.694 1.00 33.80 42 GLU F O 1
ATOM 5317 N N . THR F 1 43 ? 45.820 -38.000 20.722 1.00 34.62 43 THR F N 1
ATOM 5318 C CA . THR F 1 43 ? 46.608 -38.057 21.953 1.00 34.44 43 THR F CA 1
ATOM 5319 C C . THR F 1 43 ? 47.583 -36.878 22.033 1.00 33.94 43 THR F C 1
ATOM 5320 O O . THR F 1 43 ? 48.419 -36.694 21.159 1.00 33.69 43 THR F O 1
ATOM 5324 N N . ILE F 1 44 ? 47.479 -36.104 23.105 1.00 33.50 44 ILE F N 1
ATOM 5325 C CA . ILE F 1 44 ? 48.359 -34.982 23.343 1.00 33.22 44 ILE F CA 1
ATOM 5326 C C . ILE F 1 44 ? 49.078 -35.100 24.696 1.00 32.71 44 ILE F C 1
ATOM 5327 O O . ILE F 1 44 ? 48.492 -35.018 25.767 1.00 30.91 44 ILE F O 1
ATOM 5332 N N . THR F 1 45 ? 50.375 -35.314 24.609 1.00 33.16 45 THR F N 1
ATOM 5333 C CA . THR F 1 45 ? 51.221 -35.394 25.777 1.00 33.54 45 THR F CA 1
ATOM 5334 C C . THR F 1 45 ? 51.393 -33.951 26.275 1.00 33.08 45 THR F C 1
ATOM 5335 O O . THR F 1 45 ? 51.683 -33.040 25.470 1.00 33.23 45 THR F O 1
ATOM 5339 N N . ILE F 1 46 ? 51.142 -33.737 27.569 1.00 31.89 46 ILE F N 1
ATOM 5340 C CA . ILE F 1 46 ? 51.015 -32.389 28.104 1.00 31.44 46 ILE F CA 1
ATOM 5341 C C . ILE F 1 46 ? 51.986 -32.020 29.236 1.00 30.84 46 ILE F C 1
ATOM 5342 O O . ILE F 1 46 ? 52.555 -32.881 29.892 1.00 31.19 46 ILE F O 1
ATOM 5347 N N . GLY F 1 47 ? 52.131 -30.711 29.467 1.00 29.85 47 GLY F N 1
ATOM 5348 C CA . GLY F 1 47 ? 53.052 -30.187 30.448 1.00 28.53 47 GLY F CA 1
ATOM 5349 C C . GLY F 1 47 ? 52.930 -28.692 30.537 1.00 27.21 47 GLY F C 1
ATOM 5350 O O . GLY F 1 47 ? 51.999 -28.092 29.980 1.00 27.89 47 GLY F O 1
ATOM 5351 N N . THR F 1 48 ? 53.887 -28.061 31.200 1.00 27.02 48 THR F N 1
ATOM 5352 C CA . THR F 1 48 ? 53.810 -26.612 31.411 1.00 27.17 48 THR F CA 1
ATOM 5353 C C . THR F 1 48 ? 53.950 -25.817 30.104 1.00 26.92 48 THR F C 1
ATOM 5354 O O . THR F 1 48 ? 53.479 -24.682 30.024 1.00 26.64 48 THR F O 1
ATOM 5358 N N . LEU F 1 49 ? 54.533 -26.419 29.070 1.00 26.51 49 LEU F N 1
ATOM 5359 C CA . LEU F 1 49 ? 54.766 -25.682 27.816 1.00 27.25 49 LEU F CA 1
ATOM 5360 C C . LEU F 1 49 ? 53.803 -26.032 26.683 1.00 26.97 49 LEU F C 1
ATOM 5361 O O . LEU F 1 49 ? 53.996 -25.568 25.580 1.00 25.76 49 LEU F O 1
ATOM 5366 N N . THR F 1 50 ? 52.749 -26.808 26.963 1.00 27.44 50 THR F N 1
ATOM 5367 C CA . THR F 1 50 ? 51.866 -27.289 25.883 1.00 28.11 50 THR F CA 1
ATOM 5368 C C . THR F 1 50 ? 50.481 -26.593 25.761 1.00 28.85 50 THR F C 1
ATOM 5369 O O . THR F 1 50 ? 49.591 -27.117 25.075 1.00 28.50 50 THR F O 1
ATOM 5373 N N . ALA F 1 51 ? 50.322 -25.403 26.352 1.00 29.31 51 ALA F N 1
ATOM 5374 C CA . ALA F 1 51 ? 49.011 -24.705 26.381 1.00 29.71 51 ALA F CA 1
ATOM 5375 C C . ALA F 1 51 ? 48.414 -24.418 25.018 1.00 30.04 51 ALA F C 1
ATOM 5376 O O . ALA F 1 51 ? 47.216 -24.490 24.832 1.00 31.47 51 ALA F O 1
ATOM 5378 N N . SER F 1 52 ? 49.247 -24.084 24.049 1.00 31.29 52 SER F N 1
ATOM 5379 C CA . SER F 1 52 ? 48.772 -23.815 22.701 1.00 30.68 52 SER F CA 1
ATOM 5380 C C . SER F 1 52 ? 48.302 -25.083 21.987 1.00 30.32 52 SER F C 1
ATOM 5381 O O . SER F 1 52 ? 47.521 -25.027 21.046 1.00 31.27 52 SER F O 1
ATOM 5384 N N . LEU F 1 53 ? 48.794 -26.230 22.423 1.00 30.07 53 LEU F N 1
ATOM 5385 C CA . LEU F 1 53 ? 48.452 -27.512 21.816 1.00 29.86 53 LEU F CA 1
ATOM 5386 C C . LEU F 1 53 ? 47.067 -27.989 22.143 1.00 29.25 53 LEU F C 1
ATOM 5387 O O . LEU F 1 53 ? 46.494 -28.751 21.383 1.00 29.30 53 LEU F O 1
ATOM 5392 N N . ILE F 1 54 ? 46.571 -27.592 23.306 1.00 29.45 54 ILE F N 1
ATOM 5393 C CA . ILE F 1 54 ? 45.286 -28.021 23.828 1.00 29.70 54 ILE F CA 1
ATOM 5394 C C . ILE F 1 54 ? 44.299 -26.857 23.942 1.00 30.09 54 ILE F C 1
ATOM 5395 O O . ILE F 1 54 ? 43.306 -26.974 24.635 1.00 30.48 54 ILE F O 1
ATOM 5400 N N . HIS F 1 55 ? 44.594 -25.752 23.273 1.00 31.08 55 HIS F N 1
ATOM 5401 C CA . HIS F 1 55 ? 43.683 -24.627 23.149 1.00 31.28 55 HIS F CA 1
ATOM 5402 C C . HIS F 1 55 ? 42.473 -25.109 22.344 1.00 31.51 55 HIS F C 1
ATOM 5403 O O . HIS F 1 55 ? 42.636 -25.832 21.363 1.00 31.44 55 HIS F O 1
ATOM 5410 N N . PRO F 1 56 ? 41.257 -24.720 22.767 1.00 31.88 56 PRO F N 1
ATOM 5411 C CA . PRO F 1 56 ? 40.001 -25.049 22.099 1.00 32.29 56 PRO F CA 1
ATOM 5412 C C . PRO F 1 56 ? 40.024 -25.002 20.595 1.00 32.33 56 PRO F C 1
ATOM 5413 O O . PRO F 1 56 ? 39.433 -25.855 19.931 1.00 33.01 56 PRO F O 1
ATOM 5417 N N . ARG F 1 57 ? 40.663 -23.978 20.056 1.00 32.30 57 ARG F N 1
ATOM 5418 C CA . ARG F 1 57 ? 40.798 -23.843 18.595 1.00 32.32 57 ARG F CA 1
ATOM 5419 C C . ARG F 1 57 ? 41.516 -25.032 17.934 1.00 31.22 57 ARG F C 1
ATOM 5420 O O . ARG F 1 57 ? 41.139 -25.452 16.847 1.00 31.67 57 ARG F O 1
ATOM 5428 N N . GLU F 1 58 ? 42.531 -25.579 18.607 1.00 30.69 58 GLU F N 1
ATOM 5429 C CA . GLU F 1 58 ? 43.265 -26.741 18.095 1.00 30.03 58 GLU F CA 1
ATOM 5430 C C . GLU F 1 58 ? 42.451 -28.001 18.249 1.00 28.91 58 GLU F C 1
ATOM 5431 O O . GLU F 1 58 ? 42.385 -28.820 17.337 1.00 28.02 58 GLU F O 1
ATOM 5437 N N . ILE F 1 59 ? 41.830 -28.155 19.416 1.00 28.12 59 ILE F N 1
ATOM 5438 C CA . ILE F 1 59 ? 41.000 -29.327 19.692 1.00 28.04 59 ILE F CA 1
ATOM 5439 C C . ILE F 1 59 ? 39.877 -29.389 18.696 1.00 27.89 59 ILE F C 1
ATOM 5440 O O . ILE F 1 59 ? 39.647 -30.431 18.056 1.00 28.31 59 ILE F O 1
ATOM 5445 N N . PHE F 1 60 ? 39.208 -28.260 18.492 1.00 27.48 60 PHE F N 1
ATOM 5446 C CA . PHE F 1 60 ? 38.084 -28.253 17.545 1.00 27.56 60 PHE F CA 1
ATOM 5447 C C . PHE F 1 60 ? 38.463 -28.246 16.064 1.00 27.18 60 PHE F C 1
ATOM 5448 O O . PHE F 1 60 ? 37.759 -28.801 15.270 1.00 27.34 60 PHE F O 1
ATOM 5456 N N . LYS F 1 61 ? 39.596 -27.691 15.688 1.00 28.59 61 LYS F N 1
ATOM 5457 C CA . LYS F 1 61 ? 40.083 -27.895 14.308 1.00 29.56 61 LYS F CA 1
ATOM 5458 C C . LYS F 1 61 ? 40.333 -29.354 14.013 1.00 28.82 61 LYS F C 1
ATOM 5459 O O . LYS F 1 61 ? 39.976 -29.820 12.954 1.00 29.41 61 LYS F O 1
ATOM 5465 N N . ALA F 1 62 ? 40.948 -30.067 14.947 1.00 28.79 62 ALA F N 1
ATOM 5466 C CA . ALA F 1 62 ? 41.070 -31.532 14.836 1.00 28.52 62 ALA F CA 1
ATOM 5467 C C . ALA F 1 62 ? 39.685 -32.219 14.630 1.00 28.13 62 ALA F C 1
ATOM 5468 O O . ALA F 1 62 ? 39.545 -33.139 13.817 1.00 27.73 62 ALA F O 1
ATOM 5470 N N . ALA F 1 63 ? 38.674 -31.760 15.375 1.00 28.12 63 ALA F N 1
ATOM 5471 C CA . ALA F 1 63 ? 37.337 -32.340 15.308 1.00 28.53 63 ALA F CA 1
ATOM 5472 C C . ALA F 1 63 ? 36.696 -32.053 13.944 1.00 28.40 63 ALA F C 1
ATOM 5473 O O . ALA F 1 63 ? 36.036 -32.904 13.355 1.00 27.79 63 ALA F O 1
ATOM 5475 N N . ILE F 1 64 ? 36.924 -30.848 13.454 1.00 29.31 64 ILE F N 1
ATOM 5476 C CA . ILE F 1 64 ? 36.445 -30.429 12.159 1.00 30.10 64 ILE F CA 1
ATOM 5477 C C . ILE F 1 64 ? 37.139 -31.220 11.051 1.00 30.65 64 ILE F C 1
ATOM 5478 O O . ILE F 1 64 ? 36.497 -31.712 10.130 1.00 30.76 64 ILE F O 1
ATOM 5483 N N . ARG F 1 65 ? 38.443 -31.399 11.159 1.00 31.66 65 ARG F N 1
ATOM 5484 C CA . ARG F 1 65 ? 39.126 -32.231 10.184 1.00 32.15 65 ARG F CA 1
ATOM 5485 C C . ARG F 1 65 ? 38.590 -33.641 10.156 1.00 32.33 65 ARG F C 1
ATOM 5486 O O . ARG F 1 65 ? 38.485 -34.247 9.102 1.00 31.11 65 ARG F O 1
ATOM 5494 N N . GLU F 1 66 ? 38.238 -34.147 11.333 1.00 33.56 66 GLU F N 1
ATOM 5495 C CA . GLU F 1 66 ? 37.733 -35.506 11.475 1.00 34.11 66 GLU F CA 1
ATOM 5496 C C . GLU F 1 66 ? 36.258 -35.694 11.121 1.00 34.26 66 GLU F C 1
ATOM 5497 O O . GLU F 1 66 ? 35.748 -36.815 11.156 1.00 34.99 66 GLU F O 1
ATOM 5503 N N . SER F 1 67 ? 35.577 -34.605 10.788 1.00 33.47 67 SER F N 1
ATOM 5504 C CA . SER F 1 67 ? 34.161 -34.648 10.578 1.00 32.86 67 SER F CA 1
ATOM 5505 C C . SER F 1 67 ? 33.455 -35.209 11.832 1.00 32.29 67 SER F C 1
ATOM 5506 O O . SER F 1 67 ? 32.523 -35.954 11.730 1.00 33.46 67 SER F O 1
ATOM 5509 N N . ALA F 1 68 ? 33.918 -34.831 13.020 1.00 31.02 68 ALA F N 1
ATOM 5510 C CA . ALA F 1 68 ? 33.281 -35.220 14.265 1.00 29.96 68 ALA F CA 1
ATOM 5511 C C . ALA F 1 68 ? 31.927 -34.508 14.465 1.00 28.67 68 ALA F C 1
ATOM 5512 O O . ALA F 1 68 ? 31.801 -33.322 14.258 1.00 27.28 68 ALA F O 1
ATOM 5514 N N . HIS F 1 69 ? 30.929 -35.242 14.934 1.00 28.50 69 HIS F N 1
ATOM 5515 C CA . HIS F 1 69 ? 29.673 -34.616 15.321 1.00 28.00 69 HIS F CA 1
ATOM 5516 C C . HIS F 1 69 ? 29.779 -34.044 16.721 1.00 27.11 69 HIS F C 1
ATOM 5517 O O . HIS F 1 69 ? 29.309 -32.940 16.991 1.00 27.85 69 HIS F O 1
ATOM 5524 N N . SER F 1 70 ? 30.426 -34.795 17.600 1.00 26.70 70 SER F N 1
ATOM 5525 C CA . SER F 1 70 ? 30.731 -34.359 18.954 1.00 26.62 70 SER F CA 1
ATOM 5526 C C . SER F 1 70 ? 32.066 -34.935 19.434 1.00 26.26 70 SER F C 1
ATOM 5527 O O . SER F 1 70 ? 32.636 -35.826 18.788 1.00 25.22 70 SER F O 1
ATOM 5530 N N . ILE F 1 71 ? 32.536 -34.434 20.591 1.00 26.24 71 ILE F N 1
ATOM 5531 C CA . ILE F 1 71 ? 33.797 -34.897 21.207 1.00 26.03 71 ILE F CA 1
ATOM 5532 C C . ILE F 1 71 ? 33.662 -35.268 22.685 1.00 25.48 71 ILE F C 1
ATOM 5533 O O . ILE F 1 71 ? 32.822 -34.761 23.394 1.00 24.46 71 ILE F O 1
ATOM 5538 N N . ILE F 1 72 ? 34.487 -36.206 23.114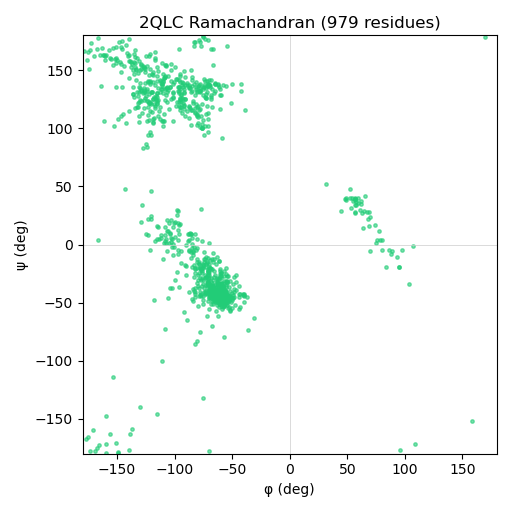 1.00 25.59 72 ILE F N 1
ATOM 5539 C CA . ILE F 1 72 ? 34.709 -36.451 24.510 1.00 26.29 72 ILE F CA 1
ATOM 5540 C C . ILE F 1 72 ? 36.173 -36.143 24.871 1.00 26.30 72 ILE F C 1
ATOM 5541 O O . ILE F 1 72 ? 37.100 -36.599 24.221 1.00 25.56 72 ILE F O 1
ATOM 5546 N N . LEU F 1 73 ? 36.352 -35.324 25.899 1.00 27.68 73 LEU F N 1
ATOM 5547 C CA . LEU F 1 73 ? 37.655 -35.092 26.514 1.00 27.72 73 LEU F CA 1
ATOM 5548 C C . LEU F 1 73 ? 37.989 -36.162 27.583 1.00 27.33 73 LEU F C 1
ATOM 5549 O O . LEU F 1 73 ? 37.138 -36.545 28.367 1.00 25.62 73 LEU F O 1
ATOM 5554 N N . VAL F 1 74 ? 39.231 -36.647 27.554 1.00 27.87 74 VAL F N 1
ATOM 5555 C CA . VAL F 1 74 ? 39.802 -37.536 28.567 1.00 27.97 74 VAL F CA 1
ATOM 5556 C C . VAL F 1 74 ? 41.195 -37.055 29.046 1.00 28.55 74 VAL F C 1
ATOM 5557 O O . VAL F 1 74 ? 42.041 -36.637 28.253 1.00 28.11 74 VAL F O 1
ATOM 5561 N N . HIS F 1 75 ? 41.392 -37.100 30.362 1.00 29.45 75 HIS F N 1
ATOM 5562 C CA . HIS F 1 75 ? 42.685 -36.919 30.995 1.00 30.38 75 HIS F CA 1
ATOM 5563 C C . HIS F 1 75 ? 43.085 -38.160 31.791 1.00 30.60 75 HIS F C 1
ATOM 5564 O O . HIS F 1 75 ? 42.303 -38.615 32.595 1.00 30.88 75 HIS F O 1
ATOM 5571 N N . ASN F 1 76 ? 44.303 -38.668 31.612 1.00 31.06 76 ASN F N 1
ATOM 5572 C CA . ASN F 1 76 ? 44.835 -39.639 32.565 1.00 32.17 76 ASN F CA 1
ATOM 5573 C C . ASN F 1 76 ? 45.585 -38.931 33.729 1.00 33.21 76 ASN F C 1
ATOM 5574 O O . ASN F 1 76 ? 46.288 -37.935 33.512 1.00 33.07 76 ASN F O 1
ATOM 5579 N N . HIS F 1 77 ? 45.380 -39.433 34.954 1.00 33.80 77 HIS F N 1
ATOM 5580 C CA . HIS F 1 77 ? 46.135 -39.012 36.150 1.00 34.76 77 HIS F CA 1
ATOM 5581 C C . HIS F 1 77 ? 47.056 -40.152 36.565 1.00 35.20 77 HIS F C 1
ATOM 5582 O O . HIS F 1 77 ? 46.572 -41.155 37.067 1.00 34.59 77 HIS F O 1
ATOM 5589 N N . PRO F 1 78 ? 48.378 -40.016 36.321 1.00 36.51 78 PRO F N 1
ATOM 5590 C CA . PRO F 1 78 ? 49.367 -41.026 36.766 1.00 37.55 78 PRO F CA 1
ATOM 5591 C C . PRO F 1 78 ? 49.359 -41.359 38.282 1.00 38.14 78 PRO F C 1
ATOM 5592 O O . PRO F 1 78 ? 49.866 -42.412 38.673 1.00 38.52 78 PRO F O 1
ATOM 5596 N N . SER F 1 79 ? 48.796 -40.464 39.098 1.00 39.04 79 SER F N 1
ATOM 5597 C CA . SER F 1 79 ? 48.670 -40.625 40.553 1.00 39.91 79 SER F CA 1
ATOM 5598 C C . SER F 1 79 ? 47.735 -41.764 40.926 1.00 40.97 79 SER F C 1
ATOM 5599 O O . SER F 1 79 ? 47.847 -42.350 42.007 1.00 39.99 79 SER F O 1
ATOM 5602 N N . GLY F 1 80 ? 46.783 -42.035 40.032 1.00 41.96 80 GLY F N 1
ATOM 5603 C CA . GLY F 1 80 ? 45.718 -42.979 40.307 1.00 42.65 80 GLY F CA 1
ATOM 5604 C C . GLY F 1 80 ? 44.415 -42.276 40.613 1.00 43.29 80 GLY F C 1
ATOM 5605 O O . GLY F 1 80 ? 43.365 -42.774 40.255 1.00 44.10 80 GLY F O 1
ATOM 5606 N N . ASP F 1 81 ? 44.469 -41.112 41.252 1.00 44.43 81 ASP F N 1
ATOM 5607 C CA . ASP F 1 81 ? 43.243 -40.421 41.668 1.00 44.41 81 ASP F CA 1
ATOM 5608 C C . ASP F 1 81 ? 42.479 -39.773 40.491 1.00 44.41 81 ASP F C 1
ATOM 5609 O O . ASP F 1 81 ? 43.088 -39.210 39.581 1.00 44.54 81 ASP F O 1
ATOM 5614 N N . VAL F 1 82 ? 41.147 -39.847 40.528 1.00 44.13 82 VAL F N 1
ATOM 5615 C CA . VAL F 1 82 ? 40.309 -39.408 39.400 1.00 44.09 82 VAL F CA 1
ATOM 5616 C C . VAL F 1 82 ? 39.548 -38.116 39.676 1.00 44.21 82 VAL F C 1
ATOM 5617 O O . VAL F 1 82 ? 38.764 -37.676 38.829 1.00 44.05 82 VAL F O 1
ATOM 5621 N N . GLN F 1 83 ? 39.775 -37.508 40.843 1.00 44.38 83 GLN F N 1
ATOM 5622 C CA . GLN F 1 83 ? 39.115 -36.250 41.184 1.00 44.59 83 GLN F CA 1
ATOM 5623 C C . GLN F 1 83 ? 39.714 -35.132 40.314 1.00 44.73 83 GLN F C 1
ATOM 5624 O O . GLN F 1 83 ? 40.921 -35.107 40.081 1.00 44.47 83 GLN F O 1
ATOM 5630 N N . PRO F 1 84 ? 38.864 -34.235 39.793 1.00 45.12 84 PRO F N 1
ATOM 5631 C CA . PRO F 1 84 ? 39.356 -33.137 38.959 1.00 45.70 84 PRO F CA 1
ATOM 5632 C C . PRO F 1 84 ? 39.996 -31.959 39.725 1.00 46.08 84 PRO F C 1
ATOM 5633 O O . PRO F 1 84 ? 39.406 -31.444 40.671 1.00 45.73 84 PRO F O 1
ATOM 5637 N N . SER F 1 85 ? 41.183 -31.534 39.284 1.00 47.29 85 SER F N 1
ATOM 5638 C CA . SER F 1 85 ? 41.776 -30.250 39.700 1.00 48.41 85 SER F CA 1
ATOM 5639 C C . SER F 1 85 ? 40.956 -29.077 39.169 1.00 49.15 85 SER F C 1
ATOM 5640 O O . SER F 1 85 ? 40.270 -29.219 38.165 1.00 49.03 85 SER F O 1
ATOM 5643 N N . ASN F 1 86 ? 41.020 -27.925 39.851 1.00 50.31 86 ASN F N 1
ATOM 5644 C CA . ASN F 1 86 ? 40.317 -26.713 39.387 1.00 50.74 86 ASN F CA 1
ATOM 5645 C C . ASN F 1 86 ? 40.822 -26.308 37.999 1.00 50.77 86 ASN F C 1
ATOM 5646 O O . ASN F 1 86 ? 40.106 -25.653 37.260 1.00 50.82 86 ASN F O 1
ATOM 5651 N N . ALA F 1 87 ? 42.046 -26.715 37.657 1.00 50.82 87 ALA F N 1
ATOM 5652 C CA . ALA F 1 87 ? 42.554 -26.611 36.291 1.00 51.14 87 ALA F CA 1
ATOM 5653 C C . ALA F 1 87 ? 41.651 -27.398 35.347 1.00 51.39 87 ALA F C 1
ATOM 5654 O O . ALA F 1 87 ? 41.126 -26.829 34.386 1.00 52.14 87 ALA F O 1
ATOM 5656 N N . ASP F 1 88 ? 41.457 -28.689 35.637 1.00 51.24 88 ASP F N 1
ATOM 5657 C CA . ASP F 1 88 ? 40.539 -29.540 34.859 1.00 51.30 88 ASP F CA 1
ATOM 5658 C C . ASP F 1 88 ? 39.154 -28.900 34.663 1.00 50.79 88 ASP F C 1
ATOM 5659 O O . ASP F 1 88 ? 38.606 -28.953 33.557 1.00 51.01 88 ASP F O 1
ATOM 5664 N N . LYS F 1 89 ? 38.587 -28.303 35.711 1.00 49.88 89 LYS F N 1
ATOM 5665 C CA . LYS F 1 89 ? 37.267 -27.678 35.581 1.00 49.60 89 LYS F CA 1
ATOM 5666 C C . LYS F 1 89 ? 37.319 -26.408 34.707 1.00 49.33 89 LYS F C 1
ATOM 5667 O O . LYS F 1 89 ? 36.403 -26.154 33.930 1.00 48.99 89 LYS F O 1
ATOM 5673 N N . GLN F 1 90 ? 38.392 -25.623 34.845 1.00 49.04 90 GLN F N 1
ATOM 5674 C CA . GLN F 1 90 ? 38.626 -24.441 34.009 1.00 48.82 90 GLN F CA 1
ATOM 5675 C C . GLN F 1 90 ? 38.548 -24.828 32.534 1.00 47.69 90 GLN F C 1
ATOM 5676 O O . GLN F 1 90 ? 37.772 -24.240 31.772 1.00 47.08 90 GLN F O 1
ATOM 5682 N N . VAL F 1 91 ? 39.348 -25.823 32.139 1.00 46.53 91 VAL F N 1
ATOM 5683 C CA . VAL F 1 91 ? 39.510 -26.141 30.728 1.00 46.03 91 VAL F CA 1
ATOM 5684 C C . VAL F 1 91 ? 38.237 -26.695 30.121 1.00 44.84 91 VAL F C 1
ATOM 5685 O O . VAL F 1 91 ? 37.950 -26.460 28.963 1.00 44.51 91 VAL F O 1
ATOM 5689 N N . THR F 1 92 ? 37.482 -27.425 30.928 1.00 44.00 92 THR F N 1
ATOM 5690 C CA . THR F 1 92 ? 36.216 -27.994 30.529 1.00 43.12 92 THR F CA 1
ATOM 5691 C C . THR F 1 92 ? 35.233 -26.934 30.122 1.00 42.26 92 THR F C 1
ATOM 5692 O O . THR F 1 92 ? 34.651 -27.012 29.055 1.00 42.54 92 THR F O 1
ATOM 5696 N N . SER F 1 93 ? 35.051 -25.935 30.965 1.00 41.87 93 SER F N 1
ATOM 5697 C CA . SER F 1 93 ? 34.092 -24.869 30.690 1.00 41.96 93 SER F CA 1
ATOM 5698 C C . SER F 1 93 ? 34.414 -24.116 29.404 1.00 41.16 93 SER F C 1
ATOM 5699 O O . SER F 1 93 ? 33.543 -23.863 28.582 1.00 41.78 93 SER F O 1
ATOM 5702 N N . ILE F 1 94 ? 35.682 -23.784 29.248 1.00 40.69 94 ILE F N 1
ATOM 5703 C CA . ILE F 1 94 ? 36.227 -23.129 28.055 1.00 40.67 94 ILE F CA 1
ATOM 5704 C C . ILE F 1 94 ? 35.994 -23.953 26.790 1.00 39.65 94 ILE F C 1
ATOM 5705 O O . ILE F 1 94 ? 35.556 -23.446 25.790 1.00 39.54 94 ILE F O 1
ATOM 5710 N N . LEU F 1 95 ? 36.290 -25.237 26.858 1.00 39.14 95 LEU F N 1
ATOM 5711 C CA . LEU F 1 95 ? 36.091 -26.128 25.736 1.00 38.71 95 LEU F CA 1
ATOM 5712 C C . LEU F 1 95 ? 34.598 -26.335 25.429 1.00 38.49 95 LEU F C 1
ATOM 5713 O O . LEU F 1 95 ? 34.210 -26.388 24.258 1.00 37.49 95 LEU F O 1
ATOM 5718 N N . LYS F 1 96 ? 33.759 -26.453 26.462 1.00 38.44 96 LYS F N 1
ATOM 5719 C CA . LYS F 1 96 ? 32.324 -26.594 26.229 1.00 38.74 96 LYS F CA 1
ATOM 5720 C C . LYS F 1 96 ? 31.730 -25.377 25.452 1.00 38.44 96 LYS F C 1
ATOM 5721 O O . LYS F 1 96 ? 30.927 -25.543 24.542 1.00 37.69 96 LYS F O 1
ATOM 5727 N N . LYS F 1 97 ? 32.153 -24.176 25.820 1.00 38.46 97 LYS F N 1
ATOM 5728 C CA . LYS F 1 97 ? 31.706 -22.941 25.171 1.00 38.93 97 LYS F CA 1
ATOM 5729 C C . LYS F 1 97 ? 32.097 -22.829 23.712 1.00 38.01 97 LYS F C 1
ATOM 5730 O O . LYS F 1 97 ? 31.273 -22.514 22.861 1.00 38.09 97 LYS F O 1
ATOM 5736 N N . ALA F 1 98 ? 33.384 -23.029 23.455 1.00 37.23 98 ALA F N 1
ATOM 5737 C CA . ALA F 1 98 ? 33.916 -23.149 22.094 1.00 35.66 98 ALA F CA 1
ATOM 5738 C C . ALA F 1 98 ? 33.094 -24.141 21.259 1.00 34.44 98 ALA F C 1
ATOM 5739 O O . ALA F 1 98 ? 32.743 -23.859 20.140 1.00 33.98 98 ALA F O 1
ATOM 5741 N N . GLY F 1 99 ? 32.784 -25.296 21.832 1.00 33.69 99 GLY F N 1
ATOM 5742 C CA . GLY F 1 99 ? 31.949 -26.293 21.209 1.00 34.40 99 GLY F CA 1
ATOM 5743 C C . GLY F 1 99 ? 30.557 -25.829 20.843 1.00 34.49 99 GLY F C 1
ATOM 5744 O O . GLY F 1 99 ? 30.080 -26.156 19.764 1.00 35.23 99 GLY F O 1
ATOM 5745 N N . ASP F 1 100 ? 29.901 -25.074 21.725 1.00 34.67 100 ASP F N 1
ATOM 5746 C CA . ASP F 1 100 ? 28.619 -24.507 21.411 1.00 35.06 100 ASP F CA 1
ATOM 5747 C C . ASP F 1 100 ? 28.746 -23.491 20.290 1.00 35.00 100 ASP F C 1
ATOM 5748 O O . ASP F 1 100 ? 27.931 -23.514 19.372 1.00 35.51 100 ASP F O 1
ATOM 5753 N N . LEU F 1 101 ? 29.745 -22.610 20.350 1.00 34.68 101 LEU F N 1
ATOM 5754 C CA . LEU F 1 101 ? 30.059 -21.733 19.212 1.00 34.54 101 LEU F CA 1
ATOM 5755 C C . LEU F 1 101 ? 30.051 -22.492 17.879 1.00 33.95 101 LEU F C 1
ATOM 5756 O O . LEU F 1 101 ? 29.487 -22.030 16.888 1.00 34.74 101 LEU F O 1
ATOM 5761 N N . LEU F 1 102 ? 30.668 -23.666 17.854 1.00 33.18 102 LEU F N 1
ATOM 5762 C CA . LEU F 1 102 ? 30.894 -24.403 16.618 1.00 32.52 102 LEU F CA 1
ATOM 5763 C C . LEU F 1 102 ? 29.825 -25.421 16.349 1.00 32.20 102 LEU F C 1
ATOM 5764 O O . LEU F 1 102 ? 29.823 -26.049 15.289 1.00 31.67 102 LEU F O 1
ATOM 5769 N N . GLN F 1 103 ? 28.917 -25.577 17.311 1.00 32.08 103 GLN F N 1
ATOM 5770 C CA . GLN F 1 103 ? 27.902 -26.619 17.291 1.00 32.09 103 GLN F CA 1
ATOM 5771 C C . GLN F 1 103 ? 28.494 -28.013 17.128 1.00 30.99 103 GLN F C 1
ATOM 5772 O O . GLN F 1 103 ? 27.954 -28.842 16.418 1.00 30.03 103 GLN F O 1
ATOM 5778 N N . ILE F 1 104 ? 29.640 -28.227 17.772 1.00 31.18 104 ILE F N 1
ATOM 5779 C CA . ILE F 1 104 ? 30.216 -29.563 17.995 1.00 31.44 104 ILE F CA 1
ATOM 5780 C C . ILE F 1 104 ? 30.299 -29.750 19.503 1.00 31.25 104 ILE F C 1
ATOM 5781 O O . ILE F 1 104 ? 31.140 -29.165 20.163 1.00 30.94 104 ILE F O 1
ATOM 5786 N N . GLU F 1 105 ? 29.403 -30.565 20.032 1.00 31.97 105 GLU F N 1
ATOM 5787 C CA . GLU F 1 105 ? 29.204 -30.657 21.448 1.00 32.40 105 GLU F CA 1
ATOM 5788 C C . GLU F 1 105 ? 30.331 -31.421 22.122 1.00 32.16 105 GLU F C 1
ATOM 5789 O O . GLU F 1 105 ? 30.806 -32.413 21.597 1.00 31.98 105 GLU F O 1
ATOM 5795 N N . LEU F 1 106 ? 30.784 -30.897 23.258 1.00 32.70 106 LEU F N 1
ATOM 5796 C CA . LEU F 1 106 ? 31.558 -31.665 24.238 1.00 32.99 106 LEU F CA 1
ATOM 5797 C C . LEU F 1 106 ? 30.569 -32.481 25.051 1.00 32.60 106 LEU F C 1
ATOM 5798 O O . LEU F 1 106 ? 29.876 -31.952 25.921 1.00 32.95 106 LEU F O 1
ATOM 5803 N N . LEU F 1 107 ? 30.489 -33.763 24.748 1.00 32.95 107 LEU F N 1
ATOM 5804 C CA . LEU F 1 107 ? 29.540 -34.644 25.412 1.00 33.33 107 LEU F CA 1
ATOM 5805 C C . LEU F 1 107 ? 29.908 -34.971 26.863 1.00 32.86 107 LEU F C 1
ATOM 5806 O O . LEU F 1 107 ? 29.013 -35.237 27.655 1.00 33.98 107 LEU F O 1
ATOM 5811 N N . ASP F 1 108 ? 31.197 -34.948 27.186 1.00 31.37 108 ASP F N 1
ATOM 5812 C CA . ASP F 1 108 ? 31.660 -35.327 28.516 1.00 30.70 108 ASP F CA 1
ATOM 5813 C C . ASP F 1 108 ? 33.157 -35.079 28.669 1.00 29.84 108 ASP F C 1
ATOM 5814 O O . ASP F 1 108 ? 33.909 -35.138 27.696 1.00 29.88 108 ASP F O 1
ATOM 5819 N N . HIS F 1 109 ? 33.583 -34.802 29.897 1.00 20.00 109 HIS F N 1
ATOM 5820 C CA . HIS F 1 109 ? 34.992 -34.903 30.261 1.00 20.00 109 HIS F CA 1
ATOM 5821 C C . HIS F 1 109 ? 35.226 -36.040 31.250 1.00 20.00 109 HIS F C 1
ATOM 5822 O O . HIS F 1 109 ? 34.690 -36.032 32.358 1.00 27.83 109 HIS F O 1
ATOM 5829 N N . VAL F 1 110 ? 36.031 -37.016 30.842 1.00 28.38 110 VAL F N 1
ATOM 5830 C CA . VAL F 1 110 ? 36.257 -38.209 31.648 1.00 28.71 110 VAL F CA 1
ATOM 5831 C C . VAL F 1 110 ? 37.709 -38.297 32.107 1.00 29.36 110 VAL F C 1
ATOM 5832 O O . VAL F 1 110 ? 38.627 -38.338 31.289 1.00 28.31 110 VAL F O 1
ATOM 5836 N N . ILE F 1 111 ? 37.908 -38.326 33.421 1.00 30.70 111 ILE F N 1
ATOM 5837 C CA . ILE F 1 111 ? 39.242 -38.536 33.994 1.00 31.68 111 ILE F CA 1
ATOM 5838 C C . ILE F 1 111 ? 39.403 -39.999 34.301 1.00 32.63 111 ILE F C 1
ATOM 5839 O O . ILE F 1 111 ? 38.587 -40.568 34.987 1.00 33.13 111 ILE F O 1
ATOM 5844 N N . VAL F 1 112 ? 40.468 -40.602 33.784 1.00 34.17 112 VAL F N 1
ATOM 5845 C CA . VAL F 1 112 ? 40.695 -42.033 33.950 1.00 35.94 112 VAL F CA 1
ATOM 5846 C C . VAL F 1 112 ? 41.916 -42.299 34.824 1.00 37.36 112 VAL F C 1
ATOM 5847 O O . VAL F 1 112 ? 42.922 -41.595 34.734 1.00 37.46 112 VAL F O 1
ATOM 5851 N N . GLY F 1 113 ? 41.822 -43.321 35.668 1.00 39.57 113 GLY F N 1
ATOM 5852 C CA . GLY F 1 113 ? 42.932 -43.716 36.515 1.00 40.51 113 GLY F CA 1
ATOM 5853 C C . GLY F 1 113 ? 42.805 -45.143 37.010 1.00 41.49 113 GLY F C 1
ATOM 5854 O O . GLY F 1 113 ? 42.260 -46.004 36.319 1.00 43.07 113 GLY F O 1
ATOM 5855 N N . ASN F 1 114 ? 43.310 -45.394 38.214 1.00 42.78 114 ASN F N 1
ATOM 5856 C CA . ASN F 1 114 ? 43.426 -46.753 38.728 1.00 43.25 114 ASN F CA 1
ATOM 5857 C C . ASN F 1 114 ? 42.078 -47.464 38.789 1.00 43.79 114 ASN F C 1
ATOM 5858 O O . ASN F 1 114 ? 41.363 -47.374 39.787 1.00 44.34 114 ASN F O 1
ATOM 5863 N N . ASN F 1 115 ? 41.738 -48.170 37.716 1.00 42.97 115 ASN F N 1
ATOM 5864 C CA . ASN F 1 115 ? 40.499 -48.936 37.664 1.00 42.27 115 ASN F CA 1
ATOM 5865 C C . ASN F 1 115 ? 39.293 -48.110 38.099 1.00 41.58 115 ASN F C 1
ATOM 5866 O O . ASN F 1 115 ? 38.396 -48.613 38.777 1.00 41.25 115 ASN F O 1
ATOM 5871 N N . ASP F 1 116 ? 39.278 -46.841 37.706 1.00 40.29 116 ASP F N 1
ATOM 5872 C CA . ASP F 1 116 ? 38.201 -45.954 38.055 1.00 39.11 116 ASP F CA 1
ATOM 5873 C C . ASP F 1 116 ? 38.295 -44.779 37.097 1.00 36.61 116 ASP F C 1
ATOM 5874 O O . ASP F 1 116 ? 39.303 -44.567 36.421 1.00 35.36 116 ASP F O 1
ATOM 5879 N N . TRP F 1 117 ? 37.211 -44.035 37.029 1.00 34.18 117 TRP F N 1
ATOM 5880 C CA . TRP F 1 117 ? 37.107 -42.949 36.121 1.00 32.81 117 TRP F CA 1
ATOM 5881 C C . TRP F 1 117 ? 36.191 -41.997 36.835 1.00 33.26 117 TRP F C 1
ATOM 5882 O O . TRP F 1 117 ? 35.460 -42.419 37.716 1.00 32.76 117 TRP F O 1
ATOM 5893 N N . PHE F 1 118 ? 36.251 -40.721 36.451 1.00 33.86 118 PHE F N 1
ATOM 5894 C CA . PHE F 1 118 ? 35.342 -39.680 36.928 1.00 33.87 118 PHE F CA 1
ATOM 5895 C C . PHE F 1 118 ? 34.716 -39.005 35.694 1.00 34.11 118 PHE F C 1
ATOM 5896 O O . PHE F 1 118 ? 35.419 -38.519 34.822 1.00 33.99 118 PHE F O 1
ATOM 5904 N N . SER F 1 119 ? 33.395 -38.962 35.664 1.00 34.33 119 SER F N 1
ATOM 5905 C CA . SER F 1 119 ? 32.645 -38.327 34.623 1.00 34.80 119 SER F CA 1
ATOM 5906 C C . SER F 1 119 ? 32.072 -36.997 35.102 1.00 35.54 119 SER F C 1
ATOM 5907 O O . SER F 1 119 ? 31.239 -36.960 35.985 1.00 35.57 119 SER F O 1
ATOM 5910 N N . PHE F 1 120 ? 32.496 -35.906 34.481 1.00 36.93 120 PHE F N 1
ATOM 5911 C CA . PHE F 1 120 ? 31.907 -34.594 34.714 1.00 38.24 120 PHE F CA 1
ATOM 5912 C C . PHE F 1 120 ? 30.385 -34.564 34.491 1.00 40.34 120 PHE F C 1
ATOM 5913 O O . PHE F 1 120 ? 29.663 -33.854 35.198 1.00 41.21 120 PHE F O 1
ATOM 5921 N N . ARG F 1 121 ? 29.897 -35.313 33.504 1.00 42.81 121 ARG F N 1
ATOM 5922 C CA . ARG F 1 121 ? 28.469 -35.274 33.147 1.00 43.87 121 ARG F CA 1
ATOM 5923 C C . ARG F 1 121 ? 27.571 -35.789 34.271 1.00 44.53 121 ARG F C 1
ATOM 5924 O O . ARG F 1 121 ? 26.586 -35.128 34.631 1.00 44.95 121 ARG F O 1
ATOM 5932 N N . ASP F 1 122 ? 27.896 -36.950 34.829 1.00 45.29 122 ASP F N 1
ATOM 5933 C CA . ASP F 1 122 ? 27.048 -37.494 35.892 1.00 46.00 122 ASP F CA 1
ATOM 5934 C C . ASP F 1 122 ? 27.544 -37.160 37.294 1.00 46.37 122 ASP F C 1
ATOM 5935 O O . ASP F 1 122 ? 27.144 -37.777 38.274 1.00 47.43 122 ASP F O 1
ATOM 5940 N N . HIS F 1 123 ? 28.410 -36.160 37.374 1.00 46.28 123 HIS F N 1
ATOM 5941 C CA . HIS F 1 123 ? 28.561 -35.379 38.584 1.00 46.39 123 HIS F CA 1
ATOM 5942 C C . HIS F 1 123 ? 27.965 -33.983 38.356 1.00 46.68 123 HIS F C 1
ATOM 5943 O O . HIS F 1 123 ? 28.110 -33.089 39.192 1.00 46.80 123 HIS F O 1
ATOM 5950 N N . ALA F 1 124 ? 27.290 -33.799 37.228 1.00 47.32 124 ALA F N 1
ATOM 5951 C CA . ALA F 1 124 ? 26.663 -32.518 36.894 1.00 48.36 124 ALA F CA 1
ATOM 5952 C C . ALA F 1 124 ? 27.660 -31.341 36.898 1.00 49.13 124 ALA F C 1
ATOM 5953 O O . ALA F 1 124 ? 27.279 -30.192 37.141 1.00 49.40 124 ALA F O 1
ATOM 5955 N N . LEU F 1 125 ? 28.930 -31.650 36.635 1.00 49.78 125 LEU F N 1
ATOM 5956 C CA . LEU F 1 125 ? 29.964 -30.652 36.410 1.00 50.22 125 LEU F CA 1
ATOM 5957 C C . LEU F 1 125 ? 30.021 -30.180 34.948 1.00 50.72 125 LEU F C 1
ATOM 5958 O O . LEU F 1 125 ? 30.778 -29.274 34.619 1.00 51.13 125 LEU F O 1
ATOM 5963 N N . LEU F 1 126 ? 29.254 -30.796 34.059 1.00 51.02 126 LEU F N 1
ATOM 5964 C CA . LEU F 1 126 ? 29.273 -30.355 32.683 1.00 51.16 126 LEU F CA 1
ATOM 5965 C C . LEU F 1 126 ? 28.236 -29.254 32.578 1.00 51.73 126 LEU F C 1
ATOM 5966 O O . LEU F 1 126 ? 28.387 -28.222 33.240 1.00 52.49 126 LEU F O 1
ATOM 5971 N N . LEU G 1 3 ? 5.195 13.687 23.638 1.00 48.37 3 LEU G N 1
ATOM 5972 C CA . LEU G 1 3 ? 4.541 13.095 22.426 1.00 47.95 3 LEU G CA 1
ATOM 5973 C C . LEU G 1 3 ? 5.172 11.723 22.142 1.00 47.63 3 LEU G C 1
ATOM 5974 O O . LEU G 1 3 ? 6.402 11.580 22.176 1.00 47.40 3 LEU G O 1
ATOM 5979 N N . LYS G 1 4 ? 4.334 10.716 21.896 1.00 47.13 4 LYS G N 1
ATOM 5980 C CA . LYS G 1 4 ? 4.812 9.330 21.793 1.00 46.82 4 LYS G CA 1
ATOM 5981 C C . LYS G 1 4 ? 5.331 8.962 20.388 1.00 45.95 4 LYS G C 1
ATOM 5982 O O . LYS G 1 4 ? 4.773 9.372 19.362 1.00 45.54 4 LYS G O 1
ATOM 5988 N N . VAL G 1 5 ? 6.410 8.179 20.375 1.00 44.78 5 VAL G N 1
ATOM 5989 C CA . VAL G 1 5 ? 7.070 7.748 19.146 1.00 43.63 5 VAL G CA 1
ATOM 5990 C C . VAL G 1 5 ? 6.668 6.319 18.818 1.00 42.77 5 VAL G C 1
ATOM 5991 O O . VAL G 1 5 ? 7.106 5.375 19.481 1.00 41.97 5 VAL G O 1
ATOM 5995 N N . LYS G 1 6 ? 5.816 6.181 17.804 1.00 41.98 6 LYS G N 1
ATOM 5996 C CA . LYS G 1 6 ? 5.402 4.877 17.295 1.00 41.54 6 LYS G CA 1
ATOM 5997 C C . LYS G 1 6 ? 6.157 4.523 16.022 1.00 41.27 6 LYS G C 1
ATOM 5998 O O . LYS G 1 6 ? 6.066 3.386 15.544 1.00 41.89 6 LYS G O 1
ATOM 6004 N N . GLY G 1 7 ? 6.906 5.483 15.471 1.00 40.44 7 GLY G N 1
ATOM 6005 C CA . GLY G 1 7 ? 7.691 5.258 14.243 1.00 39.04 7 GLY G CA 1
ATOM 6006 C C . GLY G 1 7 ? 8.601 6.436 13.903 1.00 38.03 7 GLY G C 1
ATOM 6007 O O . GLY G 1 7 ? 8.520 7.478 14.566 1.00 37.54 7 GLY G O 1
ATOM 6008 N N . ALA G 1 8 ? 9.456 6.278 12.878 1.00 36.03 8 ALA G N 1
ATOM 6009 C CA . ALA G 1 8 ? 10.371 7.356 12.474 1.00 35.56 8 ALA G CA 1
ATOM 6010 C C . ALA G 1 8 ? 9.659 8.606 11.933 1.00 34.24 8 ALA G C 1
ATOM 6011 O O . ALA G 1 8 ? 10.187 9.693 12.054 1.00 33.41 8 ALA G O 1
ATOM 6013 N N . ARG G 1 9 ? 8.456 8.479 11.376 1.00 34.00 9 ARG G N 1
ATOM 6014 C CA . ARG G 1 9 ? 7.718 9.685 10.972 1.00 34.08 9 ARG G CA 1
ATOM 6015 C C . ARG G 1 9 ? 7.362 10.594 12.160 1.00 32.91 9 ARG G C 1
ATOM 6016 O O . ARG G 1 9 ? 7.276 11.818 12.000 1.00 32.03 9 ARG G O 1
ATOM 6024 N N . ASP G 1 10 ? 7.182 10.002 13.340 1.00 32.02 10 ASP G N 1
ATOM 6025 C CA . ASP G 1 10 ? 7.001 10.779 14.566 1.00 32.34 10 ASP G CA 1
ATOM 6026 C C . ASP G 1 10 ? 8.264 11.548 14.957 1.00 32.18 10 ASP G C 1
ATOM 6027 O O . ASP G 1 10 ? 8.179 12.649 15.495 1.00 32.73 10 ASP G O 1
ATOM 6032 N N . VAL G 1 11 ? 9.443 10.973 14.698 1.00 32.36 11 VAL G N 1
ATOM 6033 C CA . VAL G 1 11 ? 10.685 11.699 14.921 1.00 32.16 11 VAL G CA 1
ATOM 6034 C C . VAL G 1 11 ? 10.759 12.849 13.906 1.00 32.36 11 VAL G C 1
ATOM 6035 O O . VAL G 1 11 ? 10.996 13.983 14.285 1.00 31.81 11 VAL G O 1
ATOM 6039 N N . PHE G 1 12 ? 10.519 12.552 12.632 1.00 33.22 12 PHE G N 1
ATOM 6040 C CA . PHE G 1 12 ? 10.521 13.554 11.579 1.00 34.19 12 PHE G CA 1
ATOM 6041 C C . PHE G 1 12 ? 9.602 14.735 11.869 1.00 34.91 12 PHE G C 1
ATOM 6042 O O . PHE G 1 12 ? 10.005 15.895 11.714 1.00 33.61 12 PHE G O 1
ATOM 6050 N N . GLU G 1 13 ? 8.368 14.433 12.282 1.00 36.32 13 GLU G N 1
ATOM 6051 C CA . GLU G 1 13 ? 7.415 15.475 12.676 1.00 37.15 13 GLU G CA 1
ATOM 6052 C C . GLU G 1 13 ? 7.900 16.292 13.878 1.00 37.49 13 GLU G C 1
ATOM 6053 O O . GLU G 1 13 ? 7.757 17.514 13.898 1.00 37.46 13 GLU G O 1
ATOM 6059 N N . TYR G 1 14 ? 8.424 15.614 14.893 1.00 37.56 14 TYR G N 1
ATOM 6060 C CA . TYR G 1 14 ? 8.930 16.301 16.076 1.00 38.02 14 TYR G CA 1
ATOM 6061 C C . TYR G 1 14 ? 10.060 17.274 15.688 1.00 38.38 14 TYR G C 1
ATOM 6062 O O . TYR G 1 14 ? 10.140 18.369 16.218 1.00 38.55 14 TYR G O 1
ATOM 6071 N N . MET G 1 15 ? 10.901 16.879 14.729 1.00 38.39 15 MET G N 1
ATOM 6072 C CA . MET G 1 15 ? 12.094 17.634 14.400 1.00 38.67 15 MET G CA 1
ATOM 6073 C C . MET G 1 15 ? 11.832 18.846 13.533 1.00 39.54 15 MET G C 1
ATOM 6074 O O . MET G 1 15 ? 12.676 19.744 13.480 1.00 39.56 15 MET G O 1
ATOM 6079 N N . LYS G 1 16 ? 10.669 18.915 12.884 1.00 40.70 16 LYS G N 1
ATOM 6080 C CA . LYS G 1 16 ? 10.400 20.077 12.016 1.00 41.46 16 LYS G CA 1
ATOM 6081 C C . LYS G 1 16 ? 10.258 21.367 12.833 1.00 41.81 16 LYS G C 1
ATOM 6082 O O . LYS G 1 16 ? 9.621 21.393 13.891 1.00 41.93 16 LYS G O 1
ATOM 6088 N N . GLY G 1 17 ? 10.928 22.412 12.342 1.00 42.40 17 GLY G N 1
ATOM 6089 C CA . GLY G 1 17 ? 11.032 23.701 13.033 1.00 42.72 17 GLY G CA 1
ATOM 6090 C C . GLY G 1 17 ? 11.969 23.685 14.238 1.00 43.13 17 GLY G C 1
ATOM 6091 O O . GLY G 1 17 ? 11.888 24.572 15.080 1.00 43.47 17 GLY G O 1
ATOM 6092 N N . ARG G 1 18 ? 12.835 22.673 14.341 1.00 43.16 18 ARG G N 1
ATOM 6093 C CA . ARG G 1 18 ? 13.748 22.547 15.495 1.00 43.20 18 ARG G CA 1
ATOM 6094 C C . ARG G 1 18 ? 15.225 22.527 15.107 1.00 42.97 18 ARG G C 1
ATOM 6095 O O . ARG G 1 18 ? 16.071 22.508 15.984 1.00 43.23 18 ARG G O 1
ATOM 6103 N N . ILE G 1 19 ? 15.526 22.525 13.813 1.00 43.07 19 ILE G N 1
ATOM 6104 C CA . ILE G 1 19 ? 16.900 22.707 13.321 1.00 43.90 19 ILE G CA 1
ATOM 6105 C C . ILE G 1 19 ? 17.234 24.202 13.342 1.00 44.57 19 ILE G C 1
ATOM 6106 O O . ILE G 1 19 ? 16.686 24.956 12.544 1.00 45.31 19 ILE G O 1
ATOM 6111 N N . PRO G 1 20 ? 18.128 24.648 14.250 1.00 45.62 20 PRO G N 1
ATOM 6112 C CA . PRO G 1 20 ? 18.271 26.117 14.404 1.00 45.90 20 PRO G CA 1
ATOM 6113 C C . PRO G 1 20 ? 18.965 26.836 13.225 1.00 46.21 20 PRO G C 1
ATOM 6114 O O . PRO G 1 20 ? 18.968 28.065 13.158 1.00 46.24 20 PRO G O 1
ATOM 6118 N N . ASP G 1 21 ? 19.569 26.064 12.331 1.00 46.83 21 ASP G N 1
ATOM 6119 C CA . ASP G 1 21 ? 20.089 26.562 11.066 1.00 47.14 21 ASP G CA 1
ATOM 6120 C C . ASP G 1 21 ? 20.239 25.336 10.194 1.00 47.33 21 ASP G C 1
ATOM 6121 O O . ASP G 1 21 ? 21.165 24.542 10.380 1.00 46.93 21 ASP G O 1
ATOM 6126 N N . GLU G 1 22 ? 19.332 25.213 9.230 1.00 47.62 22 GLU G N 1
ATOM 6127 C CA . GLU G 1 22 ? 19.314 24.097 8.295 1.00 48.33 22 GLU G CA 1
ATOM 6128 C C . GLU G 1 22 ? 20.497 24.029 7.314 1.00 48.18 22 GLU G C 1
ATOM 6129 O O . GLU G 1 22 ? 20.624 23.054 6.582 1.00 48.19 22 GLU G O 1
ATOM 6135 N N . THR G 1 23 ? 21.360 25.039 7.281 1.00 48.54 23 THR G N 1
ATOM 6136 C CA . THR G 1 23 ? 22.539 24.985 6.404 1.00 48.83 23 THR G CA 1
ATOM 6137 C C . THR G 1 23 ? 23.728 24.366 7.123 1.00 48.58 23 THR G C 1
ATOM 6138 O O . THR G 1 23 ? 24.662 23.918 6.474 1.00 48.76 23 THR G O 1
ATOM 6142 N N . LYS G 1 24 ? 23.680 24.327 8.454 1.00 48.59 24 LYS G N 1
ATOM 6143 C CA . LYS G 1 24 ? 24.690 23.626 9.258 1.00 48.70 24 LYS G CA 1
ATOM 6144 C C . LYS G 1 24 ? 24.213 22.250 9.824 1.00 48.35 24 LYS G C 1
ATOM 6145 O O . LYS G 1 24 ? 23.020 22.032 10.120 1.00 48.36 24 LYS G O 1
ATOM 6151 N N . GLU G 1 25 ? 25.178 21.345 9.984 1.00 47.47 25 GLU G N 1
ATOM 6152 C CA . GLU G 1 25 ? 24.974 20.039 10.617 1.00 46.77 25 GLU G CA 1
ATOM 6153 C C . GLU G 1 25 ? 24.837 20.139 12.134 1.00 44.85 25 GLU G C 1
ATOM 6154 O O . GLU G 1 25 ? 25.590 20.857 12.791 1.00 43.77 25 GLU G O 1
ATOM 6160 N N . HIS G 1 26 ? 23.852 19.424 12.675 1.00 43.49 26 HIS G N 1
ATOM 6161 C CA . HIS G 1 26 ? 23.692 19.258 14.122 1.00 42.66 26 HIS G CA 1
ATOM 6162 C C . HIS G 1 26 ? 23.407 17.805 14.437 1.00 41.53 26 HIS G C 1
ATOM 6163 O O . HIS G 1 26 ? 23.071 17.010 13.549 1.00 40.31 26 HIS G O 1
ATOM 6170 N N . LEU G 1 27 ? 23.508 17.520 15.737 1.00 41.01 27 LEU G N 1
ATOM 6171 C CA . LEU G 1 27 ? 23.223 16.237 16.358 1.00 40.29 27 LEU G CA 1
ATOM 6172 C C . LEU G 1 27 ? 22.160 16.510 17.385 1.00 39.60 27 LEU G C 1
ATOM 6173 O O . LEU G 1 27 ? 22.315 17.417 18.194 1.00 39.31 27 LEU G O 1
ATOM 6178 N N . PHE G 1 28 ? 21.085 15.723 17.362 1.00 38.39 28 PHE G N 1
ATOM 6179 C CA . PHE G 1 28 ? 20.033 15.847 18.343 1.00 37.60 28 PHE G CA 1
ATOM 6180 C C . PHE G 1 28 ? 19.884 14.515 19.061 1.00 36.36 28 PHE G C 1
ATOM 6181 O O . PHE G 1 28 ? 19.922 13.455 18.438 1.00 35.00 28 PHE G O 1
ATOM 6189 N N . VAL G 1 29 ? 19.700 14.579 20.368 1.00 35.91 29 VAL G N 1
ATOM 6190 C CA . VAL G 1 29 ? 19.463 13.387 21.168 1.00 36.41 29 VAL G CA 1
ATOM 6191 C C . VAL G 1 29 ? 18.082 13.506 21.817 1.00 36.37 29 VAL G C 1
ATOM 6192 O O . VAL G 1 29 ? 17.877 14.314 22.717 1.00 36.56 29 VAL G O 1
ATOM 6196 N N . LEU G 1 30 ? 17.145 12.692 21.337 1.00 36.46 30 LEU G N 1
ATOM 6197 C CA . LEU G 1 30 ? 15.824 12.555 21.953 1.00 36.34 30 LEU G CA 1
ATOM 6198 C C . LEU G 1 30 ? 15.870 11.511 23.043 1.00 36.19 30 LEU G C 1
ATOM 6199 O O . LEU G 1 30 ? 16.134 10.339 22.788 1.00 35.96 30 LEU G O 1
ATOM 6204 N N . PHE G 1 31 ? 15.598 11.955 24.260 1.00 36.86 31 PHE G N 1
ATOM 6205 C CA . PHE G 1 31 ? 15.553 11.091 25.432 1.00 37.32 31 PHE G CA 1
ATOM 6206 C C . PHE G 1 31 ? 14.142 10.604 25.616 1.00 37.29 31 PHE G C 1
ATOM 6207 O O . PHE G 1 31 ? 13.212 11.410 25.607 1.00 36.57 31 PHE G O 1
ATOM 6215 N N . LEU G 1 32 ? 13.985 9.291 25.800 1.00 38.42 32 LEU G N 1
ATOM 6216 C CA . LEU G 1 32 ? 12.662 8.679 25.868 1.00 39.82 32 LEU G CA 1
ATOM 6217 C C . LEU G 1 32 ? 12.400 7.809 27.086 1.00 40.54 32 LEU G C 1
ATOM 6218 O O . LEU G 1 32 ? 13.293 7.164 27.631 1.00 40.01 32 LEU G O 1
ATOM 6223 N N . SER G 1 33 ? 11.112 7.734 27.418 1.00 42.11 33 SER G N 1
ATOM 6224 C CA . SER G 1 33 ? 10.607 6.942 28.522 1.00 43.07 33 SER G CA 1
ATOM 6225 C C . SER G 1 33 ? 10.395 5.477 28.139 1.00 44.04 33 SER G C 1
ATOM 6226 O O . SER G 1 33 ? 10.558 5.075 26.974 1.00 43.80 33 SER G O 1
ATOM 6229 N N . THR G 1 34 ? 10.046 4.685 29.152 1.00 45.56 34 THR G N 1
ATOM 6230 C CA . THR G 1 34 ? 9.702 3.250 28.998 1.00 45.94 34 THR G CA 1
ATOM 6231 C C . THR G 1 34 ? 8.578 3.003 27.952 1.00 46.26 34 THR G C 1
ATOM 6232 O O . THR G 1 34 ? 8.589 1.987 27.250 1.00 45.90 34 THR G O 1
ATOM 6236 N N . LYS G 1 35 ? 7.646 3.950 27.850 1.00 46.63 35 LYS G N 1
ATOM 6237 C CA . LYS G 1 35 ? 6.556 3.907 26.852 1.00 47.69 35 LYS G CA 1
ATOM 6238 C C . LYS G 1 35 ? 6.826 4.743 25.561 1.00 47.80 35 LYS G C 1
ATOM 6239 O O . LYS G 1 35 ? 5.895 5.069 24.827 1.00 47.04 35 LYS G O 1
ATOM 6245 N N . ASN G 1 36 ? 8.104 5.077 25.315 1.00 48.46 36 ASN G N 1
ATOM 6246 C CA . ASN G 1 36 ? 8.578 5.780 24.109 1.00 48.66 36 ASN G CA 1
ATOM 6247 C C . ASN G 1 36 ? 8.071 7.224 23.936 1.00 49.17 36 ASN G C 1
ATOM 6248 O O . ASN G 1 36 ? 7.711 7.633 22.819 1.00 48.79 36 ASN G O 1
ATOM 6253 N N . GLN G 1 37 ? 8.045 7.998 25.022 1.00 49.53 37 GLN G N 1
ATOM 6254 C CA . GLN G 1 37 ? 7.634 9.401 24.945 1.00 50.12 37 GLN G CA 1
ATOM 6255 C C . GLN G 1 37 ? 8.830 10.341 25.086 1.00 49.81 37 GLN G C 1
ATOM 6256 O O . GLN G 1 37 ? 9.674 10.158 25.953 1.00 49.35 37 GLN G O 1
ATOM 6262 N N . ILE G 1 38 ? 8.885 11.355 24.232 1.00 49.97 38 ILE G N 1
ATOM 6263 C CA . ILE G 1 38 ? 10.018 12.270 24.198 1.00 50.47 38 ILE G CA 1
ATOM 6264 C C . ILE G 1 38 ? 10.020 13.166 25.444 1.00 51.00 38 ILE G C 1
ATOM 6265 O O . ILE G 1 38 ? 9.250 14.129 25.518 1.00 51.50 38 ILE G O 1
ATOM 6270 N N . LEU G 1 39 ? 10.887 12.831 26.408 1.00 51.12 39 LEU G N 1
ATOM 6271 C CA . LEU G 1 39 ? 11.099 13.626 27.631 1.00 50.89 39 LEU G CA 1
ATOM 6272 C C . LEU G 1 39 ? 11.584 15.028 27.280 1.00 50.97 39 LEU G C 1
ATOM 6273 O O . LEU G 1 39 ? 11.053 16.027 27.741 1.00 51.01 39 LEU G O 1
ATOM 6278 N N . ARG G 1 40 ? 12.621 15.091 26.465 1.00 51.12 40 ARG G N 1
ATOM 6279 C CA . ARG G 1 40 ? 13.057 16.349 25.863 1.00 51.09 40 ARG G CA 1
ATOM 6280 C C . ARG G 1 40 ? 14.161 15.996 24.879 1.00 50.02 40 ARG G C 1
ATOM 6281 O O . ARG G 1 40 ? 14.468 14.825 24.703 1.00 49.14 40 ARG G O 1
ATOM 6289 N N . HIS G 1 41 ? 14.752 16.992 24.241 1.00 49.39 41 HIS G N 1
ATOM 6290 C CA . HIS G 1 41 ? 15.893 16.720 23.406 1.00 49.30 41 HIS G CA 1
ATOM 6291 C C . HIS G 1 41 ? 17.070 17.619 23.715 1.00 48.94 41 HIS G C 1
ATOM 6292 O O . HIS G 1 41 ? 16.921 18.712 24.241 1.00 48.65 41 HIS G O 1
ATOM 6299 N N . GLU G 1 42 ? 18.244 17.096 23.382 1.00 48.81 42 GLU G N 1
ATOM 6300 C CA . GLU G 1 42 ? 19.501 17.791 23.447 1.00 47.92 42 GLU G CA 1
ATOM 6301 C C . GLU G 1 42 ? 19.942 18.077 22.020 1.00 47.03 42 GLU G C 1
ATOM 6302 O O . GLU G 1 42 ? 19.708 17.277 21.108 1.00 46.28 42 GLU G O 1
ATOM 6308 N N . THR G 1 43 ? 20.569 19.230 21.820 1.00 46.02 43 THR G N 1
ATOM 6309 C CA . THR G 1 43 ? 21.087 19.578 20.515 1.00 45.43 43 THR G CA 1
ATOM 6310 C C . THR G 1 43 ? 22.510 20.104 20.619 1.00 44.56 43 THR G C 1
ATOM 6311 O O . THR G 1 43 ? 22.868 20.813 21.547 1.00 44.21 43 THR G O 1
ATOM 6315 N N . ILE G 1 44 ? 23.319 19.723 19.647 1.00 44.00 44 ILE G N 1
ATOM 6316 C CA . ILE G 1 44 ? 24.739 19.990 19.656 1.00 44.07 44 ILE G CA 1
ATOM 6317 C C . ILE G 1 44 ? 25.114 20.377 18.248 1.00 43.61 44 ILE G C 1
ATOM 6318 O O . ILE G 1 44 ? 24.973 19.553 17.358 1.00 42.91 44 ILE G O 1
ATOM 6323 N N . THR G 1 45 ? 25.549 21.628 18.037 1.00 43.16 45 THR G N 1
ATOM 6324 C CA . THR G 1 45 ? 26.003 22.068 16.701 1.00 42.72 45 THR G CA 1
ATOM 6325 C C . THR G 1 45 ? 27.383 21.484 16.457 1.00 42.43 45 THR G C 1
ATOM 6326 O O . THR G 1 45 ? 28.238 21.503 17.318 1.00 43.76 45 THR G O 1
ATOM 6330 N N . ILE G 1 46 ? 27.574 20.926 15.277 1.00 42.10 46 ILE G N 1
ATOM 6331 C CA . ILE G 1 46 ? 28.769 20.185 14.937 1.00 41.43 46 ILE G CA 1
ATOM 6332 C C . ILE G 1 46 ? 29.767 21.093 14.231 1.00 41.04 46 ILE G C 1
ATOM 6333 O O . ILE G 1 46 ? 29.393 21.927 13.411 1.00 41.22 46 ILE G O 1
ATOM 6338 N N . GLY G 1 47 ? 31.040 20.938 14.562 1.00 40.44 47 GLY G N 1
ATOM 6339 C CA . GLY G 1 47 ? 32.098 21.590 13.811 1.00 39.67 47 GLY G CA 1
ATOM 6340 C C . GLY G 1 47 ? 33.412 20.895 14.050 1.00 38.99 47 GLY G C 1
ATOM 6341 O O . GLY G 1 47 ? 33.463 19.849 14.700 1.00 38.81 47 GLY G O 1
ATOM 6342 N N . THR G 1 48 ? 34.489 21.502 13.564 1.00 39.02 48 THR G N 1
ATOM 6343 C CA . THR G 1 48 ? 35.830 20.908 13.669 1.00 38.54 48 THR G CA 1
ATOM 6344 C C . THR G 1 48 ? 36.284 20.693 15.097 1.00 38.69 48 THR G C 1
ATOM 6345 O O . THR G 1 48 ? 37.113 19.808 15.354 1.00 39.29 48 THR G O 1
ATOM 6349 N N . LEU G 1 49 ? 35.702 21.447 16.043 1.00 38.15 49 LEU G N 1
ATOM 6350 C CA . LEU G 1 49 ? 36.175 21.456 17.426 1.00 37.23 49 LEU G CA 1
ATOM 6351 C C . LEU G 1 49 ? 35.204 20.884 18.456 1.00 37.01 49 LEU G C 1
ATOM 6352 O O . LEU G 1 49 ? 35.414 21.061 19.642 1.00 35.51 49 LEU G O 1
ATOM 6357 N N . THR G 1 50 ? 34.176 20.163 17.999 1.00 37.07 50 THR G N 1
ATOM 6358 C CA . THR G 1 50 ? 33.113 19.645 18.882 1.00 37.76 50 THR G CA 1
ATOM 6359 C C . THR G 1 50 ? 33.203 18.139 19.219 1.00 37.73 50 THR G C 1
ATOM 6360 O O . THR G 1 50 ? 32.365 17.629 19.933 1.00 37.30 50 THR G O 1
ATOM 6364 N N . ALA G 1 51 ? 34.238 17.455 18.740 1.00 38.81 51 ALA G N 1
ATOM 6365 C CA . ALA G 1 51 ? 34.384 15.987 18.882 1.00 39.91 51 ALA G CA 1
ATOM 6366 C C . ALA G 1 51 ? 33.975 15.434 20.239 1.00 41.01 51 ALA G C 1
ATOM 6367 O O . ALA G 1 51 ? 33.298 14.402 20.295 1.00 42.54 51 ALA G O 1
ATOM 6369 N N . SER G 1 52 ? 34.364 16.115 21.316 1.00 41.37 52 SER G N 1
ATOM 6370 C CA . SER G 1 52 ? 34.165 15.617 22.678 1.00 41.37 52 SER G CA 1
ATOM 6371 C C . SER G 1 52 ? 32.767 15.892 23.244 1.00 41.41 52 SER G C 1
ATOM 6372 O O . SER G 1 52 ? 32.352 15.295 24.241 1.00 40.46 52 SER G O 1
ATOM 6375 N N . LEU G 1 53 ? 32.050 16.825 22.624 1.00 41.56 53 LEU G N 1
ATOM 6376 C CA . LEU G 1 53 ? 30.671 17.127 23.017 1.00 41.29 53 LEU G CA 1
ATOM 6377 C C . LEU G 1 53 ? 29.748 16.048 22.449 1.00 41.40 53 LEU G C 1
ATOM 6378 O O . LEU G 1 53 ? 28.709 15.735 23.048 1.00 41.97 53 LEU G O 1
ATOM 6383 N N . ILE G 1 54 ? 30.149 15.468 21.315 1.00 40.15 54 ILE G N 1
ATOM 6384 C CA . ILE G 1 54 ? 29.336 14.470 20.655 1.00 39.98 54 ILE G CA 1
ATOM 6385 C C . ILE G 1 54 ? 29.757 13.022 21.002 1.00 39.62 54 ILE G C 1
ATOM 6386 O O . ILE G 1 54 ? 29.042 12.103 20.675 1.00 40.28 54 ILE G O 1
ATOM 6391 N N . HIS G 1 55 ? 30.880 12.827 21.696 1.00 39.17 55 HIS G N 1
ATOM 6392 C CA . HIS G 1 55 ? 31.285 11.503 22.180 1.00 38.18 55 HIS G CA 1
ATOM 6393 C C . HIS G 1 55 ? 30.141 10.781 22.943 1.00 37.26 55 HIS G C 1
ATOM 6394 O O . HIS G 1 55 ? 29.434 11.404 23.712 1.00 36.09 55 HIS G O 1
ATOM 6401 N N . PRO G 1 56 ? 29.956 9.466 22.701 1.00 36.76 56 PRO G N 1
ATOM 6402 C CA . PRO G 1 56 ? 29.010 8.594 23.396 1.00 37.33 56 PRO G CA 1
ATOM 6403 C C . PRO G 1 56 ? 28.854 8.775 24.925 1.00 37.04 56 PRO G C 1
ATOM 6404 O O . PRO G 1 56 ? 27.732 8.723 25.400 1.00 36.55 56 PRO G O 1
ATOM 6408 N N . ARG G 1 57 ? 29.958 8.912 25.666 1.00 37.39 57 ARG G N 1
ATOM 6409 C CA . ARG G 1 57 ? 29.980 9.350 27.084 1.00 38.39 57 ARG G CA 1
ATOM 6410 C C . ARG G 1 57 ? 29.074 10.507 27.387 1.00 38.16 57 ARG G C 1
ATOM 6411 O O . ARG G 1 57 ? 28.295 10.467 28.339 1.00 38.41 57 ARG G O 1
ATOM 6419 N N . GLU G 1 58 ? 29.274 11.570 26.605 1.00 37.96 58 GLU G N 1
ATOM 6420 C CA . GLU G 1 58 ? 28.562 12.804 26.768 1.00 37.90 58 GLU G CA 1
ATOM 6421 C C . GLU G 1 58 ? 27.122 12.568 26.440 1.00 37.75 58 GLU G C 1
ATOM 6422 O O . GLU G 1 58 ? 26.249 13.064 27.132 1.00 39.22 58 GLU G O 1
ATOM 6428 N N . ILE G 1 59 ? 26.862 11.769 25.411 1.00 37.10 59 ILE G N 1
ATOM 6429 C CA . ILE G 1 59 ? 25.482 11.448 25.053 1.00 37.20 59 ILE G CA 1
ATOM 6430 C C . ILE G 1 59 ? 24.775 10.640 26.132 1.00 36.45 59 ILE G C 1
ATOM 6431 O O . ILE G 1 59 ? 23.652 10.952 26.504 1.00 35.66 59 ILE G O 1
ATOM 6436 N N . PHE G 1 60 ? 25.445 9.618 26.644 1.00 36.97 60 PHE G N 1
ATOM 6437 C CA . PHE G 1 60 ? 24.817 8.728 27.596 1.00 37.39 60 PHE G CA 1
ATOM 6438 C C . PHE G 1 60 ? 24.824 9.239 29.050 1.00 38.17 60 PHE G C 1
ATOM 6439 O O . PHE G 1 60 ? 23.997 8.813 29.856 1.00 36.86 60 PHE G O 1
ATOM 6447 N N . LYS G 1 61 ? 25.713 10.182 29.363 1.00 39.15 61 LYS G N 1
ATOM 6448 C CA . LYS G 1 61 ? 25.641 10.887 30.647 1.00 40.56 61 LYS G CA 1
ATOM 6449 C C . LYS G 1 61 ? 24.354 11.688 30.747 1.00 40.34 61 LYS G C 1
ATOM 6450 O O . LYS G 1 61 ? 23.639 11.602 31.747 1.00 40.25 61 LYS G O 1
ATOM 6456 N N . ALA G 1 62 ? 24.060 12.438 29.683 1.00 40.94 62 ALA G N 1
ATOM 6457 C CA . ALA G 1 62 ? 22.819 13.229 29.550 1.00 40.71 62 ALA G CA 1
ATOM 6458 C C . ALA G 1 62 ? 21.561 12.368 29.556 1.00 40.97 62 ALA G C 1
ATOM 6459 O O . ALA G 1 62 ? 20.508 12.785 30.082 1.00 41.30 62 ALA G O 1
ATOM 6461 N N . ALA G 1 63 ? 21.673 11.164 28.998 1.00 41.36 63 ALA G N 1
ATOM 6462 C CA . ALA G 1 63 ? 20.596 10.154 29.044 1.00 41.89 63 ALA G CA 1
ATOM 6463 C C . ALA G 1 63 ? 20.375 9.618 30.454 1.00 42.18 63 ALA G C 1
ATOM 6464 O O . ALA G 1 63 ? 19.249 9.378 30.880 1.00 41.82 63 ALA G O 1
ATOM 6466 N N . ILE G 1 64 ? 21.478 9.382 31.156 1.00 43.53 64 ILE G N 1
ATOM 6467 C CA . ILE G 1 64 ? 21.456 8.926 32.551 1.00 44.05 64 ILE G CA 1
ATOM 6468 C C . ILE G 1 64 ? 20.899 10.003 33.509 1.00 44.84 64 ILE G C 1
ATOM 6469 O O . ILE G 1 64 ? 20.085 9.710 34.358 1.00 45.22 64 ILE G O 1
ATOM 6474 N N . ARG G 1 65 ? 21.298 11.244 33.303 1.00 46.00 65 ARG G N 1
ATOM 6475 C CA . ARG G 1 65 ? 20.829 12.362 34.090 1.00 47.21 65 ARG G CA 1
ATOM 6476 C C . ARG G 1 65 ? 19.413 12.828 33.733 1.00 47.69 65 ARG G C 1
ATOM 6477 O O . ARG G 1 65 ? 18.751 13.485 34.544 1.00 47.29 65 ARG G O 1
ATOM 6485 N N . GLU G 1 66 ? 18.935 12.480 32.535 1.00 48.53 66 GLU G N 1
ATOM 6486 C CA . GLU G 1 66 ? 17.508 12.656 32.194 1.00 48.27 66 GLU G CA 1
ATOM 6487 C C . GLU G 1 66 ? 16.666 11.492 32.670 1.00 47.79 66 GLU G C 1
ATOM 6488 O O . GLU G 1 66 ? 15.454 11.525 32.527 1.00 48.75 66 GLU G O 1
ATOM 6494 N N . SER G 1 67 ? 17.299 10.456 33.203 1.00 47.17 67 SER G N 1
ATOM 6495 C CA . SER G 1 67 ? 16.600 9.235 33.625 1.00 46.41 67 SER G CA 1
ATOM 6496 C C . SER G 1 67 ? 15.881 8.528 32.462 1.00 45.98 67 SER G C 1
ATOM 6497 O O . SER G 1 67 ? 14.886 7.813 32.666 1.00 45.97 67 SER G O 1
ATOM 6500 N N . ALA G 1 68 ? 16.441 8.676 31.250 1.00 45.00 68 ALA G N 1
ATOM 6501 C CA . ALA G 1 68 ? 15.810 8.204 30.018 1.00 43.57 68 ALA G CA 1
ATOM 6502 C C . ALA G 1 68 ? 15.980 6.709 29.846 1.00 42.83 68 ALA G C 1
ATOM 6503 O O . ALA G 1 68 ? 17.070 6.167 30.070 1.00 42.85 68 ALA G O 1
ATOM 6505 N N . HIS G 1 69 ? 14.914 6.046 29.402 1.00 41.61 69 HIS G N 1
ATOM 6506 C CA . HIS G 1 69 ? 14.947 4.602 29.195 1.00 41.04 69 HIS G CA 1
ATOM 6507 C C . HIS G 1 69 ? 15.683 4.232 27.901 1.00 40.01 69 HIS G C 1
ATOM 6508 O O . HIS G 1 69 ? 16.316 3.182 27.787 1.00 39.16 69 HIS G O 1
ATOM 6515 N N . SER G 1 70 ? 15.589 5.141 26.938 1.00 39.30 70 SER G N 1
ATOM 6516 C CA . SER G 1 70 ? 15.980 4.926 25.549 1.00 38.55 70 SER G CA 1
ATOM 6517 C C . SER G 1 70 ? 16.403 6.253 24.960 1.00 36.74 70 SER G C 1
ATOM 6518 O O . SER G 1 70 ? 15.971 7.305 25.411 1.00 35.62 70 SER G O 1
ATOM 6521 N N . ILE G 1 71 ? 17.229 6.190 23.926 1.00 35.75 71 ILE G N 1
ATOM 6522 C CA . ILE G 1 71 ? 17.483 7.369 23.119 1.00 34.53 71 ILE G CA 1
ATOM 6523 C C . ILE G 1 71 ? 17.172 7.139 21.629 1.00 33.70 71 ILE G C 1
ATOM 6524 O O . ILE G 1 71 ? 17.187 6.011 21.116 1.00 32.86 71 ILE G O 1
ATOM 6529 N N . ILE G 1 72 ? 16.859 8.247 20.964 1.00 33.12 72 ILE G N 1
ATOM 6530 C CA . ILE G 1 72 ? 16.877 8.323 19.508 1.00 32.73 72 ILE G CA 1
ATOM 6531 C C . ILE G 1 72 ? 17.874 9.398 19.089 1.00 32.15 72 ILE G C 1
ATOM 6532 O O . ILE G 1 72 ? 17.881 10.494 19.627 1.00 31.23 72 ILE G O 1
ATOM 6537 N N . LEU G 1 73 ? 18.734 9.034 18.148 1.00 31.81 73 LEU G N 1
ATOM 6538 C CA . LEU G 1 73 ? 19.733 9.928 17.602 1.00 32.17 73 LEU G CA 1
ATOM 6539 C C . LEU G 1 73 ? 19.221 10.556 16.314 1.00 31.56 73 LEU G C 1
ATOM 6540 O O . LEU G 1 73 ? 18.634 9.883 15.503 1.00 31.44 73 LEU G O 1
ATOM 6545 N N . VAL G 1 74 ? 19.410 11.855 16.149 1.00 32.18 74 VAL G N 1
ATOM 6546 C CA . VAL G 1 74 ? 19.009 12.554 14.924 1.00 32.46 74 VAL G CA 1
ATOM 6547 C C . VAL G 1 74 ? 20.160 13.385 14.363 1.00 32.72 74 VAL G C 1
ATOM 6548 O O . VAL G 1 74 ? 20.819 14.091 15.093 1.00 32.10 74 VAL G O 1
ATOM 6552 N N . HIS G 1 75 ? 20.406 13.253 13.059 1.00 34.04 75 HIS G N 1
ATOM 6553 C CA . HIS G 1 75 ? 21.216 14.213 12.291 1.00 34.58 75 HIS G CA 1
ATOM 6554 C C . HIS G 1 75 ? 20.380 14.853 11.184 1.00 34.80 75 HIS G C 1
ATOM 6555 O O . HIS G 1 75 ? 19.629 14.187 10.528 1.00 34.31 75 HIS G O 1
ATOM 6562 N N . ASN G 1 76 ? 20.557 16.147 10.960 1.00 35.86 76 ASN G N 1
ATOM 6563 C CA . ASN G 1 76 ? 20.091 16.758 9.739 1.00 36.45 76 ASN G CA 1
ATOM 6564 C C . ASN G 1 76 ? 21.195 16.752 8.687 1.00 36.91 76 ASN G C 1
ATOM 6565 O O . ASN G 1 76 ? 22.409 16.806 8.999 1.00 36.57 76 ASN G O 1
ATOM 6570 N N . HIS G 1 77 ? 20.765 16.668 7.439 1.00 38.14 77 HIS G N 1
ATOM 6571 C CA . HIS G 1 77 ? 21.658 16.754 6.284 1.00 38.95 77 HIS G CA 1
ATOM 6572 C C . HIS G 1 77 ? 21.243 17.955 5.443 1.00 40.05 77 HIS G C 1
ATOM 6573 O O . HIS G 1 77 ? 20.251 17.868 4.748 1.00 40.44 77 HIS G O 1
ATOM 6580 N N . PRO G 1 78 ? 22.011 19.068 5.501 1.00 41.70 78 PRO G N 1
ATOM 6581 C CA . PRO G 1 78 ? 21.785 20.299 4.718 1.00 42.51 78 PRO G CA 1
ATOM 6582 C C . PRO G 1 78 ? 21.695 20.081 3.199 1.00 43.62 78 PRO G C 1
ATOM 6583 O O . PRO G 1 78 ? 20.980 20.809 2.509 1.00 44.13 78 PRO G O 1
ATOM 6587 N N . SER G 1 79 ? 22.416 19.097 2.675 1.00 44.54 79 SER G N 1
ATOM 6588 C CA . SER G 1 79 ? 22.219 18.683 1.276 1.00 44.84 79 SER G CA 1
ATOM 6589 C C . SER G 1 79 ? 20.773 18.342 0.969 1.00 45.38 79 SER G C 1
ATOM 6590 O O . SER G 1 79 ? 20.339 18.425 -0.194 1.00 46.17 79 SER G O 1
ATOM 6593 N N . GLY G 1 80 ? 20.039 17.911 2.002 1.00 45.16 80 GLY G N 1
ATOM 6594 C CA . GLY G 1 80 ? 18.666 17.433 1.845 1.00 44.35 80 GLY G CA 1
ATOM 6595 C C . GLY G 1 80 ? 18.595 16.008 1.350 1.00 43.85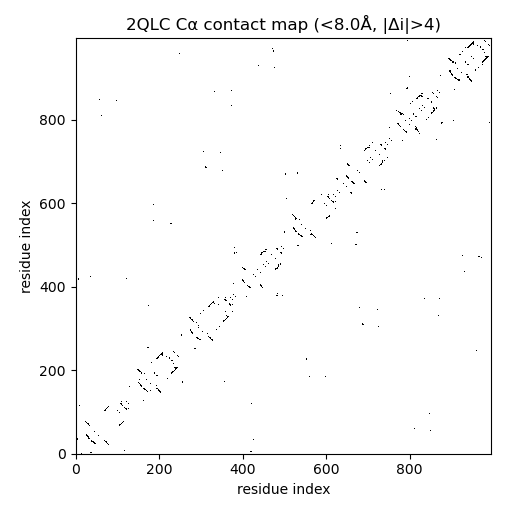 80 GLY G C 1
ATOM 6596 O O . GLY G 1 80 ? 17.505 15.500 1.092 1.00 44.29 80 GLY G O 1
ATOM 6597 N N . ASP G 1 81 ? 19.757 15.373 1.203 1.00 43.43 81 ASP G N 1
ATOM 6598 C CA . ASP G 1 81 ? 19.848 13.961 0.856 1.00 42.53 81 ASP G CA 1
ATOM 6599 C C . ASP G 1 81 ? 19.959 13.224 2.194 1.00 41.34 81 ASP G C 1
ATOM 6600 O O . ASP G 1 81 ? 20.945 13.385 2.924 1.00 40.90 81 ASP G O 1
ATOM 6605 N N . VAL G 1 82 ? 18.925 12.447 2.512 1.00 39.89 82 VAL G N 1
ATOM 6606 C CA . VAL G 1 82 ? 18.782 11.830 3.838 1.00 38.63 82 VAL G CA 1
ATOM 6607 C C . VAL G 1 82 ? 19.506 10.472 3.913 1.00 37.92 82 VAL G C 1
ATOM 6608 O O . VAL G 1 82 ? 19.548 9.858 4.962 1.00 36.90 82 VAL G O 1
ATOM 6612 N N . GLN G 1 83 ? 20.062 9.998 2.795 1.00 37.91 83 GLN G N 1
ATOM 6613 C CA . GLN G 1 83 ? 20.811 8.746 2.792 1.00 37.67 83 GLN G CA 1
ATOM 6614 C C . GLN G 1 83 ? 22.023 8.926 3.716 1.00 36.84 83 GLN G C 1
ATOM 6615 O O . GLN G 1 83 ? 22.618 9.987 3.721 1.00 35.45 83 GLN G O 1
ATOM 6621 N N . PRO G 1 84 ? 22.332 7.913 4.552 1.00 36.56 84 PRO G N 1
ATOM 6622 C CA . PRO G 1 84 ? 23.393 8.053 5.552 1.00 37.83 84 PRO G CA 1
ATOM 6623 C C . PRO G 1 84 ? 24.814 8.035 4.970 1.00 38.04 84 PRO G C 1
ATOM 6624 O O . PRO G 1 84 ? 25.140 7.180 4.146 1.00 38.51 84 PRO G O 1
ATOM 6628 N N . SER G 1 85 ? 25.656 8.956 5.419 1.00 38.84 85 SER G N 1
ATOM 6629 C CA . SER G 1 85 ? 27.082 8.891 5.101 1.00 39.27 85 SER G CA 1
ATOM 6630 C C . SER G 1 85 ? 27.762 7.701 5.785 1.00 39.51 85 SER G C 1
ATOM 6631 O O . SER G 1 85 ? 27.179 7.070 6.674 1.00 39.26 85 SER G O 1
ATOM 6634 N N . ASN G 1 86 ? 29.001 7.403 5.383 1.00 40.56 86 ASN G N 1
ATOM 6635 C CA . ASN G 1 86 ? 29.843 6.466 6.157 1.00 40.24 86 ASN G CA 1
ATOM 6636 C C . ASN G 1 86 ? 29.982 6.915 7.576 1.00 39.98 86 ASN G C 1
ATOM 6637 O O . ASN G 1 86 ? 29.981 6.081 8.465 1.00 40.79 86 ASN G O 1
ATOM 6642 N N . ALA G 1 87 ? 30.143 8.222 7.785 1.00 39.44 87 ALA G N 1
ATOM 6643 C CA . ALA G 1 87 ? 30.304 8.767 9.133 1.00 38.96 87 ALA G CA 1
ATOM 6644 C C . ALA G 1 87 ? 29.083 8.470 9.974 1.00 38.27 87 ALA G C 1
ATOM 6645 O O . ALA G 1 87 ? 29.205 8.135 11.130 1.00 38.73 87 ALA G O 1
ATOM 6647 N N . ASP G 1 88 ? 27.895 8.607 9.397 1.00 37.94 88 ASP G N 1
ATOM 6648 C CA . ASP G 1 88 ? 26.651 8.298 10.120 1.00 37.01 88 ASP G CA 1
ATOM 6649 C C . ASP G 1 88 ? 26.579 6.833 10.556 1.00 36.24 88 ASP G C 1
ATOM 6650 O O . ASP G 1 88 ? 25.985 6.537 11.587 1.00 35.98 88 ASP G O 1
ATOM 6655 N N . LYS G 1 89 ? 27.151 5.926 9.757 1.00 35.53 89 LYS G N 1
ATOM 6656 C CA . LYS G 1 89 ? 27.032 4.489 10.016 1.00 35.12 89 LYS G CA 1
ATOM 6657 C C . LYS G 1 89 ? 27.961 4.093 11.145 1.00 35.41 89 LYS G C 1
ATOM 6658 O O . LYS G 1 89 ? 27.587 3.327 12.048 1.00 34.92 89 LYS G O 1
ATOM 6664 N N . GLN G 1 90 ? 29.162 4.645 11.084 1.00 35.74 90 GLN G N 1
ATOM 6665 C CA . GLN G 1 90 ? 30.152 4.448 12.099 1.00 37.19 90 GLN G CA 1
ATOM 6666 C C . GLN G 1 90 ? 29.599 4.904 13.459 1.00 37.18 90 GLN G C 1
ATOM 6667 O O . GLN G 1 90 ? 29.560 4.093 14.391 1.00 37.04 90 GLN G O 1
ATOM 6673 N N . VAL G 1 91 ? 29.112 6.151 13.539 1.00 37.24 91 VAL G N 1
ATOM 6674 C CA . VAL G 1 91 ? 28.630 6.717 14.817 1.00 37.42 91 VAL G CA 1
ATOM 6675 C C . VAL G 1 91 ? 27.475 5.902 15.438 1.00 37.01 91 VAL G C 1
ATOM 6676 O O . VAL G 1 91 ? 27.474 5.646 16.613 1.00 37.51 91 VAL G O 1
ATOM 6680 N N . THR G 1 92 ? 26.528 5.473 14.626 1.00 36.67 92 THR G N 1
ATOM 6681 C CA . THR G 1 92 ? 25.437 4.592 15.051 1.00 36.74 92 THR G CA 1
ATOM 6682 C C . THR G 1 92 ? 25.893 3.301 15.730 1.00 36.76 92 THR G C 1
ATOM 6683 O O . THR G 1 92 ? 25.327 2.901 16.735 1.00 35.57 92 THR G O 1
ATOM 6687 N N . SER G 1 93 ? 26.862 2.628 15.116 1.00 38.00 93 SER G N 1
ATOM 6688 C CA . SER G 1 93 ? 27.423 1.375 15.617 1.00 39.14 93 SER G CA 1
ATOM 6689 C C . SER G 1 93 ? 28.137 1.633 16.957 1.00 39.05 93 SER G C 1
ATOM 6690 O O . SER G 1 93 ? 27.877 0.936 17.932 1.00 38.37 93 SER G O 1
ATOM 6693 N N . ILE G 1 94 ? 28.971 2.663 17.024 1.00 40.00 94 ILE G N 1
ATOM 6694 C CA . ILE G 1 94 ? 29.631 3.027 18.302 1.00 41.12 94 ILE G CA 1
ATOM 6695 C C . ILE G 1 94 ? 28.609 3.410 19.397 1.00 41.74 94 ILE G C 1
ATOM 6696 O O . ILE G 1 94 ? 28.645 2.853 20.482 1.00 42.43 94 ILE G O 1
ATOM 6701 N N . LEU G 1 95 ? 27.649 4.284 19.087 1.00 42.31 95 LEU G N 1
ATOM 6702 C CA . LEU G 1 95 ? 26.559 4.583 20.028 1.00 42.42 95 LEU G CA 1
ATOM 6703 C C . LEU G 1 95 ? 25.630 3.436 20.380 1.00 42.38 95 LEU G C 1
ATOM 6704 O O . LEU G 1 95 ? 25.061 3.429 21.475 1.00 42.44 95 LEU G O 1
ATOM 6709 N N . LYS G 1 96 ? 25.401 2.504 19.460 1.00 41.91 96 LYS G N 1
ATOM 6710 C CA . LYS G 1 96 ? 24.544 1.357 19.764 1.00 42.30 96 LYS G CA 1
ATOM 6711 C C . LYS G 1 96 ? 25.245 0.408 20.749 1.00 41.81 96 LYS G C 1
ATOM 6712 O O . LYS G 1 96 ? 24.613 -0.112 21.683 1.00 40.48 96 LYS G O 1
ATOM 6718 N N . LYS G 1 97 ? 26.539 0.208 20.513 1.00 41.84 97 LYS G N 1
ATOM 6719 C CA . LYS G 1 97 ? 27.392 -0.577 21.369 1.00 43.18 97 LYS G CA 1
ATOM 6720 C C . LYS G 1 97 ? 27.460 0.022 22.775 1.00 43.51 97 LYS G C 1
ATOM 6721 O O . LYS G 1 97 ? 27.165 -0.680 23.738 1.00 43.98 97 LYS G O 1
ATOM 6727 N N . ALA G 1 98 ? 27.804 1.315 22.878 1.00 43.30 98 ALA G N 1
ATOM 6728 C CA . ALA G 1 98 ? 27.828 2.015 24.176 1.00 42.90 98 ALA G CA 1
ATOM 6729 C C . ALA G 1 98 ? 26.486 1.917 24.890 1.00 42.79 98 ALA G C 1
ATOM 6730 O O . ALA G 1 98 ? 26.431 1.798 26.105 1.00 42.59 98 ALA G O 1
ATOM 6732 N N . GLY G 1 99 ? 25.402 1.927 24.136 1.00 43.05 99 GLY G N 1
ATOM 6733 C CA . GLY G 1 99 ? 24.064 1.780 24.707 1.00 43.91 99 GLY G CA 1
ATOM 6734 C C . GLY G 1 99 ? 23.708 0.371 25.174 1.00 44.66 99 GLY G C 1
ATOM 6735 O O . GLY G 1 99 ? 22.863 0.212 26.038 1.00 45.54 99 GLY G O 1
ATOM 6736 N N . ASP G 1 100 ? 24.319 -0.657 24.592 1.00 45.68 100 ASP G N 1
ATOM 6737 C CA . ASP G 1 100 ? 24.121 -2.040 25.049 1.00 46.42 100 ASP G CA 1
ATOM 6738 C C . ASP G 1 100 ? 24.853 -2.182 26.394 1.00 46.82 100 ASP G C 1
ATOM 6739 O O . ASP G 1 100 ? 24.239 -2.445 27.435 1.00 47.57 100 ASP G O 1
ATOM 6744 N N . LEU G 1 101 ? 26.163 -1.975 26.360 1.00 46.32 101 LEU G N 1
ATOM 6745 C CA . LEU G 1 101 ? 26.967 -1.889 27.575 1.00 46.67 101 LEU G CA 1
ATOM 6746 C C . LEU G 1 101 ? 26.163 -1.318 28.753 1.00 46.43 101 LEU G C 1
ATOM 6747 O O . LEU G 1 101 ? 25.899 -2.027 29.728 1.00 47.73 101 LEU G O 1
ATOM 6752 N N . LEU G 1 102 ? 25.733 -0.066 28.620 1.00 45.27 102 LEU G N 1
ATOM 6753 C CA . LEU G 1 102 ? 25.019 0.657 29.666 1.00 44.29 102 LEU G CA 1
ATOM 6754 C C . LEU G 1 102 ? 23.567 0.226 29.863 1.00 43.74 102 LEU G C 1
ATOM 6755 O O . LEU G 1 102 ? 22.895 0.705 30.779 1.00 43.32 102 LEU G O 1
ATOM 6760 N N . GLN G 1 103 ? 23.070 -0.645 28.988 1.00 43.81 103 GLN G N 1
ATOM 6761 C CA . GLN G 1 103 ? 21.631 -0.970 28.912 1.00 43.70 103 GLN G CA 1
ATOM 6762 C C . GLN G 1 103 ? 20.723 0.267 28.792 1.00 43.23 103 GLN G C 1
ATOM 6763 O O . GLN G 1 103 ? 19.709 0.427 29.506 1.00 42.66 103 GLN G O 1
ATOM 6769 N N . ILE G 1 104 ? 21.114 1.146 27.869 1.00 42.54 104 ILE G N 1
ATOM 6770 C CA . ILE G 1 104 ? 20.261 2.243 27.444 1.00 42.42 104 ILE G CA 1
ATOM 6771 C C . ILE G 1 104 ? 20.287 2.171 25.916 1.00 41.11 104 ILE G C 1
ATOM 6772 O O . ILE G 1 104 ? 21.316 2.448 25.260 1.00 41.16 104 ILE G O 1
ATOM 6777 N N . GLU G 1 105 ? 19.148 1.786 25.359 1.00 39.01 105 GLU G N 1
ATOM 6778 C CA . GLU G 1 105 ? 19.104 1.385 23.983 1.00 37.49 105 GLU G CA 1
ATOM 6779 C C . GLU G 1 105 ? 19.028 2.598 23.052 1.00 35.85 105 GLU G C 1
ATOM 6780 O O . GLU G 1 105 ? 18.349 3.576 23.331 1.00 34.05 105 GLU G O 1
ATOM 6786 N N . LEU G 1 106 ? 19.837 2.540 21.998 1.00 35.22 106 LEU G N 1
ATOM 6787 C CA . LEU G 1 106 ? 19.648 3.363 20.820 1.00 34.36 106 LEU G CA 1
ATOM 6788 C C . LEU G 1 106 ? 18.491 2.703 20.102 1.00 33.68 106 LEU G C 1
ATOM 6789 O O . LEU G 1 106 ? 18.639 1.663 19.455 1.00 33.54 106 LEU G O 1
ATOM 6794 N N . LEU G 1 107 ? 17.322 3.299 20.284 1.00 32.82 107 LEU G N 1
ATOM 6795 C CA . LEU G 1 107 ? 16.106 2.812 19.670 1.00 32.82 107 LEU G CA 1
ATOM 6796 C C . LEU G 1 107 ? 16.103 3.006 18.126 1.00 31.69 107 LEU G C 1
ATOM 6797 O O . LEU G 1 107 ? 15.630 2.146 17.355 1.00 30.83 107 LEU G O 1
ATOM 6802 N N . ASP G 1 108 ? 16.639 4.152 17.705 1.00 30.77 108 ASP G N 1
ATOM 6803 C CA . ASP G 1 108 ? 16.831 4.488 16.321 1.00 29.70 108 ASP G CA 1
ATOM 6804 C C . ASP G 1 108 ? 17.862 5.602 16.134 1.00 28.88 108 ASP G C 1
ATOM 6805 O O . ASP G 1 108 ? 18.244 6.293 17.074 1.00 28.52 108 ASP G O 1
ATOM 6810 N N . HIS G 1 109 ? 18.352 5.695 14.901 1.00 28.29 109 HIS G N 1
ATOM 6811 C CA . HIS G 1 109 ? 19.061 6.841 14.402 1.00 27.43 109 HIS G CA 1
ATOM 6812 C C . HIS G 1 109 ? 18.273 7.329 13.157 1.00 26.19 109 HIS G C 1
ATOM 6813 O O . HIS G 1 109 ? 18.020 6.564 12.241 1.00 23.40 109 HIS G O 1
ATOM 6820 N N . VAL G 1 110 ? 17.832 8.591 13.195 1.00 25.85 110 VAL G N 1
ATOM 6821 C CA . VAL G 1 110 ? 17.092 9.192 12.097 1.00 26.18 110 VAL G CA 1
ATOM 6822 C C . VAL G 1 110 ? 17.826 10.411 11.483 1.00 26.28 110 VAL G C 1
ATOM 6823 O O . VAL G 1 110 ? 18.208 11.337 12.165 1.00 24.52 110 VAL G O 1
ATOM 6827 N N . ILE G 1 111 ? 18.010 10.369 10.171 1.00 27.42 111 ILE G N 1
ATOM 6828 C CA . ILE G 1 111 ? 18.467 11.522 9.394 1.00 28.96 111 ILE G CA 1
ATOM 6829 C C . ILE G 1 111 ? 17.274 12.308 8.854 1.00 29.47 111 ILE G C 1
ATOM 6830 O O . ILE G 1 111 ? 16.415 11.766 8.199 1.00 29.18 111 ILE G O 1
ATOM 6835 N N . VAL G 1 112 ? 17.215 13.589 9.144 1.00 31.22 112 VAL G N 1
ATOM 6836 C CA . VAL G 1 112 ? 16.157 14.427 8.596 1.00 32.36 112 VAL G CA 1
ATOM 6837 C C . VAL G 1 112 ? 16.771 15.356 7.532 1.00 33.99 112 VAL G C 1
ATOM 6838 O O . VAL G 1 112 ? 17.927 15.780 7.622 1.00 33.80 112 VAL G O 1
ATOM 6842 N N . GLY G 1 113 ? 15.988 15.616 6.497 1.00 35.77 113 GLY G N 1
ATOM 6843 C CA . GLY G 1 113 ? 16.427 16.394 5.341 1.00 36.57 113 GLY G CA 1
ATOM 6844 C C . GLY G 1 113 ? 15.276 17.290 4.996 1.00 37.76 113 GLY G C 1
ATOM 6845 O O . GLY G 1 113 ? 14.372 17.481 5.836 1.00 38.61 113 GLY G O 1
ATOM 6846 N N . ASN G 1 114 ? 15.278 17.843 3.783 1.00 38.89 114 ASN G N 1
ATOM 6847 C CA . ASN G 1 114 ? 14.154 18.702 3.383 1.00 38.73 114 ASN G CA 1
ATOM 6848 C C . ASN G 1 114 ? 12.931 17.856 3.030 1.00 38.47 114 ASN G C 1
ATOM 6849 O O . ASN G 1 114 ? 12.862 17.202 1.969 1.00 39.79 114 ASN G O 1
ATOM 6854 N N . ASN G 1 115 ? 11.993 17.858 3.965 1.00 37.37 115 ASN G N 1
ATOM 6855 C CA . ASN G 1 115 ? 10.760 17.116 3.863 1.00 37.28 115 ASN G CA 1
ATOM 6856 C C . ASN G 1 115 ? 10.885 15.597 3.635 1.00 36.01 115 ASN G C 1
ATOM 6857 O O . ASN G 1 115 ? 10.069 14.971 2.966 1.00 36.42 115 ASN G O 1
ATOM 6862 N N . ASP G 1 116 ? 11.917 15.003 4.211 1.00 34.60 116 ASP G N 1
ATOM 6863 C CA . ASP G 1 116 ? 12.047 13.561 4.188 1.00 33.19 116 ASP G CA 1
ATOM 6864 C C . ASP G 1 116 ? 12.849 13.102 5.379 1.00 31.28 116 ASP G C 1
ATOM 6865 O O . ASP G 1 116 ? 13.436 13.914 6.099 1.00 31.34 116 ASP G O 1
ATOM 6870 N N . TRP G 1 117 ? 12.847 11.795 5.599 1.00 29.29 117 TRP G N 1
ATOM 6871 C CA . TRP G 1 117 ? 13.723 11.192 6.589 1.00 27.87 117 TRP G CA 1
ATOM 6872 C C . TRP G 1 117 ? 14.301 9.850 6.127 1.00 26.77 117 TRP G C 1
ATOM 6873 O O . TRP G 1 117 ? 13.833 9.257 5.137 1.00 26.06 117 TRP G O 1
ATOM 6884 N N . PHE G 1 118 ? 15.337 9.427 6.856 1.00 25.64 118 PHE G N 1
ATOM 6885 C CA . PHE G 1 118 ? 15.899 8.093 6.785 1.00 25.75 118 PHE G CA 1
ATOM 6886 C C . PHE G 1 118 ? 16.065 7.507 8.188 1.00 24.57 118 PHE G C 1
ATOM 6887 O O . PHE G 1 118 ? 16.730 8.077 9.021 1.00 23.35 118 PHE G O 1
ATOM 6895 N N . SER G 1 119 ? 15.450 6.353 8.417 1.00 25.29 119 SER G N 1
ATOM 6896 C CA . SER G 1 119 ? 15.588 5.603 9.656 1.00 25.85 119 SER G CA 1
ATOM 6897 C C . SER G 1 119 ? 16.522 4.397 9.496 1.00 26.08 119 SER G C 1
ATOM 6898 O O . SER G 1 119 ? 16.294 3.521 8.643 1.00 25.44 119 SER G O 1
ATOM 6901 N N . PHE G 1 120 ? 17.537 4.320 10.349 1.00 26.33 120 PHE G N 1
ATOM 6902 C CA . PHE G 1 120 ? 18.425 3.155 10.371 1.00 27.80 120 PHE G CA 1
ATOM 6903 C C . PHE G 1 120 ? 17.699 1.866 10.731 1.00 29.17 120 PHE G C 1
ATOM 6904 O O . PHE G 1 120 ? 17.893 0.834 10.097 1.00 29.85 120 PHE G O 1
ATOM 6912 N N . ARG G 1 121 ? 16.860 1.935 11.750 1.00 30.66 121 ARG G N 1
ATOM 6913 C CA . ARG G 1 121 ? 16.029 0.816 12.161 1.00 31.07 121 ARG G CA 1
ATOM 6914 C C . ARG G 1 121 ? 15.113 0.289 11.023 1.00 31.10 121 ARG G C 1
ATOM 6915 O O . ARG G 1 121 ? 15.066 -0.900 10.767 1.00 31.15 121 ARG G O 1
ATOM 6923 N N . ASP G 1 122 ? 14.413 1.173 10.332 1.00 31.79 122 ASP G N 1
ATOM 6924 C CA . ASP G 1 122 ? 13.551 0.789 9.209 1.00 31.87 122 ASP G CA 1
ATOM 6925 C C . ASP G 1 122 ? 14.265 0.231 7.963 1.00 32.25 122 ASP G C 1
ATOM 6926 O O . ASP G 1 122 ? 13.602 -0.358 7.108 1.00 31.39 122 ASP G O 1
ATOM 6931 N N . HIS G 1 123 ? 15.597 0.413 7.868 1.00 32.54 123 HIS G N 1
ATOM 6932 C CA . HIS G 1 123 ? 16.431 -0.186 6.824 1.00 32.75 123 HIS G CA 1
ATOM 6933 C C . HIS G 1 123 ? 17.276 -1.324 7.378 1.00 33.69 123 HIS G C 1
ATOM 6934 O O . HIS G 1 123 ? 18.293 -1.725 6.789 1.00 33.83 123 HIS G O 1
ATOM 6941 N N . ALA G 1 124 ? 16.834 -1.858 8.509 1.00 34.73 124 ALA G N 1
ATOM 6942 C CA . ALA G 1 124 ? 17.506 -2.953 9.204 1.00 35.51 124 ALA G CA 1
ATOM 6943 C C . ALA G 1 124 ? 18.973 -2.689 9.579 1.00 36.37 124 ALA G C 1
ATOM 6944 O O . ALA G 1 124 ? 19.750 -3.640 9.712 1.00 37.31 124 ALA G O 1
ATOM 6946 N N . LEU G 1 125 ? 19.348 -1.421 9.782 1.00 37.25 125 LEU G N 1
ATOM 6947 C CA . LEU G 1 125 ? 20.748 -1.071 10.050 1.00 38.45 125 LEU G CA 1
ATOM 6948 C C . LEU G 1 125 ? 21.124 -0.966 11.528 1.00 39.89 125 LEU G C 1
ATOM 6949 O O . LEU G 1 125 ? 22.304 -0.931 11.861 1.00 40.36 125 LEU G O 1
ATOM 6954 N N . LEU G 1 126 ? 20.152 -0.876 12.414 1.00 41.53 126 LEU G N 1
ATOM 6955 C CA . LEU G 1 126 ? 20.489 -0.795 13.825 1.00 42.59 126 LEU G CA 1
ATOM 6956 C C . LEU G 1 126 ? 21.058 -2.144 14.320 1.00 44.33 126 LEU G C 1
ATOM 6957 O O . LEU G 1 126 ? 22.257 -2.256 14.702 1.00 46.10 126 LEU G O 1
ATOM 6962 N N . LEU H 1 3 ? 30.720 33.431 22.298 1.00 48.33 3 LEU H N 1
ATOM 6963 C CA . LEU H 1 3 ? 30.542 32.527 23.462 1.00 47.96 3 LEU H CA 1
ATOM 6964 C C . LEU H 1 3 ? 31.121 31.122 23.099 1.00 47.17 3 LEU H C 1
ATOM 6965 O O . LEU H 1 3 ? 32.279 30.810 23.454 1.00 46.23 3 LEU H O 1
ATOM 6970 N N . LYS H 1 4 ? 30.341 30.297 22.383 1.00 46.08 4 LYS H N 1
ATOM 6971 C CA . LYS H 1 4 ? 30.732 28.899 22.139 1.00 45.65 4 LYS H CA 1
ATOM 6972 C C . LYS H 1 4 ? 31.417 28.624 20.786 1.00 44.22 4 LYS H C 1
ATOM 6973 O O . LYS H 1 4 ? 30.965 29.062 19.728 1.00 44.53 4 LYS H O 1
ATOM 6979 N N . VAL H 1 5 ? 32.486 27.839 20.860 1.00 42.80 5 VAL H N 1
ATOM 6980 C CA . VAL H 1 5 ? 33.331 27.469 19.712 1.00 42.03 5 VAL H CA 1
ATOM 6981 C C . VAL H 1 5 ? 32.917 26.115 19.141 1.00 40.80 5 VAL H C 1
ATOM 6982 O O . VAL H 1 5 ? 32.976 25.131 19.857 1.00 41.43 5 VAL H O 1
ATOM 6986 N N . LYS H 1 6 ? 32.507 26.078 17.868 1.00 40.09 6 LYS H N 1
ATOM 6987 C CA . LYS H 1 6 ? 32.336 24.837 17.113 1.00 39.40 6 LYS H CA 1
ATOM 6988 C C . LYS H 1 6 ? 33.546 24.599 16.221 1.00 38.40 6 LYS H C 1
ATOM 6989 O O . LYS H 1 6 ? 33.864 23.459 15.892 1.00 37.67 6 LYS H O 1
ATOM 6995 N N . GLY H 1 7 ? 34.172 25.687 15.771 1.00 37.79 7 GLY H N 1
ATOM 6996 C CA . GLY H 1 7 ? 35.331 25.638 14.861 1.00 37.04 7 GLY H CA 1
ATOM 6997 C C . GLY H 1 7 ? 36.170 26.921 14.862 1.00 36.27 7 GLY H C 1
ATOM 6998 O O . GLY H 1 7 ? 35.881 27.880 15.586 1.00 35.80 7 GLY H O 1
ATOM 6999 N N . ALA H 1 8 ? 37.212 26.902 14.032 1.00 35.69 8 ALA H N 1
ATOM 7000 C CA . ALA H 1 8 ? 38.183 27.970 13.866 1.00 35.44 8 ALA H CA 1
ATOM 7001 C C . ALA H 1 8 ? 37.590 29.327 13.469 1.00 34.99 8 ALA H C 1
ATOM 7002 O O . ALA H 1 8 ? 38.112 30.346 13.881 1.00 34.16 8 ALA H O 1
ATOM 7004 N N . ARG H 1 9 ? 36.506 29.350 12.690 1.00 35.18 9 ARG H N 1
ATOM 7005 C CA . ARG H 1 9 ? 35.859 30.622 12.324 1.00 34.95 9 ARG H CA 1
ATOM 7006 C C . ARG H 1 9 ? 35.387 31.399 13.558 1.00 33.80 9 ARG H C 1
ATOM 7007 O O . ARG H 1 9 ? 35.589 32.603 13.653 1.00 33.51 9 ARG H O 1
ATOM 7015 N N . ASP H 1 10 ? 34.812 30.692 14.524 1.00 33.25 10 ASP H N 1
ATOM 7016 C CA . ASP H 1 10 ? 34.443 31.280 15.814 1.00 32.93 10 ASP H CA 1
ATOM 7017 C C . ASP H 1 10 ? 35.649 31.824 16.605 1.00 32.50 10 ASP H C 1
ATOM 7018 O O . ASP H 1 10 ? 35.521 32.792 17.352 1.00 31.97 10 ASP H O 1
ATOM 7023 N N . VAL H 1 11 ? 36.826 31.238 16.433 1.00 31.70 11 VAL H N 1
ATOM 7024 C CA . VAL H 1 11 ? 37.988 31.770 17.108 1.00 31.80 11 VAL H CA 1
ATOM 7025 C C . VAL H 1 11 ? 38.320 33.132 16.491 1.00 31.92 11 VAL H C 1
ATOM 7026 O O . VAL H 1 11 ? 38.462 34.120 17.187 1.00 31.77 11 VAL H O 1
ATOM 7030 N N . PHE H 1 12 ? 38.413 33.166 15.174 1.00 32.84 12 PHE H N 1
ATOM 7031 C CA . PHE H 1 12 ? 38.695 34.384 14.427 1.00 33.35 12 PHE H CA 1
ATOM 7032 C C . PHE H 1 12 ? 37.696 35.509 14.724 1.00 33.30 12 PHE H C 1
ATOM 7033 O O . PHE H 1 12 ? 38.083 36.677 14.849 1.00 32.98 12 PHE H O 1
ATOM 7041 N N . GLU H 1 13 ? 36.422 35.152 14.847 1.00 33.73 13 GLU H N 1
ATOM 7042 C CA . GLU H 1 13 ? 35.366 36.120 15.116 1.00 34.77 13 GLU H CA 1
ATOM 7043 C C . GLU H 1 13 ? 35.412 36.588 16.555 1.00 34.19 13 GLU H C 1
ATOM 7044 O O . GLU H 1 13 ? 35.159 37.759 16.845 1.00 34.88 13 GLU H O 1
ATOM 7050 N N . TYR H 1 14 ? 35.734 35.677 17.464 1.00 33.60 14 TYR H N 1
ATOM 7051 C CA . TYR H 1 14 ? 35.979 36.040 18.841 1.00 33.35 14 TYR H CA 1
ATOM 7052 C C . TYR H 1 14 ? 37.135 37.029 18.962 1.00 32.61 14 TYR H C 1
ATOM 7053 O O . TYR H 1 14 ? 37.050 37.987 19.673 1.00 31.93 14 TYR H O 1
ATOM 7062 N N . MET H 1 15 ? 38.203 36.821 18.232 1.00 33.80 15 MET H N 1
ATOM 7063 C CA . MET H 1 15 ? 39.393 37.665 18.379 1.00 34.74 15 MET H CA 1
ATOM 7064 C C . MET H 1 15 ? 39.313 39.002 17.643 1.00 35.01 15 MET H C 1
ATOM 7065 O O . MET H 1 15 ? 40.111 39.879 17.926 1.00 35.10 15 MET H O 1
ATOM 7070 N N . LYS H 1 16 ? 38.378 39.174 16.725 1.00 37.05 16 LYS H N 1
ATOM 7071 C CA . LYS H 1 16 ? 38.390 40.380 15.865 1.00 38.09 16 LYS H CA 1
ATOM 7072 C C . LYS H 1 16 ? 37.963 41.619 16.648 1.00 38.45 16 LYS H C 1
ATOM 7073 O O . LYS H 1 16 ? 36.928 41.639 17.299 1.00 37.21 16 LYS H O 1
ATOM 7079 N N . GLY H 1 17 ? 38.805 42.644 16.605 1.00 39.87 17 GLY H N 1
ATOM 7080 C CA . GLY H 1 17 ? 38.656 43.788 17.509 1.00 40.71 17 GLY H CA 1
ATOM 7081 C C . GLY H 1 17 ? 39.197 43.596 18.926 1.00 41.32 17 GLY H C 1
ATOM 7082 O O . GLY H 1 17 ? 39.176 44.549 19.693 1.00 41.93 17 GLY H O 1
ATOM 7083 N N . ARG H 1 18 ? 39.669 42.389 19.276 1.00 42.02 18 ARG H N 1
ATOM 7084 C CA . ARG H 1 18 ? 40.271 42.104 20.604 1.00 42.73 18 ARG H CA 1
ATOM 7085 C C . ARG H 1 18 ? 41.804 42.153 20.658 1.00 42.99 18 ARG H C 1
ATOM 7086 O O . ARG H 1 18 ? 42.386 42.009 21.719 1.00 42.98 18 ARG H O 1
ATOM 7094 N N . ILE H 1 19 ? 42.465 42.348 19.532 1.00 44.35 19 ILE H N 1
ATOM 7095 C CA . ILE H 1 19 ? 43.917 42.531 19.543 1.00 45.25 19 ILE H CA 1
ATOM 7096 C C . ILE H 1 19 ? 44.234 44.011 19.832 1.00 45.91 19 ILE H C 1
ATOM 7097 O O . ILE H 1 19 ? 43.742 44.877 19.124 1.00 45.23 19 ILE H O 1
ATOM 7102 N N . PRO H 1 20 ? 45.033 44.293 20.892 1.00 47.25 20 PRO H N 1
ATOM 7103 C CA . PRO H 1 20 ? 45.386 45.650 21.316 1.00 48.23 20 PRO H CA 1
ATOM 7104 C C . PRO H 1 20 ? 45.910 46.559 20.215 1.00 49.57 20 PRO H C 1
ATOM 7105 O O . PRO H 1 20 ? 45.362 47.651 20.047 1.00 50.62 20 PRO H O 1
ATOM 7109 N N . ASP H 1 21 ? 46.954 46.151 19.488 1.00 51.00 21 ASP H N 1
ATOM 7110 C CA . ASP H 1 21 ? 47.233 46.743 18.167 1.00 51.92 21 ASP H CA 1
ATOM 7111 C C . ASP H 1 21 ? 47.811 45.728 17.185 1.00 52.57 21 ASP H C 1
ATOM 7112 O O . ASP H 1 21 ? 48.704 44.949 17.510 1.00 51.88 21 ASP H O 1
ATOM 7117 N N . GLU H 1 22 ? 47.279 45.768 15.967 1.00 53.53 22 GLU H N 1
ATOM 7118 C CA . GLU H 1 22 ? 47.619 44.792 14.935 1.00 54.23 22 GLU H CA 1
ATOM 7119 C C . GLU H 1 22 ? 49.040 44.994 14.401 1.00 53.97 22 GLU H C 1
ATOM 7120 O O . GLU H 1 22 ? 49.587 44.101 13.741 1.00 54.11 22 GLU H O 1
ATOM 7126 N N . THR H 1 23 ? 49.614 46.167 14.703 1.00 53.66 23 THR H N 1
ATOM 7127 C CA . THR H 1 23 ? 51.057 46.448 14.584 1.00 53.35 23 THR H CA 1
ATOM 7128 C C . THR H 1 23 ? 51.975 45.345 15.111 1.00 52.89 23 THR H C 1
ATOM 7129 O O . THR H 1 23 ? 52.985 45.021 14.491 1.00 53.23 23 THR H O 1
ATOM 7133 N N . LYS H 1 24 ? 51.625 44.784 16.263 1.00 52.28 24 LYS H N 1
ATOM 7134 C CA . LYS H 1 24 ? 52.497 43.854 16.975 1.00 51.66 24 LYS H CA 1
ATOM 7135 C C . LYS H 1 24 ? 51.971 42.419 16.895 1.00 51.14 24 LYS H C 1
ATOM 7136 O O . LYS H 1 24 ? 50.766 42.189 16.716 1.00 50.95 24 LYS H O 1
ATOM 7142 N N . GLU H 1 25 ? 52.891 41.465 17.027 1.00 50.21 25 GLU H N 1
ATOM 7143 C CA . GLU H 1 25 ? 52.544 40.062 17.229 1.00 49.64 25 GLU H CA 1
ATOM 7144 C C . GLU H 1 25 ? 52.141 39.847 18.681 1.00 48.49 25 GLU H C 1
ATOM 7145 O O . GLU H 1 25 ? 52.826 40.316 19.592 1.00 48.32 25 GLU H O 1
ATOM 7151 N N . HIS H 1 26 ? 51.026 39.145 18.871 1.00 46.86 26 HIS H N 1
ATOM 7152 C CA . HIS H 1 26 ? 50.597 38.664 20.163 1.00 45.66 26 HIS H CA 1
ATOM 7153 C C . HIS H 1 26 ? 50.353 37.175 20.021 1.00 44.53 26 HIS H C 1
ATOM 7154 O O . HIS H 1 26 ? 49.989 36.697 18.946 1.00 44.65 26 HIS H O 1
ATOM 7161 N N . LEU H 1 27 ? 50.529 36.472 21.133 1.00 43.24 27 LEU H N 1
ATOM 7162 C CA . LEU H 1 27 ? 50.138 35.090 21.298 1.00 42.10 27 LEU H CA 1
ATOM 7163 C C . LEU H 1 27 ? 49.108 35.099 22.441 1.00 40.90 27 LEU H C 1
ATOM 7164 O O . LEU H 1 27 ? 49.364 35.654 23.490 1.00 40.54 27 LEU H O 1
ATOM 7169 N N . PHE H 1 28 ? 47.912 34.559 22.202 1.00 39.74 28 PHE H N 1
ATOM 7170 C CA . PHE H 1 28 ? 46.864 34.481 23.225 1.00 38.30 28 PHE H CA 1
ATOM 7171 C C . PHE H 1 28 ? 46.525 33.034 23.539 1.00 37.04 28 PHE H C 1
ATOM 7172 O O . PHE H 1 28 ? 46.757 32.147 22.724 1.00 36.51 28 PHE H O 1
ATOM 7180 N N . VAL H 1 29 ? 45.938 32.810 24.712 1.00 36.28 29 VAL H N 1
ATOM 7181 C CA . VAL H 1 29 ? 45.336 31.518 25.048 1.00 35.83 29 VAL H CA 1
ATOM 7182 C C . VAL H 1 29 ? 43.873 31.722 25.443 1.00 35.11 29 VAL H C 1
ATOM 7183 O O . VAL H 1 29 ? 43.526 32.603 26.238 1.00 34.49 29 VAL H O 1
ATOM 7187 N N . LEU H 1 30 ? 43.022 30.891 24.862 1.00 34.03 30 LEU H N 1
ATOM 7188 C CA . LEU H 1 30 ? 41.615 30.866 25.190 1.00 33.57 30 LEU H CA 1
ATOM 7189 C C . LEU H 1 30 ? 41.407 29.681 26.121 1.00 32.67 30 LEU H C 1
ATOM 7190 O O . LEU H 1 30 ? 41.907 28.609 25.855 1.00 31.85 30 LEU H O 1
ATOM 7195 N N . PHE H 1 31 ? 40.720 29.907 27.241 1.00 32.19 31 PHE H N 1
ATOM 7196 C CA . PHE H 1 31 ? 40.369 28.834 28.166 1.00 33.21 31 PHE H CA 1
ATOM 7197 C C . PHE H 1 31 ? 38.908 28.492 27.899 1.00 33.57 31 PHE H C 1
ATOM 7198 O O . PHE H 1 31 ? 38.068 29.389 27.861 1.00 33.19 31 PHE H O 1
ATOM 7206 N N . LEU H 1 32 ? 38.613 27.216 27.652 1.00 34.27 32 LEU H N 1
ATOM 7207 C CA . LEU H 1 32 ? 37.261 26.828 27.272 1.00 35.22 32 LEU H CA 1
ATOM 7208 C C . LEU H 1 32 ? 36.684 25.864 28.290 1.00 36.09 32 LEU H C 1
ATOM 7209 O O . LEU H 1 32 ? 37.405 25.063 28.888 1.00 35.73 32 LEU H O 1
ATOM 7214 N N . SER H 1 33 ? 35.362 25.947 28.461 1.00 37.02 33 SER H N 1
ATOM 7215 C CA . SER H 1 33 ? 34.634 25.059 29.361 1.00 37.43 33 SER H CA 1
ATOM 7216 C C . SER H 1 33 ? 34.478 23.719 28.675 1.00 38.17 33 SER H C 1
ATOM 7217 O O . SER H 1 33 ? 34.793 23.582 27.496 1.00 37.41 33 SER H O 1
ATOM 7220 N N . THR H 1 34 ? 34.004 22.743 29.438 1.00 39.44 34 THR H N 1
ATOM 7221 C CA . THR H 1 34 ? 33.522 21.462 28.900 1.00 40.67 34 THR H CA 1
ATOM 7222 C C . THR H 1 34 ? 32.492 21.620 27.793 1.00 41.32 34 THR H C 1
ATOM 7223 O O . THR H 1 34 ? 32.420 20.786 26.894 1.00 41.63 34 THR H O 1
ATOM 7227 N N . LYS H 1 35 ? 31.694 22.688 27.877 1.00 42.17 35 LYS H N 1
ATOM 7228 C CA . LYS H 1 35 ? 30.730 23.060 26.835 1.00 42.45 35 LYS H CA 1
ATOM 7229 C C . LYS H 1 35 ? 31.351 23.862 25.656 1.00 42.41 35 LYS H C 1
ATOM 7230 O O . LYS H 1 35 ? 30.613 24.359 24.808 1.00 42.80 35 LYS H O 1
ATOM 7236 N N . ASN H 1 36 ? 32.683 23.981 25.599 1.00 41.47 36 ASN H N 1
ATOM 7237 C CA . ASN H 1 36 ? 33.394 24.764 24.569 1.00 40.17 36 ASN H CA 1
ATOM 7238 C C . ASN H 1 36 ? 33.067 26.257 24.594 1.00 39.65 36 ASN H C 1
ATOM 7239 O O . ASN H 1 36 ? 33.149 26.940 23.569 1.00 38.77 36 ASN H O 1
ATOM 7244 N N . GLN H 1 37 ? 32.699 26.769 25.766 1.00 39.35 37 GLN H N 1
ATOM 7245 C CA . GLN H 1 37 ? 32.505 28.207 25.934 1.00 39.24 37 GLN H CA 1
ATOM 7246 C C . GLN H 1 37 ? 33.828 28.827 26.296 1.00 38.08 37 GLN H C 1
ATOM 7247 O O . GLN H 1 37 ? 34.541 28.299 27.159 1.00 36.93 37 GLN H O 1
ATOM 7253 N N . ILE H 1 38 ? 34.152 29.945 25.653 1.00 37.39 38 ILE H N 1
ATOM 7254 C CA . ILE H 1 38 ? 35.329 30.710 26.039 1.00 37.59 38 ILE H CA 1
ATOM 7255 C C . ILE H 1 38 ? 35.141 31.323 27.434 1.00 37.78 38 ILE H C 1
ATOM 7256 O O . ILE H 1 38 ? 34.231 32.116 27.652 1.00 38.14 38 ILE H O 1
ATOM 7261 N N . LEU H 1 39 ? 35.988 30.933 28.381 1.00 37.93 39 LEU H N 1
ATOM 7262 C CA . LEU H 1 39 ? 35.849 31.393 29.747 1.00 38.68 39 LEU H CA 1
ATOM 7263 C C . LEU H 1 39 ? 36.527 32.757 29.847 1.00 39.67 39 LEU H C 1
ATOM 7264 O O . LEU H 1 39 ? 35.949 33.711 30.387 1.00 39.91 39 LEU H O 1
ATOM 7269 N N . ARG H 1 40 ? 37.752 32.829 29.332 1.00 39.93 40 ARG H N 1
ATOM 7270 C CA . ARG H 1 40 ? 38.375 34.097 29.008 1.00 40.36 40 ARG H CA 1
ATOM 7271 C C . ARG H 1 40 ? 39.611 33.818 28.171 1.00 40.06 40 ARG H C 1
ATOM 7272 O O . ARG H 1 40 ? 39.853 32.675 27.783 1.00 39.61 40 ARG H O 1
ATOM 7280 N N . HIS H 1 41 ? 40.374 34.858 27.862 1.00 40.26 41 HIS H N 1
ATOM 7281 C CA . HIS H 1 41 ? 41.630 34.681 27.183 1.00 41.06 41 HIS H CA 1
ATOM 7282 C C . HIS H 1 41 ? 42.686 35.535 27.840 1.00 41.67 41 HIS H C 1
ATOM 7283 O O . HIS H 1 41 ? 42.372 36.457 28.583 1.00 40.80 41 HIS H O 1
ATOM 7290 N N . GLU H 1 42 ? 43.933 35.206 27.525 1.00 42.98 42 GLU H N 1
ATOM 7291 C CA . GLU H 1 42 ? 45.101 35.879 28.042 1.00 44.80 42 GLU H CA 1
ATOM 7292 C C . GLU H 1 42 ? 46.090 36.167 26.941 1.00 45.98 42 GLU H C 1
ATOM 7293 O O . GLU H 1 42 ? 46.102 35.497 25.918 1.00 46.02 42 GLU H O 1
ATOM 7299 N N . THR H 1 43 ? 46.926 37.168 27.170 1.00 48.01 43 THR H N 1
ATOM 7300 C CA . THR H 1 43 ? 48.114 37.375 26.364 1.00 49.64 43 THR H CA 1
ATOM 7301 C C . THR H 1 43 ? 49.259 36.638 27.033 1.00 50.45 43 THR H C 1
ATOM 7302 O O . THR H 1 43 ? 49.433 36.704 28.244 1.00 50.19 43 THR H O 1
ATOM 7306 N N . ILE H 1 44 ? 50.020 35.909 26.238 1.00 52.06 44 ILE H N 1
A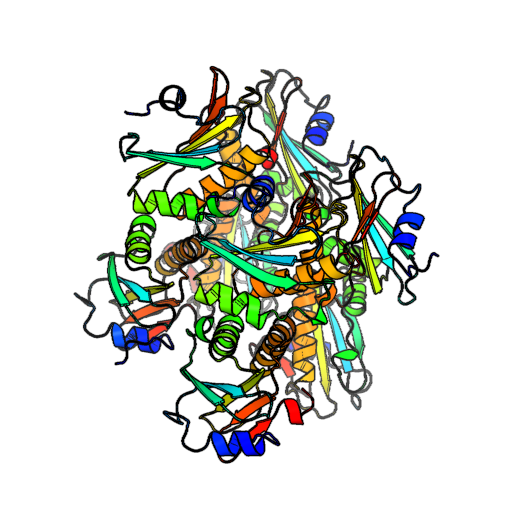TOM 7307 C CA . ILE H 1 44 ? 51.177 35.200 26.736 1.00 53.15 44 ILE H CA 1
ATOM 7308 C C . ILE H 1 44 ? 52.415 35.939 26.291 1.00 54.24 44 ILE H C 1
ATOM 7309 O O . ILE H 1 44 ? 53.320 36.160 27.085 1.00 54.15 44 ILE H O 1
ATOM 7314 N N . THR H 1 45 ? 52.438 36.320 25.018 1.00 55.91 45 THR H N 1
ATOM 7315 C CA . THR H 1 45 ? 53.632 36.868 24.375 1.00 56.93 45 THR H CA 1
ATOM 7316 C C . THR H 1 45 ? 53.289 38.111 23.576 1.00 57.99 45 THR H C 1
ATOM 7317 O O . THR H 1 45 ? 52.154 38.240 23.089 1.00 58.67 45 THR H O 1
ATOM 7321 N N . ILE H 1 46 ? 54.256 39.026 23.473 1.00 58.98 46 ILE H N 1
ATOM 7322 C CA . ILE H 1 46 ? 54.211 40.138 22.512 1.00 59.64 46 ILE H CA 1
ATOM 7323 C C . ILE H 1 46 ? 55.584 40.305 21.816 1.00 60.65 46 ILE H C 1
ATOM 7324 O O . ILE H 1 46 ? 56.630 40.418 22.476 1.00 60.42 46 ILE H O 1
ATOM 7329 N N . GLY H 1 47 ? 55.560 40.314 20.483 1.00 61.67 47 GLY H N 1
ATOM 7330 C CA . GLY H 1 47 ? 56.777 40.343 19.664 1.00 62.43 47 GLY H CA 1
ATOM 7331 C C . GLY H 1 47 ? 57.021 39.016 18.963 1.00 63.31 47 GLY H C 1
ATOM 7332 O O . GLY H 1 47 ? 56.170 38.120 18.989 1.00 63.71 47 GLY H O 1
ATOM 7333 N N . THR H 1 48 ? 58.186 38.882 18.333 1.00 64.07 48 THR H N 1
ATOM 7334 C CA . THR H 1 48 ? 58.547 37.640 17.645 1.00 64.40 48 THR H CA 1
ATOM 7335 C C . THR H 1 48 ? 58.157 36.427 18.488 1.00 64.90 48 THR H C 1
ATOM 7336 O O . THR H 1 48 ? 58.446 36.378 19.682 1.00 65.36 48 THR H O 1
ATOM 7340 N N . LEU H 1 49 ? 57.501 35.452 17.870 1.00 65.20 49 LEU H N 1
ATOM 7341 C CA . LEU H 1 49 ? 57.169 34.213 18.558 1.00 65.17 49 LEU H CA 1
ATOM 7342 C C . LEU H 1 49 ? 58.384 33.279 18.531 1.00 65.35 49 LEU H C 1
ATOM 7343 O O . LEU H 1 49 ? 58.804 32.836 17.455 1.00 65.62 49 LEU H O 1
ATOM 7348 N N . THR H 1 50 ? 58.958 33.005 19.707 1.00 65.49 50 THR H N 1
ATOM 7349 C CA . THR H 1 50 ? 60.024 31.984 19.855 1.00 65.44 50 THR H CA 1
ATOM 7350 C C . THR H 1 50 ? 59.675 30.965 20.930 1.00 65.37 50 THR H C 1
ATOM 7351 O O . THR H 1 50 ? 59.301 31.362 22.038 1.00 65.65 50 THR H O 1
ATOM 7355 N N . ALA H 1 51 ? 59.813 29.673 20.595 1.00 64.95 51 ALA H N 1
ATOM 7356 C CA . ALA H 1 51 ? 59.692 28.551 21.552 1.00 64.59 51 ALA H CA 1
ATOM 7357 C C . ALA H 1 51 ? 60.322 28.832 22.929 1.00 64.35 51 ALA H C 1
ATOM 7358 O O . ALA H 1 51 ? 59.684 28.620 23.965 1.00 64.52 51 ALA H O 1
ATOM 7360 N N . SER H 1 52 ? 61.566 29.313 22.922 1.00 63.94 52 SER H N 1
ATOM 7361 C CA . SER H 1 52 ? 62.282 29.756 24.135 1.00 63.58 52 SER H CA 1
ATOM 7362 C C . SER H 1 52 ? 61.409 30.531 25.122 1.00 63.48 52 SER H C 1
ATOM 7363 O O . SER H 1 52 ? 61.479 30.319 26.340 1.00 63.30 52 SER H O 1
ATOM 7366 N N . LEU H 1 53 ? 60.602 31.440 24.578 1.00 63.34 53 LEU H N 1
ATOM 7367 C CA . LEU H 1 53 ? 59.852 32.399 25.380 1.00 63.04 53 LEU H CA 1
ATOM 7368 C C . LEU H 1 53 ? 58.479 31.864 25.811 1.00 62.67 53 LEU H C 1
ATOM 7369 O O . LEU H 1 53 ? 57.727 32.592 26.457 1.00 63.27 53 LEU H O 1
ATOM 7374 N N . ILE H 1 54 ? 58.151 30.609 25.487 1.00 61.73 54 ILE H N 1
ATOM 7375 C CA . ILE H 1 54 ? 56.897 30.020 25.975 1.00 61.19 54 ILE H CA 1
ATOM 7376 C C . ILE H 1 54 ? 57.153 28.828 26.939 1.00 60.72 54 ILE H C 1
ATOM 7377 O O . ILE H 1 54 ? 57.811 27.836 26.608 1.00 60.51 54 ILE H O 1
ATOM 7382 N N . HIS H 1 55 ? 56.620 28.961 28.146 1.00 59.62 55 HIS H N 1
ATOM 7383 C CA . HIS H 1 55 ? 56.885 28.024 29.216 1.00 58.78 55 HIS H CA 1
ATOM 7384 C C . HIS H 1 55 ? 55.580 27.287 29.525 1.00 57.49 55 HIS H C 1
ATOM 7385 O O . HIS H 1 55 ? 54.654 27.882 30.081 1.00 57.26 55 HIS H O 1
ATOM 7392 N N . PRO H 1 56 ? 55.494 25.992 29.155 1.00 56.35 56 PRO H N 1
ATOM 7393 C CA . PRO H 1 56 ? 54.270 25.217 29.403 1.00 55.91 56 PRO H CA 1
ATOM 7394 C C . PRO H 1 56 ? 53.722 25.328 30.821 1.00 55.05 56 PRO H C 1
ATOM 7395 O O . PRO H 1 56 ? 52.519 25.198 31.006 1.00 54.84 56 PRO H O 1
ATOM 7399 N N . ARG H 1 57 ? 54.586 25.585 31.804 1.00 54.35 57 ARG H N 1
ATOM 7400 C CA . ARG H 1 57 ? 54.149 25.688 33.192 1.00 54.39 57 ARG H CA 1
ATOM 7401 C C . ARG H 1 57 ? 53.286 26.921 33.471 1.00 53.36 57 ARG H C 1
ATOM 7402 O O . ARG H 1 57 ? 52.449 26.881 34.357 1.00 53.13 57 ARG H O 1
ATOM 7410 N N . GLU H 1 58 ? 53.490 28.001 32.715 1.00 52.21 58 GLU H N 1
ATOM 7411 C CA . GLU H 1 58 ? 52.804 29.264 32.984 1.00 51.37 58 GLU H CA 1
ATOM 7412 C C . GLU H 1 58 ? 51.442 29.219 32.313 1.00 49.83 58 GLU H C 1
ATOM 7413 O O . GLU H 1 58 ? 50.436 29.562 32.906 1.00 50.18 58 GLU H O 1
ATOM 7419 N N . ILE H 1 59 ? 51.440 28.787 31.065 1.00 47.86 59 ILE H N 1
ATOM 7420 C CA . ILE H 1 59 ? 50.228 28.599 30.275 1.00 46.64 59 ILE H CA 1
ATOM 7421 C C . ILE H 1 59 ? 49.223 27.646 30.966 1.00 45.10 59 ILE H C 1
ATOM 7422 O O . ILE H 1 59 ? 48.040 27.983 31.139 1.00 44.80 59 ILE H O 1
ATOM 7427 N N . PHE H 1 60 ? 49.705 26.477 31.378 1.00 42.79 60 PHE H N 1
ATOM 7428 C CA . PHE H 1 60 ? 48.857 25.498 32.045 1.00 41.77 60 PHE H CA 1
ATOM 7429 C C . PHE H 1 60 ? 48.533 25.791 33.526 1.00 40.53 60 PHE H C 1
ATOM 7430 O O . PHE H 1 60 ? 47.547 25.276 34.041 1.00 40.53 60 PHE H O 1
ATOM 7438 N N . LYS H 1 61 ? 49.332 26.614 34.199 1.00 39.69 61 LYS H N 1
ATOM 7439 C CA . LYS H 1 61 ? 48.979 27.085 35.532 1.00 39.13 61 LYS H CA 1
ATOM 7440 C C . LYS H 1 61 ? 47.735 27.952 35.474 1.00 37.77 61 LYS H C 1
ATOM 7441 O O . LYS H 1 61 ? 46.833 27.817 36.279 1.00 37.65 61 LYS H O 1
ATOM 7447 N N . ALA H 1 62 ? 47.732 28.879 34.529 1.00 36.91 62 ALA H N 1
ATOM 7448 C CA . ALA H 1 62 ? 46.571 29.691 34.201 1.00 36.43 62 ALA H CA 1
ATOM 7449 C C . ALA H 1 62 ? 45.377 28.824 33.792 1.00 35.45 62 ALA H C 1
ATOM 7450 O O . ALA H 1 62 ? 44.302 29.024 34.291 1.00 34.82 62 ALA H O 1
ATOM 7452 N N . ALA H 1 63 ? 45.568 27.857 32.897 1.00 35.25 63 ALA H N 1
ATOM 7453 C CA . ALA H 1 63 ? 44.492 26.935 32.538 1.00 35.95 63 ALA H CA 1
ATOM 7454 C C . ALA H 1 63 ? 43.890 26.240 33.752 1.00 35.66 63 ALA H C 1
ATOM 7455 O O . ALA H 1 63 ? 42.688 26.216 33.923 1.00 35.29 63 ALA H O 1
ATOM 7457 N N . ILE H 1 64 ? 44.729 25.681 34.600 1.00 36.35 64 ILE H N 1
ATOM 7458 C CA . ILE H 1 64 ? 44.242 25.088 35.845 1.00 37.62 64 ILE H CA 1
ATOM 7459 C C . ILE H 1 64 ? 43.514 26.111 36.751 1.00 38.03 64 ILE H C 1
ATOM 7460 O O . ILE H 1 64 ? 42.392 25.874 37.185 1.00 38.13 64 ILE H O 1
ATOM 7465 N N . ARG H 1 65 ? 44.146 27.251 36.994 1.00 39.05 65 ARG H N 1
ATOM 7466 C CA . ARG H 1 65 ? 43.518 28.367 37.745 1.00 39.49 65 ARG H CA 1
ATOM 7467 C C . ARG H 1 65 ? 42.110 28.703 37.224 1.00 39.04 65 ARG H C 1
ATOM 7468 O O . ARG H 1 65 ? 41.184 28.867 38.013 1.00 39.34 65 ARG H O 1
ATOM 7476 N N . GLU H 1 66 ? 41.947 28.775 35.905 1.00 38.63 66 GLU H N 1
ATOM 7477 C CA . GLU H 1 66 ? 40.654 29.125 35.291 1.00 38.70 66 GLU H CA 1
ATOM 7478 C C . GLU H 1 66 ? 39.695 27.954 35.227 1.00 38.50 66 GLU H C 1
ATOM 7479 O O . GLU H 1 66 ? 38.604 28.075 34.656 1.00 38.68 66 GLU H O 1
ATOM 7485 N N . SER H 1 67 ? 40.096 26.817 35.800 1.00 39.06 67 SER H N 1
ATOM 7486 C CA . SER H 1 67 ? 39.381 25.544 35.637 1.00 39.11 67 SER H CA 1
ATOM 7487 C C . SER H 1 67 ? 39.129 25.178 34.170 1.00 38.83 67 SER H C 1
ATOM 7488 O O . SER H 1 67 ? 38.065 24.678 33.839 1.00 39.55 67 SER H O 1
ATOM 7491 N N . ALA H 1 68 ? 40.099 25.426 33.292 1.00 38.43 68 ALA H N 1
ATOM 7492 C CA . ALA H 1 68 ? 39.916 25.186 31.843 1.00 37.58 68 ALA H CA 1
ATOM 7493 C C . ALA H 1 68 ? 39.812 23.699 31.505 1.00 37.03 68 ALA H C 1
ATOM 7494 O O . ALA H 1 68 ? 40.659 22.920 31.865 1.00 37.64 68 ALA H O 1
ATOM 7496 N N . HIS H 1 69 ? 38.772 23.303 30.800 1.00 36.82 69 HIS H N 1
ATOM 7497 C CA . HIS H 1 69 ? 38.709 21.947 30.249 1.00 36.00 69 HIS H CA 1
ATOM 7498 C C . HIS H 1 69 ? 39.670 21.773 29.070 1.00 34.71 69 HIS H C 1
ATOM 7499 O O . HIS H 1 69 ? 40.292 20.712 28.885 1.00 33.57 69 HIS H O 1
ATOM 7506 N N . SER H 1 70 ? 39.728 22.816 28.249 1.00 33.60 70 SER H N 1
ATOM 7507 C CA . SER H 1 70 ? 40.650 22.863 27.140 1.00 33.04 70 SER H CA 1
ATOM 7508 C C . SER H 1 70 ? 41.122 24.282 26.912 1.00 31.75 70 SER H C 1
ATOM 7509 O O . SER H 1 70 ? 40.695 25.213 27.590 1.00 30.20 70 SER H O 1
ATOM 7512 N N . ILE H 1 71 ? 42.048 24.410 25.972 1.00 31.12 71 ILE H N 1
ATOM 7513 C CA . ILE H 1 71 ? 42.607 25.677 25.573 1.00 30.68 71 ILE H CA 1
ATOM 7514 C C . ILE H 1 71 ? 42.743 25.758 24.043 1.00 29.58 71 ILE H C 1
ATOM 7515 O O . ILE H 1 71 ? 42.869 24.749 23.383 1.00 28.61 71 ILE H O 1
ATOM 7520 N N . ILE H 1 72 ? 42.702 26.982 23.517 1.00 28.63 72 ILE H N 1
ATOM 7521 C CA . ILE H 1 72 ? 42.987 27.271 22.126 1.00 28.93 72 ILE H CA 1
ATOM 7522 C C . ILE H 1 72 ? 44.058 28.363 22.118 1.00 28.71 72 ILE H C 1
ATOM 7523 O O . ILE H 1 72 ? 43.939 29.312 22.847 1.00 27.05 72 ILE H O 1
ATOM 7528 N N . LEU H 1 73 ? 45.100 28.183 21.310 1.00 29.82 73 LEU H N 1
ATOM 7529 C CA . LEU H 1 73 ? 46.119 29.216 21.052 1.00 31.41 73 LEU H CA 1
ATOM 7530 C C . LEU H 1 73 ? 45.746 30.071 19.844 1.00 32.26 73 LEU H C 1
ATOM 7531 O O . LEU H 1 73 ? 45.287 29.539 18.831 1.00 32.88 73 LEU H O 1
ATOM 7536 N N . VAL H 1 74 ? 45.933 31.386 19.963 1.00 33.44 74 VAL H N 1
ATOM 7537 C CA . VAL H 1 74 ? 45.780 32.314 18.865 1.00 34.43 74 VAL H CA 1
ATOM 7538 C C . VAL H 1 74 ? 47.032 33.201 18.767 1.00 36.31 74 VAL H C 1
ATOM 7539 O O . VAL H 1 74 ? 47.525 33.749 19.754 1.00 35.44 74 VAL H O 1
ATOM 7543 N N . HIS H 1 75 ? 47.521 33.314 17.543 1.00 38.27 75 HIS H N 1
ATOM 7544 C CA . HIS H 1 75 ? 48.703 34.050 17.206 1.00 40.66 75 HIS H CA 1
ATOM 7545 C C . HIS H 1 75 ? 48.231 34.988 16.079 1.00 42.17 75 HIS H C 1
ATOM 7546 O O . HIS H 1 75 ? 47.541 34.546 15.151 1.00 42.29 75 HIS H O 1
ATOM 7553 N N . ASN H 1 76 ? 48.521 36.283 16.184 1.00 43.89 76 ASN H N 1
ATOM 7554 C CA . ASN H 1 76 ? 48.327 37.184 15.047 1.00 45.40 76 ASN H CA 1
ATOM 7555 C C . ASN H 1 76 ? 49.651 37.592 14.407 1.00 46.99 76 ASN H C 1
ATOM 7556 O O . ASN H 1 76 ? 50.596 37.978 15.101 1.00 47.21 76 ASN H O 1
ATOM 7561 N N . HIS H 1 77 ? 49.701 37.476 13.080 1.00 48.88 77 HIS H N 1
ATOM 7562 C CA . HIS H 1 77 ? 50.815 37.963 12.278 1.00 50.23 77 HIS H CA 1
ATOM 7563 C C . HIS H 1 77 ? 50.474 39.363 11.770 1.00 51.47 77 HIS H C 1
ATOM 7564 O O . HIS H 1 77 ? 49.520 39.505 11.006 1.00 52.10 77 HIS H O 1
ATOM 7571 N N . PRO H 1 78 ? 51.234 40.401 12.194 1.00 52.52 78 PRO H N 1
ATOM 7572 C CA . PRO H 1 78 ? 51.025 41.777 11.689 1.00 53.11 78 PRO H CA 1
ATOM 7573 C C . PRO H 1 78 ? 51.079 41.925 10.146 1.00 54.02 78 PRO H C 1
ATOM 7574 O O . PRO H 1 78 ? 50.468 42.852 9.594 1.00 54.17 78 PRO H O 1
ATOM 7578 N N . SER H 1 79 ? 51.789 41.023 9.466 1.00 54.75 79 SER H N 1
ATOM 7579 C CA . SER H 1 79 ? 51.792 40.984 7.997 1.00 55.20 79 SER H CA 1
ATOM 7580 C C . SER H 1 79 ? 50.398 40.730 7.418 1.00 55.73 79 SER H C 1
ATOM 7581 O O . SER H 1 79 ? 50.060 41.256 6.347 1.00 56.30 79 SER H O 1
ATOM 7584 N N . GLY H 1 80 ? 49.596 39.938 8.131 1.00 55.84 80 GLY H N 1
ATOM 7585 C CA . GLY H 1 80 ? 48.317 39.431 7.621 1.00 55.59 80 GLY H CA 1
ATOM 7586 C C . GLY H 1 80 ? 48.472 38.061 6.980 1.00 55.62 80 GLY H C 1
ATOM 7587 O O . GLY H 1 80 ? 47.473 37.400 6.666 1.00 55.35 80 GLY H O 1
ATOM 7588 N N . ASP H 1 81 ? 49.730 37.650 6.784 1.00 55.59 81 ASP H N 1
ATOM 7589 C CA . ASP H 1 81 ? 50.095 36.343 6.220 1.00 55.27 81 ASP H CA 1
ATOM 7590 C C . ASP H 1 81 ? 50.022 35.258 7.298 1.00 55.05 81 ASP H C 1
ATOM 7591 O O . ASP H 1 81 ? 50.860 35.230 8.210 1.00 55.09 81 ASP H O 1
ATOM 7596 N N . VAL H 1 82 ? 49.042 34.358 7.168 1.00 54.36 82 VAL H N 1
ATOM 7597 C CA . VAL H 1 82 ? 48.659 33.462 8.258 1.00 53.83 82 VAL H CA 1
ATOM 7598 C C . VAL H 1 82 ? 49.287 32.050 8.202 1.00 53.72 82 VAL H C 1
ATOM 7599 O O . VAL H 1 82 ? 48.873 31.162 8.940 1.00 53.58 82 VAL H O 1
ATOM 7603 N N . GLN H 1 83 ? 50.289 31.834 7.356 1.00 53.64 83 GLN H N 1
ATOM 7604 C CA . GLN H 1 83 ? 50.971 30.530 7.320 1.00 53.80 83 GLN H CA 1
ATOM 7605 C C . GLN H 1 83 ? 51.853 30.310 8.545 1.00 53.61 83 GLN H C 1
ATOM 7606 O O . GLN H 1 83 ? 52.522 31.237 9.014 1.00 52.91 83 GLN H O 1
ATOM 7612 N N . PRO H 1 84 ? 51.856 29.077 9.068 1.00 54.04 84 PRO H N 1
ATOM 7613 C CA . PRO H 1 84 ? 52.683 28.791 10.242 1.00 54.75 84 PRO H CA 1
ATOM 7614 C C . PRO H 1 84 ? 54.190 28.889 9.996 1.00 55.10 84 PRO H C 1
ATOM 7615 O O . PRO H 1 84 ? 54.709 28.356 9.020 1.00 55.05 84 PRO H O 1
ATOM 7619 N N . SER H 1 85 ? 54.863 29.617 10.881 1.00 56.06 85 SER H N 1
ATOM 7620 C CA . SER H 1 85 ? 56.314 29.598 10.979 1.00 56.50 85 SER H CA 1
ATOM 7621 C C . SER H 1 85 ? 56.759 28.237 11.456 1.00 57.10 85 SER H C 1
ATOM 7622 O O . SER H 1 85 ? 55.939 27.427 11.900 1.00 56.91 85 SER H O 1
ATOM 7625 N N . ASN H 1 86 ? 58.063 27.996 11.361 1.00 57.84 86 ASN H N 1
ATOM 7626 C CA . ASN H 1 86 ? 58.687 26.850 12.030 1.00 58.25 86 ASN H CA 1
ATOM 7627 C C . ASN H 1 86 ? 58.664 27.033 13.558 1.00 58.21 86 ASN H C 1
ATOM 7628 O O . ASN H 1 86 ? 58.562 26.056 14.290 1.00 58.18 86 ASN H O 1
ATOM 7633 N N . ALA H 1 87 ? 58.756 28.284 14.020 1.00 58.23 87 ALA H N 1
ATOM 7634 C CA . ALA H 1 87 ? 58.548 28.629 15.440 1.00 58.15 87 ALA H CA 1
ATOM 7635 C C . ALA H 1 87 ? 57.104 28.293 15.897 1.00 58.27 87 ALA H C 1
ATOM 7636 O O . ALA H 1 87 ? 56.893 27.473 16.802 1.00 58.77 87 ALA H O 1
ATOM 7638 N N . ASP H 1 88 ? 56.125 28.941 15.266 1.00 57.68 88 ASP H N 1
ATOM 7639 C CA . ASP H 1 88 ? 54.719 28.603 15.410 1.00 57.33 88 ASP H CA 1
ATOM 7640 C C . ASP H 1 88 ? 54.478 27.088 15.532 1.00 57.02 88 ASP H C 1
ATOM 7641 O O . ASP H 1 88 ? 53.698 26.642 16.377 1.00 56.69 88 ASP H O 1
ATOM 7646 N N . LYS H 1 89 ? 55.136 26.309 14.675 1.00 56.61 89 LYS H N 1
ATOM 7647 C CA . LYS H 1 89 ? 55.033 24.844 14.693 1.00 56.40 89 LYS H CA 1
ATOM 7648 C C . LYS H 1 89 ? 55.725 24.210 15.908 1.00 56.07 89 LYS H C 1
ATOM 7649 O O . LYS H 1 89 ? 55.362 23.106 16.333 1.00 55.93 89 LYS H O 1
ATOM 7655 N N . GLN H 1 90 ? 56.734 24.908 16.442 1.00 55.54 90 GLN H N 1
ATOM 7656 C CA . GLN H 1 90 ? 57.532 24.406 17.564 1.00 55.25 90 GLN H CA 1
ATOM 7657 C C . GLN H 1 90 ? 56.756 24.512 18.880 1.00 54.36 90 GLN H C 1
ATOM 7658 O O . GLN H 1 90 ? 56.624 23.517 19.596 1.00 54.13 90 GLN H O 1
ATOM 7664 N N . VAL H 1 91 ? 56.224 25.709 19.158 1.00 53.26 91 VAL H N 1
ATOM 7665 C CA . VAL H 1 91 ? 55.379 25.938 20.327 1.00 52.16 91 VAL H CA 1
ATOM 7666 C C . VAL H 1 91 ? 54.155 24.984 20.322 1.00 51.28 91 VAL H C 1
ATOM 7667 O O . VAL H 1 91 ? 53.947 24.237 21.283 1.00 51.50 91 VAL H O 1
ATOM 7671 N N . THR H 1 92 ? 53.403 24.950 19.221 1.00 49.29 92 THR H N 1
ATOM 7672 C CA . THR H 1 92 ? 52.205 24.103 19.100 1.00 48.55 92 THR H CA 1
ATOM 7673 C C . THR H 1 92 ? 52.439 22.658 19.489 1.00 47.72 92 THR H C 1
ATOM 7674 O O . THR H 1 92 ? 51.636 22.050 20.185 1.00 46.63 92 THR H O 1
ATOM 7678 N N . SER H 1 93 ? 53.532 22.114 18.983 1.00 47.43 93 SER H N 1
ATOM 7679 C CA . SER H 1 93 ? 53.942 20.735 19.265 1.00 47.67 93 SER H CA 1
ATOM 7680 C C . SER H 1 93 ? 54.214 20.457 20.762 1.00 47.21 93 SER H C 1
ATOM 7681 O O . SER H 1 93 ? 53.800 19.420 21.289 1.00 47.00 93 SER H O 1
ATOM 7684 N N . ILE H 1 94 ? 54.916 21.376 21.426 1.00 46.55 94 ILE H N 1
ATOM 7685 C CA . ILE H 1 94 ? 55.211 21.228 22.858 1.00 46.36 94 ILE H CA 1
ATOM 7686 C C . ILE H 1 94 ? 53.933 21.363 23.702 1.00 45.63 94 ILE H C 1
ATOM 7687 O O . ILE H 1 94 ? 53.684 20.548 24.580 1.00 45.58 94 ILE H O 1
ATOM 7692 N N . LEU H 1 95 ? 53.123 22.378 23.406 1.00 44.82 95 LEU H N 1
ATOM 7693 C CA . LEU H 1 95 ? 51.847 22.586 24.077 1.00 44.38 95 LEU H CA 1
ATOM 7694 C C . LEU H 1 95 ? 50.867 21.439 23.840 1.00 43.65 95 LEU H C 1
ATOM 7695 O O . LEU H 1 95 ? 50.151 21.025 24.729 1.00 43.21 95 LEU H O 1
ATOM 7700 N N . LYS H 1 96 ? 50.845 20.916 22.634 1.00 43.79 96 LYS H N 1
ATOM 7701 C CA . LYS H 1 96 ? 49.977 19.807 22.338 1.00 43.76 96 LYS H CA 1
ATOM 7702 C C . LYS H 1 96 ? 50.317 18.617 23.250 1.00 42.91 96 LYS H C 1
ATOM 7703 O O . LYS H 1 96 ? 49.440 18.068 23.912 1.00 41.88 96 LYS H O 1
ATOM 7709 N N . LYS H 1 97 ? 51.594 18.247 23.290 1.00 42.66 97 LYS H N 1
ATOM 7710 C CA . LYS H 1 97 ? 52.058 17.108 24.102 1.00 42.47 97 LYS H CA 1
ATOM 7711 C C . LYS H 1 97 ? 51.742 17.278 25.603 1.00 41.08 97 LYS H C 1
ATOM 7712 O O . LYS H 1 97 ? 51.166 16.391 26.227 1.00 39.31 97 LYS H O 1
ATOM 7718 N N . ALA H 1 98 ? 52.109 18.452 26.116 1.00 39.93 98 ALA H N 1
ATOM 7719 C CA . ALA H 1 98 ? 51.832 18.916 27.472 1.00 39.49 98 ALA H CA 1
ATOM 7720 C C . ALA H 1 98 ? 50.357 18.861 27.911 1.00 38.92 98 ALA H C 1
ATOM 7721 O O . ALA H 1 98 ? 50.058 18.425 29.030 1.00 39.11 98 ALA H O 1
ATOM 7723 N N . GLY H 1 99 ? 49.447 19.296 27.042 1.00 37.99 99 GLY H N 1
ATOM 7724 C CA . GLY H 1 99 ? 48.040 19.259 27.321 1.00 37.87 99 GLY H CA 1
ATOM 7725 C C . GLY H 1 99 ? 47.457 17.869 27.310 1.00 37.65 99 GLY H C 1
ATOM 7726 O O . GLY H 1 99 ? 46.477 17.570 28.033 1.00 36.55 99 GLY H O 1
ATOM 7727 N N . ASP H 1 100 ? 48.030 17.022 26.462 1.00 37.70 100 ASP H N 1
ATOM 7728 C CA . ASP H 1 100 ? 47.673 15.604 26.441 1.00 38.01 100 ASP H CA 1
ATOM 7729 C C . ASP H 1 100 ? 48.098 14.917 27.736 1.00 37.41 100 ASP H C 1
ATOM 7730 O O . ASP H 1 100 ? 47.318 14.158 28.311 1.00 38.52 100 ASP H O 1
ATOM 7735 N N . LEU H 1 101 ? 49.306 15.188 28.215 1.00 36.63 101 LEU H N 1
ATOM 7736 C CA . LEU H 1 101 ? 49.732 14.686 29.529 1.00 36.17 101 LEU H CA 1
ATOM 7737 C C . LEU H 1 101 ? 48.814 15.198 30.627 1.00 35.75 101 LEU H C 1
ATOM 7738 O O . LEU H 1 101 ? 48.352 14.423 31.473 1.00 36.13 101 LEU H O 1
ATOM 7743 N N . LEU H 1 102 ? 48.534 16.499 30.610 1.00 35.12 102 LEU H N 1
ATOM 7744 C CA . LEU H 1 102 ? 47.722 17.117 31.667 1.00 34.52 102 LEU H CA 1
ATOM 7745 C C . LEU H 1 102 ? 46.200 16.961 31.527 1.00 33.93 102 LEU H C 1
ATOM 7746 O O . LEU H 1 102 ? 45.448 17.367 32.419 1.00 32.72 102 LEU H O 1
ATOM 7751 N N . GLN H 1 103 ? 45.745 16.375 30.429 1.00 33.72 103 GLN H N 1
ATOM 7752 C CA . GLN H 1 103 ? 44.311 16.308 30.147 1.00 34.00 103 GLN H CA 1
ATOM 7753 C C . GLN H 1 103 ? 43.640 17.701 30.117 1.00 33.55 103 GLN H C 1
ATOM 7754 O O . GLN H 1 103 ? 42.513 17.886 30.595 1.00 33.08 103 GLN H O 1
ATOM 7760 N N . ILE H 1 104 ? 44.375 18.669 29.558 1.00 33.48 104 ILE H N 1
ATOM 7761 C CA . ILE H 1 104 ? 43.849 19.988 29.211 1.00 33.41 104 ILE H CA 1
ATOM 7762 C C . ILE H 1 104 ? 44.243 20.165 27.755 1.00 33.64 104 ILE H C 1
ATOM 7763 O O . ILE H 1 104 ? 45.268 20.791 27.418 1.00 32.84 104 ILE H O 1
ATOM 7768 N N . GLU H 1 105 ? 43.396 19.593 26.912 1.00 33.12 105 GLU H N 1
ATOM 7769 C CA . GLU H 1 105 ? 43.664 19.484 25.518 1.00 34.40 105 GLU H CA 1
ATOM 7770 C C . GLU H 1 105 ? 43.843 20.837 24.805 1.00 33.47 105 GLU H C 1
ATOM 7771 O O . GLU H 1 105 ? 43.066 21.765 24.986 1.00 33.25 105 GLU H O 1
ATOM 7777 N N . LEU H 1 106 ? 44.892 20.907 23.994 1.00 32.94 106 LEU H N 1
ATOM 7778 C CA . LEU H 1 106 ? 45.031 21.890 22.964 1.00 32.65 106 LEU H CA 1
ATOM 7779 C C . LEU H 1 106 ? 44.116 21.481 21.788 1.00 33.06 106 LEU H C 1
ATOM 7780 O O . LEU H 1 106 ? 44.459 20.626 20.956 1.00 33.60 106 LEU H O 1
ATOM 7785 N N . LEU H 1 107 ? 42.963 22.134 21.744 1.00 32.25 107 LEU H N 1
ATOM 7786 C CA . LEU H 1 107 ? 41.900 21.844 20.818 1.00 32.15 107 LEU H CA 1
ATOM 7787 C C . LEU H 1 107 ? 42.275 22.442 19.450 1.00 32.13 107 LEU H C 1
ATOM 7788 O O . LEU H 1 107 ? 42.125 21.779 18.403 1.00 31.62 107 LEU H O 1
ATOM 7793 N N . ASP H 1 108 ? 42.842 23.649 19.449 1.00 31.82 108 ASP H N 1
ATOM 7794 C CA . ASP H 1 108 ? 43.416 24.175 18.224 1.00 31.89 108 ASP H CA 1
ATOM 7795 C C . ASP H 1 108 ? 44.469 25.239 18.466 1.00 31.99 108 ASP H C 1
ATOM 7796 O O . ASP H 1 108 ? 44.625 25.767 19.583 1.00 32.40 108 ASP H O 1
ATOM 7801 N N . HIS H 1 109 ? 45.199 25.547 17.401 1.00 31.49 109 HIS H N 1
ATOM 7802 C CA . HIS H 1 109 ? 46.019 26.736 17.348 1.00 31.43 109 HIS H CA 1
ATOM 7803 C C . HIS H 1 109 ? 45.624 27.501 16.082 1.00 31.24 109 HIS H C 1
ATOM 7804 O O . HIS H 1 109 ? 45.766 26.993 14.967 1.00 31.71 109 HIS H O 1
ATOM 7811 N N . VAL H 1 110 ? 45.101 28.710 16.249 1.00 31.02 110 VAL H N 1
ATOM 7812 C CA . VAL H 1 110 ? 44.622 29.487 15.098 1.00 31.97 110 VAL H CA 1
ATOM 7813 C C . VAL H 1 110 ? 45.465 30.759 14.898 1.00 32.14 110 VAL H C 1
ATOM 7814 O O . VAL H 1 110 ? 45.608 31.571 15.814 1.00 32.19 110 VAL H O 1
ATOM 7818 N N . ILE H 1 111 ? 46.015 30.920 13.710 1.00 32.55 111 ILE H N 1
ATOM 7819 C CA . ILE H 1 111 ? 46.746 32.135 13.354 1.00 33.37 111 ILE H CA 1
ATOM 7820 C C . ILE H 1 111 ? 45.762 33.044 12.619 1.00 33.97 111 ILE H C 1
ATOM 7821 O O . ILE H 1 111 ? 45.090 32.601 11.698 1.00 33.06 111 ILE H O 1
ATOM 7826 N N . VAL H 1 112 ? 45.688 34.310 13.036 1.00 35.05 112 VAL H N 1
ATOM 7827 C CA . VAL H 1 112 ? 44.735 35.272 12.500 1.00 35.79 112 VAL H CA 1
ATOM 7828 C C . VAL H 1 112 ? 45.489 36.446 11.859 1.00 37.01 112 VAL H C 1
ATOM 7829 O O . VAL H 1 112 ? 46.554 36.831 12.321 1.00 36.86 112 VAL H O 1
ATOM 7833 N N . GLY H 1 113 ? 44.932 37.000 10.787 1.00 39.49 113 GLY H N 1
ATOM 7834 C CA . GLY H 1 113 ? 45.513 38.171 10.072 1.00 41.07 113 GLY H CA 1
ATOM 7835 C C . GLY H 1 113 ? 44.402 39.162 9.727 1.00 43.21 113 GLY H C 1
ATOM 7836 O O . GLY H 1 113 ? 43.312 39.140 10.347 1.00 44.96 113 GLY H O 1
ATOM 7837 N N . ASN H 1 114 ? 44.623 40.031 8.750 1.00 44.28 114 ASN H N 1
ATOM 7838 C CA . ASN H 1 114 ? 43.516 40.882 8.303 1.00 44.63 114 ASN H CA 1
ATOM 7839 C C . ASN H 1 114 ? 42.549 39.972 7.553 1.00 44.81 114 ASN H C 1
ATOM 7840 O O . ASN H 1 114 ? 42.865 39.490 6.452 1.00 45.92 114 ASN H O 1
ATOM 7845 N N . ASN H 1 115 ? 41.405 39.700 8.172 1.00 44.27 115 ASN H N 1
ATOM 7846 C CA . ASN H 1 115 ? 40.287 38.961 7.549 1.00 44.04 115 ASN H CA 1
ATOM 7847 C C . ASN H 1 115 ? 40.514 37.482 7.288 1.00 43.69 115 ASN H C 1
ATOM 7848 O O . ASN H 1 115 ? 39.589 36.784 6.895 1.00 44.48 115 ASN H O 1
ATOM 7853 N N . ASP H 1 116 ? 41.719 36.989 7.524 1.00 43.36 116 ASP H N 1
ATOM 7854 C CA . ASP H 1 116 ? 42.018 35.586 7.286 1.00 42.65 116 ASP H CA 1
ATOM 7855 C C . ASP H 1 116 ? 42.579 34.869 8.533 1.00 41.52 116 ASP H C 1
ATOM 7856 O O . ASP H 1 116 ? 43.027 35.503 9.500 1.00 39.88 116 ASP H O 1
ATOM 7861 N N . TRP H 1 117 ? 42.520 33.536 8.493 1.00 40.81 117 TRP H N 1
ATOM 7862 C CA . TRP H 1 117 ? 43.012 32.691 9.573 1.00 40.19 117 TRP H CA 1
ATOM 7863 C C . TRP H 1 117 ? 43.500 31.337 9.074 1.00 39.79 117 TRP H C 1
ATOM 7864 O O . TRP H 1 117 ? 43.114 30.879 8.000 1.00 40.35 117 TRP H O 1
ATOM 7875 N N . PHE H 1 118 ? 44.317 30.685 9.889 1.00 39.02 118 PHE H N 1
ATOM 7876 C CA . PHE H 1 118 ? 44.845 29.363 9.594 1.00 38.71 118 PHE H CA 1
ATOM 7877 C C . PHE H 1 118 ? 44.663 28.464 10.812 1.00 38.01 118 PHE H C 1
ATOM 7878 O O . PHE H 1 118 ? 45.156 28.770 11.882 1.00 38.39 118 PHE H O 1
ATOM 7886 N N . SER H 1 119 ? 43.964 27.353 10.640 1.00 37.63 119 SER H N 1
ATOM 7887 C CA . SER H 1 119 ? 43.772 26.371 11.686 1.00 37.31 119 SER H CA 1
ATOM 7888 C C . SER H 1 119 ? 44.809 25.253 11.605 1.00 37.71 119 SER H C 1
ATOM 7889 O O . SER H 1 119 ? 45.007 24.662 10.544 1.00 38.69 119 SER H O 1
ATOM 7892 N N . PHE H 1 120 ? 45.460 24.949 12.725 1.00 36.98 120 PHE H N 1
ATOM 7893 C CA . PHE H 1 120 ? 46.364 23.817 12.787 1.00 36.93 120 PHE H CA 1
ATOM 7894 C C . PHE H 1 120 ? 45.617 22.514 12.639 1.00 37.19 120 PHE H C 1
ATOM 7895 O O . PHE H 1 120 ? 45.978 21.699 11.812 1.00 36.51 120 PHE H O 1
ATOM 7903 N N . ARG H 1 121 ? 44.568 22.340 13.436 1.00 37.62 121 ARG H N 1
ATOM 7904 C CA . ARG H 1 121 ? 43.764 21.151 13.399 1.00 38.15 121 ARG H CA 1
ATOM 7905 C C . ARG H 1 121 ? 43.201 20.876 12.012 1.00 38.40 121 ARG H C 1
ATOM 7906 O O . ARG H 1 121 ? 43.136 19.716 11.610 1.00 38.90 121 ARG H O 1
ATOM 7914 N N . ASP H 1 122 ? 42.784 21.920 11.291 1.00 38.36 122 ASP H N 1
ATOM 7915 C CA . ASP H 1 122 ? 42.124 21.747 9.980 1.00 38.58 122 ASP H CA 1
ATOM 7916 C C . ASP H 1 122 ? 43.118 21.370 8.867 1.00 38.92 122 ASP H C 1
ATOM 7917 O O . ASP H 1 122 ? 42.722 20.900 7.799 1.00 38.52 122 ASP H O 1
ATOM 7922 N N . HIS H 1 123 ? 44.389 21.626 9.126 1.00 39.26 123 HIS H N 1
ATOM 7923 C CA . HIS H 1 123 ? 45.468 21.229 8.268 1.00 40.06 123 HIS H CA 1
ATOM 7924 C C . HIS H 1 123 ? 46.165 19.964 8.792 1.00 40.53 123 HIS H C 1
ATOM 7925 O O . HIS H 1 123 ? 47.279 19.677 8.397 1.00 41.14 123 HIS H O 1
ATOM 7932 N N . ALA H 1 124 ? 45.506 19.216 9.675 1.00 41.08 124 ALA H N 1
ATOM 7933 C CA . ALA H 1 124 ? 45.992 17.913 10.146 1.00 41.79 124 ALA H CA 1
ATOM 7934 C C . ALA H 1 124 ? 47.299 17.992 10.915 1.00 42.38 124 ALA H C 1
ATOM 7935 O O . ALA H 1 124 ? 47.927 16.956 11.168 1.00 42.17 124 ALA H O 1
ATOM 7937 N N . LEU H 1 125 ? 47.683 19.211 11.311 1.00 43.62 125 LEU H N 1
ATOM 7938 C CA . LEU H 1 125 ? 48.987 19.487 11.930 1.00 44.21 125 LEU H CA 1
ATOM 7939 C C . LEU H 1 125 ? 48.999 19.283 13.425 1.00 44.95 125 LEU H C 1
ATOM 7940 O O . LEU H 1 125 ? 49.975 19.639 14.086 1.00 45.43 125 LEU H O 1
ATOM 7945 N N . LEU H 1 126 ? 47.942 18.694 13.972 1.00 46.05 126 LEU H N 1
ATOM 7946 C CA . LEU H 1 126 ? 47.834 18.544 15.416 1.00 46.21 126 LEU H CA 1
ATOM 7947 C C . LEU H 1 126 ? 48.126 17.079 15.856 1.00 47.44 126 LEU H C 1
ATOM 7948 O O . LEU H 1 126 ? 47.340 16.129 15.606 1.00 48.36 126 LEU H O 1
#

Solvent-accessible surface area: 45678 Å² total; per-residue (Å²): 193,114,58,35,0,52,13,3,122,17,0,25,75,24,3,119,78,103,21,94,50,111,102,101,55,3,0,1,1,0,0,0,25,76,114,0,48,8,85,94,47,53,59,45,12,108,32,94,12,70,34,84,80,0,72,0,64,112,7,0,74,8,0,25,158,29,94,8,74,0,0,0,0,0,3,6,20,47,104,26,101,8,103,23,52,97,30,2,82,94,0,5,46,42,0,74,108,0,0,88,27,6,122,12,72,3,8,0,0,0,0,9,16,125,133,75,80,6,1,0,79,68,97,106,61,38,133,73,100,19,148,31,12,162,28,0,25,78,29,3,108,83,105,26,93,65,102,96,118,94,3,0,0,0,0,4,0,19,98,134,52,54,5,48,139,47,64,53,18,28,31,34,79,4,1,70,35,22,33,63,11,52,70,3,0,43,6,0,0,130,61,46,0,74,11,0,1,0,0,13,4,28,52,94,20,84,15,60,7,52,120,51,7,53,116,30,13,47,86,4,115,127,6,0,86,70,0,96,0,96,17,36,13,1,0,0,6,9,95,129,78,74,11,2,7,162,94,50,55,65,137,91,76,0,42,13,3,152,32,0,8,80,12,2,94,87,103,33,96,47,124,111,96,32,4,0,1,3,0,1,0,19,76,144,1,70,9,84,106,42,51,55,43,22,102,30,115,10,56,16,85,101,1,62,0,45,103,9,0,74,6,0,37,140,45,96,11,75,2,0,0,0,0,2,4,40,60,88,10,90,16,79,4,52,112,19,0,56,94,0,4,52,44,0,41,114,0,0,76,27,0,106,9,59,0,8,0,0,0,0,6,16,105,119,76,68,17,1,2,69,36,29,17,33,46,155,11,152,27,6,181,51,1,24,107,40,4,107,78,105,25,96,66,117,108,94,90,7,3,0,2,0,0,0,22,106,153,39,102,36,96,113,36,36,49,20,34,35,34,77,5,2,76,39,11,43,55,22,45,65,8,0,49,5,0,1,131,47,72,1,87,3,0,3,0,0,22,4,40,53,124,16,97,7,114,20,60,71,69,28,79,113,62,8,64,106,4,92,146,8,0,65,44,1,92,0,93,14,24,11,1,0,1,4,27,130,119,65,88,11,2,7,134,93,94,100,106,95,35,0,53,13,4,130,20,0,14,59,24,1,118,86,113,29,99,48,98,107,110,32,1,0,1,1,0,0,0,23,84,123,2,80,20,85,108,48,54,54,54,11,92,44,108,8,62,21,93,71,1,79,0,34,92,8,0,62,8,0,26,147,42,98,9,72,2,0,0,0,0,2,2,39,64,94,30,82,12,107,25,51,76,27,0,73,90,0,3,39,38,0,69,103,0,0,82,28,0,104,2,71,2,10,0,0,0,0,4,19,118,128,73,82,15,2,0,75,80,96,96,77,48,174,148,60,103,12,149,37,12,152,32,1,20,67,27,1,114,83,103,27,94,57,122,101,105,84,6,3,0,0,0,0,0,24,98,154,54,43,12,79,104,43,27,59,12,29,35,37,79,5,2,72,38,13,39,60,15,53,64,3,0,35,8,0,0,122,51,63,0,84,4,0,4,1,0,14,4,36,57,97,13,80,9,106,22,58,112,55,14,79,116,52,4,43,94,5,66,127,6,0,90,70,0,85,0,89,2,40,10,0,0,0,4,21,108,130,66,77,13,3,1,123,111,104,93,62,48,139,97,12,177,30,10,158,23,1,28,96,32,3,112,89,103,32,98,58,100,112,107,96,4,1,0,1,0,0,0,26,105,142,45,80,18,79,92,36,50,60,21,29,43,28,72,3,2,64,40,34,50,61,14,44,55,4,0,37,13,0,1,120,57,80,0,76,2,0,3,0,0,16,4,29,60,99,28,85,14,102,18,51,91,67,9,38,67,35,3,9,97,2,37,119,10,1,88,39,0,84,0,80,4,41,12,0,0,0,5,16,111,132,69,88,10,2,2,106,92,72,22,11,22,180,104,2,36,12,4,140,34,0,22,107,35,3,91,77,114,28,101,58,86,99,101,42,3,0,2,1,0,1,0,24,72,156,4,52,24,79,96,48,44,65,53,14,109,28,104,7,58,40,88,100,5,79,0,36,92,7,0,49,6,0,66,142,44,96,9,81,4,0,0,0,0,2,5,22,58,88,15,87,12,114,24,49,123,23,1,49,106,1,4,20,50,0,55,88,0,0,74,27,0,119,8,58,0,9,0,0,0,0,5,12,89,114,72,58,11,3,3,67,62,72,12,20,29

B-factor: mean 39.73, std 9.17, range [15.27, 82.06]

Radius of gyration: 31.81 Å; Cα contacts (8 Å, |Δi|>4): 1953; chains: 8; bounding box: 79×99×74 Å